Protein 8I6I (pdb70)

Nearest PDB structures (foldseek):
  8i6i-assembly1_C  TM=1.002E+00  e=4.291E-102  Acinetobacter sp. YT-02
  6lqc-assembly1_A  TM=9.996E-01  e=1.055E-90  Erythrobacteraceae bacterium
  4i58-assembly1_A  TM=9.890E-01  e=5.265E-66  Microbacterium oxydans
  8p84-assembly1_A  TM=9.358E-01  e=7.326E-51  Thermoanaerobacterales bacterium
  3rha-assembly1_A  TM=9.441E-01  e=2.388E-47  Paenarthrobacter aurescens TC1

Secondary structure (DSSP, 8-state):
---SEEEE--SHHHHHHHHHHHHTT--EEEE-SSSSS-TT--EESSSSTTS-EESS---B-TT--HHHHHHHHTTPPEEE----SEEEEEETTEEEE-BTTB--TTSTTHHHHHHHHHHHHHHHHHH-SS-GGG-TTHHHHHTSBHHHHHHHH---HHHHHHHHHHHHHHSSS-TTTSBHHHHHHHHHHTT-HHHHT-SSSTT-SEEETT-THHHHHHHHHHHGGGEESS----EEEEETTEEEEEETTEEEEESEEEE-S-HHHHTTSEEESPPPHHHHHHHHH--B--EEEEEEEESS-GGGGGTEEEEEEEESSS-EEEEE---TT-SSEEEEEEEEHHHHHHHHTS-HHHHHHHHHHHHHHHH-GGGG--SEEEEEETTSSTT---SS-B---TTHHHHHGGGGSSEETTEEE-SGGG-SSSTTSHHHHHHHHHHHHHHHHHH-/---SEEEE--SHHHHHHHHHHHHTT--EEEE-SSSSS-TT--EESSSSTTS-EESS---B-TT--HHHHHHHHTTPPEEE----SEEEEEETTEEEE-BTTB--TTSTTHHHHHHHHHHHHHHHHHH-SS-GGG-TTHHHHHTSBHHHHHHHH---HHHHHHHHHHHHHHSSS-TTTSBHHHHHHHHHHTT-HHHHT-SSSTT-SEEETT-THHHHHHHHHHHGGGEESS----EEEE-SS-EEEEETTEEEEESEEEE-S-HHHHTTSEEESPPPHHHHHHHHH--B--EEEEEEEESS-GGGGGTEEEEEEEESSS-EEEEE---TTSSSEEEEEEEEHHHHHHHTTS-HHHHHHHHHHHHHHHH-GGGG--SEEEEEETTSSTT---SS-B---TTHHHHHGGGGSSEETTEEE-SGGG-SSSTTSHHHHHHHHHHHHHHHHHH-

Solvent-accessible surface area: 31056 Å² total; per-residue (Å²): 145,70,4,34,0,0,0,6,9,0,12,16,5,0,1,12,0,0,9,40,0,74,87,161,71,22,57,3,42,1,1,12,17,14,111,37,15,0,14,52,4,76,11,24,116,125,110,5,103,7,20,34,3,4,7,5,34,11,33,5,3,108,66,13,87,5,0,44,95,5,0,137,96,18,66,20,114,71,31,62,4,89,32,92,4,29,2,5,9,2,20,107,43,133,64,38,77,3,97,81,49,106,17,8,90,110,21,112,10,21,65,17,14,67,136,1,14,101,68,0,51,86,3,0,65,143,9,17,91,122,37,0,56,73,16,144,27,7,142,81,23,1,16,28,0,0,20,33,14,3,116,134,49,17,101,28,86,49,0,82,20,2,0,26,2,6,0,0,8,11,0,0,0,22,3,41,5,0,0,0,0,8,1,0,2,0,1,47,0,0,82,10,0,113,19,0,22,7,15,36,42,10,2,14,34,11,2,2,40,7,0,2,2,18,4,0,82,57,1,15,108,116,4,44,126,31,28,59,65,87,14,30,12,40,30,1,66,38,96,148,66,1,2,12,0,4,6,36,142,109,151,20,46,0,67,16,0,0,1,10,18,18,2,26,12,0,36,46,16,26,25,80,116,61,16,75,37,108,7,33,15,0,8,48,12,1,9,8,0,1,12,0,6,0,4,0,4,3,162,84,24,15,1,88,135,121,85,20,3,6,7,1,15,10,4,15,121,21,1,1,16,2,7,6,6,14,16,118,87,19,90,15,6,2,0,1,0,24,0,0,0,72,1,0,46,71,0,35,87,35,71,98,147,90,38,71,64,111,0,18,73,19,0,23,57,9,10,27,117,116,0,126,106,44,41,36,49,54,48,8,12,7,29,92,31,62,78,15,35,0,5,38,4,3,3,0,12,1,6,0,0,37,31,4,0,46,14,6,47,43,55,12,48,41,1,18,12,5,4,8,8,7,0,31,61,16,6,15,37,24,11,0,6,0,80,2,0,75,67,3,1,72,65,0,35,86,115,78,146,74,4,32,0,0,0,4,9,0,13,15,4,0,1,11,0,0,5,25,0,66,64,133,70,27,58,3,43,1,1,12,17,16,111,38,15,0,15,50,5,74,15,25,110,125,107,4,104,12,18,34,3,4,6,5,34,11,31,4,3,107,65,12,88,3,0,48,93,5,1,142,102,22,68,22,120,69,34,60,4,89,34,92,4,30,3,6,11,3,20,104,48,131,64,39,76,4,95,79,45,109,18,8,90,108,23,111,12,24,63,22,12,71,135,1,17,95,67,1,43,92,1,0,65,134,10,17,94,132,36,0,60,71,15,145,25,7,146,81,13,2,18,27,0,0,9,34,15,0,98,136,49,17,98,22,104,52,0,56,29,2,0,34,3,6,0,0,7,13,0,0,0,23,3,40,5,0,0,0,0,8,1,0,3,1,1,47,0,0,84,10,0,113,19,0,24,6,15,40,40,11,2,14,36,10,2,2,46,10,0,3,3,24,2,1,76,54,0,18,108,98,3,43,130,32,30,56,64,88,14,31,13,38,38,2,63,49,87,145,70,1,1,6,0,6,4,38,140,112,146,19,45,0,65,16,0,0,1,9,18,20,2,25,11,0,36,47,15,25,24,80,134,64,16,74,39,111,8,34,18,0,7,48,12,0,13,8,0,1,13,0,6,0,4,0,6,4,160,84,27,8,0,81,127,86,84,25,3,6,8,1,12,10,4,16,120,21,1,0,15,1,6,6,6,12,17,111,91,25,93,17,6,2,0,1,0,26,0,0,0,77,2,1,47,70,1,35,84,34,69,100,149,86,41,68,56,102,0,16,66,19,0,23,61,8,8,31,119,114,0,123,106,45,35,35,49,52,49,7,14,6,25,90,34,61,74,15,34,0,5,38,4,1,4,0,12,2,7,0,0,41,32,4,0,42,14,5,46,44,55,12,50,42,2,17,12,5,4,8,10,7,0,33,54,14,6,14,40,23,9,0,7,0,78,1,0,74,65,3,0,72,66,0,48,89,114,78

B-factor: mean 22.84, std 9.42, range [11.62, 174.05]

Structure (mmCIF, N/CA/C/O backbone):
data_8I6I
#
_entry.id   8I6I
#
_cell.length_a   109.686
_cell.length_b   129.372
_cell.length_c   167.385
_cell.angle_alpha   90.00
_cell.angle_beta   90.00
_cell.angle_gamma   90.00
#
_symmetry.space_group_name_H-M   'C 2 2 21'
#
loop_
_entity.id
_entity.type
_entity.pdbx_description
1 polymer 'Amine oxidase'
2 non-polymer 'FLAVIN-ADENINE DINUCLEOTIDE'
3 water water
#
loop_
_atom_site.group_PDB
_atom_site.id
_atom_site.type_symbol
_atom_site.label_atom_id
_atom_site.label_alt_id
_atom_site.label_comp_id
_atom_site.label_asym_id
_atom_site.label_entity_id
_atom_site.label_seq_id
_atom_site.pdbx_PDB_ins_code
_atom_site.Cartn_x
_atom_site.Cartn_y
_atom_site.Cartn_z
_atom_site.occupancy
_atom_site.B_iso_or_equiv
_atom_site.auth_seq_id
_atom_site.auth_comp_id
_atom_site.auth_asym_id
_atom_site.auth_atom_id
_atom_site.pdbx_PDB_model_num
ATOM 1 N N . TYR A 1 1 ? 60.030 -39.785 32.766 1.00 34.88 12 TYR A N 1
ATOM 2 C CA . TYR A 1 1 ? 59.024 -38.774 32.359 1.00 31.83 12 TYR A CA 1
ATOM 3 C C . TYR A 1 1 ? 59.270 -37.424 33.025 1.00 31.50 12 TYR A C 1
ATOM 4 O O . TYR A 1 1 ? 59.639 -37.355 34.206 1.00 31.75 12 TYR A O 1
ATOM 13 N N . ASP A 1 2 ? 58.955 -36.341 32.342 1.00 25.32 13 ASP A N 1
ATOM 14 C CA . ASP A 1 2 ? 58.997 -34.983 32.946 1.00 25.47 13 ASP A CA 1
ATOM 15 C C . ASP A 1 2 ? 57.828 -34.790 33.918 1.00 26.23 13 ASP A C 1
ATOM 16 O O . ASP A 1 2 ? 57.986 -34.030 34.900 1.00 29.75 13 ASP A O 1
ATOM 21 N N . ALA A 1 3 ? 56.689 -35.444 33.663 1.00 24.16 14 ALA A N 1
ATOM 22 C CA . ALA A 1 3 ? 55.490 -35.345 34.491 1.00 23.58 14 ALA A CA 1
ATOM 23 C C . ALA A 1 3 ? 54.529 -36.463 34.157 1.00 23.02 14 ALA A C 1
ATOM 24 O O . ALA A 1 3 ? 54.723 -37.139 33.155 1.00 24.58 14 ALA A O 1
ATOM 26 N N . ASP A 1 4 ? 53.572 -36.704 35.019 1.00 21.78 15 ASP A N 1
ATOM 27 C CA . ASP A 1 4 ? 52.493 -37.655 34.667 1.00 20.35 15 ASP A CA 1
ATOM 28 C C . ASP A 1 4 ? 51.686 -37.046 33.503 1.00 20.71 15 ASP A C 1
ATOM 29 O O . ASP A 1 4 ? 51.224 -37.818 32.616 1.00 21.61 15 ASP A O 1
ATOM 34 N N . VAL A 1 5 ? 51.443 -35.736 33.532 1.00 19.47 16 VAL A N 1
ATOM 35 C CA . VAL A 1 5 ? 50.488 -35.115 32.557 1.00 19.36 16 VAL A CA 1
ATOM 36 C C . VAL A 1 5 ? 51.106 -33.832 32.027 1.00 19.12 16 VAL A C 1
ATOM 37 O O . VAL A 1 5 ? 51.644 -33.034 32.807 1.00 20.75 16 VAL A O 1
ATOM 41 N N . ILE A 1 6 ? 50.947 -33.582 30.722 1.00 17.46 17 ILE A N 1
ATOM 42 C CA . ILE A 1 6 ? 51.239 -32.264 30.124 1.00 17.53 17 ILE A CA 1
ATOM 43 C C . ILE A 1 6 ? 49.902 -31.679 29.708 1.00 16.63 17 ILE A C 1
ATOM 44 O O . ILE A 1 6 ? 49.169 -32.389 28.982 1.00 18.79 17 ILE A O 1
ATOM 49 N N . VAL A 1 7 ? 49.647 -30.453 30.129 1.00 15.31 18 VAL A N 1
ATOM 50 C CA . VAL A 1 7 ? 48.425 -29.734 29.714 1.00 14.57 18 VAL A CA 1
ATOM 51 C C . VAL A 1 7 ? 48.866 -28.645 28.737 1.00 14.90 18 VAL A C 1
ATOM 52 O O . VAL A 1 7 ? 49.766 -27.880 29.033 1.00 15.63 18 VAL A O 1
ATOM 56 N N . VAL A 1 8 ? 48.271 -28.674 27.557 1.00 15.05 19 VAL A N 1
ATOM 57 C CA . VAL A 1 8 ? 48.563 -27.723 26.462 1.00 14.97 19 VAL A CA 1
ATOM 58 C C . VAL A 1 8 ? 47.487 -26.650 26.446 1.00 16.83 19 VAL A C 1
ATOM 59 O O . VAL A 1 8 ? 46.298 -26.963 26.142 1.00 17.16 19 VAL A O 1
ATOM 63 N N . GLY A 1 9 ? 47.900 -25.424 26.747 1.00 15.61 20 GLY A N 1
ATOM 64 C CA . GLY A 1 9 ? 47.039 -24.236 26.739 1.00 15.32 20 GLY A CA 1
ATOM 65 C C . GLY A 1 9 ? 46.743 -23.793 28.156 1.00 14.38 20 GLY A C 1
ATOM 66 O O . GLY A 1 9 ? 46.109 -24.587 28.903 1.00 16.35 20 GLY A O 1
ATOM 67 N N . ALA A 1 10 ? 47.063 -22.561 28.479 1.00 15.62 21 ALA A N 1
ATOM 68 C CA . ALA A 1 10 ? 46.816 -22.003 29.828 1.00 15.54 21 ALA A CA 1
ATOM 69 C C . ALA A 1 10 ? 45.704 -20.963 29.803 1.00 14.14 21 ALA A C 1
ATOM 70 O O . ALA A 1 10 ? 45.718 -19.897 30.472 1.00 15.77 21 ALA A O 1
ATOM 72 N N . GLY A 1 11 ? 44.653 -21.248 29.030 1.00 14.40 22 GLY A N 1
ATOM 73 C CA . GLY A 1 11 ? 43.389 -20.567 29.263 1.00 14.69 22 GLY A CA 1
ATOM 74 C C . GLY A 1 11 ? 42.727 -21.137 30.509 1.00 13.50 22 GLY A C 1
ATOM 75 O O . GLY A 1 11 ? 43.320 -21.938 31.213 1.00 15.01 22 GLY A O 1
ATOM 76 N N . PRO A 1 12 ? 41.474 -20.758 30.765 1.00 13.63 23 PRO A N 1
ATOM 77 C CA . PRO A 1 12 ? 40.791 -21.287 31.944 1.00 13.28 23 PRO A CA 1
ATOM 78 C C . PRO A 1 12 ? 40.726 -22.806 31.966 1.00 15.55 23 PRO A C 1
ATOM 79 O O . PRO A 1 12 ? 40.845 -23.389 33.005 1.00 15.87 23 PRO A O 1
ATOM 83 N N . SER A 1 13 ? 40.559 -23.439 30.802 1.00 13.24 24 SER A N 1
ATOM 84 C CA . SER A 1 13 ? 40.335 -24.883 30.787 1.00 14.31 24 SER A CA 1
ATOM 85 C C . SER A 1 13 ? 41.608 -25.604 31.221 1.00 15.13 24 SER A C 1
ATOM 86 O O . SER A 1 13 ? 41.562 -26.492 32.093 1.00 15.19 24 SER A O 1
ATOM 89 N N . GLY A 1 14 ? 42.725 -25.309 30.553 1.00 14.65 25 GLY A N 1
ATOM 90 C CA . GLY A 1 14 ? 44.011 -25.889 30.889 1.00 14.47 25 GLY A CA 1
ATOM 91 C C . GLY A 1 14 ? 44.442 -25.537 32.281 1.00 13.95 25 GLY A C 1
ATOM 92 O O . GLY A 1 14 ? 45.058 -26.406 32.946 1.00 15.41 25 GLY A O 1
ATOM 93 N N . SER A 1 15 ? 44.308 -24.272 32.638 1.00 14.55 26 SER A N 1
ATOM 94 C CA . SER A 1 15 ? 44.743 -23.819 33.971 1.00 15.44 26 SER A CA 1
ATOM 95 C C . SER A 1 15 ? 43.983 -24.643 35.003 1.00 16.02 26 SER A C 1
ATOM 96 O O . SER A 1 15 ? 44.575 -25.068 36.036 1.00 16.91 26 SER A O 1
ATOM 99 N N . TYR A 1 16 ? 42.688 -24.809 34.841 1.00 15.91 27 TYR A N 1
ATOM 100 C CA . TYR A 1 16 ? 41.870 -25.511 35.834 1.00 15.31 27 TYR A CA 1
ATOM 101 C C . TYR A 1 16 ? 42.252 -26.991 35.858 1.00 16.14 27 TYR A C 1
ATOM 102 O O . TYR A 1 16 ? 42.406 -27.567 36.940 1.00 17.20 27 TYR A O 1
ATOM 111 N N . ALA A 1 17 ? 42.452 -27.629 34.705 1.00 16.01 28 ALA A N 1
ATOM 112 C CA . ALA A 1 17 ? 42.840 -29.055 34.678 1.00 15.67 28 ALA A CA 1
ATOM 113 C C . ALA A 1 17 ? 44.184 -29.208 35.439 1.00 17.48 28 ALA A C 1
ATOM 114 O O . ALA A 1 17 ? 44.328 -30.214 36.225 1.00 17.41 28 ALA A O 1
ATOM 116 N N . ALA A 1 18 ? 45.142 -28.320 35.175 1.00 16.24 29 ALA A N 1
ATOM 117 C CA . ALA A 1 18 ? 46.475 -28.405 35.810 1.00 17.28 29 ALA A CA 1
ATOM 118 C C . ALA A 1 18 ? 46.267 -28.238 37.324 1.00 19.20 29 ALA A C 1
ATOM 119 O O . ALA A 1 18 ? 46.925 -28.953 38.122 1.00 20.26 29 ALA A O 1
ATOM 121 N N . LYS A 1 19 ? 45.444 -27.295 37.737 1.00 17.46 30 LYS A N 1
ATOM 122 C CA . LYS A 1 19 ? 45.189 -27.020 39.180 1.00 18.49 30 LYS A CA 1
ATOM 123 C C . LYS A 1 19 ? 44.649 -28.300 39.831 1.00 21.39 30 LYS A C 1
ATOM 124 O O . LYS A 1 19 ? 45.114 -28.684 40.899 1.00 20.90 30 LYS A O 1
ATOM 130 N N . LEU A 1 20 ? 43.648 -28.911 39.215 1.00 19.41 31 LEU A N 1
ATOM 131 C CA . LEU A 1 20 ? 42.978 -30.110 39.782 1.00 19.91 31 LEU A CA 1
ATOM 132 C C . LEU A 1 20 ? 43.998 -31.231 39.889 1.00 21.64 31 LEU A C 1
ATOM 133 O O . LEU A 1 20 ? 43.966 -31.937 40.902 1.00 21.64 31 LEU A O 1
ATOM 138 N N . LEU A 1 21 ? 44.845 -31.448 38.880 1.00 19.34 32 LEU A N 1
ATOM 139 C CA . LEU A 1 21 ? 45.861 -32.517 38.938 1.00 19.87 32 LEU A CA 1
ATOM 140 C C . LEU A 1 21 ? 46.870 -32.182 40.064 1.00 19.95 32 LEU A C 1
ATOM 141 O O . LEU A 1 21 ? 47.185 -33.096 40.874 1.00 21.35 32 LEU A O 1
ATOM 146 N N . HIS A 1 22 ? 47.374 -30.955 40.098 1.00 20.43 33 HIS A N 1
ATOM 147 C CA . HIS A 1 22 ? 48.407 -30.525 41.074 1.00 21.61 33 HIS A CA 1
ATOM 148 C C . HIS A 1 22 ? 47.848 -30.710 42.499 1.00 22.90 33 HIS A C 1
ATOM 149 O O . HIS A 1 22 ? 48.587 -31.177 43.406 1.00 22.48 33 HIS A O 1
ATOM 156 N N . ASP A 1 23 ? 46.591 -30.380 42.711 1.00 21.78 34 ASP A N 1
ATOM 157 C CA . ASP A 1 23 ? 45.954 -30.425 44.063 1.00 22.67 34 ASP A CA 1
ATOM 158 C C . ASP A 1 23 ? 45.816 -31.877 44.541 1.00 26.26 34 ASP A C 1
ATOM 159 O O . ASP A 1 23 ? 45.697 -32.118 45.783 1.00 26.87 34 ASP A O 1
ATOM 164 N N . ARG A 1 24 ? 45.776 -32.819 43.613 1.00 24.42 35 ARG A N 1
ATOM 165 C CA . ARG A 1 24 ? 45.677 -34.269 43.898 1.00 28.02 35 ARG A CA 1
ATOM 166 C C . ARG A 1 24 ? 47.080 -34.892 43.953 1.00 27.02 35 ARG A C 1
ATOM 167 O O . ARG A 1 24 ? 47.172 -36.123 44.095 1.00 30.14 35 ARG A O 1
ATOM 175 N N . GLY A 1 25 ? 48.145 -34.106 43.861 1.00 26.81 36 GLY A N 1
ATOM 176 C CA . GLY A 1 25 ? 49.516 -34.621 43.970 1.00 28.58 36 GLY A CA 1
ATOM 177 C C . GLY A 1 25 ? 50.046 -35.224 42.691 1.00 29.20 36 GLY A C 1
ATOM 178 O O . GLY A 1 25 ? 51.075 -35.877 42.731 1.00 33.33 36 GLY A O 1
ATOM 179 N N . ILE A 1 26 ? 49.364 -35.027 41.567 1.00 25.28 37 ILE A N 1
ATOM 180 C CA . ILE A 1 26 ? 49.819 -35.600 40.278 1.00 26.43 37 ILE A CA 1
ATOM 181 C C . ILE A 1 26 ? 50.791 -34.617 39.648 1.00 22.50 37 ILE A C 1
ATOM 182 O O . ILE A 1 26 ? 50.491 -33.420 39.648 1.00 24.62 37 ILE A O 1
ATOM 187 N N . SER A 1 27 ? 51.928 -35.086 39.167 1.00 22.03 38 SER A N 1
ATOM 188 C CA . SER A 1 27 ? 52.934 -34.212 38.532 1.00 20.71 38 SER A CA 1
ATOM 189 C C . SER A 1 27 ? 52.359 -33.761 37.176 1.00 20.60 38 SER A C 1
ATOM 190 O O . SER A 1 27 ? 51.846 -34.578 36.399 1.00 22.90 38 SER A O 1
ATOM 193 N N . VAL A 1 28 ? 52.397 -32.469 36.973 1.00 19.25 39 VAL A N 1
ATOM 194 C CA . VAL A 1 28 ? 51.793 -31.846 35.761 1.00 20.52 39 VAL A CA 1
ATOM 195 C C . VAL A 1 28 ? 52.663 -30.703 35.281 1.00 19.52 39 VAL A C 1
ATOM 196 O O . VAL A 1 28 ? 53.187 -29.911 36.113 1.00 23.52 39 VAL A O 1
ATOM 200 N N . LYS A 1 29 ? 52.806 -30.552 33.961 1.00 18.08 40 LYS A N 1
ATOM 201 C CA . LYS A 1 29 ? 53.413 -29.345 33.362 1.00 19.29 40 LYS A CA 1
ATOM 202 C C . LYS A 1 29 ? 52.315 -28.708 32.515 1.00 18.80 40 LYS A C 1
ATOM 203 O O . LYS A 1 29 ? 51.595 -29.446 31.829 1.00 19.35 40 LYS A O 1
ATOM 209 N N . LEU A 1 30 ? 52.206 -27.412 32.598 1.00 17.79 41 LEU A N 1
ATOM 210 C CA . LEU A 1 30 ? 51.271 -26.594 31.786 1.00 16.60 41 LEU A CA 1
ATOM 211 C C . LEU A 1 30 ? 52.087 -25.775 30.803 1.00 18.32 41 LEU A C 1
ATOM 212 O O . LEU A 1 30 ? 52.976 -24.988 31.217 1.00 15.94 41 LEU A O 1
ATOM 217 N N . VAL A 1 31 ? 51.822 -25.944 29.506 1.00 16.45 42 VAL A N 1
ATOM 218 C CA . VAL A 1 31 ? 52.626 -25.254 28.475 1.00 15.52 42 VAL A CA 1
ATOM 219 C C . VAL A 1 31 ? 51.686 -24.338 27.695 1.00 16.09 42 VAL A C 1
ATOM 220 O O . VAL A 1 31 ? 50.551 -24.747 27.336 1.00 17.18 42 VAL A O 1
ATOM 224 N N . GLU A 1 32 ? 52.142 -23.126 27.466 1.00 14.74 43 GLU A N 1
ATOM 225 C CA . GLU A 1 32 ? 51.337 -22.060 26.845 1.00 15.03 43 GLU A CA 1
ATOM 226 C C . GLU A 1 32 ? 52.166 -21.358 25.767 1.00 15.37 43 GLU A C 1
ATOM 227 O O . GLU A 1 32 ? 53.322 -20.969 26.036 1.00 16.14 43 GLU A O 1
ATOM 233 N N . ALA A 1 33 ? 51.555 -21.149 24.598 1.00 14.28 44 ALA A N 1
ATOM 234 C CA . ALA A 1 33 ? 52.237 -20.561 23.447 1.00 13.74 44 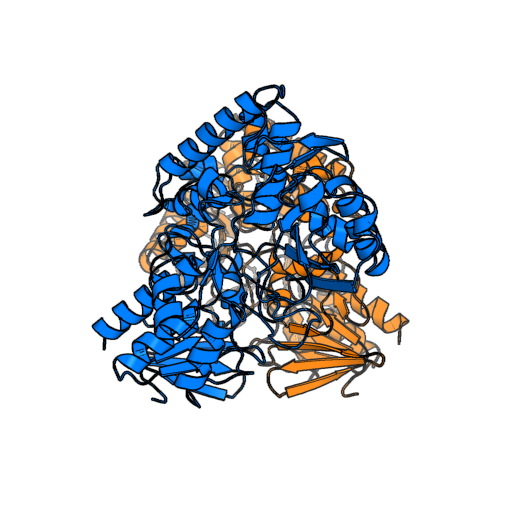ALA A CA 1
ATOM 235 C C . ALA A 1 33 ? 52.550 -19.077 23.695 1.00 14.58 44 ALA A C 1
ATOM 236 O O . ALA A 1 33 ? 53.620 -18.618 23.274 1.00 16.55 44 ALA A O 1
ATOM 238 N N . LYS A 1 34 ? 51.618 -18.317 24.266 1.00 14.92 45 LYS A N 1
ATOM 239 C CA . LYS A 1 34 ? 51.727 -16.852 24.446 1.00 15.11 45 LYS A CA 1
ATOM 240 C C . LYS A 1 34 ? 52.728 -16.491 25.560 1.00 15.95 45 LYS A C 1
ATOM 241 O O . LYS A 1 34 ? 53.141 -17.372 26.334 1.00 16.84 45 LYS A O 1
ATOM 247 N N . ASP A 1 35 ? 52.947 -15.183 25.684 1.00 16.86 46 ASP A N 1
ATOM 248 C CA . ASP A 1 35 ? 53.798 -14.646 26.771 1.00 19.32 46 ASP A CA 1
ATOM 249 C C . ASP A 1 35 ? 52.990 -14.436 28.039 1.00 18.12 46 ASP A C 1
ATOM 250 O O . ASP A 1 35 ? 53.495 -13.768 29.001 1.00 20.37 46 ASP A O 1
ATOM 255 N N . ARG A 1 36 ? 51.757 -14.921 28.102 1.00 15.36 47 ARG A N 1
ATOM 256 C CA . ARG A 1 36 ? 50.861 -14.743 29.252 1.00 15.32 47 ARG A CA 1
ATOM 257 C C . ARG A 1 36 ? 49.921 -15.949 29.294 1.00 15.99 47 ARG A C 1
ATOM 258 O O . ARG A 1 36 ? 49.726 -16.604 28.267 1.00 16.18 47 ARG A O 1
ATOM 266 N N . VAL A 1 37 ? 49.297 -16.170 30.443 1.00 16.62 48 VAL A N 1
ATOM 267 C CA . VAL A 1 37 ? 48.170 -17.108 30.639 1.00 16.75 48 VAL A CA 1
ATOM 268 C C . VAL A 1 37 ? 46.859 -16.350 30.370 1.00 15.35 48 VAL A C 1
ATOM 269 O O . VAL A 1 37 ? 46.811 -15.089 30.318 1.00 17.01 48 VAL A O 1
ATOM 273 N N . GLY A 1 38 ? 45.787 -17.117 30.246 1.00 14.81 49 GLY A N 1
ATOM 274 C CA . GLY A 1 38 ? 44.421 -16.609 30.177 1.00 13.86 49 GLY A CA 1
ATOM 275 C C . GLY A 1 38 ? 43.714 -16.927 28.871 1.00 13.08 49 GLY A C 1
ATOM 276 O O . GLY A 1 38 ? 42.452 -17.040 28.923 1.00 13.97 49 GLY A O 1
ATOM 277 N N . GLY A 1 39 ? 44.420 -16.947 27.749 1.00 13.16 50 GLY A N 1
ATOM 278 C CA . GLY A 1 39 ? 43.755 -17.271 26.477 1.00 12.98 50 GLY A CA 1
ATOM 279 C C . GLY A 1 39 ? 42.784 -16.194 26.083 1.00 13.13 50 GLY A C 1
ATOM 280 O O . GLY A 1 39 ? 43.198 -15.040 25.894 1.00 14.67 50 GLY A O 1
ATOM 281 N N . ARG A 1 40 ? 41.510 -16.529 25.916 1.00 13.55 51 ARG A N 1
ATOM 282 C CA . ARG A 1 40 ? 40.450 -15.577 25.577 1.00 13.43 51 ARG A CA 1
ATOM 283 C C . ARG A 1 40 ? 40.000 -14.798 26.811 1.00 12.99 51 ARG A C 1
ATOM 284 O O . ARG A 1 40 ? 39.136 -13.916 26.651 1.00 14.05 51 ARG A O 1
ATOM 292 N N . THR A 1 41 ? 40.532 -15.112 28.003 1.00 13.59 52 THR A N 1
ATOM 293 C CA . THR A 1 41 ? 40.416 -14.204 29.163 1.00 13.79 52 THR A CA 1
ATOM 294 C C . THR A 1 41 ? 41.729 -13.416 29.297 1.00 14.04 52 THR A C 1
ATOM 295 O O . THR A 1 41 ? 42.803 -13.946 29.072 1.00 14.89 52 THR A O 1
ATOM 299 N N . TRP A 1 42 ? 41.640 -12.148 29.654 1.00 15.25 53 TRP A N 1
ATOM 300 C CA . TRP A 1 42 ? 42.810 -11.251 29.612 1.00 15.19 53 TRP A CA 1
ATOM 301 C C . TRP A 1 42 ? 42.400 -9.962 30.288 1.00 15.26 53 TRP A C 1
ATOM 302 O O . TRP A 1 42 ? 41.459 -9.319 29.852 1.00 15.76 53 TRP A O 1
ATOM 313 N N . SER A 1 43 ? 43.079 -9.612 31.363 1.00 15.82 54 SER A N 1
ATOM 314 C CA . SER A 1 43 ? 42.741 -8.361 32.082 1.00 15.74 54 SER A CA 1
ATOM 315 C C . SER A 1 43 ? 44.002 -7.697 32.622 1.00 16.37 54 SER A C 1
ATOM 316 O O . SER A 1 43 ? 45.041 -8.328 32.688 1.00 18.39 54 SER A O 1
ATOM 319 N N . SER A 1 44 ? 43.824 -6.431 32.958 1.00 17.83 55 SER A N 1
ATOM 320 C CA . SER A 1 44 ? 44.892 -5.623 33.600 1.00 17.85 55 SER A CA 1
ATOM 321 C C . SER A 1 44 ? 44.259 -4.769 34.691 1.00 18.15 55 SER A C 1
ATOM 322 O O . SER A 1 44 ? 43.296 -4.023 34.428 1.00 17.87 55 SER A O 1
ATOM 325 N N . LYS A 1 45 ? 44.890 -4.766 35.885 1.00 19.24 56 LYS A N 1
ATOM 326 C CA . LYS A 1 45 ? 44.481 -3.863 36.969 1.00 20.93 56 LYS A CA 1
ATOM 327 C C . LYS A 1 45 ? 44.932 -2.421 36.713 1.00 20.81 56 LYS A C 1
ATOM 328 O O . LYS A 1 45 ? 44.280 -1.549 37.281 1.00 24.86 56 LYS A O 1
ATOM 334 N N . THR A 1 46 ? 45.970 -2.201 35.900 1.00 20.25 57 THR A N 1
ATOM 335 C CA . THR A 1 46 ? 46.723 -0.918 35.864 1.00 24.05 57 THR A CA 1
ATOM 336 C C . THR A 1 46 ? 46.793 -0.287 34.476 1.00 24.54 57 THR A C 1
ATOM 337 O O . THR A 1 46 ? 47.073 0.923 34.402 1.00 27.04 57 THR A O 1
ATOM 341 N N . GLU A 1 47 ? 46.529 -1.014 33.390 1.00 21.01 58 GLU A N 1
ATOM 342 C CA . GLU A 1 47 ? 46.807 -0.464 32.052 1.00 23.59 58 GLU A CA 1
ATOM 343 C C . GLU A 1 47 ? 45.808 0.636 31.703 1.00 23.21 58 GLU A C 1
ATOM 344 O O . GLU A 1 47 ? 46.181 1.557 30.902 1.00 27.74 58 GLU A O 1
ATOM 350 N N . ALA A 1 48 ? 44.568 0.603 32.186 1.00 20.67 59 ALA A N 1
ATOM 351 C CA . ALA A 1 48 ? 43.550 1.595 31.773 1.00 21.87 59 ALA A CA 1
ATOM 352 C C . ALA A 1 48 ? 43.266 2.575 32.911 1.00 21.39 59 ALA A C 1
ATOM 353 O O . ALA A 1 48 ? 42.927 2.108 34.006 1.00 21.77 59 ALA A O 1
ATOM 355 N N . GLN A 1 49 ? 43.216 3.873 32.617 1.00 21.94 60 GLN A N 1
ATOM 356 C CA . GLN A 1 49 ? 42.707 4.849 33.610 1.00 23.96 60 GLN A CA 1
ATOM 357 C C . GLN A 1 49 ? 41.294 4.422 34.054 1.00 21.92 60 GLN A C 1
ATOM 358 O O . GLN A 1 49 ? 40.507 3.973 33.188 1.00 23.04 60 GLN A O 1
ATOM 364 N N . GLY A 1 50 ? 41.018 4.492 35.352 1.00 22.06 61 GLY A N 1
ATOM 365 C CA . GLY A 1 50 ? 39.673 4.354 35.933 1.00 23.15 61 GLY A CA 1
ATOM 366 C C . GLY A 1 50 ? 39.417 2.996 36.574 1.00 20.90 61 GLY A C 1
ATOM 367 O O . GLY A 1 50 ? 38.327 2.839 37.148 1.00 23.57 61 GLY A O 1
ATOM 368 N N . GLY A 1 51 ? 40.382 2.088 36.523 1.00 21.42 62 GLY A N 1
ATOM 369 C CA . GLY A 1 51 ? 40.259 0.787 37.200 1.00 19.51 62 GLY A CA 1
ATOM 370 C C . GLY A 1 51 ? 40.585 -0.390 36.296 1.00 18.70 62 GLY A C 1
ATOM 371 O O . GLY A 1 51 ? 40.883 -0.207 35.122 1.00 19.92 62 GLY A O 1
ATOM 372 N N . PRO A 1 52 ? 40.561 -1.599 36.868 1.00 19.54 63 PRO A N 1
ATOM 373 C CA . PRO A 1 52 ? 40.842 -2.823 36.113 1.00 16.76 63 PRO A CA 1
ATOM 374 C C . PRO A 1 52 ? 39.942 -2.871 34.867 1.00 17.47 63 PRO A C 1
ATOM 375 O O . PRO A 1 52 ? 38.834 -2.369 34.885 1.00 18.46 63 PRO A O 1
ATOM 379 N N . ILE A 1 53 ? 40.499 -3.503 33.848 1.00 16.99 64 ILE A N 1
ATOM 380 C CA . ILE A 1 53 ? 39.779 -3.677 32.570 1.00 16.84 64 ILE A CA 1
ATOM 381 C C . ILE A 1 53 ? 40.015 -5.108 32.082 1.00 17.19 64 ILE A C 1
ATOM 382 O O . ILE A 1 53 ? 41.084 -5.655 32.263 1.00 16.64 64 ILE A O 1
ATOM 387 N N . ASP A 1 54 ? 38.952 -5.672 31.495 1.00 16.16 65 ASP A N 1
ATOM 388 C CA . ASP A 1 54 ? 38.979 -7.011 30.878 1.00 16.35 65 ASP A CA 1
ATOM 389 C C . ASP A 1 54 ? 38.994 -6.855 29.352 1.00 14.49 65 ASP A C 1
ATOM 390 O O . ASP A 1 54 ? 37.972 -6.453 28.751 1.00 16.42 65 ASP A O 1
ATOM 395 N N . PHE A 1 55 ? 40.091 -7.224 28.759 1.00 14.43 66 PHE A N 1
ATOM 396 C CA . PHE A 1 55 ? 40.209 -7.255 27.284 1.00 15.10 66 PHE A CA 1
ATOM 397 C C . PHE A 1 55 ? 39.485 -8.457 26.696 1.00 16.04 66 PHE A C 1
ATOM 398 O O . PHE A 1 55 ? 39.067 -8.389 25.537 1.00 15.78 66 PHE A O 1
ATOM 406 N N . GLY A 1 56 ? 39.419 -9.556 27.425 1.00 16.39 67 GLY A N 1
ATOM 407 C CA . GLY A 1 56 ? 38.708 -10.756 26.986 1.00 15.02 67 GLY A CA 1
ATOM 408 C C . GLY A 1 56 ? 37.457 -10.963 27.823 1.00 15.97 67 GLY A C 1
ATOM 409 O O . GLY A 1 56 ? 36.917 -9.988 28.349 1.00 15.61 67 GLY A O 1
ATOM 410 N N . GLY A 1 57 ? 37.039 -12.201 27.934 1.00 14.99 68 GLY A N 1
ATOM 411 C CA . GLY A 1 57 ? 35.732 -12.504 28.489 1.00 13.95 68 GLY A CA 1
ATOM 412 C C . GLY A 1 57 ? 35.632 -12.155 29.959 1.00 13.76 68 GLY A C 1
ATOM 413 O O . GLY A 1 57 ? 36.613 -12.414 30.683 1.00 15.91 68 GLY A O 1
ATOM 414 N N . GLN A 1 58 ? 34.484 -11.646 30.393 1.00 14.98 69 GLN A N 1
ATOM 415 C CA . GLN A 1 58 ? 34.375 -11.154 31.776 1.00 16.59 69 GLN A CA 1
ATOM 416 C C . GLN A 1 58 ? 33.094 -11.514 32.516 1.00 17.73 69 GLN A C 1
ATOM 417 O O . GLN A 1 58 ? 33.101 -11.360 33.734 1.00 17.85 69 GLN A O 1
ATOM 423 N N . TRP A 1 59 ? 31.995 -11.853 31.840 1.00 16.61 70 TRP A N 1
ATOM 424 C CA . TRP A 1 59 ? 30.726 -12.079 32.549 1.00 15.81 70 TRP A CA 1
ATOM 425 C C . TRP A 1 59 ? 30.632 -13.511 33.061 1.00 15.81 70 TRP A C 1
ATOM 426 O O . TRP A 1 59 ? 30.967 -14.503 32.385 1.00 18.43 70 TRP A O 1
ATOM 437 N N . ILE A 1 60 ? 30.061 -13.615 34.256 1.00 15.98 71 ILE A N 1
ATOM 438 C CA . ILE A 1 60 ? 29.655 -14.845 34.981 1.00 15.80 71 ILE A CA 1
ATOM 439 C C . ILE A 1 60 ? 28.138 -14.943 34.908 1.00 15.72 71 ILE A C 1
ATOM 440 O O . ILE A 1 60 ? 27.445 -13.938 35.132 1.00 16.80 71 ILE A O 1
ATOM 445 N N . GLY A 1 61 ? 27.654 -16.136 34.592 1.00 17.57 72 GLY A N 1
ATOM 446 C CA . GLY A 1 61 ? 26.230 -16.475 34.420 1.00 17.62 72 GLY A CA 1
ATOM 447 C C . GLY A 1 61 ? 25.531 -16.880 35.726 1.00 16.32 72 GLY A C 1
ATOM 448 O O . GLY A 1 61 ? 26.192 -17.430 36.645 1.00 19.34 72 GLY A O 1
ATOM 449 N N . GLU A 1 62 ? 24.219 -16.719 35.770 1.00 17.17 73 GLU A N 1
ATOM 450 C CA . GLU A 1 62 ? 23.455 -17.018 37.009 1.00 18.79 73 GLU A CA 1
ATOM 451 C C . GLU A 1 62 ? 23.469 -18.515 37.323 1.00 21.38 73 GLU A C 1
ATOM 452 O O . GLU A 1 62 ? 23.346 -18.874 38.510 1.00 22.35 73 GLU A O 1
ATOM 458 N N . THR A 1 63 ? 23.656 -19.396 36.347 1.00 19.88 74 THR A N 1
ATOM 459 C CA . THR A 1 63 ? 23.596 -20.859 36.602 1.00 19.78 74 THR A CA 1
ATOM 460 C C . THR A 1 63 ? 25.006 -21.449 36.698 1.00 20.05 74 THR A C 1
ATOM 461 O O . THR A 1 63 ? 25.149 -22.689 36.950 1.00 21.28 74 THR A O 1
ATOM 465 N N . HIS A 1 64 ? 26.041 -20.639 36.475 1.00 19.51 75 HIS A N 1
ATOM 466 C CA . HIS A 1 64 ? 27.411 -21.173 36.450 1.00 19.59 75 HIS A CA 1
ATOM 467 C C . HIS A 1 64 ? 27.811 -21.600 37.870 1.00 20.29 75 HIS A C 1
ATOM 468 O O . HIS A 1 64 ? 27.441 -20.901 38.827 1.00 24.06 75 HIS A O 1
ATOM 475 N N . VAL A 1 65 ? 28.386 -22.771 38.001 1.00 20.15 76 VAL A N 1
ATOM 476 C CA . VAL A 1 65 ? 28.750 -23.364 39.326 1.00 20.42 76 VAL A CA 1
ATOM 477 C C . VAL A 1 65 ? 30.265 -23.397 39.526 1.00 19.70 76 VAL A C 1
ATOM 478 O O . VAL A 1 65 ? 30.748 -22.928 40.578 1.00 20.85 76 VAL A O 1
ATOM 482 N N . LEU A 1 66 ? 31.002 -23.966 38.576 1.00 19.77 77 LEU A N 1
ATOM 483 C CA . LEU A 1 66 ? 32.458 -24.135 38.751 1.00 18.98 77 LEU A CA 1
ATOM 484 C C . LEU A 1 66 ? 33.149 -22.766 38.810 1.00 18.78 77 LEU A C 1
ATOM 485 O O . LEU A 1 66 ? 34.143 -22.618 39.579 1.00 17.86 77 LEU A O 1
ATOM 490 N N . LEU A 1 67 ? 32.701 -21.805 38.023 1.00 17.64 78 LEU A N 1
ATOM 491 C CA . LEU A 1 67 ? 33.421 -20.529 37.900 1.00 16.84 78 LEU A CA 1
ATOM 492 C C . LEU A 1 67 ? 33.274 -19.737 39.202 1.00 19.61 78 LEU A C 1
ATOM 493 O O . LEU A 1 67 ? 34.304 -19.299 39.732 1.00 18.67 78 LEU A O 1
ATOM 498 N N . PRO A 1 68 ? 32.062 -19.541 39.779 1.00 18.74 79 PRO A N 1
ATOM 499 C CA . PRO A 1 68 ? 32.006 -18.836 41.054 1.00 19.72 79 PRO A CA 1
ATOM 500 C C . PRO A 1 68 ? 32.721 -19.630 42.153 1.00 19.44 79 PRO A C 1
ATOM 501 O O . PRO A 1 68 ? 33.374 -18.995 42.965 1.00 20.87 79 PRO A O 1
ATOM 505 N N . GLU A 1 69 ? 32.690 -20.952 42.133 1.00 18.13 80 GLU A N 1
ATOM 506 C CA . GLU A 1 69 ? 33.345 -21.770 43.184 1.00 20.42 80 GLU A CA 1
ATOM 507 C C . GLU A 1 69 ? 34.845 -21.494 43.086 1.00 20.07 80 GLU A C 1
ATOM 508 O O . GLU A 1 69 ? 35.527 -21.313 44.107 1.00 21.95 80 GLU A O 1
ATOM 514 N N . LEU A 1 70 ? 35.399 -21.494 41.880 1.00 19.10 81 LEU A N 1
ATOM 515 C CA . LEU A 1 70 ? 36.850 -21.311 41.711 1.00 18.25 81 LEU A CA 1
ATOM 516 C C . LEU A 1 70 ? 37.226 -19.878 42.120 1.00 19.83 81 LEU A C 1
ATOM 517 O O . LEU A 1 70 ? 38.288 -19.668 42.706 1.00 19.58 81 LEU A O 1
ATOM 522 N N . GLY A 1 71 ? 36.460 -18.882 41.729 1.00 19.66 82 GLY A N 1
ATOM 523 C CA . GLY A 1 71 ? 36.756 -17.503 42.115 1.00 19.09 82 GLY A CA 1
ATOM 524 C C . GLY A 1 71 ? 36.811 -17.430 43.622 1.00 22.08 82 GLY A C 1
ATOM 525 O O . GLY A 1 71 ? 37.711 -16.759 44.140 1.00 24.94 82 GLY A O 1
ATOM 526 N N . GLU A 1 72 ? 35.881 -18.077 44.290 1.00 24.54 83 GLU A N 1
ATOM 527 C CA . GLU A 1 72 ? 35.832 -18.026 45.773 1.00 28.01 83 GLU A CA 1
ATOM 528 C C . GLU A 1 72 ? 37.106 -18.679 46.316 1.00 24.19 83 GLU A C 1
ATOM 529 O O . GLU A 1 72 ? 37.770 -18.098 47.220 1.00 25.05 83 GLU A O 1
ATOM 535 N N . GLU A 1 73 ? 37.514 -19.806 45.755 1.00 21.57 84 GLU A N 1
ATOM 536 C CA . GLU A 1 73 ? 38.695 -20.550 46.237 1.00 23.48 84 GLU A CA 1
ATOM 537 C C . GLU A 1 73 ? 39.945 -19.690 46.061 1.00 26.03 84 GLU A C 1
ATOM 538 O O . GLU A 1 73 ? 40.899 -19.819 46.862 1.00 28.29 84 GLU A O 1
ATOM 544 N N . LEU A 1 74 ? 40.003 -18.847 45.020 1.00 22.46 85 LEU A N 1
ATOM 545 C CA . LEU A 1 74 ? 41.207 -18.072 44.693 1.00 20.94 85 LEU A CA 1
ATOM 546 C C . LEU A 1 74 ? 41.171 -16.709 45.410 1.00 20.70 85 LEU A C 1
ATOM 547 O O . LEU A 1 74 ? 42.126 -15.986 45.270 1.00 24.58 85 LEU A O 1
ATOM 552 N N . GLY A 1 75 ? 40.101 -16.407 46.150 1.00 21.94 86 GLY A N 1
ATOM 553 C CA . GLY A 1 75 ? 39.934 -15.218 46.998 1.00 23.15 86 GLY A CA 1
ATOM 554 C C . GLY A 1 75 ? 39.411 -14.026 46.227 1.00 25.23 86 GLY A C 1
ATOM 555 O O . GLY A 1 75 ? 39.585 -12.895 46.708 1.00 26.36 86 GLY A O 1
ATOM 556 N N . LEU A 1 76 ? 38.747 -14.237 45.077 1.00 22.71 87 LEU A N 1
ATOM 557 C CA . LEU A 1 76 ? 38.169 -13.119 44.311 1.00 22.71 87 LEU A CA 1
ATOM 558 C C . LEU A 1 76 ? 36.789 -12.767 44.850 1.00 21.20 87 LEU A C 1
ATOM 559 O O . LEU A 1 76 ? 36.149 -13.647 45.409 1.00 26.08 87 LEU A O 1
ATOM 564 N N . GLU A 1 77 ? 36.449 -11.503 44.720 1.00 23.70 88 GLU A N 1
ATOM 565 C CA . GLU A 1 77 ? 35.158 -10.883 45.050 1.00 24.12 88 GLU A CA 1
ATOM 566 C C . GLU A 1 77 ? 34.339 -10.812 43.741 1.00 20.44 88 GLU A C 1
ATOM 567 O O . GLU A 1 77 ? 34.891 -10.372 42.719 1.00 21.36 88 GLU A O 1
ATOM 573 N N . THR A 1 78 ? 33.076 -11.153 43.794 1.00 22.25 89 THR A N 1
ATOM 574 C CA . THR A 1 78 ? 32.115 -10.920 42.695 1.00 23.17 89 THR A CA 1
ATOM 575 C C . THR A 1 78 ? 31.329 -9.654 42.978 1.00 23.42 89 THR A C 1
ATOM 576 O O . THR A 1 78 ? 31.050 -9.310 44.158 1.00 24.22 89 THR A O 1
ATOM 580 N N . VAL A 1 79 ? 30.911 -9.000 41.915 1.00 20.50 90 VAL A N 1
ATOM 581 C CA . VAL A 1 79 ? 29.955 -7.883 42.008 1.00 21.04 90 VAL A CA 1
ATOM 582 C C . VAL A 1 79 ? 28.921 -8.064 40.908 1.00 20.92 90 VAL A C 1
ATOM 583 O O . VAL A 1 79 ? 29.229 -8.652 39.849 1.00 21.63 90 VAL A O 1
ATOM 587 N N . SER A 1 80 ? 27.704 -7.645 41.158 1.00 19.81 91 SER A N 1
ATOM 588 C CA . SER A 1 80 ? 26.613 -7.767 40.188 1.00 18.80 91 SER A CA 1
ATOM 589 C C . SER A 1 80 ? 26.898 -6.863 39.000 1.00 18.92 91 SER A C 1
ATOM 590 O O . SER A 1 80 ? 27.319 -5.689 39.156 1.00 19.58 91 SER A O 1
ATOM 593 N N . SER A 1 81 ? 26.579 -7.358 37.799 1.00 19.40 92 SER A N 1
ATOM 594 C CA . SER A 1 81 ? 26.577 -6.571 36.542 1.00 19.15 92 SER A CA 1
ATOM 595 C C . SER A 1 81 ? 25.223 -5.932 36.255 1.00 19.43 92 SER A C 1
ATOM 596 O O . SER A 1 81 ? 25.112 -5.163 35.281 1.00 20.75 92 SER A O 1
ATOM 599 N N . ILE A 1 82 ? 24.219 -6.181 37.108 1.00 20.15 93 ILE A N 1
ATOM 600 C CA . ILE A 1 82 ? 22.827 -5.757 36.810 1.00 22.18 93 ILE A CA 1
ATOM 601 C C . ILE A 1 82 ? 22.721 -4.237 36.911 1.00 21.61 93 ILE A C 1
ATOM 602 O O . ILE A 1 82 ? 23.167 -3.644 37.925 1.00 23.15 93 ILE A O 1
ATOM 607 N N . LYS A 1 83 ? 22.140 -3.635 35.893 1.00 22.59 94 LYS A N 1
ATOM 608 C CA . LYS A 1 83 ? 21.941 -2.183 35.851 1.00 23.73 94 LYS A CA 1
ATOM 609 C C . LYS A 1 83 ? 20.450 -1.883 35.808 1.00 27.63 94 LYS A C 1
ATOM 610 O O . LYS A 1 83 ? 19.701 -2.511 35.094 1.00 34.62 94 LYS A O 1
ATOM 616 N N . PRO A 1 84 ? 19.970 -0.875 36.542 1.00 27.92 95 PRO A N 1
ATOM 617 C CA . PRO A 1 84 ? 18.577 -0.482 36.438 1.00 30.48 95 PRO A CA 1
ATOM 618 C C . PRO A 1 84 ? 18.424 0.386 35.192 1.00 26.70 95 PRO A C 1
ATOM 619 O O . PRO A 1 84 ? 19.409 0.949 34.730 1.00 27.97 95 PRO A O 1
ATOM 623 N N . GLY A 1 85 ? 17.188 0.588 34.755 1.00 25.61 96 GLY A N 1
ATOM 624 C CA . GLY A 1 85 ? 16.887 1.472 33.625 1.00 23.68 96 GLY A CA 1
ATOM 625 C C . GLY A 1 85 ? 16.487 0.691 32.387 1.00 23.14 96 GLY A C 1
ATOM 626 O O . GLY A 1 85 ? 16.348 -0.522 32.484 1.00 24.66 96 GLY A O 1
ATOM 627 N N . ASN A 1 86 ? 16.126 1.416 31.336 1.00 22.53 97 ASN A N 1
ATOM 628 C CA . ASN A 1 86 ? 15.634 0.825 30.063 1.00 21.96 97 ASN A CA 1
ATOM 629 C C . ASN A 1 86 ? 16.819 0.475 29.155 1.00 21.31 97 ASN A C 1
ATOM 630 O O . ASN A 1 86 ? 17.663 1.317 28.875 1.00 21.16 97 ASN A O 1
ATOM 635 N N . ASP A 1 87 ? 16.821 -0.759 28.712 1.00 20.85 98 ASP A N 1
ATOM 636 C CA . ASP A 1 87 ? 17.598 -1.170 27.536 1.00 22.12 98 ASP A CA 1
ATOM 637 C C . ASP A 1 87 ? 16.986 -0.525 26.314 1.00 21.05 98 ASP A C 1
ATOM 638 O O . ASP A 1 87 ? 15.809 -0.167 26.327 1.00 21.02 98 ASP A O 1
ATOM 643 N N . ILE A 1 88 ? 17.737 -0.476 25.214 1.00 19.23 99 ILE A N 1
ATOM 644 C CA . ILE A 1 88 ? 17.199 0.047 23.945 1.00 19.24 99 ILE A CA 1
ATOM 645 C C . ILE A 1 88 ? 17.483 -0.932 22.803 1.00 19.08 99 ILE A C 1
ATOM 646 O O . ILE A 1 88 ? 18.379 -1.815 22.909 1.00 18.94 99 ILE A O 1
ATOM 651 N N . PHE A 1 89 ? 16.761 -0.707 21.718 1.00 18.81 100 PHE A N 1
ATOM 652 C CA . PHE A 1 89 ? 16.852 -1.442 20.454 1.00 20.38 100 PHE A CA 1
ATOM 653 C C . PHE A 1 89 ? 17.010 -0.413 19.386 1.00 20.77 100 PHE A C 1
ATOM 654 O O . PHE A 1 89 ? 16.195 0.528 19.352 1.00 24.75 100 PHE A O 1
ATOM 662 N N . VAL A 1 90 ? 18.062 -0.506 18.588 1.00 18.22 101 VAL A N 1
ATOM 663 C CA . VAL A 1 90 ? 18.333 0.525 17.571 1.00 18.51 101 VAL A CA 1
ATOM 664 C C . VAL A 1 90 ? 18.309 -0.156 16.207 1.00 19.00 101 VAL A C 1
ATOM 665 O O . VAL A 1 90 ? 18.911 -1.245 16.057 1.00 20.45 101 VAL A O 1
ATOM 669 N N . PHE A 1 91 ? 17.501 0.327 15.276 1.00 19.21 102 PHE A N 1
ATOM 670 C CA . PHE A 1 91 ? 17.410 -0.254 13.912 1.00 22.07 102 PHE A CA 1
ATOM 671 C C . PHE A 1 91 ? 17.866 0.780 12.900 1.00 24.20 102 PHE A C 1
ATOM 672 O O . PHE A 1 91 ? 17.129 1.730 12.741 1.00 23.52 102 PHE A O 1
ATOM 680 N N . ASN A 1 92 ? 19.035 0.621 12.287 1.00 25.01 103 ASN A N 1
ATOM 681 C CA . ASN A 1 92 ? 19.572 1.609 11.305 1.00 26.13 103 ASN A CA 1
ATOM 682 C C . ASN A 1 92 ? 19.482 3.033 11.889 1.00 26.89 103 ASN A C 1
ATOM 683 O O . ASN A 1 92 ? 18.990 3.940 11.190 1.00 28.00 103 ASN A O 1
ATOM 688 N N . GLY A 1 93 ? 19.844 3.211 13.152 1.00 24.21 104 GLY A N 1
ATOM 689 C CA . GLY A 1 93 ? 19.993 4.549 13.751 1.00 25.40 104 GLY A CA 1
ATOM 690 C C . GLY A 1 93 ? 18.741 5.036 14.446 1.00 25.74 104 GLY A C 1
ATOM 691 O O . GLY A 1 93 ? 18.786 6.114 15.006 1.00 28.47 104 GLY A O 1
ATOM 692 N N . GLN A 1 94 ? 17.638 4.287 14.389 1.00 23.72 105 GLN A N 1
ATOM 693 C CA . GLN A 1 94 ? 16.345 4.691 14.986 1.00 25.32 105 GLN A CA 1
ATOM 694 C C . GLN A 1 94 ? 16.167 3.929 16.284 1.00 23.80 105 GLN A C 1
ATOM 695 O O . GLN A 1 94 ? 16.156 2.686 16.252 1.00 21.54 105 GLN A O 1
ATOM 701 N N . VAL A 1 95 ? 15.955 4.656 17.370 1.00 24.31 106 VAL A N 1
ATOM 702 C CA . VAL A 1 95 ? 15.885 4.076 18.739 1.00 23.06 106 VAL A CA 1
ATOM 703 C C . VAL A 1 95 ? 14.469 3.699 19.102 1.00 25.21 106 VAL A C 1
ATOM 704 O O . VAL A 1 95 ? 13.573 4.564 19.047 1.00 26.50 106 VAL A O 1
ATOM 708 N N . THR A 1 96 ? 14.310 2.489 19.600 1.00 23.01 107 THR A N 1
ATOM 709 C CA . THR A 1 96 ? 13.097 2.051 20.320 1.00 23.06 107 THR A CA 1
ATOM 710 C C . THR A 1 96 ? 13.512 1.776 21.768 1.00 24.73 107 THR A C 1
ATOM 711 O O . THR A 1 96 ? 14.346 0.906 22.035 1.00 22.10 107 THR A O 1
ATOM 715 N N . VAL A 1 97 ? 12.870 2.440 22.702 1.00 23.22 108 VAL A N 1
ATOM 716 C CA . VAL A 1 97 ? 13.199 2.316 24.137 1.00 22.31 108 VAL A CA 1
ATOM 717 C C . VAL A 1 97 ? 12.487 1.079 24.679 1.00 24.61 108 VAL A C 1
ATOM 718 O O . VAL A 1 97 ? 11.291 0.908 24.413 1.00 28.80 108 VAL A O 1
ATOM 722 N N . GLY A 1 98 ? 13.213 0.231 25.392 1.00 23.74 109 GLY A N 1
ATOM 723 C CA . GLY A 1 98 ? 12.628 -0.942 26.041 1.00 23.60 109 GLY A CA 1
ATOM 724 C C . GLY A 1 98 ? 11.927 -0.593 27.328 1.00 26.55 109 GLY A C 1
ATOM 725 O O . GLY A 1 98 ? 11.922 0.602 27.743 1.00 26.64 109 GLY A O 1
ATOM 726 N N . GLU A 1 99 ? 11.325 -1.604 27.924 1.00 28.68 110 GLU A N 1
ATOM 727 C CA . GLU A 1 99 ? 10.719 -1.516 29.267 1.00 30.12 110 GLU A CA 1
ATOM 728 C C . GLU A 1 99 ? 11.584 -2.383 30.178 1.00 26.62 110 GLU A C 1
ATOM 729 O O . GLU A 1 99 ? 11.472 -3.620 30.072 1.00 29.92 110 GLU A O 1
ATOM 735 N N . GLU A 1 100 ? 12.484 -1.743 30.921 1.00 29.09 111 GLU A N 1
ATOM 736 C CA . GLU A 1 100 ? 13.617 -2.436 31.581 1.00 31.02 111 GLU A CA 1
ATOM 737 C C . GLU A 1 100 ? 14.328 -3.237 30.489 1.00 26.18 111 GLU A C 1
ATOM 738 O O . GLU A 1 100 ? 14.724 -2.596 29.492 1.00 24.88 111 GLU A O 1
ATOM 744 N N . ASP A 1 101 ? 14.476 -4.555 30.657 1.00 25.74 112 ASP A N 1
ATOM 745 C CA . ASP A 1 101 ? 15.223 -5.438 29.736 1.00 28.70 112 ASP A CA 1
ATOM 746 C C . ASP A 1 101 ? 14.272 -6.075 28.717 1.00 29.91 112 ASP A C 1
ATOM 747 O O . ASP A 1 101 ? 14.721 -7.018 28.071 1.00 33.51 112 ASP A O 1
ATOM 752 N N . GLN A 1 102 ? 13.057 -5.564 28.522 1.00 27.94 113 GLN A N 1
ATOM 753 C CA . GLN A 1 102 ? 12.044 -6.188 27.626 1.00 32.36 113 GLN A CA 1
ATOM 754 C C . GLN A 1 102 ? 11.831 -5.308 26.392 1.00 30.42 113 GLN A C 1
ATOM 755 O O . GLN A 1 102 ? 11.861 -4.046 26.520 1.00 31.20 113 GLN A O 1
ATOM 761 N N . ALA A 1 103 ? 11.610 -5.939 25.236 1.00 29.25 114 ALA A N 1
ATOM 762 C CA . ALA A 1 103 ? 11.064 -5.280 24.034 1.00 29.90 114 ALA A CA 1
ATOM 763 C C . ALA A 1 103 ? 9.695 -4.738 24.438 1.00 29.98 114 ALA A C 1
ATOM 764 O O . ALA A 1 103 ? 8.999 -5.384 25.213 1.00 29.56 114 ALA A O 1
ATOM 766 N N . PRO A 1 104 ? 9.349 -3.497 24.075 1.00 28.12 115 PRO A N 1
ATOM 767 C CA . PRO A 1 104 ? 8.091 -2.891 24.501 1.00 30.77 115 PRO A CA 1
ATOM 768 C C . PRO A 1 104 ? 6.896 -3.579 23.844 1.00 32.39 115 PRO A C 1
ATOM 769 O O . PRO A 1 104 ? 6.908 -3.732 22.649 1.00 27.73 115 PRO A O 1
ATOM 773 N N . ALA A 1 105 ? 5.855 -3.875 24.620 1.00 35.52 116 ALA A N 1
ATOM 774 C CA . ALA A 1 105 ? 4.626 -4.532 24.121 1.00 35.37 116 ALA A CA 1
ATOM 775 C C . ALA A 1 105 ? 4.045 -3.736 22.950 1.00 35.94 116 ALA A C 1
ATOM 776 O O . ALA A 1 105 ? 3.478 -4.368 22.055 1.00 36.07 116 ALA A O 1
ATOM 778 N N . SER A 1 106 ? 4.216 -2.411 22.917 1.00 33.73 117 SER A N 1
ATOM 779 C CA . SER A 1 106 ? 3.601 -1.529 21.885 1.00 35.22 117 SER A CA 1
ATOM 780 C C . SER A 1 106 ? 4.294 -1.675 20.523 1.00 35.23 117 SER A C 1
ATOM 781 O O . SER A 1 106 ? 3.718 -1.233 19.533 1.00 37.62 117 SER A O 1
ATOM 784 N N . ALA A 1 107 ? 5.507 -2.241 20.449 1.00 31.83 118 ALA A N 1
ATOM 785 C CA . ALA A 1 107 ? 6.261 -2.287 19.178 1.00 28.62 118 ALA A CA 1
ATOM 786 C C . ALA A 1 107 ? 5.662 -3.390 18.290 1.00 28.52 118 ALA A C 1
ATOM 787 O O . ALA A 1 107 ? 5.276 -4.464 18.800 1.00 26.96 118 ALA A O 1
ATOM 789 N N . SER A 1 108 ? 5.626 -3.167 16.979 1.00 27.24 119 SER A N 1
ATOM 790 C CA . SER A 1 108 ? 4.921 -4.043 16.014 1.00 29.50 119 SER A CA 1
ATOM 791 C C . SER A 1 108 ? 5.615 -5.411 15.942 1.00 29.19 119 SER A C 1
ATOM 792 O O . SER A 1 108 ? 4.967 -6.360 15.599 1.00 34.75 119 SER A O 1
ATOM 795 N N . TRP A 1 109 ? 6.873 -5.477 16.351 1.00 24.08 120 TRP A N 1
ATOM 796 C CA . TRP A 1 109 ? 7.757 -6.662 16.153 1.00 23.26 120 TRP A CA 1
ATOM 797 C C . TRP A 1 109 ? 7.951 -7.465 17.438 1.00 20.48 120 TRP A C 1
ATOM 798 O O . TRP A 1 109 ? 8.530 -8.592 17.415 1.00 21.16 120 TRP A O 1
ATOM 809 N N . THR A 1 110 ? 7.495 -7.012 18.589 1.00 20.00 121 THR A N 1
ATOM 810 C CA . THR A 1 110 ? 7.746 -7.704 19.861 1.00 20.67 121 THR A CA 1
ATOM 811 C C . THR A 1 110 ? 7.119 -9.104 19.917 1.00 20.94 121 THR A C 1
ATOM 812 O O . THR A 1 110 ? 7.742 -10.021 20.414 1.00 20.72 121 THR A O 1
ATOM 816 N N . ALA A 1 111 ? 5.873 -9.278 19.484 1.00 20.16 122 ALA A N 1
ATOM 817 C CA . ALA A 1 111 ? 5.254 -10.614 19.542 1.00 20.33 122 ALA A CA 1
ATOM 818 C C . ALA A 1 111 ? 6.045 -11.564 18.639 1.00 18.83 122 ALA A C 1
ATOM 819 O O . ALA A 1 111 ? 6.233 -12.685 19.076 1.00 19.76 122 ALA A O 1
ATOM 821 N N . GLU A 1 112 ? 6.423 -11.121 17.437 1.00 18.58 123 GLU A N 1
ATOM 822 C CA . GLU A 1 112 ? 7.198 -11.961 16.502 1.00 18.27 123 GLU A CA 1
ATOM 823 C C . GLU A 1 112 ? 8.553 -12.290 17.145 1.00 18.24 123 GLU A C 1
ATOM 824 O O . GLU A 1 112 ? 9.062 -13.441 17.031 1.00 17.34 123 GLU A O 1
ATOM 830 N N . LEU A 1 113 ? 9.161 -11.352 17.864 1.00 18.47 124 LEU A N 1
ATOM 831 C CA . LEU A 1 113 ? 10.483 -11.705 18.470 1.00 18.15 124 LEU A CA 1
ATOM 832 C C . LEU A 1 113 ? 10.293 -12.881 19.433 1.00 16.15 124 LEU A C 1
ATOM 833 O O . LEU A 1 113 ? 11.104 -13.853 19.395 1.00 18.23 124 LEU A O 1
ATOM 838 N N . THR A 1 114 ? 9.291 -12.847 20.317 1.00 17.48 125 THR A N 1
ATOM 839 C CA . THR A 1 114 ? 9.024 -13.929 21.274 1.00 19.33 125 THR A CA 1
ATOM 840 C C . THR A 1 114 ? 8.743 -15.215 20.500 1.00 18.43 125 THR A C 1
ATOM 841 O O . THR A 1 114 ? 9.298 -16.263 20.885 1.00 18.98 125 THR A O 1
ATOM 845 N N . ARG A 1 115 ? 7.931 -15.169 19.453 1.00 19.42 126 ARG A N 1
ATOM 846 C CA . ARG A 1 115 ? 7.650 -16.406 18.680 1.00 18.60 126 ARG A CA 1
ATOM 847 C C . ARG A 1 115 ? 8.972 -16.965 18.145 1.00 17.62 126 ARG A C 1
ATOM 848 O O . ARG A 1 115 ? 9.176 -18.194 18.132 1.00 17.41 126 ARG A O 1
ATOM 856 N N . SER A 1 116 ? 9.817 -16.096 17.597 1.00 16.63 127 SER A N 1
ATOM 857 C CA . SER A 1 116 ? 11.082 -16.538 16.936 1.00 16.18 127 SER A CA 1
ATOM 858 C C . SER A 1 116 ? 12.003 -17.215 17.953 1.00 16.28 127 SER A C 1
ATOM 859 O O . SER A 1 116 ? 12.760 -18.169 17.629 1.00 16.50 127 SER A O 1
ATOM 862 N N . PHE A 1 117 ? 12.038 -16.720 19.169 1.00 15.76 128 PHE A N 1
ATOM 863 C CA . PHE A 1 117 ? 12.838 -17.337 20.251 1.00 16.42 128 PHE A CA 1
ATOM 864 C C . PHE A 1 117 ? 12.292 -18.731 20.574 1.00 16.10 128 PHE A C 1
ATOM 865 O O . PHE A 1 117 ? 13.088 -19.640 20.765 1.00 18.93 128 PHE A O 1
ATOM 873 N N . GLU A 1 118 ? 10.973 -18.893 20.622 1.00 16.14 129 GLU A N 1
ATOM 874 C CA . GLU A 1 118 ? 10.367 -20.228 20.847 1.00 19.23 129 GLU A CA 1
ATOM 875 C C . GLU A 1 118 ? 10.724 -21.145 19.668 1.00 17.80 129 GLU A C 1
ATOM 876 O O . GLU A 1 118 ? 11.112 -22.267 19.919 1.00 16.43 129 GLU A O 1
ATOM 882 N N . LEU A 1 119 ? 10.713 -20.675 18.425 1.00 16.17 130 LEU A N 1
ATOM 883 C CA . LEU A 1 119 ? 11.082 -21.580 17.297 1.00 15.60 130 LEU A CA 1
ATOM 884 C C . LEU A 1 119 ? 12.543 -21.983 17.391 1.00 15.67 130 LEU A C 1
ATOM 885 O O . LEU A 1 119 ? 12.879 -23.140 17.103 1.00 16.45 130 LEU A O 1
ATOM 890 N N . LEU A 1 120 ? 13.392 -21.009 17.759 1.00 14.92 131 LEU A N 1
ATOM 891 C CA . LEU A 1 120 ? 14.833 -21.337 17.889 1.00 14.14 131 LEU A CA 1
ATOM 892 C C . LEU A 1 120 ? 15.094 -22.337 19.007 1.00 13.82 131 LEU A C 1
ATOM 893 O O . LEU A 1 120 ? 15.853 -23.331 18.817 1.00 16.45 131 LEU A O 1
ATOM 898 N N . ASP A 1 121 ? 14.459 -22.128 20.144 1.00 15.13 132 ASP A N 1
ATOM 899 C CA . ASP A 1 121 ? 14.622 -23.021 21.305 1.00 15.81 132 ASP A CA 1
ATOM 900 C C . ASP A 1 121 ? 14.082 -24.406 20.922 1.00 15.66 132 ASP A C 1
ATOM 901 O O . ASP A 1 121 ? 14.697 -25.404 21.281 1.00 16.45 132 ASP A O 1
ATOM 906 N N . GLU A 1 122 ? 12.962 -24.476 20.198 1.00 16.71 133 GLU A N 1
ATOM 907 C CA . GLU A 1 122 ? 12.408 -25.799 19.813 1.00 16.61 133 GLU A CA 1
ATOM 908 C C . GLU A 1 122 ? 13.344 -26.493 18.834 1.00 16.38 133 GLU A C 1
ATOM 909 O O . GLU A 1 122 ? 13.504 -27.720 18.954 1.00 16.60 133 GLU A O 1
ATOM 915 N N . ALA A 1 123 ? 13.999 -25.788 17.924 1.00 15.70 134 ALA A N 1
ATOM 916 C CA . ALA A 1 123 ? 14.941 -26.448 17.005 1.00 14.52 134 ALA A CA 1
ATOM 917 C C . ALA A 1 123 ? 16.088 -27.027 17.843 1.00 15.71 134 ALA A C 1
ATOM 918 O O . ALA A 1 123 ? 16.509 -28.152 17.629 1.00 16.51 134 ALA A O 1
ATOM 920 N N . GLY A 1 124 ? 16.619 -26.260 18.800 1.00 16.15 135 GLY A N 1
ATOM 921 C CA . GLY A 1 124 ? 17.749 -26.769 19.599 1.00 17.50 135 GLY A CA 1
ATOM 922 C C . GLY A 1 124 ? 17.377 -27.972 20.426 1.00 15.78 135 GLY A C 1
ATOM 923 O O . GLY A 1 124 ? 18.200 -28.838 20.605 1.00 17.01 135 GLY A O 1
ATOM 924 N N . ALA A 1 125 ? 16.162 -28.018 20.958 1.00 16.52 136 ALA A N 1
ATOM 925 C CA . ALA A 1 125 ? 15.743 -29.124 21.845 1.00 18.15 136 ALA A CA 1
ATOM 926 C C . ALA A 1 125 ? 15.628 -30.399 21.005 1.00 16.20 136 ALA A C 1
ATOM 927 O O . ALA A 1 125 ? 15.822 -31.467 21.569 1.00 19.07 136 ALA A O 1
ATOM 929 N N . ARG A 1 126 ? 15.371 -30.288 19.698 1.00 15.54 137 ARG A N 1
ATOM 930 C CA . ARG A 1 126 ? 15.331 -31.503 18.846 1.00 16.52 137 ARG A CA 1
ATOM 931 C C . ARG A 1 126 ? 16.727 -32.117 18.753 1.00 17.94 137 ARG A C 1
ATOM 932 O O . ARG A 1 126 ? 16.844 -33.312 18.438 1.00 20.07 137 ARG A O 1
ATOM 940 N N . LEU A 1 127 ? 17.772 -31.302 18.900 1.00 16.34 138 LEU A N 1
ATOM 941 C CA . LEU A 1 127 ? 19.163 -31.813 18.803 1.00 16.92 138 LEU A CA 1
ATOM 942 C C . LEU A 1 127 ? 19.648 -32.230 20.169 1.00 16.98 138 LEU A C 1
ATOM 943 O O . LEU A 1 127 ? 20.293 -33.251 20.272 1.00 17.72 138 LEU A O 1
ATOM 948 N N . GLY A 1 128 ? 19.413 -31.403 21.175 1.00 17.10 139 GLY A N 1
ATOM 949 C CA . GLY A 1 128 ? 19.921 -31.656 22.524 1.00 18.49 139 GLY A CA 1
ATOM 950 C C . GLY A 1 128 ? 21.401 -31.326 22.703 1.00 17.21 139 GLY A C 1
ATOM 951 O O . GLY A 1 128 ? 22.054 -30.962 21.708 1.00 18.50 139 GLY A O 1
ATOM 952 N N . TRP A 1 129 ? 21.888 -31.339 23.937 1.00 17.67 140 TRP A N 1
ATOM 953 C CA . TRP A 1 129 ? 23.308 -31.087 24.280 1.00 18.17 140 TRP A CA 1
ATOM 954 C C . TRP A 1 129 ? 24.115 -32.383 24.364 1.00 20.72 140 TRP A C 1
ATOM 955 O O . TRP A 1 129 ? 25.353 -32.342 24.188 1.00 21.15 140 TRP A O 1
ATOM 966 N N . GLU A 1 130 ? 23.481 -33.525 24.646 1.00 18.95 141 GLU A N 1
ATOM 967 C CA . GLU A 1 130 ? 24.243 -34.745 24.976 1.00 21.33 141 GLU A CA 1
ATOM 968 C C . GLU A 1 130 ? 24.881 -35.310 23.720 1.00 20.06 141 GLU A C 1
ATOM 969 O O . GLU A 1 130 ? 26.048 -35.750 23.784 1.00 20.86 141 GLU A O 1
ATOM 975 N N . ALA A 1 131 ? 24.136 -35.406 22.623 1.00 17.11 142 ALA A N 1
ATOM 976 C CA . ALA A 1 131 ? 24.653 -36.051 21.409 1.00 17.87 142 ALA A CA 1
ATOM 977 C C . ALA A 1 131 ? 23.954 -35.489 20.192 1.00 17.60 142 ALA A C 1
ATOM 978 O O . ALA A 1 131 ? 23.261 -36.214 19.458 1.00 18.35 142 ALA A O 1
ATOM 980 N N . PRO A 1 132 ? 24.107 -34.190 19.915 1.00 16.65 143 PRO A N 1
ATOM 981 C CA . PRO A 1 132 ? 23.372 -33.584 18.798 1.00 16.79 143 PRO A CA 1
ATOM 982 C C . PRO A 1 132 ? 23.712 -34.200 17.444 1.00 17.20 143 PRO A C 1
ATOM 983 O O . PRO A 1 132 ? 22.851 -34.286 16.575 1.00 18.34 143 PRO A O 1
ATOM 987 N N . TRP A 1 133 ? 24.937 -34.690 17.308 1.00 18.04 144 TRP A N 1
ATOM 988 C CA . TRP A 1 133 ? 25.402 -35.366 16.075 1.00 19.26 144 TRP A CA 1
ATOM 989 C C . TRP A 1 133 ? 24.636 -36.665 15.821 1.00 20.84 144 TRP A C 1
ATOM 990 O O . TRP A 1 133 ? 24.684 -37.167 14.701 1.00 22.67 144 TRP A O 1
ATOM 1001 N N . ALA A 1 134 ? 23.927 -37.189 16.809 1.00 18.78 145 ALA A N 1
ATOM 1002 C CA . ALA A 1 134 ? 23.160 -38.454 16.703 1.00 20.74 145 ALA A CA 1
ATOM 1003 C C . ALA A 1 134 ? 21.663 -38.191 16.618 1.00 21.99 145 ALA A C 1
ATOM 1004 O O . ALA A 1 134 ? 20.894 -39.173 16.572 1.00 24.57 145 ALA A O 1
ATOM 1006 N N . SER A 1 135 ? 21.224 -36.926 16.666 1.00 19.37 146 SER A N 1
ATOM 1007 C CA . SER A 1 135 ? 19.786 -36.605 16.628 1.00 19.25 146 SER A CA 1
ATOM 1008 C C . SER A 1 135 ? 19.230 -36.935 15.249 1.00 18.03 146 SER A C 1
ATOM 1009 O O . SER A 1 135 ? 19.829 -36.652 14.230 1.00 18.83 146 SER A O 1
ATOM 1012 N N . PRO A 1 136 ? 17.979 -37.426 15.177 1.00 20.24 147 PRO A N 1
ATOM 1013 C CA . PRO A 1 136 ? 17.338 -37.609 13.888 1.00 20.10 147 PRO A CA 1
ATOM 1014 C C . PRO A 1 136 ? 17.119 -36.284 13.130 1.00 21.03 147 PRO A C 1
ATOM 1015 O O . PRO A 1 136 ? 16.897 -36.302 11.956 1.00 26.46 147 PRO A O 1
ATOM 1019 N N . ALA A 1 137 ? 17.159 -35.160 13.826 1.00 21.38 148 ALA A N 1
ATOM 1020 C CA . ALA A 1 137 ? 16.886 -33.836 13.229 1.00 23.40 148 ALA A CA 1
ATOM 1021 C C . ALA A 1 137 ? 18.165 -33.194 12.684 1.00 22.76 148 ALA A C 1
ATOM 1022 O O . ALA A 1 137 ? 18.053 -32.114 12.079 1.00 23.00 148 ALA A O 1
ATOM 1024 N N . VAL A 1 138 ? 19.333 -33.765 12.950 1.00 19.28 149 VAL A N 1
ATOM 1025 C CA . VAL A 1 138 ? 20.589 -32.989 12.761 1.00 18.55 149 VAL A CA 1
ATOM 1026 C C . VAL A 1 138 ? 20.977 -32.858 11.294 1.00 19.02 149 VAL A C 1
ATOM 1027 O O . VAL A 1 138 ? 21.463 -31.796 10.929 1.00 17.70 149 VAL A O 1
ATOM 1031 N N . GLU A 1 139 ? 20.823 -33.862 10.461 1.00 18.82 150 GLU A N 1
ATOM 1032 C CA . GLU A 1 139 ? 21.317 -33.811 9.069 1.00 21.60 150 GLU A CA 1
ATOM 1033 C C . GLU A 1 139 ? 20.624 -32.661 8.325 1.00 20.54 150 GLU A C 1
ATOM 1034 O O . GLU A 1 139 ? 21.287 -31.850 7.675 1.00 19.59 150 GLU A O 1
ATOM 1040 N N . ALA A 1 140 ? 19.312 -32.539 8.442 1.00 19.27 151 ALA A N 1
ATOM 1041 C CA . ALA A 1 140 ? 18.568 -31.463 7.738 1.00 18.93 151 ALA A CA 1
ATOM 1042 C C . ALA A 1 140 ? 18.988 -30.079 8.238 1.00 16.24 151 ALA A C 1
ATOM 1043 O O . ALA A 1 140 ? 19.265 -29.233 7.373 1.00 18.70 151 ALA A O 1
ATOM 1045 N N . LEU A 1 141 ? 19.067 -29.862 9.554 1.00 17.44 152 LEU A N 1
ATOM 1046 C CA . LEU A 1 141 ? 19.471 -28.523 10.081 1.00 17.05 152 LEU A CA 1
ATOM 1047 C C . LEU A 1 141 ? 20.946 -28.252 9.740 1.00 14.57 152 LEU A C 1
ATOM 1048 O O . LEU A 1 141 ? 21.302 -27.104 9.564 1.00 15.11 152 LEU A O 1
ATOM 1053 N N . ASP A 1 142 ? 21.753 -29.294 9.670 1.00 14.69 153 ASP A N 1
ATOM 1054 C CA . ASP A 1 142 ? 23.205 -29.124 9.432 1.00 14.52 153 ASP A CA 1
ATOM 1055 C C . ASP A 1 142 ? 23.511 -28.856 7.973 1.00 14.65 153 ASP A C 1
ATOM 1056 O O . ASP A 1 142 ? 24.656 -28.514 7.659 1.00 16.90 153 ASP A O 1
ATOM 1061 N N . GLY A 1 143 ? 22.543 -28.993 7.087 1.00 14.41 154 GLY A N 1
ATOM 1062 C CA . GLY A 1 143 ? 22.728 -28.724 5.667 1.00 14.68 154 GLY A CA 1
ATOM 1063 C C . GLY A 1 143 ? 22.263 -27.336 5.284 1.00 14.44 154 GLY A C 1
ATOM 1064 O O . GLY A 1 143 ? 22.302 -26.998 4.128 1.00 16.45 154 GLY A O 1
ATOM 1065 N N . MET A 1 144 ? 21.816 -26.532 6.239 1.00 14.52 155 MET A N 1
ATOM 1066 C CA . MET A 1 144 ? 21.346 -25.173 5.935 1.00 14.86 155 MET A CA 1
ATOM 1067 C C . MET A 1 144 ? 21.996 -24.192 6.893 1.00 14.91 155 MET A C 1
ATOM 1068 O O . MET A 1 144 ? 22.539 -24.619 7.942 1.00 14.62 155 MET A O 1
ATOM 1073 N N . THR A 1 145 ? 22.023 -22.942 6.487 1.00 13.28 156 THR A N 1
ATOM 1074 C CA . THR A 1 145 ? 22.622 -21.839 7.246 1.00 13.60 156 THR A CA 1
ATOM 1075 C C . THR A 1 145 ? 21.574 -21.232 8.177 1.00 13.24 156 THR A C 1
ATOM 1076 O O . THR A 1 145 ? 20.339 -21.349 7.942 1.00 13.60 156 THR A O 1
ATOM 1080 N N . VAL A 1 146 ? 22.045 -20.463 9.167 1.00 12.56 157 VAL A N 1
ATOM 1081 C CA . VAL A 1 146 ? 21.109 -19.689 10.002 1.00 12.25 157 VAL A CA 1
ATOM 1082 C C . VAL A 1 146 ? 20.339 -18.693 9.131 1.00 12.40 157 VAL A C 1
ATOM 1083 O O . VAL A 1 146 ? 19.133 -18.497 9.382 1.00 12.76 157 VAL A O 1
ATOM 1087 N N . ALA A 1 147 ? 20.993 -18.097 8.143 1.00 12.56 158 ALA A N 1
ATOM 1088 C CA . ALA A 1 147 ? 20.329 -17.112 7.271 1.00 13.76 158 ALA A CA 1
ATOM 1089 C C . ALA A 1 147 ? 19.145 -17.784 6.577 1.00 13.59 158 ALA A C 1
ATOM 1090 O O . ALA A 1 147 ? 18.102 -17.151 6.460 1.00 14.51 158 ALA A O 1
ATOM 1092 N N . GLN A 1 148 ? 19.300 -19.037 6.130 1.00 14.09 159 GLN A N 1
ATOM 1093 C CA . GLN A 1 148 ? 18.216 -19.743 5.408 1.00 13.57 159 GLN A CA 1
ATOM 1094 C C . GLN A 1 148 ? 17.127 -20.082 6.414 1.00 13.99 159 GLN A C 1
ATOM 1095 O O . GLN A 1 148 ? 15.943 -20.005 6.049 1.00 15.41 159 GLN A O 1
ATOM 1101 N N . TRP A 1 149 ? 17.476 -20.444 7.622 1.00 13.10 160 TRP A N 1
ATOM 1102 C CA . TRP A 1 149 ? 16.454 -20.719 8.670 1.00 13.12 160 TRP A CA 1
ATOM 1103 C C . TRP A 1 149 ? 15.673 -19.421 8.917 1.00 14.10 160 TRP A C 1
ATOM 1104 O O . TRP A 1 149 ? 14.418 -19.444 9.039 1.00 14.75 160 TRP A O 1
ATOM 1115 N N . LEU A 1 150 ? 16.355 -18.306 9.061 1.00 14.17 161 LEU A N 1
ATOM 1116 C CA . LEU A 1 150 ? 15.655 -17.029 9.263 1.00 14.67 161 LEU A CA 1
ATOM 1117 C C . LEU A 1 150 ? 14.707 -16.761 8.084 1.00 14.90 161 LEU A C 1
ATOM 1118 O O . LEU A 1 150 ? 13.578 -16.284 8.352 1.00 17.26 161 LEU A O 1
ATOM 1123 N N . ASP A 1 151 ? 15.133 -16.961 6.855 1.00 15.38 162 ASP A N 1
ATOM 1124 C CA . ASP A 1 151 ? 14.259 -16.732 5.671 1.00 17.21 162 ASP A CA 1
ATOM 1125 C C . ASP A 1 151 ? 12.968 -17.551 5.809 1.00 20.49 162 ASP A C 1
ATOM 1126 O O . ASP A 1 151 ? 11.869 -17.069 5.378 1.00 20.14 162 ASP A O 1
ATOM 1131 N N . GLU A 1 152 ? 13.051 -18.753 6.349 1.00 17.05 163 GLU A N 1
ATOM 1132 C CA . GLU A 1 152 ? 11.877 -19.657 6.503 1.00 18.57 163 GLU A CA 1
ATOM 1133 C C . GLU A 1 152 ? 11.027 -19.351 7.742 1.00 20.05 163 GLU A C 1
ATOM 1134 O O . GLU A 1 152 ? 9.838 -19.786 7.780 1.00 22.92 163 GLU A O 1
ATOM 1140 N N . ASN A 1 153 ? 11.606 -18.785 8.795 1.00 16.42 164 ASN A N 1
ATOM 1141 C CA . ASN A 1 153 ? 10.959 -18.766 10.134 1.00 17.21 164 ASN A CA 1
ATOM 1142 C C . ASN A 1 153 ? 10.604 -17.346 10.579 1.00 19.23 164 ASN A C 1
ATOM 1143 O O . ASN A 1 153 ? 9.773 -17.215 11.520 1.00 19.82 164 ASN A O 1
ATOM 1148 N N . VAL A 1 154 ? 11.242 -16.326 10.020 1.00 17.85 165 VAL A N 1
ATOM 1149 C CA . VAL A 1 154 ? 11.096 -14.933 10.508 1.00 18.85 165 VAL A CA 1
ATOM 1150 C C . VAL A 1 154 ? 10.649 -14.060 9.361 1.00 18.07 165 VAL A C 1
ATOM 1151 O O . VAL A 1 154 ? 11.250 -14.103 8.269 1.00 19.01 165 VAL A O 1
ATOM 1155 N N . SER A 1 155 ? 9.637 -13.238 9.654 1.00 22.80 166 SER A N 1
ATOM 1156 C CA . SER A 1 155 ? 9.073 -12.262 8.698 1.00 23.62 166 SER A CA 1
ATOM 1157 C C . SER A 1 155 ? 9.654 -10.855 8.919 1.00 22.54 166 SER A C 1
ATOM 1158 O O . SER A 1 155 ? 10.161 -10.278 7.992 1.00 26.46 166 SER A O 1
ATOM 1161 N N . SER A 1 156 ? 9.553 -10.287 10.116 1.00 23.69 167 SER A N 1
ATOM 1162 C CA . SER A 1 156 ? 9.822 -8.834 10.243 1.00 25.90 167 SER A CA 1
ATOM 1163 C C . SER A 1 156 ? 11.318 -8.520 10.132 1.00 25.99 167 SER A C 1
ATOM 1164 O O . SER A 1 156 ? 12.138 -9.380 10.574 1.00 25.87 167 SER A O 1
ATOM 1167 N N . ASP A 1 157 ? 11.633 -7.357 9.568 1.00 26.13 168 ASP A N 1
ATOM 1168 C CA . ASP A 1 157 ? 13.000 -6.820 9.397 1.00 27.45 168 ASP A CA 1
ATOM 1169 C C . ASP A 1 157 ? 13.644 -6.702 10.781 1.00 22.65 168 ASP A C 1
ATOM 1170 O O . ASP A 1 157 ? 14.834 -7.075 10.903 1.00 21.40 168 ASP A O 1
ATOM 1175 N N . GLU A 1 158 ? 12.908 -6.234 11.782 1.00 21.88 169 GLU A N 1
ATOM 1176 C CA . GLU A 1 158 ? 13.501 -5.954 13.105 1.00 20.83 169 GLU A CA 1
ATOM 1177 C C . GLU A 1 158 ? 13.903 -7.287 13.727 1.00 20.06 169 GLU A C 1
ATOM 1178 O O . GLU A 1 158 ? 15.003 -7.390 14.338 1.00 18.02 169 GLU A O 1
ATOM 1184 N N . VAL A 1 159 ? 12.988 -8.246 13.713 1.00 18.12 170 VAL A N 1
ATOM 1185 C CA . VAL A 1 159 ? 13.301 -9.575 14.294 1.00 17.06 170 VAL A CA 1
ATOM 1186 C C . VAL A 1 159 ? 14.514 -10.183 13.580 1.00 15.70 170 VAL A C 1
ATOM 1187 O O . VAL A 1 159 ? 15.442 -10.684 14.261 1.00 15.41 170 VAL A O 1
ATOM 1191 N N . ARG A 1 160 ? 14.561 -10.173 12.259 1.00 16.29 171 ARG A N 1
ATOM 1192 C CA . ARG A 1 160 ? 15.705 -10.718 11.481 1.00 16.98 171 ARG A CA 1
ATOM 1193 C C . ARG A 1 160 ? 16.987 -9.976 11.927 1.00 17.96 171 ARG A C 1
ATOM 1194 O O . ARG A 1 160 ? 17.969 -10.668 12.217 1.00 17.00 171 ARG A O 1
ATOM 1202 N N . MET A 1 161 ? 16.928 -8.640 12.084 1.00 17.22 172 MET A N 1
ATOM 1203 C CA . MET A 1 161 ? 18.140 -7.851 12.426 1.00 18.34 172 MET A CA 1
ATOM 1204 C C . MET A 1 161 ? 18.600 -8.229 13.848 1.00 16.10 172 MET A C 1
ATOM 1205 O O . MET A 1 161 ? 19.840 -8.275 14.087 1.00 15.61 172 MET A O 1
ATOM 1210 N N . ILE A 1 162 ? 17.677 -8.502 14.781 1.00 15.18 173 ILE A N 1
ATOM 1211 C CA . ILE A 1 162 ? 18.084 -8.918 16.156 1.00 15.97 173 ILE A CA 1
ATOM 1212 C C . ILE A 1 162 ? 18.770 -10.274 16.082 1.00 15.83 173 ILE A C 1
ATOM 1213 O O . ILE A 1 162 ? 19.830 -10.456 16.654 1.00 15.44 173 ILE A O 1
ATOM 1218 N N . HIS A 1 163 ? 18.221 -11.216 15.339 1.00 15.65 174 HIS A N 1
ATOM 1219 C CA . HIS A 1 163 ? 18.877 -12.545 15.196 1.00 15.89 174 HIS A CA 1
ATOM 1220 C C . HIS A 1 163 ? 20.242 -12.359 14.543 1.00 16.40 174 HIS A C 1
ATOM 1221 O O . HIS A 1 163 ? 21.199 -13.032 14.943 1.00 17.15 174 HIS A O 1
ATOM 1228 N N . GLU A 1 164 ? 20.367 -11.451 13.593 1.00 16.14 175 GLU A N 1
ATOM 1229 C CA . GLU A 1 164 ? 21.673 -11.275 12.907 1.00 15.50 175 GLU A CA 1
ATOM 1230 C C . GLU A 1 164 ? 22.702 -10.715 13.886 1.00 16.93 175 GLU A C 1
ATOM 1231 O O . GLU A 1 164 ? 23.834 -11.180 13.878 1.00 15.91 175 GLU A O 1
ATOM 1237 N N . VAL A 1 165 ? 22.341 -9.755 14.722 1.00 16.84 176 VAL A N 1
ATOM 1238 C CA . VAL A 1 165 ? 23.349 -9.255 15.699 1.00 15.95 176 VAL A CA 1
ATOM 1239 C C . VAL A 1 165 ? 23.678 -10.366 16.678 1.00 16.50 176 VAL A C 1
ATOM 1240 O O . VAL A 1 165 ? 24.897 -10.502 17.021 1.00 16.24 176 VAL A O 1
ATOM 1244 N N . MET A 1 166 ? 22.711 -11.170 17.102 1.00 15.01 177 MET A N 1
ATOM 1245 C CA . MET A 1 166 ? 22.977 -12.262 18.076 1.00 16.83 177 MET A CA 1
ATOM 1246 C C . MET A 1 166 ? 23.982 -13.279 17.500 1.00 15.25 177 MET A C 1
ATOM 1247 O O . MET A 1 166 ? 24.867 -13.693 18.178 1.00 15.60 177 MET A O 1
ATOM 1252 N N . VAL A 1 167 ? 23.843 -13.690 16.254 1.00 14.08 178 VAL A N 1
ATOM 1253 C CA . VAL A 1 167 ? 24.734 -14.724 15.681 1.00 13.60 178 VAL A CA 1
ATOM 1254 C C . VAL A 1 167 ? 26.122 -14.096 15.468 1.00 12.68 178 VAL A C 1
ATOM 1255 O O . VAL A 1 167 ? 27.152 -14.719 15.705 1.00 13.42 178 VAL A O 1
ATOM 1259 N N . ASN A 1 168 ? 26.147 -12.885 14.903 1.00 13.00 179 ASN A N 1
ATOM 1260 C CA . ASN A 1 168 ? 27.424 -12.174 14.588 1.00 12.62 179 ASN A CA 1
ATOM 1261 C C . ASN A 1 168 ? 28.243 -11.884 15.840 1.00 13.90 179 ASN A C 1
ATOM 1262 O O . ASN A 1 168 ? 29.485 -11.796 15.753 1.00 14.66 179 ASN A O 1
ATOM 1267 N N . ILE A 1 169 ? 27.587 -11.793 16.991 1.00 13.64 180 ILE A N 1
ATOM 1268 C CA . ILE A 1 169 ? 28.313 -11.578 18.278 1.00 13.81 180 ILE A CA 1
ATOM 1269 C C . ILE A 1 169 ? 28.495 -12.893 19.019 1.00 15.10 180 ILE A C 1
ATOM 1270 O O . ILE A 1 169 ? 29.606 -13.226 19.389 1.00 16.82 180 ILE A O 1
ATOM 1275 N N . LEU A 1 170 ? 27.439 -13.664 19.234 1.00 12.99 181 LEU A N 1
ATOM 1276 C CA . LEU A 1 170 ? 27.557 -14.890 20.060 1.00 14.24 181 LEU A CA 1
ATOM 1277 C C . LEU A 1 170 ? 28.334 -16.002 19.365 1.00 13.40 181 LEU A C 1
ATOM 1278 O O . LEU A 1 170 ? 28.883 -16.838 20.094 1.00 14.51 181 LEU A O 1
ATOM 1283 N N . ASN A 1 171 ? 28.373 -16.071 18.020 1.00 13.29 182 ASN A N 1
ATOM 1284 C CA . ASN A 1 171 ? 29.236 -17.020 17.301 1.00 13.63 182 ASN A CA 1
ATOM 1285 C C . ASN A 1 171 ? 30.321 -16.259 16.542 1.00 12.84 182 ASN A C 1
ATOM 1286 O O . ASN A 1 171 ? 31.130 -16.922 15.880 1.00 15.75 182 ASN A O 1
ATOM 1291 N N . GLY A 1 172 ? 30.353 -14.914 16.562 1.00 13.37 183 GLY A N 1
ATOM 1292 C CA . GLY A 1 172 ? 31.369 -14.154 15.838 1.00 12.92 183 GLY A CA 1
ATOM 1293 C C . GLY A 1 172 ? 31.316 -14.378 14.342 1.00 13.11 183 GLY A C 1
ATOM 1294 O O . GLY A 1 172 ? 32.356 -14.219 13.674 1.00 12.97 183 GLY A O 1
ATOM 1295 N N . ALA A 1 173 ? 30.173 -14.724 13.773 1.00 13.02 184 ALA A N 1
ATOM 1296 C CA . ALA A 1 173 ? 30.128 -15.144 12.367 1.00 14.06 184 ALA A CA 1
ATOM 1297 C C . ALA A 1 173 ? 28.794 -14.739 11.727 1.00 12.93 184 ALA A C 1
ATOM 1298 O O . ALA A 1 173 ? 27.815 -14.562 12.438 1.00 14.93 184 ALA A O 1
ATOM 1300 N N . ASN A 1 174 ? 28.775 -14.561 10.419 1.00 13.98 185 ASN A N 1
ATOM 1301 C CA . ASN A 1 174 ? 27.599 -14.174 9.616 1.00 14.10 185 ASN A CA 1
ATOM 1302 C C . ASN A 1 174 ? 26.588 -15.324 9.715 1.00 13.38 185 ASN A C 1
ATOM 1303 O O . ASN A 1 174 ? 26.957 -16.508 9.723 1.00 12.99 185 ASN A O 1
ATOM 1308 N N . THR A 1 175 ? 25.322 -15.010 9.628 1.00 13.18 186 THR A N 1
ATOM 1309 C CA . THR A 1 175 ? 24.232 -16.024 9.556 1.00 13.20 186 THR A CA 1
ATOM 1310 C C . THR A 1 175 ? 24.368 -16.861 8.282 1.00 13.26 186 THR A C 1
ATOM 1311 O O . THR A 1 175 ? 23.896 -17.977 8.284 1.00 13.70 186 THR A O 1
ATOM 1315 N N . THR A 1 176 ? 25.033 -16.351 7.230 1.00 13.08 187 THR A N 1
ATOM 1316 C CA . THR A 1 176 ? 25.225 -17.144 5.979 1.00 14.00 187 THR A CA 1
ATOM 1317 C C . THR A 1 176 ? 26.396 -18.101 6.131 1.00 13.50 187 THR A C 1
ATOM 1318 O O . THR A 1 176 ? 26.594 -18.914 5.230 1.00 14.90 187 THR A O 1
ATOM 1322 N N . GLU A 1 177 ? 27.150 -18.013 7.227 1.00 12.38 188 GLU A N 1
ATOM 1323 C CA . GLU A 1 177 ? 28.382 -18.822 7.442 1.00 13.32 188 GLU A CA 1
ATOM 1324 C C . GLU A 1 177 ? 28.166 -19.978 8.407 1.00 13.19 188 GLU A C 1
ATOM 1325 O O . GLU A 1 177 ? 28.921 -20.977 8.353 1.00 14.79 188 GLU A O 1
ATOM 1331 N N . VAL A 1 178 ? 27.211 -19.880 9.315 1.00 12.24 189 VAL A N 1
ATOM 1332 C CA . VAL A 1 178 ? 27.075 -20.811 10.437 1.00 13.24 189 VAL A CA 1
ATOM 1333 C C . VAL A 1 178 ? 25.971 -21.813 10.106 1.00 12.29 189 VAL A C 1
ATOM 1334 O O . VAL A 1 178 ? 24.875 -21.424 9.692 1.00 13.04 189 VAL A O 1
ATOM 1338 N N . SER A 1 179 ? 26.229 -23.090 10.308 1.00 12.30 190 SER A N 1
ATOM 1339 C CA . SER A 1 179 ? 25.215 -24.143 10.203 1.00 12.00 190 SER A CA 1
ATOM 1340 C C . SER A 1 179 ? 24.060 -23.846 11.169 1.00 13.13 190 SER A C 1
ATOM 1341 O O . SER A 1 179 ? 24.299 -23.553 12.361 1.00 12.64 190 SER A O 1
ATOM 1344 N N . MET A 1 180 ? 22.833 -24.002 10.694 1.00 12.63 191 MET A N 1
ATOM 1345 C CA . MET A 1 180 ? 21.708 -23.854 11.619 1.00 12.87 191 MET A CA 1
ATOM 1346 C C . MET A 1 180 ? 21.745 -24.937 12.683 1.00 13.09 191 MET A C 1
ATOM 1347 O O . MET A 1 180 ? 21.375 -24.639 13.857 1.00 14.01 191 MET A O 1
ATOM 1352 N N . ALA A 1 181 ? 22.181 -26.169 12.391 1.00 13.47 192 ALA A N 1
ATOM 1353 C CA . ALA A 1 181 ? 22.320 -27.196 13.431 1.00 13.49 192 ALA A CA 1
ATOM 1354 C C . ALA A 1 181 ? 23.283 -26.716 14.520 1.00 13.73 192 ALA A C 1
ATOM 1355 O O . ALA A 1 181 ? 23.054 -26.891 15.697 1.00 14.73 192 ALA A O 1
ATOM 1357 N N . TYR A 1 182 ? 24.423 -26.185 14.103 1.00 13.36 193 TYR A N 1
ATOM 1358 C CA . TYR A 1 182 ? 25.444 -25.749 15.071 1.00 13.80 193 TYR A CA 1
ATOM 1359 C C . TYR A 1 182 ? 24.823 -24.670 15.970 1.00 13.51 193 TYR A C 1
ATOM 1360 O O . TYR A 1 182 ? 24.944 -24.702 17.223 1.00 13.68 193 TYR A O 1
ATOM 1369 N N . TRP A 1 183 ? 24.233 -23.648 15.364 1.00 13.03 194 TRP A N 1
ATOM 1370 C CA . TRP A 1 183 ? 23.646 -22.508 16.089 1.00 13.32 194 TRP A CA 1
ATOM 1371 C C . TRP A 1 183 ? 22.561 -23.003 17.053 1.00 13.65 194 TRP A C 1
ATOM 1372 O O . TRP A 1 183 ? 22.555 -22.639 18.234 1.00 13.37 194 TRP A O 1
ATOM 1383 N N . ALA A 1 184 ? 21.669 -23.855 16.561 1.00 13.30 195 ALA A N 1
ATOM 1384 C CA . ALA A 1 184 ? 20.563 -24.341 17.393 1.00 13.24 195 ALA A CA 1
ATOM 1385 C C . ALA A 1 184 ? 21.118 -25.111 18.601 1.00 13.53 195 ALA A C 1
ATOM 1386 O O . ALA A 1 184 ? 20.660 -24.934 19.743 1.00 13.54 195 ALA A O 1
ATOM 1388 N N . TYR A 1 185 ? 22.088 -25.988 18.350 1.00 12.65 196 TYR A N 1
ATOM 1389 C CA . TYR A 1 185 ? 22.777 -26.760 19.388 1.00 13.36 196 TYR A CA 1
ATOM 1390 C C . TYR A 1 185 ? 23.440 -25.820 20.376 1.00 13.70 196 TYR A C 1
ATOM 1391 O O . TYR A 1 185 ? 23.253 -25.940 21.642 1.00 13.72 196 TYR A O 1
ATOM 1400 N N . PHE A 1 186 ? 24.205 -24.856 19.846 1.00 13.11 197 PHE A N 1
ATOM 1401 C CA . PHE A 1 186 ? 25.009 -23.924 20.669 1.00 13.68 197 PHE A CA 1
ATOM 1402 C C . PHE A 1 186 ? 24.094 -23.202 21.664 1.00 13.76 197 PHE A C 1
ATOM 1403 O O . PHE A 1 186 ? 24.371 -23.067 22.855 1.00 13.82 197 PHE A O 1
ATOM 1411 N N . VAL A 1 187 ? 22.971 -22.717 21.199 1.00 13.68 198 VAL A N 1
ATOM 1412 C CA . VAL A 1 187 ? 21.998 -21.928 22.003 1.00 13.45 198 VAL A CA 1
ATOM 1413 C C . VAL A 1 187 ? 21.327 -22.849 23.031 1.00 14.32 198 VAL A C 1
ATOM 1414 O O . VAL A 1 187 ? 21.267 -22.517 24.223 1.00 14.91 198 VAL A O 1
ATOM 1418 N N . HIS A 1 188 ? 20.944 -24.059 22.623 1.00 14.96 199 HIS A N 1
ATOM 1419 C CA . HIS A 1 188 ? 20.320 -25.007 23.568 1.00 15.01 199 HIS A CA 1
ATOM 1420 C C . HIS A 1 188 ? 21.266 -25.334 24.717 1.00 14.55 199 HIS A C 1
ATOM 1421 O O . HIS A 1 188 ? 20.867 -25.336 25.854 1.00 16.63 199 HIS A O 1
ATOM 1428 N N . GLN A 1 189 ? 22.518 -25.606 24.407 1.00 15.10 200 GLN A N 1
ATOM 1429 C CA . GLN A 1 189 ? 23.504 -26.069 25.405 1.00 15.56 200 GLN A CA 1
ATOM 1430 C C . GLN A 1 189 ? 23.989 -24.873 26.245 1.00 15.99 200 GLN A C 1
ATOM 1431 O O . GLN A 1 189 ? 24.688 -25.115 27.217 1.00 17.25 200 GLN A O 1
ATOM 1437 N N . GLY A 1 190 ? 23.574 -23.661 25.930 1.00 15.10 201 GLY A N 1
ATOM 1438 C CA . GLY A 1 190 ? 23.722 -22.465 26.788 1.00 16.57 201 GLY A CA 1
ATOM 1439 C C . GLY A 1 190 ? 22.457 -22.138 27.567 1.00 17.27 201 GLY A C 1
ATOM 1440 O O . GLY A 1 190 ? 22.288 -20.970 27.944 1.00 18.32 201 GLY A O 1
ATOM 1441 N N . GLU A 1 191 ? 21.503 -23.086 27.614 1.00 17.27 202 GLU A N 1
ATOM 1442 C CA . GLU A 1 191 ? 20.221 -23.003 28.375 1.00 17.86 202 GLU A CA 1
ATOM 1443 C C . GLU A 1 191 ? 19.230 -22.088 27.651 1.00 18.21 202 GLU A C 1
ATOM 1444 O O . GLU A 1 191 ? 18.315 -21.551 28.281 1.00 18.95 202 GLU A O 1
ATOM 1450 N N . GLY A 1 192 ? 19.375 -21.930 26.336 1.00 16.69 203 GLY A N 1
ATOM 1451 C CA . GLY A 1 192 ? 18.394 -21.266 25.491 1.00 14.98 203 GLY A CA 1
ATOM 1452 C C . GLY A 1 192 ? 18.677 -19.801 25.209 1.00 16.07 203 GLY A C 1
ATOM 1453 O O . GLY A 1 192 ? 19.630 -19.209 25.756 1.00 16.39 203 GLY A O 1
ATOM 1454 N N . ILE A 1 193 ? 17.952 -19.240 24.261 1.00 15.38 204 ILE A N 1
ATOM 1455 C CA . ILE A 1 193 ? 18.347 -17.936 23.714 1.00 17.32 204 ILE A CA 1
ATOM 1456 C C . ILE A 1 193 ? 18.187 -16.875 24.805 1.00 16.53 204 ILE A C 1
ATOM 1457 O O . ILE A 1 193 ? 19.038 -15.969 24.867 1.00 18.11 204 ILE A O 1
ATOM 1462 N N . GLU A 1 194 ? 17.119 -16.887 25.576 1.00 19.24 205 GLU A N 1
ATOM 1463 C CA . GLU A 1 194 ? 16.935 -15.815 26.571 1.00 20.58 205 GLU A CA 1
ATOM 1464 C C . GLU A 1 194 ? 18.089 -15.839 27.580 1.00 18.74 205 GLU A C 1
ATOM 1465 O O . GLU A 1 194 ? 18.460 -14.752 28.042 1.00 21.19 205 GLU A O 1
ATOM 1471 N N . SER A 1 195 ? 18.610 -17.008 27.932 1.00 17.67 206 SER A N 1
ATOM 1472 C CA . SER A 1 195 ? 19.816 -17.162 28.776 1.00 17.13 206 SER A CA 1
ATOM 1473 C C . SER A 1 195 ? 21.006 -16.452 28.128 1.00 18.35 206 SER A C 1
ATOM 1474 O O . SER A 1 195 ? 21.647 -15.602 28.800 1.00 17.52 206 SER A O 1
ATOM 1477 N N . LEU A 1 196 ? 21.284 -16.694 26.854 1.00 16.86 207 LEU A N 1
ATOM 1478 C CA . LEU A 1 196 ? 22.522 -16.134 26.268 1.00 16.51 207 LEU A CA 1
ATOM 1479 C C . LEU A 1 196 ? 22.400 -14.646 25.962 1.00 16.80 207 LEU A C 1
ATOM 1480 O O . LEU A 1 196 ? 23.455 -13.990 25.875 1.00 19.46 207 LEU A O 1
ATOM 1485 N N . ILE A 1 197 ? 21.206 -14.102 25.763 1.00 16.76 208 ILE A N 1
ATOM 1486 C CA . ILE A 1 197 ? 21.080 -12.663 25.399 1.00 17.25 208 ILE A CA 1
ATOM 1487 C C . ILE A 1 197 ? 20.636 -11.839 26.607 1.00 18.67 208 ILE A C 1
ATOM 1488 O O . ILE A 1 197 ? 20.329 -10.630 26.401 1.00 21.27 208 ILE A O 1
ATOM 1493 N N . GLY A 1 198 ? 20.631 -12.409 27.794 1.00 20.90 209 GLY A N 1
ATOM 1494 C CA . GLY A 1 198 ? 20.301 -11.641 29.011 1.00 22.99 209 GLY A CA 1
ATOM 1495 C C . GLY A 1 198 ? 21.199 -10.410 29.134 1.00 24.91 209 GLY A C 1
ATOM 1496 O O . GLY A 1 198 ? 22.420 -10.508 28.901 1.00 23.93 209 GLY A O 1
ATOM 1497 N N . THR A 1 199 ? 20.650 -9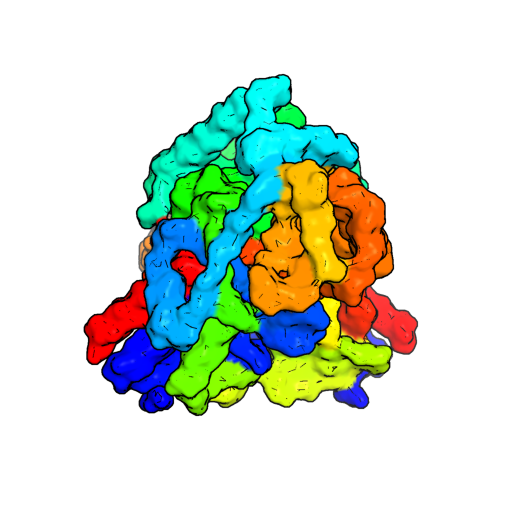.251 29.474 1.00 25.14 210 THR A N 1
ATOM 1498 C CA . THR A 1 199 ? 21.476 -8.051 29.768 1.00 26.63 210 THR A CA 1
ATOM 1499 C C . THR A 1 199 ? 21.649 -7.912 31.276 1.00 29.98 210 THR A C 1
ATOM 1500 O O . THR A 1 199 ? 22.571 -7.149 31.668 1.00 30.09 210 THR A O 1
ATOM 1504 N N . ARG A 1 200 ? 20.766 -8.529 32.073 1.00 26.42 211 ARG A N 1
ATOM 1505 C CA . ARG A 1 200 ? 20.773 -8.429 33.554 1.00 28.26 211 ARG A CA 1
ATOM 1506 C C . ARG A 1 200 ? 20.252 -9.760 34.117 1.00 28.62 211 ARG A C 1
ATOM 1507 O O . ARG A 1 200 ? 19.676 -9.801 35.199 1.00 32.00 211 ARG A O 1
ATOM 1515 N N . SER A 1 201 ? 20.434 -10.842 33.366 1.00 26.50 212 SER A N 1
ATOM 1516 C CA . SER A 1 201 ? 19.947 -12.191 33.740 1.00 24.29 212 SER A CA 1
ATOM 1517 C C . SER A 1 201 ? 20.724 -13.215 32.892 1.00 19.45 212 SER A C 1
ATOM 1518 O O . SER A 1 201 ? 21.472 -12.777 31.970 1.00 22.65 212 SER A O 1
ATOM 1521 N N . GLY A 1 202 ? 20.533 -14.489 33.178 1.00 19.53 213 GLY A N 1
ATOM 1522 C CA . GLY A 1 202 ? 21.100 -15.589 32.378 1.00 18.58 213 GLY A CA 1
ATOM 1523 C C . GLY A 1 202 ? 22.602 -15.502 32.404 1.00 17.31 213 GLY A C 1
ATOM 1524 O O . GLY A 1 202 ? 23.185 -15.511 33.481 1.00 18.60 213 GLY A O 1
ATOM 1525 N N . ALA A 1 203 ? 23.237 -15.490 31.246 1.00 17.23 214 ALA A N 1
ATOM 1526 C CA . ALA A 1 203 ? 24.694 -15.663 31.173 1.00 18.72 214 ALA A CA 1
ATOM 1527 C C . ALA A 1 203 ? 25.372 -14.374 31.658 1.00 17.18 214 ALA A C 1
ATOM 1528 O O . ALA A 1 203 ? 26.576 -14.388 31.876 1.00 18.81 214 ALA A O 1
ATOM 1530 N N . GLN A 1 204 ? 24.673 -13.254 31.753 1.00 18.50 215 GLN A N 1
ATOM 1531 C CA . GLN A 1 204 ? 25.341 -11.948 32.030 1.00 19.07 215 GLN A CA 1
ATOM 1532 C C . GLN A 1 204 ? 24.858 -11.413 33.388 1.00 18.58 215 GLN A C 1
ATOM 1533 O O . GLN A 1 204 ? 23.952 -10.577 33.364 1.00 20.62 215 GLN A O 1
ATOM 1539 N N . ILE A 1 205 ? 25.392 -11.877 34.528 1.00 17.19 216 ILE A N 1
ATOM 1540 C CA . ILE A 1 205 ? 24.880 -11.303 35.817 1.00 20.26 216 ILE A CA 1
ATOM 1541 C C . ILE A 1 205 ? 25.982 -10.843 36.772 1.00 20.02 216 ILE A C 1
ATOM 1542 O O . ILE A 1 205 ? 25.628 -10.170 37.747 1.00 18.88 216 ILE A O 1
ATOM 1547 N N . ALA A 1 206 ? 27.248 -11.196 36.576 1.00 17.65 217 ALA A N 1
ATOM 1548 C CA . ALA A 1 206 ? 28.268 -10.821 37.566 1.00 17.81 217 ALA A CA 1
ATOM 1549 C C . ALA A 1 206 ? 29.636 -10.749 36.945 1.00 17.93 217 ALA A C 1
ATOM 1550 O O . ALA A 1 206 ? 29.854 -11.251 35.833 1.00 17.17 217 ALA A O 1
ATOM 1552 N N . TRP A 1 207 ? 30.546 -10.111 37.678 1.00 15.92 218 TRP A N 1
ATOM 1553 C CA . TRP A 1 207 ? 31.959 -9.942 37.292 1.00 15.73 218 TRP A CA 1
ATOM 1554 C C . TRP A 1 207 ? 32.855 -10.244 38.481 1.00 17.13 218 TRP A C 1
ATOM 1555 O O . TRP A 1 207 ? 32.359 -10.088 39.639 1.00 18.12 218 TRP A O 1
ATOM 1566 N N . PHE A 1 208 ? 34.125 -10.485 38.244 1.00 16.25 219 PHE A N 1
ATOM 1567 C CA . PHE A 1 208 ? 35.131 -10.528 39.334 1.00 17.52 219 PHE A CA 1
ATOM 1568 C C . PHE A 1 208 ? 35.771 -9.140 39.403 1.00 19.81 219 PHE A C 1
ATOM 1569 O O . PHE A 1 208 ? 36.302 -8.629 38.409 1.00 18.37 219 PHE A O 1
ATOM 1577 N N . VAL A 1 209 ? 35.745 -8.556 40.602 1.00 18.70 220 VAL A N 1
ATOM 1578 C CA . VAL A 1 209 ? 36.516 -7.322 40.899 1.00 20.20 220 VAL A CA 1
ATOM 1579 C C . VAL A 1 209 ? 37.990 -7.630 40.648 1.00 19.30 220 VAL A C 1
ATOM 1580 O O . VAL A 1 209 ? 38.493 -8.658 41.145 1.00 18.96 220 VAL A O 1
ATOM 1584 N N . GLY A 1 210 ? 38.653 -6.780 39.877 1.00 18.81 221 GLY A N 1
ATOM 1585 C CA . GLY A 1 210 ? 40.079 -6.938 39.569 1.00 18.69 221 GLY A CA 1
ATOM 1586 C C . GLY A 1 210 ? 40.335 -7.553 38.214 1.00 19.51 221 GLY A C 1
ATOM 1587 O O . GLY A 1 210 ? 41.487 -7.614 37.816 1.00 19.57 221 GLY A O 1
ATOM 1588 N N . GLY A 1 211 ? 39.302 -8.184 37.631 1.00 19.57 222 GLY A N 1
ATOM 1589 C CA . GLY A 1 211 ? 39.416 -8.790 36.286 1.00 19.46 222 GLY A CA 1
ATOM 1590 C C . GLY A 1 211 ? 39.394 -10.316 36.247 1.00 18.40 222 GLY A C 1
ATOM 1591 O O . GLY A 1 211 ? 39.884 -11.009 37.131 1.00 17.37 222 GLY A O 1
ATOM 1592 N N . MET A 1 212 ? 38.805 -10.866 35.188 1.00 16.68 223 MET A N 1
ATOM 1593 C CA . MET A 1 212 ? 38.707 -12.329 35.012 1.00 16.27 223 MET A CA 1
ATOM 1594 C C . MET A 1 212 ? 40.080 -12.927 34.747 1.00 15.61 223 MET A C 1
ATOM 1595 O O . MET A 1 212 ? 40.254 -14.141 34.983 1.00 17.20 223 MET A O 1
ATOM 1600 N N . GLY A 1 213 ? 41.059 -12.176 34.252 1.00 16.38 224 GLY A N 1
ATOM 1601 C CA . GLY A 1 213 ? 42.415 -12.688 34.060 1.00 16.01 224 GLY A CA 1
ATOM 1602 C C . GLY A 1 213 ? 43.059 -13.181 35.357 1.00 16.27 224 GLY A C 1
ATOM 1603 O O . GLY A 1 213 ? 43.976 -14.023 35.292 1.00 17.74 224 GLY A O 1
ATOM 1604 N N . GLN A 1 214 ? 42.567 -12.691 36.493 1.00 16.05 225 GLN A N 1
ATOM 1605 C CA . GLN A 1 214 ? 43.122 -13.132 37.797 1.00 17.20 225 GLN A CA 1
ATOM 1606 C C . GLN A 1 214 ? 42.920 -14.628 37.984 1.00 17.88 225 GLN A C 1
ATOM 1607 O O . GLN A 1 214 ? 43.701 -15.267 38.668 1.00 16.96 225 GLN A O 1
ATOM 1613 N N . VAL A 1 215 ? 41.896 -15.244 37.397 1.00 16.47 226 VAL A N 1
ATOM 1614 C CA . VAL A 1 215 ? 41.678 -16.696 37.610 1.00 16.05 226 VAL A CA 1
ATOM 1615 C C . VAL A 1 215 ? 42.904 -17.453 37.128 1.00 16.93 226 VAL A C 1
ATOM 1616 O O . VAL A 1 215 ? 43.464 -18.267 37.896 1.00 18.17 226 VAL A O 1
ATOM 1620 N N . THR A 1 216 ? 43.336 -17.268 35.891 1.00 16.34 227 THR A N 1
ATOM 1621 C CA . THR A 1 216 ? 44.487 -18.014 35.367 1.00 16.38 227 THR A CA 1
ATOM 1622 C C . THR A 1 216 ? 45.777 -17.488 35.983 1.00 15.91 227 THR A C 1
ATOM 1623 O O . THR A 1 216 ? 46.675 -18.280 36.136 1.00 16.15 227 THR A O 1
ATOM 1627 N N . GLU A 1 217 ? 45.868 -16.197 36.265 1.00 15.68 228 GLU A N 1
ATOM 1628 C CA . GLU A 1 217 ? 47.121 -15.638 36.847 1.00 17.24 228 GLU A CA 1
ATOM 1629 C C . GLU A 1 217 ? 47.358 -16.234 38.237 1.00 17.95 228 GLU A C 1
ATOM 1630 O O . GLU A 1 217 ? 48.515 -16.645 38.515 1.00 18.60 228 GLU A O 1
ATOM 1636 N N . LEU A 1 218 ? 46.307 -16.379 39.008 1.00 16.79 229 LEU A N 1
ATOM 1637 C CA . LEU A 1 218 ? 46.485 -16.905 40.400 1.00 16.48 229 LEU A CA 1
ATOM 1638 C C . LEU A 1 218 ? 46.794 -18.398 40.308 1.00 18.02 229 LEU A C 1
ATOM 1639 O O . LEU A 1 218 ? 47.632 -18.903 41.093 1.00 19.76 229 LEU A O 1
ATOM 1644 N N . ILE A 1 219 ? 46.225 -19.134 39.349 1.00 16.50 230 ILE A N 1
ATOM 1645 C CA . ILE A 1 219 ? 46.590 -20.562 39.173 1.00 16.20 230 ILE A CA 1
ATOM 1646 C C . ILE A 1 219 ? 48.048 -20.637 38.741 1.00 17.40 230 ILE A C 1
ATOM 1647 O O . ILE A 1 219 ? 48.774 -21.481 39.270 1.00 17.96 230 ILE A O 1
ATOM 1652 N N . ALA A 1 220 ? 48.488 -19.757 37.855 1.00 16.15 231 ALA A N 1
ATOM 1653 C CA . ALA A 1 220 ? 49.871 -19.721 37.388 1.00 16.52 231 ALA A CA 1
ATOM 1654 C C . ALA A 1 220 ? 50.779 -19.556 38.619 1.00 16.85 231 ALA A C 1
ATOM 1655 O O . ALA A 1 220 ? 51.792 -20.209 38.679 1.00 20.14 231 ALA A O 1
ATOM 1657 N N . ASP A 1 221 ? 50.445 -18.613 39.484 1.00 17.80 232 ASP A N 1
ATOM 1658 C CA . ASP A 1 221 ? 51.297 -18.394 40.685 1.00 19.34 232 ASP A CA 1
ATOM 1659 C C . ASP A 1 221 ? 51.412 -19.715 41.437 1.00 19.08 232 ASP A C 1
ATOM 1660 O O . ASP A 1 221 ? 52.565 -20.053 41.875 1.00 20.87 232 ASP A O 1
ATOM 1665 N N . ARG A 1 222 ? 50.305 -20.417 41.691 1.00 16.79 233 ARG A N 1
ATOM 1666 C CA . ARG A 1 222 ? 50.310 -21.698 42.437 1.00 18.23 233 ARG A CA 1
ATOM 1667 C C . ARG A 1 222 ? 51.172 -22.739 41.728 1.00 19.57 233 ARG A C 1
ATOM 1668 O O . ARG A 1 222 ? 51.820 -23.580 42.382 1.00 19.22 233 ARG A O 1
ATOM 1676 N N . LEU A 1 223 ? 51.147 -22.780 40.393 1.00 18.87 234 LEU A N 1
ATOM 1677 C CA . LEU A 1 223 ? 51.895 -23.809 39.648 1.00 18.32 234 LEU A CA 1
ATOM 1678 C C . LEU A 1 223 ? 53.392 -23.520 39.595 1.00 17.27 234 LEU A C 1
ATOM 1679 O O . LEU A 1 223 ? 54.156 -24.417 39.309 1.00 19.14 234 LEU A O 1
ATOM 1684 N N . GLY A 1 224 ? 53.804 -22.266 39.786 1.00 17.43 235 GLY A N 1
ATOM 1685 C CA . GLY A 1 224 ? 55.237 -21.966 39.770 1.00 18.76 235 GLY A CA 1
ATOM 1686 C C . GLY A 1 224 ? 55.871 -22.379 38.468 1.00 20.09 235 GLY A C 1
ATOM 1687 O O . GLY A 1 224 ? 55.256 -22.141 37.381 1.00 19.35 235 GLY A O 1
ATOM 1688 N N . ASP A 1 225 ? 57.027 -22.998 38.519 1.00 19.09 236 ASP A N 1
ATOM 1689 C CA . ASP A 1 225 ? 57.807 -23.386 37.321 1.00 18.96 236 ASP A CA 1
ATOM 1690 C C . ASP A 1 225 ? 57.205 -24.624 36.627 1.00 21.28 236 ASP A C 1
ATOM 1691 O O . ASP A 1 225 ? 57.797 -25.039 35.617 1.00 22.11 236 ASP A O 1
ATOM 1696 N N . ASN A 1 226 ? 56.055 -25.134 37.062 1.00 18.70 237 ASN A N 1
ATOM 1697 C CA . ASN A 1 226 ? 55.357 -26.212 36.326 1.00 20.02 237 ASN A CA 1
ATOM 1698 C C . ASN A 1 226 ? 54.724 -25.534 35.084 1.00 19.86 237 ASN A C 1
ATOM 1699 O O . ASN A 1 226 ? 54.328 -26.269 34.166 1.00 20.36 237 ASN A O 1
ATOM 1704 N N . LEU A 1 227 ? 54.579 -24.222 35.090 1.00 19.60 238 LEU A N 1
ATOM 1705 C CA . LEU A 1 227 ? 54.060 -23.444 33.924 1.00 18.35 238 LEU A CA 1
ATOM 1706 C C . LEU A 1 227 ? 55.232 -23.039 33.040 1.00 19.59 238 LEU A C 1
ATOM 1707 O O . LEU A 1 227 ? 56.210 -22.410 33.532 1.00 19.22 238 LEU A O 1
ATOM 1712 N N . HIS A 1 228 ? 55.142 -23.312 31.727 1.00 18.33 239 HIS A N 1
ATOM 1713 C CA . HIS A 1 228 ? 56.086 -22.768 30.727 1.00 17.31 239 HIS A CA 1
ATOM 1714 C C . HIS A 1 228 ? 55.341 -21.803 29.800 1.00 17.95 239 HIS A C 1
ATOM 1715 O O . HIS A 1 228 ? 54.315 -22.261 29.190 1.00 18.59 239 HIS A O 1
ATOM 1722 N N . LEU A 1 229 ? 55.714 -20.536 29.746 1.00 18.23 240 LEU A N 1
ATOM 1723 C CA . LEU A 1 229 ? 55.167 -19.542 28.797 1.00 16.90 240 LEU A CA 1
ATOM 1724 C C . LEU A 1 229 ? 56.042 -19.568 27.553 1.00 16.78 240 LEU A C 1
ATOM 1725 O O . LEU A 1 229 ? 57.126 -20.200 27.565 1.00 17.55 240 LEU A O 1
ATOM 1730 N N . ASN A 1 230 ? 55.609 -18.904 26.476 1.00 15.94 241 ASN A N 1
ATOM 1731 C CA . ASN A 1 230 ? 56.420 -18.871 25.238 1.00 16.73 241 ASN A CA 1
ATOM 1732 C C . ASN A 1 230 ? 56.829 -20.288 24.841 1.00 15.76 241 ASN A C 1
ATOM 1733 O O . ASN A 1 230 ? 57.969 -20.515 24.361 1.00 17.34 241 ASN A O 1
ATOM 1738 N N . TRP A 1 231 ? 55.869 -21.227 24.895 1.00 16.16 242 TRP A N 1
ATOM 1739 C CA . TRP A 1 231 ? 56.096 -22.667 24.699 1.00 15.86 242 TRP A CA 1
ATOM 1740 C C . TRP A 1 231 ? 55.036 -23.205 23.750 1.00 17.30 242 TRP A C 1
ATOM 1741 O O . TRP A 1 231 ? 54.199 -24.029 24.099 1.00 16.28 242 TRP A O 1
ATOM 1752 N N . PRO A 1 232 ? 55.050 -22.713 22.507 1.00 16.51 243 PRO A N 1
ATOM 1753 C CA . PRO A 1 232 ? 54.028 -23.171 21.557 1.00 16.40 243 PRO A CA 1
ATOM 1754 C C . PRO A 1 232 ? 54.277 -24.603 21.155 1.00 14.98 243 PRO A C 1
ATOM 1755 O O . PRO A 1 232 ? 55.382 -24.932 20.756 1.00 17.41 243 PRO A O 1
ATOM 1759 N N . VAL A 1 233 ? 53.262 -25.424 21.326 1.00 15.19 244 VAL A N 1
ATOM 1760 C CA . VAL A 1 233 ? 53.403 -26.846 20.971 1.00 16.15 244 VAL A CA 1
ATOM 1761 C C . VAL A 1 233 ? 53.327 -26.964 19.457 1.00 15.37 244 VAL A C 1
ATOM 1762 O O . VAL A 1 233 ? 52.358 -26.469 18.862 1.00 16.57 244 VAL A O 1
ATOM 1766 N N . THR A 1 234 ? 54.326 -27.624 18.875 1.00 15.88 245 THR A N 1
ATOM 1767 C CA . THR A 1 234 ? 54.450 -27.825 17.420 1.00 16.60 245 THR A CA 1
ATOM 1768 C C . THR A 1 234 ? 54.146 -29.278 17.073 1.00 18.68 245 THR A C 1
ATOM 1769 O O . THR A 1 234 ? 53.693 -29.514 15.934 1.00 18.26 245 THR A O 1
ATOM 1773 N N . SER A 1 235 ? 54.400 -30.244 17.942 1.00 16.60 246 SER A N 1
ATOM 1774 C CA . SER A 1 235 ? 54.086 -31.655 17.644 1.00 19.46 246 SER A CA 1
ATOM 1775 C C . SER A 1 235 ? 53.837 -32.432 18.905 1.00 21.46 246 SER A C 1
ATOM 1776 O O . SER A 1 235 ? 54.324 -32.055 19.997 1.00 19.75 246 SER A O 1
ATOM 1779 N N . ILE A 1 236 ? 53.001 -33.431 18.750 1.00 21.11 247 ILE A N 1
ATOM 1780 C CA . ILE A 1 236 ? 52.648 -34.408 19.810 1.00 21.26 247 ILE A CA 1
ATOM 1781 C C . ILE A 1 236 ? 52.815 -35.801 19.225 1.00 27.15 247 ILE A C 1
ATOM 1782 O O . ILE A 1 236 ? 52.167 -36.097 18.197 1.00 25.05 247 ILE A O 1
ATOM 1787 N N . GLU A 1 237 ? 53.669 -36.619 19.836 1.00 25.62 248 GLU A N 1
ATOM 1788 C CA . GLU A 1 237 ? 53.950 -38.022 19.425 1.00 28.33 248 GLU A CA 1
ATOM 1789 C C . GLU A 1 237 ? 53.394 -38.950 20.499 1.00 26.67 248 GLU A C 1
ATOM 1790 O O . GLU A 1 237 ? 53.804 -38.826 21.649 1.00 29.07 248 GLU A O 1
ATOM 1796 N N . GLN A 1 238 ? 52.471 -39.838 20.159 1.00 25.17 249 GLN A N 1
ATOM 1797 C CA . GLN A 1 238 ? 51.929 -40.888 21.053 1.00 28.61 249 GLN A CA 1
ATOM 1798 C C . GLN A 1 238 ? 52.811 -42.137 20.926 1.00 30.97 249 GLN A C 1
ATOM 1799 O O . GLN A 1 238 ? 53.136 -42.523 19.811 1.00 32.11 249 GLN A O 1
ATOM 1805 N N . GLN A 1 239 ? 53.205 -42.724 22.044 1.00 31.10 250 GLN A N 1
ATOM 1806 C CA . GLN A 1 239 ? 53.968 -43.999 22.089 1.00 35.19 250 GLN A CA 1
ATOM 1807 C C . GLN A 1 239 ? 53.155 -44.986 22.917 1.00 36.75 250 GLN A C 1
ATOM 1808 O O . GLN A 1 239 ? 52.099 -44.606 23.488 1.00 32.76 250 GLN A O 1
ATOM 1814 N N . ASP A 1 240 ? 53.673 -46.211 23.006 1.00 42.16 251 ASP A N 1
ATOM 1815 C CA . ASP A 1 240 ? 53.065 -47.325 23.771 1.00 45.49 251 ASP A CA 1
ATOM 1816 C C . ASP A 1 240 ? 52.813 -46.856 25.202 1.00 36.55 251 ASP A C 1
ATOM 1817 O O . ASP A 1 240 ? 51.705 -47.042 25.694 1.00 37.33 251 ASP A O 1
ATOM 1822 N N . SER A 1 241 ? 53.812 -46.249 25.831 1.00 34.22 252 SER A N 1
ATOM 1823 C CA . SER A 1 241 ? 53.767 -45.937 27.275 1.00 35.88 252 SER A CA 1
ATOM 1824 C C . SER A 1 241 ? 53.783 -44.432 27.540 1.00 36.10 252 SER A C 1
ATOM 1825 O O . SER A 1 241 ? 54.045 -44.055 28.696 1.00 35.96 252 SER A O 1
ATOM 1828 N N . GLY A 1 242 ? 53.510 -43.571 26.561 1.00 28.78 253 GLY A N 1
ATOM 1829 C CA . GLY A 1 242 ? 53.431 -42.157 26.935 1.00 27.05 253 GLY A CA 1
ATOM 1830 C C . GLY A 1 242 ? 53.321 -41.260 25.726 1.00 23.67 253 GLY A C 1
ATOM 1831 O O . GLY A 1 242 ? 53.040 -41.783 24.640 1.00 23.57 253 GLY A O 1
ATOM 1832 N N . VAL A 1 243 ? 53.569 -39.973 25.947 1.00 21.60 254 VAL A N 1
ATOM 1833 C CA . VAL A 1 243 ? 53.498 -38.958 24.878 1.00 23.05 254 VAL A CA 1
ATOM 1834 C C . VAL A 1 243 ? 54.710 -38.045 24.950 1.00 22.88 254 VAL A C 1
ATOM 1835 O O . VAL A 1 243 ? 55.264 -37.821 26.026 1.00 27.01 254 VAL A O 1
ATOM 1839 N N . VAL A 1 244 ? 55.127 -37.568 23.792 1.00 20.60 255 VAL A N 1
ATOM 1840 C CA . VAL A 1 244 ? 56.225 -36.598 23.677 1.00 22.52 255 VAL A CA 1
ATOM 1841 C C . VAL A 1 244 ? 55.612 -35.332 23.107 1.00 21.40 255 VAL A C 1
ATOM 1842 O O . VAL A 1 244 ? 55.043 -35.393 22.001 1.00 21.45 255 VAL A O 1
ATOM 1846 N N . VAL A 1 245 ? 55.678 -34.248 23.847 1.00 19.76 256 VAL A N 1
ATOM 1847 C CA . VAL A 1 245 ? 55.145 -32.920 23.445 1.00 18.32 256 VAL A CA 1
ATOM 1848 C C . VAL A 1 245 ? 56.332 -32.032 23.120 1.00 21.13 256 VAL A C 1
ATOM 1849 O O . VAL A 1 245 ? 57.236 -31.866 23.972 1.00 19.95 256 VAL A O 1
ATOM 1853 N N . SER A 1 246 ? 56.393 -31.494 21.926 1.00 18.04 257 SER A N 1
ATOM 1854 C CA . SER A 1 246 ? 57.531 -30.700 21.423 1.00 19.91 257 SER A CA 1
ATOM 1855 C C . SER A 1 246 ? 57.147 -29.250 21.136 1.00 18.80 257 SER A C 1
ATOM 1856 O O . SER A 1 246 ? 56.006 -28.996 20.645 1.00 18.14 257 SER A O 1
ATOM 1859 N N . SER A 1 247 ? 58.114 -28.349 21.296 1.00 19.12 258 SER A N 1
ATOM 1860 C CA . SER A 1 247 ? 58.061 -26.918 20.911 1.00 19.11 258 SER A CA 1
ATOM 1861 C C . SER A 1 247 ? 59.333 -26.625 20.157 1.00 22.15 258 SER A C 1
ATOM 1862 O O . SER A 1 247 ? 60.349 -26.435 20.828 1.00 20.67 258 SER A O 1
ATOM 1865 N N . GLY A 1 248 ? 59.310 -26.782 18.842 1.00 23.66 259 GLY A N 1
ATOM 1866 C CA . GLY A 1 248 ? 60.556 -26.916 18.056 1.00 25.14 259 GLY A CA 1
ATOM 1867 C C . GLY A 1 248 ? 61.388 -28.114 18.518 1.00 25.54 259 GLY A C 1
ATOM 1868 O O . GLY A 1 248 ? 60.869 -29.276 18.550 1.00 28.10 259 GLY A O 1
ATOM 1869 N N . ASP A 1 249 ? 62.629 -27.831 18.936 1.00 26.96 260 ASP A N 1
ATOM 1870 C CA . ASP A 1 249 ? 63.602 -28.829 19.456 1.00 33.43 260 ASP A CA 1
ATOM 1871 C C . ASP A 1 249 ? 63.351 -29.160 20.931 1.00 30.88 260 ASP A C 1
ATOM 1872 O O . ASP A 1 249 ? 63.914 -30.171 21.408 1.00 34.35 260 ASP A O 1
ATOM 1877 N N . ARG A 1 250 ? 62.572 -28.351 21.649 1.00 22.44 261 ARG A N 1
ATOM 1878 C CA . ARG A 1 250 ? 62.339 -28.546 23.098 1.00 21.71 261 ARG A CA 1
ATOM 1879 C C . ARG A 1 250 ? 61.285 -29.636 23.333 1.00 23.12 261 ARG A C 1
ATOM 1880 O O . ARG A 1 250 ? 60.285 -29.657 22.613 1.00 23.05 261 ARG A O 1
ATOM 1888 N N . ARG A 1 251 ? 61.490 -30.547 24.275 1.00 22.23 262 ARG A N 1
ATOM 1889 C CA . ARG A 1 251 ? 60.658 -31.767 24.433 1.00 25.31 262 ARG A CA 1
ATOM 1890 C C . ARG A 1 251 ? 60.290 -31.931 25.896 1.00 23.94 262 ARG A C 1
ATOM 1891 O O . ARG A 1 251 ? 61.175 -31.700 26.770 1.00 24.29 262 ARG A O 1
ATOM 1899 N N . LEU A 1 252 ? 59.045 -32.294 26.151 1.00 20.81 263 LEU A N 1
ATOM 1900 C CA . LEU A 1 252 ? 58.564 -32.793 27.467 1.00 21.37 263 LEU A CA 1
ATOM 1901 C C . LEU A 1 252 ? 57.868 -34.137 27.234 1.00 25.14 263 LEU A C 1
ATOM 1902 O O . LEU A 1 252 ? 57.095 -34.276 26.269 1.00 20.31 263 LEU A O 1
ATOM 1907 N N . THR A 1 253 ? 58.039 -35.087 28.143 1.00 22.07 264 THR A N 1
ATOM 1908 C CA . THR A 1 253 ? 57.460 -36.445 28.071 1.00 20.00 264 THR A CA 1
ATOM 1909 C C . THR A 1 253 ? 56.525 -36.601 29.259 1.00 22.16 264 THR A C 1
ATOM 1910 O O . THR A 1 253 ? 56.840 -36.100 30.368 1.00 25.22 264 THR A O 1
ATOM 1914 N N . ALA A 1 254 ? 55.408 -37.266 29.053 1.00 21.90 265 ALA A N 1
ATOM 1915 C CA . ALA A 1 254 ? 54.443 -37.558 30.112 1.00 21.57 265 ALA A CA 1
ATOM 1916 C C . ALA A 1 254 ? 53.716 -38.835 29.762 1.00 19.49 265 ALA A C 1
ATOM 1917 O O . ALA A 1 254 ? 53.961 -39.402 28.671 1.00 21.37 265 ALA A O 1
ATOM 1919 N N . LYS A 1 255 ? 52.846 -39.264 30.649 1.00 19.87 266 LYS A N 1
ATOM 1920 C CA . LYS A 1 255 ? 51.973 -40.428 30.420 1.00 19.09 266 LYS A CA 1
ATOM 1921 C C . LYS A 1 255 ? 50.749 -40.000 29.607 1.00 20.85 266 LYS A C 1
ATOM 1922 O O . LYS A 1 255 ? 50.312 -40.801 28.772 1.00 21.87 266 LYS A O 1
ATOM 1928 N N . TYR A 1 256 ? 50.268 -38.781 29.820 1.00 19.38 267 TYR A N 1
ATOM 1929 C CA . TYR A 1 256 ? 48.984 -38.311 29.227 1.00 19.93 267 TYR A CA 1
ATOM 1930 C C . TYR A 1 256 ? 49.134 -36.851 28.865 1.00 20.24 267 TYR A C 1
ATOM 1931 O O . TYR A 1 256 ? 49.947 -36.117 29.484 1.00 18.71 267 TYR A O 1
ATOM 1940 N N . VAL A 1 257 ? 48.345 -36.415 27.878 1.00 17.73 268 VAL A N 1
ATOM 1941 C CA . VAL A 1 257 ? 48.289 -34.994 27.471 1.00 17.21 268 VAL A CA 1
ATOM 1942 C C . VAL A 1 257 ? 46.834 -34.559 27.504 1.00 17.42 268 VAL A C 1
ATOM 1943 O O . VAL A 1 257 ? 45.968 -35.361 27.063 1.00 19.45 268 VAL A O 1
ATOM 1947 N N . ILE A 1 258 ? 46.592 -33.389 28.036 1.00 16.68 269 ILE A N 1
ATOM 1948 C CA . ILE A 1 258 ? 45.298 -32.671 27.928 1.00 17.35 269 ILE A CA 1
ATOM 1949 C C . ILE A 1 258 ? 45.495 -31.566 26.888 1.00 17.71 269 ILE A C 1
ATOM 1950 O O . ILE A 1 258 ? 46.343 -30.672 27.065 1.00 17.52 269 ILE A O 1
ATOM 1955 N N . LEU A 1 259 ? 44.726 -31.615 25.802 1.00 16.77 270 LEU A N 1
ATOM 1956 C CA . LEU A 1 259 ? 44.724 -30.559 24.796 1.00 17.34 270 LEU A CA 1
ATOM 1957 C C . LEU A 1 259 ? 43.632 -29.568 25.189 1.00 15.57 270 LEU A C 1
ATOM 1958 O O . LEU A 1 259 ? 42.422 -29.851 25.024 1.00 18.17 270 LEU A O 1
ATOM 1963 N N . ALA A 1 260 ? 44.007 -28.417 25.753 1.00 13.88 271 ALA A N 1
ATOM 1964 C CA . ALA A 1 260 ? 43.054 -27.436 26.298 1.00 15.27 271 ALA A CA 1
ATOM 1965 C C . ALA A 1 260 ? 43.087 -26.218 25.399 1.00 16.50 271 ALA A C 1
ATOM 1966 O O . ALA A 1 260 ? 43.288 -25.118 25.837 1.00 16.05 271 ALA A O 1
ATOM 1968 N N . THR A 1 261 ? 42.871 -26.457 24.106 1.00 17.05 272 THR A N 1
ATOM 1969 C CA . THR A 1 261 ? 42.839 -25.417 23.052 1.00 16.80 272 THR A CA 1
ATOM 1970 C C . THR A 1 261 ? 41.618 -25.648 22.179 1.00 16.90 272 THR A C 1
ATOM 1971 O O . THR A 1 261 ? 41.049 -26.718 22.130 1.00 18.85 272 THR A O 1
ATOM 1975 N N . PRO A 1 262 ? 41.172 -24.616 21.465 1.00 15.55 273 PRO A N 1
ATOM 1976 C CA . PRO A 1 262 ? 40.105 -24.776 20.490 1.00 15.03 273 PRO A CA 1
ATOM 1977 C C . PRO A 1 262 ? 40.550 -25.780 19.454 1.00 15.03 273 PRO A C 1
ATOM 1978 O O . PRO A 1 262 ? 41.756 -25.911 19.200 1.00 15.71 273 PRO A O 1
ATOM 1982 N N . PRO A 1 263 ? 39.595 -26.476 18.823 1.00 14.46 274 PRO A N 1
ATOM 1983 C CA . PRO A 1 263 ? 39.945 -27.396 17.744 1.00 15.80 274 PRO A CA 1
ATOM 1984 C C . PRO A 1 263 ? 40.818 -26.729 16.684 1.00 15.12 274 PRO A C 1
ATOM 1985 O O . PRO A 1 263 ? 41.751 -27.386 16.234 1.00 14.90 274 PRO A O 1
ATOM 1989 N N . SER A 1 264 ? 40.487 -25.502 16.263 1.00 15.47 275 SER A N 1
ATOM 1990 C CA . SER A 1 264 ? 41.221 -24.830 15.175 1.00 16.20 275 SER A CA 1
ATOM 1991 C C . SER A 1 264 ? 42.680 -24.642 15.595 1.00 16.21 275 SER A C 1
ATOM 1992 O O . SER A 1 264 ? 43.600 -24.798 14.786 1.00 19.99 275 SER A O 1
ATOM 1995 N N . ASP A 1 265 ? 42.925 -24.302 16.825 1.00 16.11 276 ASP A N 1
ATOM 1996 C CA . ASP A 1 265 ? 44.324 -24.077 17.289 1.00 17.84 276 ASP A CA 1
ATOM 1997 C C . ASP A 1 265 ? 45.047 -25.429 17.448 1.00 17.52 276 ASP A C 1
ATOM 1998 O O . ASP A 1 265 ? 46.243 -25.506 17.157 1.00 18.09 276 ASP A O 1
ATOM 2003 N N . ALA A 1 266 ? 44.351 -26.526 17.760 1.00 17.68 277 ALA A N 1
ATOM 2004 C CA . ALA A 1 266 ? 44.934 -27.872 17.806 1.00 17.00 277 ALA A CA 1
ATOM 2005 C C . ALA A 1 266 ? 45.358 -28.293 16.407 1.00 18.62 277 ALA A C 1
ATOM 2006 O O . ALA A 1 266 ? 46.344 -29.031 16.268 1.00 19.03 277 ALA A O 1
ATOM 2008 N N . SER A 1 267 ? 44.672 -27.812 15.360 1.00 16.18 278 SER A N 1
ATOM 2009 C CA . SER A 1 267 ? 45.028 -28.180 13.984 1.00 17.44 278 SER A CA 1
ATOM 2010 C C . SER A 1 267 ? 46.454 -27.735 13.680 1.00 18.61 278 SER A C 1
ATOM 2011 O O . SER A 1 267 ? 47.032 -28.311 12.747 1.00 18.97 278 SER A O 1
ATOM 2014 N N . ARG A 1 268 ? 46.971 -26.673 14.320 1.00 17.87 279 ARG A N 1
ATOM 2015 C CA . ARG A 1 268 ? 48.354 -26.212 14.060 1.00 18.75 279 ARG A CA 1
ATOM 2016 C C . ARG A 1 268 ? 49.354 -27.307 14.444 1.00 18.33 279 ARG A C 1
ATOM 2017 O O . ARG A 1 268 ? 50.455 -27.404 13.843 1.00 21.15 279 ARG A O 1
ATOM 2025 N N . MET A 1 269 ? 49.050 -28.120 15.431 1.00 17.12 280 MET A N 1
ATOM 2026 C CA . MET A 1 269 ? 50.028 -29.099 15.960 1.00 18.45 280 MET A CA 1
ATOM 2027 C C . MET A 1 269 ? 50.096 -30.282 15.016 1.00 18.28 280 MET A C 1
ATOM 2028 O O . MET A 1 269 ? 49.071 -30.679 14.469 1.00 20.22 280 MET A O 1
ATOM 2033 N N . ILE A 1 270 ? 51.278 -30.854 14.810 1.00 18.60 281 ILE A N 1
ATOM 2034 C CA . ILE A 1 270 ? 51.417 -32.122 14.062 1.00 18.49 281 ILE A CA 1
ATOM 2035 C C . ILE A 1 270 ? 51.309 -33.307 14.999 1.00 21.02 281 ILE A C 1
ATOM 2036 O O . ILE A 1 270 ? 52.083 -33.413 15.965 1.00 22.30 281 ILE A O 1
ATOM 2041 N N . PHE A 1 271 ? 50.404 -34.220 14.742 1.00 20.66 282 PHE A N 1
ATOM 2042 C CA . PHE A 1 271 ? 50.208 -35.431 15.556 1.00 20.56 282 PHE A CA 1
ATOM 2043 C C . PHE A 1 271 ? 50.836 -36.626 14.835 1.00 26.27 282 PHE A C 1
ATOM 2044 O O . PHE A 1 271 ? 50.570 -36.882 13.665 1.00 24.76 282 PHE A O 1
ATOM 2052 N N . ASP A 1 272 ? 51.706 -37.344 15.536 1.00 30.33 283 ASP A N 1
ATOM 2053 C CA . ASP A 1 272 ? 52.146 -38.691 15.099 1.00 37.85 283 ASP A CA 1
ATOM 2054 C C . ASP A 1 272 ? 51.850 -39.726 16.191 1.00 41.95 283 ASP A C 1
ATOM 2055 O O . ASP A 1 272 ? 52.429 -39.669 17.280 1.00 41.14 283 ASP A O 1
ATOM 2060 N N . GLN A 1 273 ? 50.991 -40.725 15.956 1.00 39.06 284 GLN A N 1
ATOM 2061 C CA . GLN A 1 273 ? 50.249 -40.987 14.746 1.00 32.08 284 GLN A CA 1
ATOM 2062 C C . GLN A 1 273 ? 49.086 -40.010 14.552 1.00 27.40 284 GLN A C 1
ATOM 2063 O O . GLN A 1 273 ? 48.654 -39.328 15.471 1.00 24.94 284 GLN A O 1
ATOM 2069 N N . PRO A 1 274 ? 48.525 -39.932 13.337 1.00 26.49 285 PRO A N 1
ATOM 2070 C CA . PRO A 1 274 ? 47.401 -39.032 13.096 1.00 26.78 285 PRO A CA 1
ATOM 2071 C C . PRO A 1 274 ? 46.219 -39.327 14.017 1.00 24.77 285 PRO A C 1
ATOM 2072 O O . PRO A 1 274 ? 45.970 -40.464 14.434 1.00 24.41 285 PRO A O 1
ATOM 2076 N N . LEU A 1 275 ? 45.518 -38.263 14.368 1.00 20.87 286 LEU A N 1
ATOM 2077 C CA . LEU A 1 275 ? 44.303 -38.379 15.175 1.00 18.74 286 LEU A CA 1
ATOM 2078 C C . LEU A 1 275 ? 43.258 -39.158 14.392 1.00 18.26 286 LEU A C 1
ATOM 2079 O O . LEU A 1 275 ? 43.296 -39.211 13.156 1.00 19.87 286 LEU A O 1
ATOM 2084 N N . PRO A 1 276 ? 42.205 -39.639 15.082 1.00 17.23 287 PRO A N 1
ATOM 2085 C CA . PRO A 1 276 ? 41.031 -40.180 14.409 1.00 18.45 287 PRO A CA 1
ATOM 2086 C C . PRO A 1 276 ? 40.491 -39.193 13.376 1.00 18.26 287 PRO A C 1
ATOM 2087 O O . PRO A 1 276 ? 40.489 -38.006 13.578 1.00 17.03 287 PRO A O 1
ATOM 2091 N N . ALA A 1 277 ? 39.980 -39.758 12.289 1.00 18.80 288 ALA A N 1
ATOM 2092 C CA . ALA A 1 277 ? 39.520 -38.997 11.112 1.00 17.86 288 ALA A CA 1
ATOM 2093 C C . ALA A 1 277 ? 38.495 -37.935 11.530 1.00 16.50 288 ALA A C 1
ATOM 2094 O O . ALA A 1 277 ? 38.651 -36.789 11.068 1.00 17.02 288 ALA A O 1
ATOM 2096 N N . LYS A 1 278 ? 37.518 -38.230 12.350 1.00 15.12 289 LYS A N 1
ATOM 2097 C CA . LYS A 1 278 ? 36.488 -37.266 12.750 1.00 16.27 289 LYS A CA 1
ATOM 2098 C C . LYS A 1 278 ? 37.190 -36.105 13.466 1.00 14.85 289 LYS A C 1
ATOM 2099 O O . LYS A 1 278 ? 36.787 -34.930 13.255 1.00 15.03 289 LYS A O 1
ATOM 2105 N N . ARG A 1 279 ? 38.114 -36.414 14.370 1.00 15.74 290 ARG A N 1
ATOM 2106 C CA . ARG A 1 279 ? 38.806 -35.335 15.134 1.00 14.75 290 ARG A CA 1
ATOM 2107 C C . ARG A 1 279 ? 39.665 -34.472 14.216 1.00 13.10 290 ARG A C 1
ATOM 2108 O O . ARG A 1 279 ? 39.662 -33.240 14.368 1.00 14.48 290 ARG A O 1
ATOM 2116 N N . ALA A 1 280 ? 40.392 -35.082 13.296 1.00 16.08 291 ALA A N 1
ATOM 2117 C CA . ALA A 1 280 ? 41.245 -34.312 12.373 1.00 15.55 291 ALA A CA 1
ATOM 2118 C C . ALA A 1 280 ? 40.364 -33.407 11.523 1.00 15.52 291 ALA A C 1
ATOM 2119 O O . ALA A 1 280 ? 40.714 -32.218 11.350 1.00 15.63 291 ALA A O 1
ATOM 2121 N N . GLN A 1 281 ? 39.214 -33.885 11.048 1.00 14.75 292 GLN A N 1
ATOM 2122 C CA . GLN A 1 281 ? 38.302 -33.037 10.254 1.00 15.16 292 GLN A CA 1
ATOM 2123 C C . GLN A 1 281 ? 37.709 -31.930 11.119 1.00 14.63 292 GLN A C 1
ATOM 2124 O O . GLN A 1 281 ? 37.665 -30.761 10.686 1.00 14.76 292 GLN A O 1
ATOM 2130 N N . LEU A 1 282 ? 37.348 -32.222 12.360 1.00 14.39 293 LEU A N 1
ATOM 2131 C CA . LEU A 1 282 ? 36.806 -31.190 13.254 1.00 15.29 293 LEU A CA 1
ATOM 2132 C C . LEU A 1 282 ? 37.833 -30.083 13.442 1.00 15.20 293 LEU A C 1
ATOM 2133 O O . LEU A 1 282 ? 37.485 -28.903 13.408 1.00 15.56 293 LEU A O 1
ATOM 2138 N N . GLN A 1 283 ? 39.071 -30.462 13.713 1.00 14.67 294 GLN A N 1
ATOM 2139 C CA . GLN A 1 283 ? 40.100 -29.418 13.998 1.00 14.87 294 GLN A CA 1
ATOM 2140 C C . GLN A 1 283 ? 40.326 -28.576 12.763 1.00 16.45 294 GLN A C 1
ATOM 2141 O O . GLN A 1 283 ? 40.557 -27.350 12.916 1.00 16.84 294 GLN A O 1
ATOM 2147 N N . ALA A 1 284 ? 40.250 -29.147 11.582 1.00 14.63 295 ALA A N 1
ATOM 2148 C CA . ALA A 1 284 ? 40.541 -28.396 10.358 1.00 15.40 295 ALA A CA 1
ATOM 2149 C C . ALA A 1 284 ? 39.371 -27.491 9.956 1.00 15.17 295 ALA A C 1
ATOM 2150 O O . ALA A 1 284 ? 39.626 -26.525 9.215 1.00 16.69 295 ALA A O 1
ATOM 2152 N N . ARG A 1 285 ? 38.148 -27.851 10.336 1.00 13.80 296 ARG A N 1
ATOM 2153 C CA . ARG A 1 285 ? 36.942 -27.290 9.712 1.00 14.67 296 ARG A CA 1
ATOM 2154 C C . ARG A 1 285 ? 36.069 -26.503 10.683 1.00 14.57 296 ARG A C 1
ATOM 2155 O O . ARG A 1 285 ? 35.075 -25.951 10.191 1.00 15.24 296 ARG A O 1
ATOM 2163 N N . ALA A 1 286 ? 36.342 -26.494 11.999 1.00 13.85 297 ALA A N 1
ATOM 2164 C CA . ALA A 1 286 ? 35.577 -25.721 12.989 1.00 13.11 297 ALA A CA 1
ATOM 2165 C C . ALA A 1 286 ? 36.368 -24.463 13.317 1.00 13.99 297 ALA A C 1
ATOM 2166 O O . ALA A 1 286 ? 37.247 -24.476 14.219 1.00 15.16 297 ALA A O 1
ATOM 2168 N N . PRO A 1 287 ? 36.161 -23.368 12.585 1.00 12.90 298 PRO A N 1
ATOM 2169 C CA . PRO A 1 287 ? 36.965 -22.182 12.795 1.00 12.85 298 PRO A CA 1
ATOM 2170 C C . PRO A 1 287 ? 36.463 -21.367 13.975 1.00 12.84 298 PRO A C 1
ATOM 2171 O O . PRO A 1 287 ? 35.421 -21.599 14.538 1.00 14.90 298 PRO A O 1
ATOM 2175 N N . MET A 1 288 ? 37.228 -20.379 14.334 1.00 14.39 299 MET A N 1
ATOM 2176 C CA . MET A 1 288 ? 36.718 -19.433 15.328 1.00 14.85 299 MET A CA 1
ATOM 2177 C C . MET A 1 288 ? 36.040 -18.242 14.671 1.00 12.81 299 MET A C 1
ATOM 2178 O O . MET A 1 288 ? 36.344 -17.878 13.549 1.00 14.73 299 MET A O 1
ATOM 2183 N N . GLY A 1 289 ? 35.117 -17.663 15.398 1.00 13.14 300 GLY A N 1
ATOM 2184 C CA . GLY A 1 289 ? 34.463 -16.424 14.980 1.00 13.35 300 GLY A CA 1
ATOM 2185 C C . GLY A 1 289 ? 35.437 -15.254 15.010 1.00 13.14 300 GLY A C 1
ATOM 2186 O O . GLY A 1 289 ? 36.616 -15.408 15.358 1.00 13.15 300 GLY A O 1
ATOM 2187 N N . ARG A 1 290 ? 34.926 -14.091 14.691 1.00 13.38 301 ARG A N 1
ATOM 2188 C CA . ARG A 1 290 ? 35.697 -12.823 14.740 1.00 13.16 301 ARG A CA 1
ATOM 2189 C C . ARG A 1 290 ? 34.887 -11.832 15.558 1.00 13.39 301 ARG A C 1
ATOM 2190 O O . ARG A 1 290 ? 33.683 -11.652 15.356 1.00 13.36 301 ARG A O 1
ATOM 2198 N N . LEU A 1 291 ? 35.567 -11.179 16.508 1.00 13.69 302 LEU A N 1
ATOM 2199 C CA . LEU A 1 291 ? 34.944 -10.248 17.460 1.00 12.72 302 LEU A CA 1
ATOM 2200 C C . LEU A 1 291 ? 35.987 -9.216 17.850 1.00 12.94 302 LEU A C 1
ATOM 2201 O O . LEU A 1 291 ? 37.150 -9.565 18.058 1.00 14.38 302 LEU A O 1
ATOM 2206 N N . ALA A 1 292 ? 35.492 -8.020 18.091 1.00 13.40 303 ALA A N 1
ATOM 2207 C CA . ALA A 1 292 ? 36.278 -6.949 18.756 1.00 14.04 303 ALA A CA 1
ATOM 2208 C C . ALA A 1 292 ? 35.458 -6.471 19.949 1.00 12.94 303 ALA A C 1
ATOM 2209 O O . ALA A 1 292 ? 34.234 -6.372 19.891 1.00 14.48 303 ALA A O 1
ATOM 2211 N N . LYS A 1 293 ? 36.192 -6.101 21.013 1.00 13.28 304 LYS A N 1
ATOM 2212 C CA . LYS A 1 293 ? 35.622 -5.566 22.259 1.00 13.40 304 LYS A CA 1
ATOM 2213 C C . LYS A 1 293 ? 36.156 -4.131 22.427 1.00 14.60 304 LYS A C 1
ATOM 2214 O O . LYS A 1 293 ? 37.396 -3.970 22.493 1.00 14.62 304 LYS A O 1
ATOM 2220 N N . ILE A 1 294 ? 35.245 -3.188 22.392 1.00 13.91 305 ILE A N 1
ATOM 2221 C CA . ILE A 1 294 ? 35.561 -1.739 22.419 1.00 14.27 305 ILE A CA 1
ATOM 2222 C C . ILE A 1 294 ? 35.089 -1.166 23.739 1.00 14.53 305 ILE A C 1
ATOM 2223 O O . ILE A 1 294 ? 33.969 -1.485 24.197 1.00 16.48 305 ILE A O 1
ATOM 2228 N N . GLN A 1 295 ? 35.973 -0.421 24.415 1.00 16.50 306 GLN A N 1
ATOM 2229 C CA . GLN A 1 295 ? 35.648 0.096 25.769 1.00 16.14 306 GLN A CA 1
ATOM 2230 C C . GLN A 1 295 ? 35.940 1.585 25.764 1.00 15.00 306 GLN A C 1
ATOM 2231 O O . GLN A 1 295 ? 37.019 1.985 25.306 1.00 16.55 306 GLN A O 1
ATOM 2237 N N . VAL A 1 296 ? 35.007 2.319 26.284 1.00 17.21 307 VAL A N 1
ATOM 2238 C CA . VAL A 1 296 ? 35.115 3.792 26.428 1.00 17.71 307 VAL A CA 1
ATOM 2239 C C . VAL A 1 296 ? 34.863 4.093 27.904 1.00 17.62 307 VAL A C 1
ATOM 2240 O O . VAL A 1 296 ? 33.926 3.555 28.494 1.00 17.65 307 VAL A O 1
ATOM 2244 N N . ARG A 1 297 ? 35.600 5.070 28.441 1.00 17.20 308 ARG A N 1
ATOM 2245 C CA . ARG A 1 297 ? 35.310 5.504 29.819 1.00 17.57 308 ARG A CA 1
ATOM 2246 C C . ARG A 1 297 ? 35.042 6.995 29.873 1.00 17.83 308 ARG A C 1
ATOM 2247 O O . ARG A 1 297 ? 35.512 7.760 29.027 1.00 17.85 308 ARG A O 1
ATOM 2255 N N . TYR A 1 298 ? 34.212 7.311 30.846 1.00 18.36 309 TYR A N 1
ATOM 2256 C CA . TYR A 1 298 ? 33.624 8.649 31.081 1.00 17.76 309 TYR A CA 1
ATOM 2257 C C . TYR A 1 298 ? 33.728 8.990 32.568 1.00 19.81 309 TYR A C 1
ATOM 2258 O O . TYR A 1 298 ? 33.888 8.142 33.418 1.00 19.65 309 TYR A O 1
ATOM 2267 N N . ARG A 1 299 ? 33.663 10.297 32.842 1.00 20.90 310 ARG A N 1
ATOM 2268 C CA . ARG A 1 299 ? 33.700 10.797 34.233 1.00 23.27 310 ARG A CA 1
ATOM 2269 C C . ARG A 1 299 ? 32.561 10.210 35.052 1.00 24.82 310 ARG A C 1
ATOM 2270 O O . ARG A 1 299 ? 32.800 9.903 36.244 1.00 26.07 310 ARG A O 1
ATOM 2278 N N . ASP A 1 300 ? 31.372 10.055 34.485 1.00 24.88 311 ASP A N 1
ATOM 2279 C CA . ASP A 1 300 ? 30.310 9.353 35.231 1.00 26.36 311 ASP A CA 1
ATOM 2280 C C . ASP A 1 300 ? 29.342 8.680 34.278 1.00 24.53 311 ASP A C 1
ATOM 2281 O O . ASP A 1 300 ? 29.449 8.850 33.059 1.00 24.36 311 ASP A O 1
ATOM 2286 N N . ALA A 1 301 ? 28.439 7.926 34.872 1.00 24.22 312 ALA A N 1
ATOM 2287 C CA . ALA A 1 301 ? 27.465 7.094 34.149 1.00 22.92 312 ALA A CA 1
ATOM 2288 C C . ALA A 1 301 ? 26.261 7.967 33.829 1.00 22.14 312 ALA A C 1
ATOM 2289 O O . ALA A 1 301 ? 25.152 7.737 34.389 1.00 24.43 312 ALA A O 1
ATOM 2291 N N . PHE A 1 302 ? 26.451 8.935 32.934 1.00 22.48 313 PHE A N 1
ATOM 2292 C CA . PHE A 1 302 ? 25.497 10.039 32.677 1.00 24.22 313 PHE A CA 1
ATOM 2293 C C . PHE A 1 302 ? 24.174 9.486 32.129 1.00 23.02 313 PHE A C 1
ATOM 2294 O O . PHE A 1 302 ? 23.106 10.112 32.256 1.00 27.61 313 PHE A O 1
ATOM 2302 N N . TRP A 1 303 ? 24.197 8.333 31.447 1.00 21.15 314 TRP A N 1
ATOM 2303 C CA . TRP A 1 303 ? 22.963 7.728 30.864 1.00 19.69 314 TRP A CA 1
ATOM 2304 C C . TRP A 1 303 ? 21.904 7.421 31.944 1.00 21.13 314 TRP A C 1
ATOM 2305 O O . TRP A 1 303 ? 20.733 7.271 31.584 1.00 22.99 314 TRP A O 1
ATOM 2316 N N . GLN A 1 304 ? 22.346 7.185 33.189 1.00 24.50 315 GLN A N 1
ATOM 2317 C CA . GLN A 1 304 ? 21.430 6.878 34.327 1.00 27.08 315 GLN A CA 1
ATOM 2318 C C . GLN A 1 304 ? 20.485 8.053 34.591 1.00 30.19 315 GLN A C 1
ATOM 2319 O O . GLN A 1 304 ? 19.341 7.753 34.971 1.00 28.22 315 GLN A O 1
ATOM 2325 N N . GLU A 1 305 ? 20.872 9.288 34.267 1.00 33.26 316 GLU A N 1
ATOM 2326 C CA . GLU A 1 305 ? 20.010 10.498 34.414 1.00 36.60 316 GLU A CA 1
ATOM 2327 C C . GLU A 1 305 ? 18.788 10.384 33.506 1.00 38.35 316 GLU A C 1
ATOM 2328 O O . GLU A 1 305 ? 17.728 10.912 33.865 1.00 39.85 316 GLU A O 1
ATOM 2334 N N . GLU A 1 306 ? 18.924 9.697 32.376 1.00 31.33 317 GLU A N 1
ATOM 2335 C CA . GLU A 1 306 ? 17.863 9.509 31.367 1.00 31.60 317 GLU A CA 1
ATOM 2336 C C . GLU A 1 306 ? 17.190 8.149 31.577 1.00 26.98 317 GLU A C 1
ATOM 2337 O O . GLU A 1 306 ? 16.438 7.755 30.690 1.00 31.50 317 GLU A O 1
ATOM 2343 N N . ASN A 1 307 ? 17.430 7.470 32.702 1.00 24.64 318 ASN A N 1
ATOM 2344 C CA . ASN A 1 307 ? 16.819 6.152 33.017 1.00 25.17 318 ASN A CA 1
ATOM 2345 C C . ASN A 1 307 ? 17.146 5.144 31.907 1.00 26.32 318 ASN A C 1
ATOM 2346 O O . ASN A 1 307 ? 16.289 4.340 31.573 1.00 25.71 318 ASN A O 1
ATOM 2351 N N . LEU A 1 308 ? 18.350 5.240 31.359 1.00 21.66 319 LEU A N 1
ATOM 2352 C CA . LEU A 1 308 ? 18.922 4.224 30.435 1.00 20.87 319 LEU A CA 1
ATOM 2353 C C . LEU A 1 308 ? 19.881 3.312 31.188 1.00 21.59 319 LEU A C 1
ATOM 2354 O O . LEU A 1 308 ? 20.704 3.777 31.964 1.00 21.86 319 LEU A O 1
ATOM 2359 N N . SER A 1 309 ? 19.757 2.006 30.958 1.00 21.03 320 SER A N 1
ATOM 2360 C CA . SER A 1 309 ? 20.674 1.002 31.535 1.00 20.55 320 SER A CA 1
ATOM 2361 C C . SER A 1 309 ? 22.052 1.104 30.874 1.00 22.43 320 SER A C 1
ATOM 2362 O O . SER A 1 309 ? 23.002 0.639 31.485 1.00 22.22 320 SER A O 1
ATOM 2365 N N . GLY A 1 310 ? 22.123 1.631 29.648 1.00 20.37 321 GLY A N 1
ATOM 2366 C CA . GLY A 1 310 ? 23.354 1.595 28.828 1.00 20.32 321 GLY A CA 1
ATOM 2367 C C . GLY A 1 310 ? 23.412 0.359 27.953 1.00 21.24 321 GLY A C 1
ATOM 2368 O O . GLY A 1 310 ? 24.368 0.265 27.118 1.00 22.24 321 GLY A O 1
ATOM 2369 N N . ALA A 1 311 ? 22.524 -0.609 28.142 1.00 19.71 322 ALA A N 1
ATOM 2370 C CA . ALA A 1 311 ? 22.463 -1.857 27.347 1.00 19.67 322 ALA A CA 1
ATOM 2371 C C . ALA A 1 311 ? 21.682 -1.573 26.072 1.00 19.88 322 ALA A C 1
ATOM 2372 O O . ALA A 1 311 ? 20.626 -0.906 26.095 1.00 20.05 322 ALA A O 1
ATOM 2374 N N . ALA A 1 312 ? 22.194 -2.031 24.934 1.00 18.85 323 ALA A N 1
ATOM 2375 C CA . ALA A 1 312 ? 21.548 -1.761 23.639 1.00 18.29 323 ALA A CA 1
ATOM 2376 C C . ALA A 1 312 ? 21.868 -2.864 22.661 1.00 18.60 323 ALA A C 1
ATOM 2377 O O . ALA A 1 312 ? 23.006 -3.321 22.604 1.00 17.36 323 ALA A O 1
ATOM 2379 N N . PHE A 1 313 ? 20.854 -3.273 21.914 1.00 17.68 324 PHE A N 1
ATOM 2380 C CA . PHE A 1 313 ? 21.017 -4.057 20.667 1.00 18.65 324 PHE A CA 1
ATOM 2381 C C . PHE A 1 313 ? 21.008 -3.049 19.542 1.00 17.20 324 PHE A C 1
ATOM 2382 O O . PHE A 1 313 ? 19.984 -2.394 19.304 1.00 18.36 324 PHE A O 1
ATOM 2390 N N . VAL A 1 314 ? 22.164 -2.835 18.927 1.00 15.64 325 VAL A N 1
ATOM 2391 C CA . VAL A 1 314 ? 22.299 -1.883 17.819 1.00 16.82 325 VAL A CA 1
ATOM 2392 C C . VAL A 1 314 ? 22.360 -2.673 16.528 1.00 17.26 325 VAL A C 1
ATOM 2393 O O . VAL A 1 314 ? 23.302 -3.423 16.359 1.00 17.44 325 VAL A O 1
ATOM 2397 N N . CYS A 1 315 ? 21.350 -2.547 15.702 1.00 17.59 326 CYS A N 1
ATOM 2398 C CA . CYS A 1 315 ? 21.160 -3.481 14.557 1.00 19.06 326 CYS A CA 1
ATOM 2399 C C . CYS A 1 315 ? 21.337 -2.708 13.257 1.00 20.72 326 CYS A C 1
ATOM 2400 O O . CYS A 1 315 ? 20.988 -1.507 13.195 1.00 21.10 326 CYS A O 1
ATOM 2403 N N . GLY A 1 316 ? 21.794 -3.406 12.224 1.00 22.81 327 GLY A N 1
ATOM 2404 C CA . GLY A 1 316 ? 21.887 -2.852 10.865 1.00 24.87 327 GLY A CA 1
ATOM 2405 C C . GLY A 1 316 ? 23.213 -3.216 10.255 1.00 23.92 327 GLY A C 1
ATOM 2406 O O . GLY A 1 316 ? 23.786 -4.278 10.616 1.00 21.24 327 GLY A O 1
ATOM 2407 N N . ASP A 1 317 ? 23.696 -2.375 9.360 1.00 25.58 328 ASP A N 1
ATOM 2408 C CA . ASP A 1 317 ? 24.924 -2.684 8.583 1.00 27.07 328 ASP A CA 1
ATOM 2409 C C . ASP A 1 317 ? 26.113 -2.728 9.529 1.00 23.41 328 ASP A C 1
ATOM 2410 O O . ASP A 1 317 ? 27.060 -3.471 9.304 1.00 21.92 328 ASP A O 1
ATOM 2415 N N . LEU A 1 318 ? 26.075 -1.891 10.558 1.00 23.54 329 LEU A N 1
ATOM 2416 C CA . LEU A 1 318 ? 27.137 -1.874 11.566 1.00 22.78 329 LEU A CA 1
ATOM 2417 C C . LEU A 1 318 ? 26.482 -2.138 12.912 1.00 22.49 329 LEU A C 1
ATOM 2418 O O . LEU A 1 318 ? 25.976 -1.189 13.520 1.00 28.48 329 LEU A O 1
ATOM 2423 N N . ALA A 1 319 ? 26.493 -3.371 13.356 1.00 16.48 330 ALA A N 1
ATOM 2424 C CA . ALA A 1 319 ? 25.701 -3.818 14.511 1.00 15.36 330 ALA A CA 1
ATOM 2425 C C . ALA A 1 319 ? 26.634 -4.019 15.702 1.00 16.57 330 ALA A C 1
ATOM 2426 O O . ALA A 1 319 ? 27.749 -4.512 15.542 1.00 15.43 330 ALA A O 1
ATOM 2428 N N . PHE A 1 320 ? 26.124 -3.702 16.884 1.00 15.02 331 PHE A N 1
ATOM 2429 C CA . PHE A 1 320 ? 26.840 -3.822 18.159 1.00 14.84 331 PHE A CA 1
ATOM 2430 C C . PHE A 1 320 ? 25.922 -4.375 19.235 1.00 16.46 331 PHE A C 1
ATOM 2431 O O . PHE A 1 320 ? 24.721 -4.106 19.221 1.00 16.62 331 PHE A O 1
ATOM 2439 N N . TRP A 1 321 ? 26.550 -4.976 20.233 1.00 14.88 332 TRP A N 1
ATOM 2440 C CA . TRP A 1 321 ? 25.910 -5.246 21.535 1.00 15.33 332 TRP A CA 1
ATOM 2441 C C . TRP A 1 321 ? 26.628 -4.400 22.559 1.00 15.17 332 TRP A C 1
ATOM 2442 O O . TRP A 1 321 ? 27.823 -4.487 22.650 1.00 17.53 332 TRP A O 1
ATOM 2453 N N . VAL A 1 322 ? 25.877 -3.548 23.230 1.00 16.10 333 VAL A N 1
ATOM 2454 C CA . VAL A 1 322 ? 26.468 -2.520 24.110 1.00 15.72 333 VAL A CA 1
ATOM 2455 C C . VAL A 1 322 ? 25.975 -2.754 25.533 1.00 15.49 333 VAL A C 1
ATOM 2456 O O . VAL A 1 322 ? 24.800 -3.129 25.683 1.00 17.59 333 VAL A O 1
ATOM 2460 N N . PHE A 1 323 ? 26.871 -2.535 26.497 1.00 15.65 334 PHE A N 1
ATOM 2461 C CA . PHE A 1 323 ? 26.597 -2.662 27.948 1.00 16.15 334 PHE A CA 1
ATOM 2462 C C . PHE A 1 323 ? 27.221 -1.505 28.712 1.00 16.89 334 PHE A C 1
ATOM 2463 O O . PHE A 1 323 ? 28.267 -1.027 28.326 1.00 16.34 334 PHE A O 1
ATOM 2471 N N . ASP A 1 324 ? 26.624 -1.231 29.886 1.00 18.00 335 ASP A N 1
ATOM 2472 C CA . ASP A 1 324 ? 27.349 -0.506 30.966 1.00 17.90 335 ASP A CA 1
ATOM 2473 C C . ASP A 1 324 ? 28.279 -1.490 31.693 1.00 18.13 335 ASP A C 1
ATOM 2474 O O . ASP A 1 324 ? 27.772 -2.450 32.308 1.00 18.99 335 ASP A O 1
ATOM 2479 N N . GLY A 1 325 ? 29.608 -1.301 31.616 1.00 17.72 336 GLY A N 1
ATOM 2480 C CA . GLY A 1 325 ? 30.594 -2.187 32.255 1.00 17.58 336 GLY A CA 1
ATOM 2481 C C . GLY A 1 325 ? 31.201 -1.569 33.511 1.00 19.67 336 GLY A C 1
ATOM 2482 O O . GLY A 1 325 ? 32.252 -2.002 33.942 1.00 19.87 336 GLY A O 1
ATOM 2483 N N . SER A 1 326 ? 30.507 -0.620 34.105 1.00 18.93 337 SER A N 1
ATOM 2484 C CA . SER A 1 326 ? 30.993 0.117 35.314 1.00 18.92 337 SER A CA 1
ATOM 2485 C C . SER A 1 326 ? 30.884 -0.746 36.567 1.00 17.93 337 SER A C 1
ATOM 2486 O O . SER A 1 326 ? 29.820 -1.307 36.864 1.00 20.07 337 SER A O 1
ATOM 2489 N N . LYS A 1 327 ? 31.933 -0.732 37.371 1.00 20.41 338 LYS A N 1
ATOM 2490 C CA . LYS A 1 327 ? 31.861 -1.287 38.741 1.00 22.52 338 LYS A CA 1
ATOM 2491 C C . LYS A 1 327 ? 31.846 -0.142 39.747 1.00 22.47 338 LYS A C 1
ATOM 2492 O O . LYS A 1 327 ? 32.515 0.866 39.552 1.00 21.80 338 LYS A O 1
ATOM 2498 N N . PRO A 1 328 ? 31.181 -0.333 40.909 1.00 26.04 339 PRO A N 1
ATOM 2499 C CA . PRO A 1 328 ? 31.206 0.705 41.948 1.00 27.14 339 PRO A CA 1
ATOM 2500 C C . PRO A 1 328 ? 32.610 1.121 42.402 1.00 26.23 339 PRO A C 1
ATOM 2501 O O . PRO A 1 328 ? 32.789 2.288 42.727 1.00 30.14 339 PRO A O 1
ATOM 2505 N N . SER A 1 329 ? 33.595 0.222 42.373 1.00 24.86 340 SER A N 1
ATOM 2506 C CA . SER A 1 329 ? 34.974 0.481 42.859 1.00 25.73 340 SER A CA 1
ATOM 2507 C C . SER A 1 329 ? 35.805 1.180 41.775 1.00 25.62 340 SER A C 1
ATOM 2508 O O . SER A 1 329 ? 36.962 1.563 42.040 1.00 28.80 340 SER A O 1
ATOM 2511 N N . ASP A 1 330 ? 35.280 1.297 40.556 1.00 22.84 341 ASP A N 1
ATOM 2512 C CA . ASP A 1 330 ? 36.015 1.991 39.477 1.00 22.30 341 ASP A CA 1
ATOM 2513 C C . ASP A 1 330 ? 35.963 3.507 39.736 1.00 20.64 341 ASP A C 1
ATOM 2514 O O . ASP A 1 330 ? 34.944 3.969 40.301 1.00 24.56 341 ASP A O 1
ATOM 2519 N N . SER A 1 331 ? 36.908 4.276 39.208 1.00 23.02 342 SER A N 1
ATOM 2520 C CA . SER A 1 331 ? 36.885 5.765 39.335 1.00 24.89 342 SER A CA 1
ATOM 2521 C C . SER A 1 331 ? 36.375 6.460 38.065 1.00 26.74 342 SER A C 1
ATOM 2522 O O . SER A 1 331 ? 36.237 7.671 38.074 1.00 25.05 342 SER A O 1
ATOM 2525 N N . LEU A 1 332 ? 36.087 5.707 36.998 1.00 22.33 343 LEU A N 1
ATOM 2526 C CA . LEU A 1 332 ? 35.365 6.208 35.801 1.00 20.87 343 LEU A CA 1
ATOM 2527 C C . LEU A 1 332 ? 34.224 5.227 35.544 1.00 19.49 343 LEU A C 1
ATOM 2528 O O . LEU A 1 332 ? 34.281 4.086 36.056 1.00 21.50 343 LEU A O 1
ATOM 2533 N N . ALA A 1 333 ? 33.263 5.625 34.733 1.00 19.60 344 ALA A N 1
ATOM 2534 C CA . ALA A 1 333 ? 32.197 4.764 34.193 1.00 19.63 344 ALA A CA 1
ATOM 2535 C C . ALA A 1 333 ? 32.690 4.202 32.856 1.00 19.66 344 ALA A C 1
ATOM 2536 O O . ALA A 1 333 ? 33.500 4.872 32.181 1.00 19.28 344 ALA A O 1
ATOM 2538 N N . THR A 1 334 ? 32.192 3.024 32.511 1.00 17.97 345 THR A N 1
ATOM 2539 C CA . THR A 1 334 ? 32.644 2.276 31.304 1.00 19.08 345 THR A CA 1
ATOM 2540 C C . THR A 1 334 ? 31.451 1.873 30.471 1.00 18.29 345 THR A C 1
ATOM 2541 O O . THR A 1 334 ? 30.502 1.336 31.019 1.00 18.96 345 THR A O 1
ATOM 2545 N N . ILE A 1 335 ? 31.525 2.137 29.171 1.00 16.79 346 ILE A N 1
ATOM 2546 C CA . ILE A 1 335 ? 30.642 1.504 28.162 1.00 17.01 346 ILE A CA 1
ATOM 2547 C C . ILE A 1 335 ? 31.466 0.462 27.424 1.00 15.88 346 ILE A C 1
ATOM 2548 O O . ILE A 1 335 ? 32.607 0.757 27.012 1.00 16.72 346 ILE A O 1
ATOM 2553 N N . VAL A 1 336 ? 30.873 -0.724 27.228 1.00 16.59 347 VAL A N 1
ATOM 2554 C CA . VAL A 1 336 ? 31.515 -1.856 26.509 1.00 16.24 347 VAL A CA 1
ATOM 2555 C C . VAL A 1 336 ? 30.667 -2.164 25.276 1.00 16.33 347 VAL A C 1
ATOM 2556 O O . VAL A 1 336 ? 29.459 -2.337 25.412 1.00 18.90 347 VAL A O 1
ATOM 2560 N N . GLY A 1 337 ? 31.311 -2.223 24.105 1.00 15.62 348 GLY A N 1
ATOM 2561 C CA . GLY A 1 337 ? 30.609 -2.602 22.867 1.00 15.14 348 GLY A CA 1
ATOM 2562 C C . GLY A 1 337 ? 31.341 -3.759 22.198 1.00 15.70 348 GLY A C 1
ATOM 2563 O O . GLY A 1 337 ? 32.574 -3.850 22.225 1.00 16.35 348 GLY A O 1
ATOM 2564 N N . PHE A 1 338 ? 30.552 -4.652 21.654 1.00 13.47 349 PHE A N 1
ATOM 2565 C CA . PHE A 1 338 ? 31.033 -5.793 20.865 1.00 12.72 349 PHE A CA 1
ATOM 2566 C C . PHE A 1 338 ? 30.561 -5.630 19.429 1.00 11.93 349 PHE A C 1
ATOM 2567 O O . PHE A 1 338 ? 29.400 -5.240 19.192 1.00 13.78 349 PHE A O 1
ATOM 2575 N N . ILE A 1 339 ? 31.446 -5.972 18.525 1.00 12.84 350 ILE A N 1
ATOM 2576 C CA . ILE A 1 339 ? 31.171 -6.053 17.068 1.00 13.09 350 ILE A CA 1
ATOM 2577 C C . ILE A 1 339 ? 31.845 -7.309 16.524 1.00 12.60 350 ILE A C 1
ATOM 2578 O O . ILE A 1 339 ? 33.008 -7.578 16.804 1.00 12.71 350 ILE A O 1
ATOM 2583 N N . GLY A 1 340 ? 31.083 -8.059 15.746 1.00 12.82 351 GLY A N 1
ATOM 2584 C CA . GLY A 1 340 ? 31.557 -9.369 15.271 1.00 12.81 351 GLY A CA 1
ATOM 2585 C C . GLY A 1 340 ? 31.155 -9.689 13.836 1.00 12.28 351 GLY A C 1
ATOM 2586 O O . GLY A 1 340 ? 30.365 -8.953 13.187 1.00 12.76 351 GLY A O 1
ATOM 2587 N N . GLY A 1 341 ? 31.643 -10.828 13.374 1.00 12.13 352 GLY A N 1
ATOM 2588 C CA . GLY A 1 341 ? 31.180 -11.432 12.111 1.00 12.96 352 GLY A CA 1
ATOM 2589 C C . GLY A 1 341 ? 31.208 -10.447 10.960 1.00 11.89 352 GLY A C 1
ATOM 2590 O O . GLY A 1 341 ? 32.233 -9.784 10.697 1.00 12.24 352 GLY A O 1
ATOM 2591 N N . LYS A 1 342 ? 30.120 -10.359 10.211 1.00 13.48 353 LYS A N 1
ATOM 2592 C CA . LYS A 1 342 ? 30.069 -9.543 8.972 1.00 13.50 353 LYS A CA 1
ATOM 2593 C C . LYS A 1 342 ? 30.161 -8.060 9.324 1.00 13.63 353 LYS A C 1
ATOM 2594 O O . LYS A 1 342 ? 30.625 -7.277 8.485 1.00 15.45 353 LYS A O 1
ATOM 2600 N N . HIS A 1 343 ? 29.722 -7.669 10.514 1.00 13.70 354 HIS A N 1
ATOM 2601 C CA . HIS A 1 343 ? 29.775 -6.257 10.984 1.00 14.39 354 HIS A CA 1
ATOM 2602 C C . HIS A 1 343 ? 31.246 -5.924 11.228 1.00 15.50 354 HIS A C 1
ATOM 2603 O O . HIS A 1 343 ? 31.716 -4.833 10.824 1.00 14.57 354 HIS A O 1
ATOM 2610 N N . LEU A 1 344 ? 31.997 -6.834 11.834 1.00 13.97 355 LEU A N 1
ATOM 2611 C CA . LEU A 1 344 ? 33.437 -6.640 12.002 1.00 14.95 355 LEU A CA 1
ATOM 2612 C C . LEU A 1 344 ? 34.188 -6.683 10.662 1.00 14.59 355 LEU A C 1
ATOM 2613 O O . LEU A 1 344 ? 35.151 -5.918 10.503 1.00 15.42 355 LEU A O 1
ATOM 2618 N N . ASP A 1 345 ? 33.714 -7.431 9.655 1.00 14.96 356 ASP A N 1
ATOM 2619 C CA . ASP A 1 345 ? 34.341 -7.335 8.313 1.00 15.30 356 ASP A CA 1
ATOM 2620 C C . ASP A 1 345 ? 34.232 -5.893 7.818 1.00 14.88 356 ASP A C 1
ATOM 2621 O O . ASP A 1 345 ? 35.222 -5.408 7.256 1.00 17.15 356 ASP A O 1
ATOM 2626 N N . LEU A 1 346 ? 33.091 -5.272 7.985 1.00 15.04 357 LEU A N 1
ATOM 2627 C CA . LEU A 1 346 ? 32.917 -3.868 7.545 1.00 16.13 357 LEU A CA 1
ATOM 2628 C C . LEU A 1 346 ? 33.832 -2.962 8.377 1.00 15.91 357 LEU A C 1
ATOM 2629 O O . LEU A 1 346 ? 34.617 -2.142 7.834 1.00 16.17 357 LEU A O 1
ATOM 2634 N N . TRP A 1 347 ? 33.815 -3.127 9.694 1.00 14.24 358 TRP A N 1
ATOM 2635 C CA . TRP A 1 347 ? 34.689 -2.360 10.605 1.00 14.83 358 TRP A CA 1
ATOM 2636 C C . TRP A 1 347 ? 36.160 -2.464 10.174 1.00 15.63 358 TRP A C 1
ATOM 2637 O O . TRP A 1 347 ? 36.938 -1.478 10.258 1.00 15.11 358 TRP A O 1
ATOM 2648 N N . HIS A 1 348 ? 36.617 -3.652 9.773 1.00 14.15 359 HIS A N 1
ATOM 2649 C CA . HIS A 1 348 ? 38.014 -3.884 9.344 1.00 15.63 359 HIS A CA 1
ATOM 2650 C C . HIS A 1 348 ? 38.397 -3.061 8.106 1.00 16.74 359 HIS A C 1
ATOM 2651 O O . HIS A 1 348 ? 39.584 -2.867 7.926 1.00 19.86 359 HIS A O 1
ATOM 2658 N N . SER A 1 349 ? 37.426 -2.632 7.309 1.00 15.63 360 SER A N 1
ATOM 2659 C CA . SER A 1 349 ? 37.638 -1.839 6.075 1.00 17.40 360 SER A CA 1
ATOM 2660 C C . SER A 1 349 ? 37.865 -0.375 6.450 1.00 18.96 360 SER A C 1
ATOM 2661 O O . SER A 1 349 ? 38.278 0.401 5.571 1.00 20.95 360 SER A O 1
ATOM 2664 N N . PHE A 1 350 ? 37.565 -0.003 7.680 1.00 16.84 361 PHE A N 1
ATOM 2665 C CA . PHE A 1 350 ? 37.779 1.385 8.178 1.00 17.07 361 PHE A CA 1
ATOM 2666 C C . PHE A 1 350 ? 39.180 1.513 8.775 1.00 16.25 361 PHE A C 1
ATOM 2667 O O . PHE A 1 350 ? 39.791 0.550 9.228 1.00 17.43 361 PHE A O 1
ATOM 2675 N N . THR A 1 351 ? 39.726 2.743 8.799 1.00 16.96 362 THR A N 1
ATOM 2676 C CA . THR A 1 351 ? 40.959 3.022 9.551 1.00 15.83 362 THR A CA 1
ATOM 2677 C C . THR A 1 351 ? 40.696 3.058 11.063 1.00 15.81 362 THR A C 1
ATOM 2678 O O . THR A 1 351 ? 39.556 3.202 11.495 1.00 15.38 362 THR A O 1
ATOM 2682 N N . PRO A 1 352 ? 41.730 2.921 11.918 1.00 17.17 363 PRO A N 1
ATOM 2683 C CA . PRO A 1 352 ? 41.513 3.068 13.359 1.00 17.67 363 PRO A CA 1
ATOM 2684 C C . PRO A 1 352 ? 40.802 4.377 13.738 1.00 17.68 363 PRO A C 1
ATOM 2685 O O . PRO A 1 352 ? 39.900 4.388 14.571 1.00 17.88 363 PRO A O 1
ATOM 2689 N N . GLU A 1 353 ? 41.138 5.477 13.075 1.00 19.93 3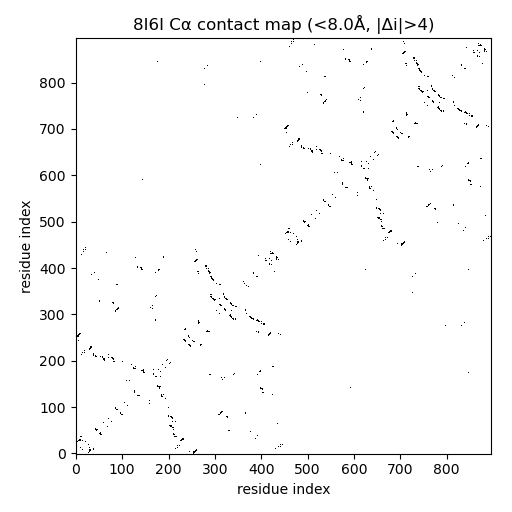64 GLU A N 1
ATOM 2690 C CA . GLU A 1 353 ? 40.467 6.761 13.395 1.00 19.88 364 GLU A CA 1
ATOM 2691 C C . GLU A 1 353 ? 39.005 6.781 12.927 1.00 17.98 364 GLU A C 1
ATOM 2692 O O . GLU A 1 353 ? 38.171 7.312 13.659 1.00 18.20 364 GLU A O 1
ATOM 2698 N N . GLU A 1 354 ? 38.674 6.196 11.773 1.00 17.11 365 GLU A N 1
ATOM 2699 C CA . GLU A 1 354 ? 37.292 6.096 11.302 1.00 15.92 365 GLU A CA 1
ATOM 2700 C C . GLU A 1 354 ? 36.511 5.221 12.296 1.00 14.34 365 GLU A C 1
ATOM 2701 O O . GLU A 1 354 ? 35.372 5.568 12.565 1.00 16.32 365 GLU A O 1
ATOM 2707 N N . ARG A 1 355 ? 37.123 4.146 12.779 1.00 15.14 366 ARG A N 1
ATOM 2708 C CA . ARG A 1 355 ? 36.425 3.253 13.739 1.00 16.02 366 ARG A CA 1
ATOM 2709 C C . ARG A 1 355 ? 36.080 4.009 15.009 1.00 15.78 366 ARG A C 1
ATOM 2710 O O . ARG A 1 355 ? 34.954 3.966 15.439 1.00 15.19 366 ARG A O 1
ATOM 2718 N N . GLU A 1 356 ? 37.045 4.690 15.599 1.00 16.82 367 GLU A N 1
ATOM 2719 C CA . GLU A 1 356 ? 36.748 5.444 16.840 1.00 17.75 367 GLU A CA 1
ATOM 2720 C C . GLU A 1 356 ? 35.636 6.469 16.583 1.00 18.72 367 GLU A C 1
ATOM 2721 O O . GLU A 1 356 ? 34.678 6.597 17.355 1.00 18.45 367 GLU A O 1
ATOM 2727 N N . ALA A 1 357 ? 35.709 7.171 15.474 1.00 17.33 368 ALA A N 1
ATOM 2728 C CA . ALA A 1 357 ? 34.719 8.229 15.194 1.00 19.01 368 ALA A CA 1
ATOM 2729 C C . ALA A 1 357 ? 33.330 7.578 15.087 1.00 17.99 368 ALA A C 1
ATOM 2730 O O . ALA A 1 357 ? 32.335 8.103 15.625 1.00 18.09 368 ALA A O 1
ATOM 2732 N N . ARG A 1 358 ? 33.246 6.446 14.377 1.00 16.43 369 ARG A N 1
ATOM 2733 C CA . ARG A 1 358 ? 31.968 5.745 14.127 1.00 18.42 369 ARG A CA 1
ATOM 2734 C C . ARG A 1 358 ? 31.430 5.170 15.435 1.00 17.10 369 ARG A C 1
ATOM 2735 O O . ARG A 1 358 ? 30.223 5.226 15.659 1.00 17.69 369 ARG A O 1
ATOM 2743 N N . PHE A 1 359 ? 32.305 4.643 16.291 1.00 16.46 370 PHE A N 1
ATOM 2744 C CA . PHE A 1 359 ? 31.857 4.050 17.572 1.00 16.61 370 PHE A CA 1
ATOM 2745 C C . PHE A 1 359 ? 31.224 5.119 18.467 1.00 15.89 370 PHE A C 1
ATOM 2746 O O . PHE A 1 359 ? 30.141 4.960 19.049 1.00 15.58 370 PHE A O 1
ATOM 2754 N N . ILE A 1 360 ? 31.898 6.265 18.551 1.00 16.92 371 ILE A N 1
ATOM 2755 C CA . ILE A 1 360 ? 31.393 7.402 19.378 1.00 17.57 371 ILE A CA 1
ATOM 2756 C C . ILE A 1 360 ? 30.084 7.924 18.783 1.00 16.36 371 ILE A C 1
ATOM 2757 O O . ILE A 1 360 ? 29.128 8.168 19.520 1.00 17.66 371 ILE A O 1
ATOM 2762 N N . ASP A 1 361 ? 29.981 8.068 17.466 1.00 16.45 372 ASP A N 1
ATOM 2763 C CA . ASP A 1 361 ? 28.705 8.463 16.824 1.00 18.42 372 ASP A CA 1
ATOM 2764 C C . ASP A 1 361 ? 27.595 7.474 17.191 1.00 17.96 372 ASP A C 1
ATOM 2765 O O . ASP A 1 361 ? 26.458 7.887 17.453 1.00 20.54 372 ASP A O 1
ATOM 2770 N N . MET A 1 362 ? 27.889 6.171 17.158 1.00 17.57 373 MET A N 1
ATOM 2771 C CA . MET A 1 362 ? 26.915 5.135 17.508 1.00 18.13 373 MET A CA 1
ATOM 2772 C C . MET A 1 362 ? 26.462 5.373 18.958 1.00 17.20 373 MET A C 1
ATOM 2773 O O . MET A 1 362 ? 25.254 5.280 19.232 1.00 17.71 373 MET A O 1
ATOM 2778 N N . LEU A 1 363 ? 27.407 5.645 19.864 1.00 15.69 374 LEU A N 1
ATOM 2779 C CA . LEU A 1 363 ? 27.050 5.859 21.290 1.00 16.63 374 LEU A CA 1
ATOM 2780 C C . LEU A 1 363 ? 26.230 7.143 21.443 1.00 17.97 374 LEU A C 1
ATOM 2781 O O . LEU A 1 363 ? 25.319 7.122 22.255 1.00 17.48 374 LEU A O 1
ATOM 2786 N N . VAL A 1 364 ? 26.456 8.155 20.625 1.00 18.36 375 VAL A N 1
ATOM 2787 C CA . VAL A 1 364 ? 25.652 9.396 20.714 1.00 18.81 375 VAL A CA 1
ATOM 2788 C C . VAL A 1 364 ? 24.170 9.062 20.452 1.00 19.49 375 VAL A C 1
ATOM 2789 O O . VAL A 1 364 ? 23.306 9.553 21.221 1.00 22.11 375 VAL A O 1
ATOM 2793 N N . THR A 1 365 ? 23.853 8.188 19.494 1.00 19.79 376 THR A N 1
ATOM 2794 C CA . THR A 1 365 ? 22.459 7.712 19.275 1.00 20.87 376 THR A CA 1
ATOM 2795 C C . THR A 1 365 ? 21.894 7.062 20.546 1.00 20.25 376 THR A C 1
ATOM 2796 O O . THR A 1 365 ? 20.673 7.271 20.847 1.00 21.78 376 THR A O 1
ATOM 2800 N N . ASN A 1 366 ? 22.718 6.288 21.243 1.00 18.38 377 ASN A N 1
ATOM 2801 C CA . ASN A 1 366 ? 22.252 5.430 22.368 1.00 19.25 377 ASN A CA 1
ATOM 2802 C C . ASN A 1 366 ? 22.119 6.258 23.655 1.00 20.13 377 ASN A C 1
ATOM 2803 O O . ASN A 1 366 ? 21.188 5.973 24.410 1.00 22.18 377 ASN A O 1
ATOM 2808 N N . ILE A 1 367 ? 23.055 7.161 23.954 1.00 19.88 378 ILE A N 1
ATOM 2809 C CA . ILE A 1 367 ? 23.171 7.789 25.308 1.00 19.86 378 ILE A CA 1
ATOM 2810 C C . ILE A 1 367 ? 23.374 9.302 25.207 1.00 20.35 378 ILE A C 1
ATOM 2811 O O . ILE A 1 367 ? 23.457 9.931 26.252 1.00 22.73 378 ILE A O 1
ATOM 2816 N N . GLY A 1 368 ? 23.381 9.868 24.023 1.00 22.10 379 GLY A N 1
ATOM 2817 C CA . GLY A 1 368 ? 23.302 11.317 23.805 1.00 22.42 379 GLY A CA 1
ATOM 2818 C C . GLY A 1 368 ? 24.665 11.958 23.695 1.00 20.39 379 GLY A C 1
ATOM 2819 O O . GLY A 1 368 ? 25.716 11.258 23.741 1.00 20.71 379 GLY A O 1
ATOM 2820 N N . GLU A 1 369 ? 24.687 13.294 23.567 1.00 23.30 380 GLU A N 1
ATOM 2821 C CA . GLU A 1 369 ? 25.916 14.053 23.196 1.00 24.48 380 GLU A CA 1
ATOM 2822 C C . GLU A 1 369 ? 27.059 13.930 24.208 1.00 20.85 380 GLU A C 1
ATOM 2823 O O . GLU A 1 369 ? 28.228 14.133 23.820 1.00 23.37 380 GLU A O 1
ATOM 2829 N N . LYS A 1 370 ? 26.823 13.609 25.464 1.00 22.18 381 LYS A N 1
ATOM 2830 C CA . LYS A 1 370 ? 27.920 13.481 26.449 1.00 22.45 381 LYS A CA 1
ATOM 2831 C C . LYS A 1 370 ? 28.810 12.287 26.098 1.00 18.38 381 LYS A C 1
ATOM 2832 O O . LYS A 1 370 ? 29.943 12.217 26.600 1.00 22.08 381 LYS A O 1
ATOM 2838 N N . ALA A 1 371 ? 28.340 11.416 25.186 1.00 18.61 382 ALA A N 1
ATOM 2839 C CA . ALA A 1 371 ? 29.201 10.285 24.740 1.00 18.52 382 ALA A CA 1
ATOM 2840 C C . ALA A 1 371 ? 30.435 10.770 23.990 1.00 17.78 382 ALA A C 1
ATOM 2841 O O . ALA A 1 371 ? 31.411 10.022 23.902 1.00 19.13 382 ALA A O 1
ATOM 2843 N N . ARG A 1 372 ? 30.430 12.011 23.512 1.00 20.07 383 ARG A N 1
ATOM 2844 C CA . ARG A 1 372 ? 31.618 12.567 22.811 1.00 21.09 383 ARG A CA 1
ATOM 2845 C C . ARG A 1 372 ? 32.761 12.869 23.780 1.00 19.98 383 ARG A C 1
ATOM 2846 O O . ARG A 1 372 ? 33.888 12.939 23.325 1.00 23.17 383 ARG A O 1
ATOM 2854 N N . ASP A 1 373 ? 32.475 13.027 25.068 1.00 20.73 384 ASP A N 1
ATOM 2855 C CA . ASP A 1 373 ? 33.497 13.506 26.042 1.00 23.50 384 ASP A CA 1
ATOM 2856 C C . ASP A 1 373 ? 34.212 12.297 26.661 1.00 22.47 384 ASP A C 1
ATOM 2857 O O . ASP A 1 373 ? 34.131 12.086 27.897 1.00 22.79 384 ASP A O 1
ATOM 2862 N N . THR A 1 374 ? 34.891 11.495 25.841 1.00 21.63 385 THR A N 1
ATOM 2863 C CA . THR A 1 374 ? 35.564 10.297 26.303 1.00 22.79 385 THR A CA 1
ATOM 2864 C C . THR A 1 374 ? 36.793 10.700 27.113 1.00 20.63 385 THR A C 1
ATOM 2865 O O . THR A 1 374 ? 37.466 11.699 26.772 1.00 24.06 385 THR A O 1
ATOM 2869 N N . VAL A 1 375 ? 37.134 9.877 28.092 1.00 20.73 386 VAL A N 1
ATOM 2870 C CA . VAL A 1 375 ? 38.371 9.966 28.903 1.00 21.18 386 VAL A CA 1
ATOM 2871 C C . VAL A 1 375 ? 39.360 8.903 28.441 1.00 23.27 386 VAL A C 1
ATOM 2872 O O . VAL A 1 375 ? 40.554 9.114 28.515 1.00 24.43 386 VAL A O 1
ATOM 2876 N N . TYR A 1 376 ? 38.852 7.763 27.947 1.00 20.75 387 TYR A N 1
ATOM 2877 C CA . TYR A 1 376 ? 39.671 6.604 27.566 1.00 19.77 387 TYR A CA 1
ATOM 2878 C C . TYR A 1 376 ? 38.882 5.864 26.492 1.00 18.30 387 TYR A C 1
ATOM 2879 O O . TYR A 1 376 ? 37.638 5.842 26.529 1.00 18.59 387 TYR A O 1
ATOM 2888 N N . TYR A 1 377 ? 39.618 5.363 25.524 1.00 18.36 388 TYR A N 1
ATOM 2889 C CA . TYR A 1 377 ? 39.035 4.573 24.411 1.00 18.87 388 TYR A CA 1
ATOM 2890 C C . TYR A 1 377 ? 40.017 3.452 24.113 1.00 18.64 388 TYR A C 1
ATOM 2891 O O . TYR A 1 377 ? 41.224 3.697 23.944 1.00 19.85 388 TYR A O 1
ATOM 2900 N N . HIS A 1 378 ? 39.525 2.215 23.976 1.00 18.30 389 HIS A N 1
ATOM 2901 C CA . HIS A 1 378 ? 40.402 1.082 23.661 1.00 18.24 389 HIS A CA 1
ATOM 2902 C C . HIS A 1 378 ? 39.630 0.020 22.902 1.00 15.77 389 HIS A C 1
ATOM 2903 O O . HIS A 1 378 ? 38.457 -0.195 23.193 1.00 17.56 389 HIS A O 1
ATOM 2910 N N . GLU A 1 379 ? 40.280 -0.546 21.900 1.00 15.89 390 GLU A N 1
ATOM 2911 C CA . GLU A 1 379 ? 39.755 -1.718 21.143 1.00 15.97 390 GLU A CA 1
ATOM 2912 C C . GLU A 1 379 ? 40.697 -2.900 21.317 1.00 16.87 390 GLU A C 1
ATOM 2913 O O . GLU A 1 379 ? 41.940 -2.753 21.139 1.00 17.43 390 GLU A O 1
ATOM 2919 N N . THR A 1 380 ? 40.125 -4.089 21.623 1.00 14.20 391 THR A N 1
ATOM 2920 C CA . THR A 1 380 ? 40.849 -5.365 21.551 1.00 14.35 391 THR A CA 1
ATOM 2921 C C . THR A 1 380 ? 40.225 -6.149 20.381 1.00 14.11 391 THR A C 1
ATOM 2922 O O . THR A 1 380 ? 39.056 -6.549 20.456 1.00 15.31 391 THR A O 1
ATOM 2926 N N . ASP A 1 381 ? 41.020 -6.298 19.341 1.00 14.55 392 ASP A N 1
ATOM 2927 C CA . ASP A 1 381 ? 40.606 -7.038 18.135 1.00 14.83 392 ASP A CA 1
ATOM 2928 C C . ASP A 1 381 ? 41.083 -8.462 18.331 1.00 13.82 392 ASP A C 1
ATOM 2929 O O . ASP A 1 381 ? 42.277 -8.765 18.342 1.00 14.11 392 ASP A O 1
ATOM 2934 N N . TRP A 1 382 ? 40.104 -9.368 18.535 1.00 13.98 393 TRP A N 1
ATOM 2935 C CA . TRP A 1 382 ? 40.428 -10.773 18.831 1.00 14.52 393 TRP A CA 1
ATOM 2936 C C . TRP A 1 382 ? 40.668 -11.578 17.552 1.00 15.61 393 TRP A C 1
ATOM 2937 O O . TRP A 1 382 ? 40.712 -12.818 17.667 1.00 20.19 393 TRP A O 1
ATOM 2948 N N . THR A 1 383 ? 40.855 -10.944 16.396 1.00 14.78 394 THR A N 1
ATOM 2949 C CA . THR A 1 383 ? 41.390 -11.648 15.213 1.00 15.52 394 THR A CA 1
ATOM 2950 C C . THR A 1 383 ? 42.896 -11.423 15.087 1.00 17.58 394 THR A C 1
ATOM 2951 O O . THR A 1 383 ? 43.460 -11.986 14.143 1.00 20.64 394 THR A O 1
ATOM 2955 N N . GLU A 1 384 ? 43.532 -10.595 15.948 1.00 16.74 395 GLU A N 1
ATOM 2956 C CA . GLU A 1 384 ? 44.970 -10.217 15.818 1.00 18.62 395 GLU A CA 1
ATOM 2957 C C . GLU A 1 384 ? 45.795 -10.725 16.989 1.00 18.46 395 GLU A C 1
ATOM 2958 O O . GLU A 1 384 ? 46.884 -10.172 17.209 1.00 22.69 395 GLU A O 1
ATOM 2964 N N . GLN A 1 385 ? 45.378 -11.764 17.683 1.00 17.63 396 GLN A N 1
ATOM 2965 C CA . GLN A 1 385 ? 46.094 -12.277 18.873 1.00 18.12 396 GLN A CA 1
ATOM 2966 C C . GLN A 1 385 ? 46.767 -13.578 18.484 1.00 19.44 396 GLN A C 1
ATOM 2967 O O . GLN A 1 385 ? 46.122 -14.533 18.082 1.00 21.54 396 GLN A O 1
ATOM 2973 N N . PRO A 1 386 ? 48.090 -13.718 18.603 1.00 19.21 397 PRO A N 1
ATOM 2974 C CA . PRO A 1 386 ? 48.750 -14.928 18.128 1.00 18.83 397 PRO A CA 1
ATOM 2975 C C . PRO A 1 386 ? 48.360 -16.189 18.922 1.00 18.03 397 PRO A C 1
ATOM 2976 O O . PRO A 1 386 ? 48.236 -16.119 20.136 1.00 20.26 397 PRO A O 1
ATOM 2980 N N . TRP A 1 387 ? 48.137 -17.275 18.215 1.00 17.27 398 TRP A N 1
ATOM 2981 C CA . TRP A 1 387 ? 47.725 -18.607 18.731 1.00 17.42 398 TRP A CA 1
ATOM 2982 C C . TRP A 1 387 ? 46.325 -18.549 19.374 1.00 19.36 398 TRP A C 1
ATOM 2983 O O . TRP A 1 387 ? 45.937 -19.463 20.100 1.00 22.47 398 TRP A O 1
ATOM 2994 N N . THR A 1 388 ? 45.539 -17.535 19.047 1.00 19.21 399 THR A N 1
ATOM 2995 C CA . THR A 1 388 ? 44.065 -17.576 19.239 1.00 18.55 399 THR A CA 1
ATOM 2996 C C . THR A 1 388 ? 43.437 -17.310 17.886 1.00 18.28 399 THR A C 1
ATOM 2997 O O . THR A 1 388 ? 43.671 -16.258 17.369 1.00 19.96 399 THR A O 1
ATOM 3001 N N . GLY A 1 389 ? 42.642 -18.250 17.400 1.00 19.40 400 GLY A N 1
ATOM 3002 C CA . GLY A 1 389 ? 42.049 -18.128 16.072 1.00 20.75 400 GLY A CA 1
ATOM 3003 C C . GLY A 1 389 ? 41.033 -17.010 15.958 1.00 22.39 400 GLY A C 1
ATOM 3004 O O . GLY A 1 389 ? 40.772 -16.513 14.854 1.00 22.45 400 GLY A O 1
ATOM 3005 N N . GLY A 1 390 ? 40.365 -16.646 17.038 1.00 17.97 401 GLY A N 1
ATOM 3006 C CA . GLY A 1 390 ? 39.295 -15.663 16.990 1.00 17.94 401 GLY A CA 1
ATOM 3007 C C . GLY A 1 390 ? 38.500 -15.708 18.260 1.00 18.27 401 GLY A C 1
ATOM 3008 O O . GLY A 1 390 ? 39.044 -16.115 19.289 1.00 18.89 401 GLY A O 1
ATOM 3009 N N . ALA A 1 391 ? 37.269 -15.269 18.197 1.00 13.99 402 ALA A N 1
ATOM 3010 C CA . ALA A 1 391 ? 36.460 -14.970 19.362 1.00 13.95 402 ALA A CA 1
ATOM 3011 C C . ALA A 1 391 ? 35.020 -14.794 18.911 1.00 13.15 402 ALA A C 1
ATOM 3012 O O . ALA A 1 391 ? 34.740 -14.511 17.733 1.00 13.85 402 ALA A O 1
ATOM 3014 N N . PRO A 1 392 ? 34.049 -14.906 19.842 1.00 12.85 403 PRO A N 1
ATOM 3015 C CA . PRO A 1 392 ? 34.278 -15.387 21.210 1.00 13.00 403 PRO A CA 1
ATOM 3016 C C . PRO A 1 392 ? 34.439 -16.909 21.299 1.00 13.49 403 PRO A C 1
ATOM 3017 O O . PRO A 1 392 ? 34.928 -17.401 22.291 1.00 14.91 403 PRO A O 1
ATOM 3021 N N . VAL A 1 393 ? 33.999 -17.593 20.236 1.00 12.93 404 VAL A N 1
ATOM 3022 C CA . VAL A 1 393 ? 33.798 -19.050 20.229 1.00 12.99 404 VAL A CA 1
ATOM 3023 C C . VAL A 1 393 ? 34.179 -19.651 18.883 1.00 13.13 404 VAL A C 1
ATOM 3024 O O . VAL A 1 393 ? 34.277 -18.922 17.876 1.00 13.66 404 VAL A O 1
ATOM 3028 N N . THR A 1 394 ? 34.347 -20.968 18.912 1.00 12.82 405 THR A N 1
ATOM 3029 C CA . THR A 1 394 ? 34.367 -21.829 17.732 1.00 13.59 405 THR A CA 1
ATOM 3030 C C . THR A 1 394 ? 32.946 -21.877 17.163 1.00 12.06 405 THR A C 1
ATOM 3031 O O . THR A 1 394 ? 31.977 -21.925 17.940 1.00 13.99 405 THR A O 1
ATOM 3035 N N . PHE A 1 395 ? 32.843 -21.852 15.835 1.00 12.76 406 PHE A N 1
ATOM 3036 C CA . PHE A 1 395 ? 31.579 -22.118 15.131 1.00 12.55 406 PHE A CA 1
ATOM 3037 C C . PHE A 1 395 ? 31.805 -23.243 14.117 1.00 13.25 406 PHE A C 1
ATOM 3038 O O . PHE A 1 395 ? 32.923 -23.676 13.893 1.00 12.94 406 PHE A O 1
ATOM 3046 N N . MET A 1 396 ? 30.710 -23.730 13.537 1.00 13.52 407 MET A N 1
ATOM 3047 C CA . MET A 1 396 ? 30.829 -24.759 12.480 1.00 12.98 407 MET A CA 1
ATOM 3048 C C . MET A 1 396 ? 29.998 -24.341 11.276 1.00 12.02 407 MET A C 1
ATOM 3049 O O . MET A 1 396 ? 28.859 -23.849 11.451 1.00 13.29 407 MET A O 1
ATOM 3054 N N . PRO A 1 397 ? 30.548 -24.521 10.072 1.00 13.01 408 PRO A N 1
ATOM 3055 C CA . PRO A 1 397 ? 29.799 -24.418 8.834 1.00 13.18 408 PRO A CA 1
ATOM 3056 C C . PRO A 1 397 ? 28.948 -25.669 8.577 1.00 14.52 408 PRO A C 1
ATOM 3057 O O . PRO A 1 397 ? 28.984 -26.630 9.325 1.00 13.75 408 PRO A O 1
ATOM 3061 N N . THR A 1 398 ? 28.224 -25.608 7.477 1.00 14.97 409 THR A N 1
ATOM 3062 C CA . THR A 1 398 ? 27.334 -26.728 7.119 1.00 12.93 409 THR A CA 1
ATOM 3063 C C . THR A 1 398 ? 28.105 -28.044 7.012 1.00 12.81 409 THR A C 1
ATOM 3064 O O . THR A 1 398 ? 29.250 -28.114 6.504 1.00 13.79 409 THR A O 1
ATOM 3068 N N . GLY A 1 399 ? 27.474 -29.105 7.486 1.00 13.49 410 GLY A N 1
ATOM 3069 C CA . GLY A 1 399 ? 27.971 -30.472 7.304 1.00 14.81 410 GLY A CA 1
ATOM 3070 C C . GLY A 1 399 ? 28.826 -31.001 8.436 1.00 16.26 410 GLY A C 1
ATOM 3071 O O . GLY A 1 399 ? 28.975 -32.246 8.525 1.00 20.29 410 GLY A O 1
ATOM 3072 N N . LEU A 1 400 ? 29.429 -30.169 9.280 1.00 15.14 411 LEU A N 1
ATOM 3073 C CA . LEU A 1 400 ? 30.505 -30.614 10.193 1.00 14.15 411 LEU A CA 1
ATOM 3074 C C . LEU A 1 400 ? 29.897 -31.223 11.441 1.00 15.62 411 LEU A C 1
ATOM 3075 O O . LEU A 1 400 ? 30.344 -32.320 11.829 1.00 15.98 411 LEU A O 1
ATOM 3080 N N . LEU A 1 401 ? 28.961 -30.568 12.102 1.00 13.84 412 LEU A N 1
ATOM 3081 C CA . LEU A 1 401 ? 28.464 -31.089 13.400 1.00 14.43 412 LEU A CA 1
ATOM 3082 C C . LEU A 1 401 ? 27.924 -32.526 13.175 1.00 15.92 412 LEU A C 1
ATOM 3083 O O . LEU A 1 401 ? 28.168 -33.411 14.022 1.00 17.37 412 LEU A O 1
ATOM 3088 N N . SER A 1 402 ? 27.153 -32.726 12.130 1.00 17.11 413 SER A N 1
ATOM 3089 C CA . SER A 1 402 ? 26.489 -34.022 11.851 1.00 18.23 413 SER A CA 1
ATOM 3090 C C . SER A 1 402 ? 27.499 -35.094 11.442 1.00 20.46 413 SER A C 1
ATOM 3091 O O . SER A 1 402 ? 27.170 -36.262 11.603 1.00 25.12 413 SER A O 1
ATOM 3094 N N . SER A 1 403 ? 28.653 -34.762 10.897 1.00 17.43 414 SER A N 1
ATOM 3095 C CA . SER A 1 403 ? 29.647 -35.760 10.449 1.00 19.10 414 SER A CA 1
ATOM 3096 C C . SER A 1 403 ? 30.710 -36.002 11.508 1.00 19.66 414 SER A C 1
ATOM 3097 O O . SER A 1 403 ? 31.213 -37.114 11.578 1.00 21.88 414 SER A O 1
ATOM 3100 N N . SER A 1 404 ? 31.120 -34.988 12.254 1.00 19.73 415 SER A N 1
ATOM 3101 C CA . SER A 1 404 ? 32.348 -35.072 13.070 1.00 18.52 415 SER A CA 1
ATOM 3102 C C . SER A 1 404 ? 32.108 -34.579 14.496 1.00 18.70 415 SER A C 1
ATOM 3103 O O . SER A 1 404 ? 33.086 -34.543 15.249 1.00 20.06 415 SER A O 1
ATOM 3106 N N . GLY A 1 405 ? 30.912 -34.120 14.865 1.00 18.89 416 GLY A N 1
ATOM 3107 C CA . GLY A 1 405 ? 30.684 -33.432 16.137 1.00 19.42 416 GLY A CA 1
ATOM 3108 C C . GLY A 1 405 ? 31.034 -34.272 17.361 1.00 17.45 416 GLY A C 1
ATOM 3109 O O . GLY A 1 405 ? 31.417 -33.708 18.384 1.00 19.18 416 GLY A O 1
ATOM 3110 N N . SER A 1 406 ? 30.947 -35.583 17.264 1.00 16.41 417 SER A N 1
ATOM 3111 C CA . SER A 1 406 ? 31.225 -36.481 18.407 1.00 16.22 417 SER A CA 1
ATOM 3112 C C . SER A 1 406 ? 32.684 -36.308 18.842 1.00 16.40 417 SER A C 1
ATOM 3113 O O . SER A 1 406 ? 33.033 -36.529 20.030 1.00 17.92 417 SER A O 1
ATOM 3116 N N . ALA A 1 407 ? 33.542 -35.849 17.935 1.00 14.88 418 ALA A N 1
ATOM 3117 C CA . ALA A 1 407 ? 34.978 -35.706 18.238 1.00 14.21 418 ALA A CA 1
ATOM 3118 C C . ALA A 1 407 ? 35.238 -34.432 19.059 1.00 15.52 418 ALA A C 1
ATOM 3119 O O . ALA A 1 407 ? 36.400 -34.232 19.477 1.00 15.04 418 ALA A O 1
ATOM 3121 N N . LEU A 1 408 ? 34.199 -33.691 19.423 1.00 15.04 419 LEU A N 1
ATOM 3122 C CA . LEU A 1 408 ? 34.359 -32.507 20.314 1.00 15.40 419 LEU A CA 1
ATOM 3123 C C . LEU A 1 408 ? 34.765 -32.959 21.716 1.00 15.98 419 LEU A C 1
ATOM 3124 O O . LEU A 1 408 ? 35.418 -32.190 22.417 1.00 16.60 419 LEU A O 1
ATOM 3129 N N . ARG A 1 409 ? 34.425 -34.185 22.076 1.00 16.61 420 ARG A N 1
ATOM 3130 C CA . ARG A 1 409 ? 34.537 -34.656 23.476 1.00 18.18 420 ARG A CA 1
ATOM 3131 C C . ARG A 1 409 ? 35.416 -35.891 23.569 1.00 18.18 420 ARG A C 1
ATOM 3132 O O . ARG A 1 409 ? 35.519 -36.643 22.618 1.00 19.90 420 ARG A O 1
ATOM 3140 N N . GLY A 1 410 ? 35.942 -36.100 24.771 1.00 18.76 421 GLY A N 1
ATOM 3141 C CA . GLY A 1 410 ? 36.542 -37.400 25.085 1.00 19.60 421 GLY A CA 1
ATOM 3142 C C . GLY A 1 410 ? 38.048 -37.417 24.888 1.00 18.37 421 GLY A C 1
ATOM 3143 O O . GLY A 1 410 ? 38.775 -36.531 25.418 1.00 19.30 421 GLY A O 1
ATOM 3144 N N . SER A 1 411 ? 38.536 -38.398 24.174 1.00 20.49 422 SER A N 1
ATOM 3145 C CA . SER A 1 411 ? 39.987 -38.676 24.109 1.00 19.02 422 SER A CA 1
ATOM 3146 C C . SER A 1 411 ? 40.322 -39.567 22.923 1.00 18.83 422 SER A C 1
ATOM 3147 O O . SER A 1 411 ? 39.425 -40.215 22.396 1.00 22.50 422 SER A O 1
ATOM 3150 N N . ALA A 1 412 ? 41.560 -39.550 22.527 1.00 19.59 423 ALA A N 1
ATOM 3151 C CA . ALA A 1 412 ? 42.197 -40.391 21.489 1.00 21.46 423 ALA A CA 1
ATOM 3152 C C . ALA A 1 412 ? 43.451 -41.003 22.105 1.00 22.30 423 ALA A C 1
ATOM 3153 O O . ALA A 1 412 ? 44.485 -40.331 22.147 1.00 21.07 423 ALA A O 1
ATOM 3155 N N . GLY A 1 413 ? 43.332 -42.223 22.635 1.00 22.91 424 GLY A N 1
ATOM 3156 C CA . GLY A 1 413 ? 44.490 -42.876 23.271 1.00 22.73 424 GLY A CA 1
ATOM 3157 C C . GLY A 1 413 ? 44.886 -42.143 24.549 1.00 20.67 424 GLY A C 1
ATOM 3158 O O . GLY A 1 413 ? 44.078 -42.080 25.477 1.00 21.04 424 GLY A O 1
ATOM 3159 N N . ARG A 1 414 ? 46.069 -41.552 24.529 1.00 20.74 425 ARG A N 1
ATOM 3160 C CA . ARG A 1 414 ? 46.619 -40.855 25.729 1.00 20.44 425 ARG A CA 1
ATOM 3161 C C . ARG A 1 414 ? 46.353 -39.348 25.618 1.00 21.20 425 ARG A C 1
ATOM 3162 O O . ARG A 1 414 ? 46.827 -38.595 26.494 1.00 18.69 425 ARG A O 1
ATOM 3170 N N . ILE A 1 415 ? 45.645 -38.898 24.581 1.00 18.61 426 ILE A N 1
ATOM 3171 C CA . ILE A 1 415 ? 45.359 -37.450 24.374 1.00 17.46 426 ILE A CA 1
ATOM 3172 C C . ILE A 1 415 ? 43.905 -37.210 24.757 1.00 16.61 426 ILE A C 1
ATOM 3173 O O . ILE A 1 415 ? 42.983 -37.799 24.145 1.00 19.06 426 ILE A O 1
ATOM 3178 N N . TYR A 1 416 ? 43.676 -36.347 25.725 1.00 17.89 427 TYR A N 1
ATOM 3179 C CA . TYR A 1 416 ? 42.352 -36.025 26.275 1.00 16.99 427 TYR A CA 1
ATOM 3180 C C . TYR A 1 416 ? 41.963 -34.633 25.810 1.00 17.97 427 TYR A C 1
ATOM 3181 O O . TYR A 1 416 ? 42.797 -33.697 25.906 1.00 19.73 427 TYR A O 1
ATOM 3190 N N . PHE A 1 417 ? 40.763 -34.492 25.250 1.00 16.74 428 PHE A N 1
ATOM 3191 C CA . PHE A 1 417 ? 40.311 -33.190 24.707 1.00 16.82 428 PHE A CA 1
ATOM 3192 C C . PHE A 1 417 ? 39.613 -32.412 25.790 1.00 17.02 428 PHE A C 1
ATOM 3193 O O . PHE A 1 417 ? 38.551 -32.780 26.274 1.00 18.29 428 PHE A O 1
ATOM 3201 N N . ALA A 1 418 ? 40.172 -31.241 26.069 1.00 15.53 429 ALA A N 1
ATOM 3202 C CA . ALA A 1 418 ? 39.548 -30.239 26.948 1.00 14.82 429 ALA A CA 1
ATOM 3203 C C . ALA A 1 418 ? 39.362 -28.967 26.127 1.00 14.46 429 ALA A C 1
ATOM 3204 O O . ALA A 1 418 ? 39.181 -29.095 24.902 1.00 16.09 429 ALA A O 1
ATOM 3206 N N . GLY A 1 419 ? 39.340 -27.797 26.758 1.00 14.88 430 GLY A N 1
ATOM 3207 C CA . GLY A 1 419 ? 38.875 -26.568 26.119 1.00 13.15 430 GLY A CA 1
ATOM 3208 C C . GLY A 1 419 ? 37.355 -26.511 26.140 1.00 14.14 430 GLY A C 1
ATOM 3209 O O . GLY A 1 419 ? 36.690 -27.556 26.231 1.00 13.77 430 GLY A O 1
ATOM 3210 N N . THR A 1 420 ? 36.801 -25.307 26.118 1.00 13.65 431 THR A N 1
ATOM 3211 C CA . THR A 1 420 ? 35.371 -25.105 26.327 1.00 12.61 431 THR A CA 1
ATOM 3212 C C . THR A 1 420 ? 34.560 -25.913 25.298 1.00 12.16 431 THR A C 1
ATOM 3213 O O . THR A 1 420 ? 33.455 -26.339 25.608 1.00 13.57 431 THR A O 1
ATOM 3217 N N . GLU A 1 421 ? 35.075 -26.103 24.116 1.00 13.28 432 GLU A N 1
ATOM 3218 C CA . GLU A 1 421 ? 34.290 -26.794 23.049 1.00 13.90 432 GLU A CA 1
ATOM 3219 C C . GLU A 1 421 ? 33.978 -28.242 23.424 1.00 14.24 432 GLU A C 1
ATOM 3220 O O . GLU A 1 421 ? 33.056 -28.819 22.818 1.00 16.04 432 GLU A O 1
ATOM 3226 N N . ALA A 1 422 ? 34.739 -28.851 24.325 1.00 13.52 433 ALA A N 1
ATOM 3227 C CA . ALA A 1 422 ? 34.550 -30.223 24.828 1.00 14.69 433 ALA A CA 1
ATOM 3228 C C . ALA A 1 422 ? 33.485 -30.293 25.919 1.00 15.85 433 ALA A C 1
ATOM 3229 O O . ALA A 1 422 ? 33.167 -31.438 26.299 1.00 17.80 433 ALA A O 1
ATOM 3231 N N . ALA A 1 423 ? 32.948 -29.201 26.421 1.00 13.57 434 ALA A N 1
ATOM 3232 C CA . ALA A 1 423 ? 32.019 -29.209 27.572 1.00 15.10 434 ALA A CA 1
ATOM 3233 C C . ALA A 1 423 ? 30.639 -29.685 27.156 1.00 15.93 434 ALA A C 1
ATOM 3234 O O . ALA A 1 423 ? 30.140 -29.327 26.079 1.00 16.38 434 ALA A O 1
ATOM 3236 N N . PRO A 1 424 ? 29.956 -30.527 27.952 1.00 16.11 435 PRO A N 1
ATOM 3237 C CA . PRO A 1 424 ? 28.624 -30.966 27.552 1.00 17.12 435 PRO A CA 1
ATOM 3238 C C . PRO A 1 424 ? 27.563 -29.868 27.603 1.00 17.99 435 PRO A C 1
ATOM 3239 O O . PRO A 1 424 ? 26.621 -29.884 26.808 1.00 20.02 435 PRO A O 1
ATOM 3243 N N . MET A 1 425 ? 27.731 -28.883 28.469 1.00 17.23 436 MET A N 1
ATOM 3244 C CA . MET A 1 425 ? 26.934 -27.652 28.515 1.00 16.24 436 MET A CA 1
ATOM 3245 C C . MET A 1 425 ? 27.855 -26.464 28.768 1.00 15.89 436 MET A C 1
ATOM 3246 O O . MET A 1 425 ? 28.945 -26.640 29.361 1.00 17.26 436 MET A O 1
ATOM 3251 N N . TRP A 1 426 ? 27.454 -25.314 28.302 1.00 16.18 437 TRP A N 1
ATOM 3252 C CA . TRP A 1 426 ? 28.184 -24.031 28.446 1.00 15.17 437 TRP A CA 1
ATOM 3253 C C . TRP A 1 426 ? 29.467 -24.065 27.625 1.00 14.72 437 TRP A C 1
ATOM 3254 O O . TRP A 1 426 ? 30.376 -23.263 27.883 1.00 13.73 437 TRP A O 1
ATOM 3265 N N . SER A 1 427 ? 29.527 -24.904 26.589 1.00 14.97 438 SER A N 1
ATOM 3266 C CA . SER A 1 427 ? 30.559 -24.752 25.541 1.00 14.19 438 SER A CA 1
ATOM 3267 C C . SER A 1 427 ? 30.460 -23.329 24.996 1.00 13.23 438 SER A C 1
ATOM 3268 O O . SER A 1 427 ? 29.413 -22.814 24.699 1.00 14.28 438 SER A O 1
ATOM 3271 N N . GLY A 1 428 ? 31.628 -22.681 24.860 1.00 13.61 439 GLY A N 1
ATOM 3272 C CA . GLY A 1 428 ? 31.755 -21.298 24.375 1.00 13.63 439 GLY A CA 1
ATOM 3273 C C . GLY A 1 428 ? 32.095 -20.393 25.508 1.00 13.44 439 GLY A C 1
ATOM 3274 O O . GLY A 1 428 ? 32.560 -19.271 25.249 1.00 14.79 439 GLY A O 1
ATOM 3275 N N . TYR A 1 429 ? 31.814 -20.814 26.725 1.00 13.02 440 TYR A N 1
ATOM 3276 C CA . TYR A 1 429 ? 31.879 -19.933 27.933 1.00 13.69 440 TYR A CA 1
ATOM 3277 C C . TYR A 1 429 ? 32.994 -20.411 28.860 1.00 14.00 440 TYR A C 1
ATOM 3278 O O . TYR A 1 429 ? 33.481 -21.541 28.783 1.00 13.30 440 TYR A O 1
ATOM 3287 N N . ILE A 1 430 ? 33.366 -19.560 29.780 1.00 14.08 441 ILE A N 1
ATOM 3288 C CA . ILE A 1 430 ? 34.398 -19.918 30.770 1.00 14.95 441 ILE A CA 1
ATOM 3289 C C . ILE A 1 430 ? 33.896 -21.111 31.598 1.00 13.03 441 ILE A C 1
ATOM 3290 O O . ILE A 1 430 ? 34.687 -22.005 31.891 1.00 13.27 441 ILE A O 1
ATOM 3295 N N . GLU A 1 431 ? 32.607 -21.115 31.964 1.00 14.30 442 GLU A N 1
ATOM 3296 C CA . GLU A 1 431 ? 32.051 -22.259 32.705 1.00 16.42 442 GLU A CA 1
ATOM 3297 C C . GLU A 1 431 ? 32.325 -23.568 31.957 1.00 16.63 442 GLU A C 1
ATOM 3298 O O . GLU A 1 431 ? 32.696 -24.567 32.555 1.00 16.83 442 GLU A O 1
ATOM 3304 N N . GLY A 1 432 ? 32.159 -23.558 30.639 1.00 14.40 443 GLY A N 1
ATOM 3305 C CA . GLY A 1 432 ? 32.460 -24.731 29.814 1.00 14.00 443 GLY A CA 1
ATOM 3306 C C . GLY A 1 432 ? 33.916 -25.107 29.808 1.00 13.84 443 GLY A C 1
ATOM 3307 O O . GLY A 1 432 ? 34.271 -26.292 29.806 1.00 14.55 443 GLY A O 1
ATOM 3308 N N . ALA A 1 433 ? 34.805 -24.119 29.794 1.00 14.68 444 ALA A N 1
ATOM 3309 C CA . ALA A 1 433 ? 36.236 -24.388 29.850 1.00 13.90 444 ALA A CA 1
ATOM 3310 C C . ALA A 1 433 ? 36.521 -25.162 31.151 1.00 13.96 444 ALA A C 1
ATOM 3311 O O . ALA A 1 433 ? 37.282 -26.124 31.108 1.00 13.64 444 ALA A O 1
ATOM 3313 N N . LEU A 1 434 ? 35.938 -24.677 32.242 1.00 13.95 445 LEU A N 1
ATOM 3314 C CA . LEU A 1 434 ? 36.215 -25.346 33.533 1.00 15.73 445 LEU A CA 1
ATOM 3315 C C . LEU A 1 434 ? 35.639 -26.763 33.546 1.00 14.60 445 LEU A C 1
ATOM 3316 O O . LEU A 1 434 ? 36.342 -27.671 33.937 1.00 16.55 445 LEU A O 1
ATOM 3321 N N . ARG A 1 435 ? 34.426 -26.935 33.044 1.00 15.35 446 ARG A N 1
ATOM 3322 C CA . ARG A 1 435 ? 33.787 -28.263 32.997 1.00 16.39 446 ARG A CA 1
ATOM 3323 C C . ARG A 1 435 ? 34.633 -29.218 32.162 1.00 15.77 446 ARG A C 1
ATOM 3324 O O . ARG A 1 435 ? 34.859 -30.369 32.577 1.00 17.74 446 ARG A O 1
ATOM 3332 N N . ALA A 1 436 ? 35.112 -28.802 30.981 1.00 16.19 447 ALA A N 1
ATOM 3333 C CA . ALA A 1 436 ? 35.879 -29.698 30.108 1.00 16.49 447 ALA A CA 1
ATOM 3334 C C . ALA A 1 436 ? 37.202 -30.054 30.795 1.00 15.53 447 ALA A C 1
ATOM 3335 O O . ALA A 1 436 ? 37.707 -31.164 30.589 1.00 16.67 447 ALA A O 1
ATOM 3337 N N . GLY A 1 437 ? 37.855 -29.089 31.418 1.00 15.35 448 GLY A N 1
ATOM 3338 C CA . GLY A 1 437 ? 39.115 -29.340 32.118 1.00 16.41 448 GLY A CA 1
ATOM 3339 C C . GLY A 1 437 ? 38.893 -30.312 33.268 1.00 16.67 448 GLY A C 1
ATOM 3340 O O . GLY A 1 437 ? 39.736 -31.191 33.428 1.00 17.99 448 GLY A O 1
ATOM 3341 N N . LYS A 1 438 ? 37.803 -30.162 33.998 1.00 17.59 449 LYS A N 1
ATOM 3342 C CA . LYS A 1 438 ? 37.458 -31.080 35.105 1.00 18.43 449 LYS A CA 1
ATOM 3343 C C . LYS A 1 438 ? 37.276 -32.483 34.555 1.00 18.88 449 LYS A C 1
ATOM 3344 O O . LYS A 1 438 ? 37.779 -33.479 35.150 1.00 18.73 449 LYS A O 1
ATOM 3350 N N . ILE A 1 439 ? 36.535 -32.631 33.448 1.00 17.13 450 ILE A N 1
ATOM 3351 C CA . ILE A 1 439 ? 36.296 -33.990 32.895 1.00 17.70 450 ILE A CA 1
ATOM 3352 C C . ILE A 1 439 ? 37.617 -34.629 32.487 1.00 19.79 450 ILE A C 1
ATOM 3353 O O . ILE A 1 439 ? 37.879 -35.806 32.834 1.00 18.28 450 ILE A O 1
ATOM 3358 N N . ALA A 1 440 ? 38.483 -33.928 31.778 1.00 16.93 451 ALA A N 1
ATOM 3359 C CA . ALA A 1 440 ? 39.784 -34.486 31.335 1.00 16.86 451 ALA A CA 1
ATOM 3360 C C . ALA A 1 440 ? 40.636 -34.869 32.553 1.00 19.76 451 ALA A C 1
ATOM 3361 O O . ALA A 1 440 ? 41.184 -35.981 32.554 1.00 19.83 451 ALA A O 1
ATOM 3363 N N . ALA A 1 441 ? 40.735 -33.997 33.547 1.00 18.80 452 ALA A N 1
ATOM 3364 C CA . ALA A 1 441 ? 41.588 -34.253 34.732 1.00 19.67 452 ALA A CA 1
ATOM 3365 C C . ALA A 1 441 ? 40.992 -35.449 35.491 1.00 21.00 452 ALA A C 1
ATOM 3366 O O . ALA A 1 441 ? 41.778 -36.326 35.888 1.00 20.76 452 ALA A O 1
ATOM 3368 N N . THR A 1 442 ? 39.672 -35.484 35.690 1.00 19.35 453 THR A N 1
ATOM 3369 C CA . THR A 1 442 ? 39.034 -36.594 36.441 1.00 22.41 453 THR A CA 1
ATOM 3370 C C . THR A 1 442 ? 39.316 -37.923 35.733 1.00 22.62 453 THR A C 1
ATOM 3371 O O . THR A 1 442 ? 39.659 -38.927 36.412 1.00 23.21 453 THR A O 1
ATOM 3375 N N . ASP A 1 443 ? 39.228 -37.990 34.401 1.00 21.61 454 ASP A N 1
ATOM 3376 C CA . ASP A 1 443 ? 39.397 -39.264 33.664 1.00 20.83 454 ASP A CA 1
ATOM 3377 C C . ASP A 1 443 ? 40.857 -39.701 33.749 1.00 22.05 454 ASP A C 1
ATOM 3378 O O . ASP A 1 443 ? 41.111 -40.902 33.894 1.00 22.26 454 ASP A O 1
ATOM 3383 N N . ILE A 1 444 ? 41.802 -38.764 33.657 1.00 19.91 455 ILE A N 1
ATOM 3384 C CA . ILE A 1 444 ? 43.237 -39.086 33.777 1.00 20.76 455 ILE A CA 1
ATOM 3385 C C . ILE A 1 444 ? 43.545 -39.558 35.202 1.00 21.81 455 ILE A C 1
ATOM 3386 O O . ILE A 1 444 ? 44.278 -40.597 35.309 1.00 23.03 455 ILE A O 1
ATOM 3391 N N . ILE A 1 445 ? 43.011 -38.898 36.213 1.00 21.29 456 ILE A N 1
ATOM 3392 C CA . ILE A 1 445 ? 43.231 -39.307 37.631 1.00 22.95 456 ILE A CA 1
ATOM 3393 C C . ILE A 1 445 ? 42.804 -40.776 37.741 1.00 24.99 456 ILE A C 1
ATOM 3394 O O . ILE A 1 445 ? 43.582 -41.568 38.341 1.00 28.29 456 ILE A O 1
ATOM 3399 N N . ALA A 1 446 ? 41.649 -41.153 37.184 1.00 24.59 457 ALA A N 1
ATOM 3400 C CA . ALA A 1 446 ? 41.136 -42.553 37.231 1.00 28.21 457 ALA A CA 1
ATOM 3401 C C . ALA A 1 446 ? 42.104 -43.481 36.500 1.00 30.69 457 ALA A C 1
ATOM 3402 O O . ALA A 1 446 ? 42.345 -44.616 36.977 1.00 30.96 457 ALA A O 1
ATOM 3404 N N . ARG A 1 447 ? 42.655 -43.059 35.374 1.00 27.93 458 ARG A N 1
ATOM 3405 C CA . ARG A 1 447 ? 43.576 -43.914 34.595 1.00 29.51 458 ARG A CA 1
ATOM 3406 C C . ARG A 1 447 ? 44.902 -44.166 35.328 1.00 30.90 458 ARG A C 1
ATOM 3407 O O . ARG A 1 447 ? 45.457 -45.265 35.144 1.00 33.62 458 ARG A O 1
ATOM 3415 N N . LEU A 1 448 ? 45.399 -43.214 36.118 1.00 29.77 459 LEU A N 1
ATOM 3416 C CA . LEU A 1 448 ? 46.737 -43.277 36.773 1.00 32.24 459 LEU A CA 1
ATOM 3417 C C . LEU A 1 448 ? 46.657 -44.174 38.027 1.00 35.74 459 LEU A C 1
ATOM 3418 O O . LEU A 1 448 ? 45.507 -44.332 38.454 1.00 39.10 459 LEU A O 1
ATOM 3423 N N . TYR B 1 1 ? 71.314 -10.099 4.650 1.00 37.36 12 TYR C N 1
ATOM 3424 C CA . TYR B 1 1 ? 70.259 -11.126 4.275 1.00 31.03 12 TYR C CA 1
ATOM 3425 C C . TYR B 1 1 ? 70.856 -12.484 3.909 1.00 31.69 12 TYR C C 1
ATOM 3426 O O . TYR B 1 1 ? 71.871 -12.529 3.215 1.00 34.89 12 TYR C O 1
ATOM 3435 N N . ASP B 1 2 ? 70.190 -13.591 4.266 1.00 25.65 13 ASP C N 1
ATOM 3436 C CA . ASP B 1 2 ? 70.593 -14.960 3.811 1.00 24.64 13 ASP C CA 1
ATOM 3437 C C . ASP B 1 2 ? 70.351 -15.155 2.311 1.00 23.75 13 ASP C C 1
ATOM 3438 O O . ASP B 1 2 ? 71.053 -15.922 1.692 1.00 26.87 13 ASP C O 1
ATOM 3443 N N . ALA B 1 3 ? 69.334 -14.502 1.761 1.00 22.47 14 ALA C N 1
ATOM 3444 C CA . ALA B 1 3 ? 68.963 -14.550 0.346 1.00 23.16 14 ALA C CA 1
ATOM 3445 C C . ALA B 1 3 ? 68.081 -13.353 -0.002 1.00 20.23 14 ALA C C 1
ATOM 3446 O O . ALA B 1 3 ? 67.570 -12.671 0.899 1.00 24.43 14 ALA C O 1
ATOM 3448 N N . ASP B 1 4 ? 67.887 -13.083 -1.269 1.00 19.88 15 ASP C N 1
ATOM 3449 C CA . ASP B 1 4 ? 66.927 -12.073 -1.741 1.00 20.72 15 ASP C CA 1
ATOM 3450 C C . ASP B 1 4 ? 65.505 -12.584 -1.482 1.00 20.23 15 ASP C C 1
ATOM 3451 O O . ASP B 1 4 ? 64.652 -11.774 -1.089 1.00 20.69 15 ASP C O 1
ATOM 3456 N N . VAL B 1 5 ? 65.273 -13.883 -1.672 1.00 18.29 16 VAL C N 1
ATOM 3457 C CA . VAL B 1 5 ? 63.882 -14.434 -1.589 1.00 17.03 16 VAL C CA 1
ATOM 3458 C C . VAL B 1 5 ? 63.918 -15.731 -0.805 1.00 17.08 16 VAL C C 1
ATOM 3459 O O . VAL B 1 5 ? 64.789 -16.563 -1.047 1.00 18.65 16 VAL C O 1
ATOM 3463 N N . ILE B 1 6 ? 62.942 -15.928 0.074 1.00 17.01 17 ILE C N 1
ATOM 3464 C CA . ILE B 1 6 ? 62.663 -17.238 0.686 1.00 17.46 17 ILE C CA 1
ATOM 3465 C C . ILE B 1 6 ? 61.339 -17.719 0.111 1.00 17.23 17 ILE C C 1
ATOM 3466 O O . ILE B 1 6 ? 60.374 -16.999 0.198 1.00 16.77 17 ILE C O 1
ATOM 3471 N N . VAL B 1 7 ? 61.330 -18.930 -0.403 1.00 14.88 18 VAL C N 1
ATOM 3472 C CA . VAL B 1 7 ? 60.109 -19.593 -0.902 1.00 15.34 18 VAL C CA 1
ATOM 3473 C C . VAL B 1 7 ? 59.737 -20.643 0.142 1.00 14.30 18 VAL C C 1
ATOM 3474 O O . VAL B 1 7 ? 60.542 -21.530 0.493 1.00 14.93 18 VAL C O 1
ATOM 3478 N N . VAL B 1 8 ? 58.508 -20.616 0.591 1.00 14.22 19 VAL C N 1
ATOM 3479 C CA . VAL B 1 8 ? 57.991 -21.514 1.641 1.00 13.26 19 VAL C CA 1
ATOM 3480 C C . VAL B 1 8 ? 57.060 -22.545 0.969 1.00 14.90 19 VAL C C 1
ATOM 3481 O O . VAL B 1 8 ? 56.007 -22.139 0.427 1.00 15.16 19 VAL C O 1
ATOM 3485 N N . GLY B 1 9 ? 57.513 -23.765 0.905 1.00 14.40 20 GLY C N 1
ATOM 3486 C CA . GLY B 1 9 ? 56.774 -24.890 0.344 1.00 13.91 20 GLY C CA 1
ATOM 3487 C C . GLY B 1 9 ? 57.395 -25.337 -0.952 1.00 14.81 20 GLY C C 1
ATOM 3488 O O . GLY B 1 9 ? 57.517 -24.528 -1.871 1.00 16.11 20 GLY C O 1
ATOM 3489 N N . ALA B 1 10 ? 57.775 -26.603 -1.015 1.00 14.95 21 ALA C N 1
ATOM 3490 C CA . ALA B 1 10 ? 58.416 -27.187 -2.213 1.00 15.10 21 ALA C CA 1
ATOM 3491 C C . ALA B 1 10 ? 57.460 -28.155 -2.914 1.00 13.40 21 ALA C C 1
ATOM 3492 O O . ALA B 1 10 ? 57.885 -29.226 -3.415 1.00 14.47 21 ALA C O 1
ATOM 3494 N N . GLY B 1 11 ? 56.175 -27.791 -2.963 1.00 13.40 22 GLY C N 1
ATOM 3495 C CA . GLY B 1 11 ? 55.293 -28.361 -3.985 1.00 13.81 22 GLY C CA 1
ATOM 3496 C C . GLY B 1 11 ? 55.730 -27.840 -5.364 1.00 12.80 22 GLY C C 1
ATOM 3497 O O . GLY B 1 11 ? 56.709 -27.096 -5.538 1.00 14.10 22 GLY C O 1
ATOM 3498 N N . PRO B 1 12 ? 54.944 -28.147 -6.404 1.00 13.84 23 PRO C N 1
ATOM 3499 C CA . PRO B 1 12 ? 55.210 -27.615 -7.743 1.00 13.72 23 PRO C CA 1
ATOM 3500 C C . PRO B 1 12 ? 55.242 -26.079 -7.758 1.00 13.44 23 PRO C C 1
ATOM 3501 O O . PRO B 1 12 ? 56.097 -25.534 -8.448 1.00 14.71 23 PRO C O 1
ATOM 3505 N N . SER B 1 13 ? 54.393 -25.414 -6.991 1.00 12.48 24 SER C N 1
ATOM 3506 C CA . SER B 1 13 ? 54.337 -23.938 -7.060 1.00 12.43 24 SER C CA 1
ATOM 3507 C C . SER B 1 13 ? 55.648 -23.348 -6.520 1.00 13.24 24 SER C C 1
ATOM 3508 O O . SER B 1 13 ? 56.231 -22.510 -7.225 1.00 14.14 24 SER C O 1
ATOM 3511 N N . GLY B 1 14 ? 56.028 -23.659 -5.293 1.00 13.17 25 GLY C N 1
ATOM 3512 C CA . GLY B 1 14 ? 57.241 -23.093 -4.685 1.00 12.47 25 GLY C CA 1
ATOM 3513 C C . GLY B 1 14 ? 58.467 -23.556 -5.453 1.00 14.90 25 GLY C C 1
ATOM 3514 O O . GLY B 1 14 ? 59.398 -22.792 -5.600 1.00 14.03 25 GLY C O 1
ATOM 3515 N N . SER B 1 15 ? 58.486 -24.816 -5.872 1.00 13.68 26 SER C N 1
ATOM 3516 C CA . SER B 1 15 ? 59.653 -25.373 -6.587 1.00 14.24 26 SER C CA 1
ATOM 3517 C C . SER B 1 15 ? 59.814 -24.556 -7.865 1.00 15.20 26 SER C C 1
ATOM 3518 O O . SER B 1 15 ? 60.973 -24.149 -8.190 1.00 15.60 26 SER C O 1
ATOM 3521 N N . TYR B 1 16 ? 58.741 -24.290 -8.587 1.00 13.99 27 TYR C N 1
ATOM 3522 C CA . TYR B 1 16 ? 58.852 -23.556 -9.861 1.00 14.88 27 TYR C CA 1
ATOM 3523 C C . TYR B 1 16 ? 59.263 -22.123 -9.593 1.00 16.23 27 TYR C C 1
ATOM 3524 O O . TYR B 1 16 ? 60.091 -21.578 -10.357 1.00 15.85 27 TYR C O 1
ATOM 3533 N N . ALA B 1 17 ? 58.663 -21.469 -8.597 1.00 13.97 28 ALA C N 1
ATOM 3534 C CA . ALA B 1 17 ? 59.061 -20.087 -8.285 1.00 14.64 28 ALA C CA 1
ATOM 3535 C C . ALA B 1 17 ? 60.564 -20.056 -8.000 1.00 15.94 28 ALA C C 1
ATOM 3536 O O . ALA B 1 17 ? 61.272 -19.177 -8.503 1.00 16.16 28 ALA C O 1
ATOM 3538 N N . ALA B 1 18 ? 61.080 -20.989 -7.202 1.00 15.11 29 ALA C N 1
ATOM 3539 C CA . ALA B 1 18 ? 62.510 -21.026 -6.838 1.00 14.67 29 ALA C CA 1
ATOM 3540 C C . ALA B 1 18 ? 63.333 -21.271 -8.118 1.00 17.04 29 ALA C C 1
ATOM 3541 O O . ALA B 1 18 ? 64.397 -20.631 -8.281 1.00 17.65 29 ALA C O 1
ATOM 3543 N N . LYS B 1 19 ? 62.906 -22.168 -8.978 1.00 16.80 30 LYS C N 1
ATOM 3544 C CA . LYS B 1 19 ? 63.637 -22.454 -10.233 1.00 16.70 30 LYS C CA 1
ATOM 3545 C C . LYS B 1 19 ? 63.750 -21.134 -11.013 1.00 18.03 30 LYS C C 1
ATOM 3546 O O . LYS B 1 19 ? 64.872 -20.817 -11.483 1.00 17.58 30 LYS C O 1
ATOM 3552 N N . LEU B 1 20 ? 62.654 -20.411 -11.207 1.00 18.43 31 LEU C N 1
ATOM 3553 C CA . LEU B 1 20 ? 62.650 -19.181 -12.046 1.00 18.36 31 LEU C CA 1
ATOM 3554 C C . LEU B 1 20 ? 63.616 -18.161 -11.432 1.00 20.27 31 LEU C C 1
ATOM 3555 O O . LEU B 1 20 ? 64.342 -17.486 -12.199 1.00 19.87 31 LEU C O 1
ATOM 3560 N N . LEU B 1 21 ? 63.664 -18.045 -10.122 1.00 17.28 32 LEU C N 1
ATOM 3561 C CA . LEU B 1 21 ? 64.541 -17.057 -9.439 1.00 18.92 32 LEU C CA 1
ATOM 3562 C C . LEU B 1 21 ? 65.975 -17.523 -9.626 1.00 21.93 32 LEU C C 1
ATOM 3563 O O . LEU B 1 21 ? 66.872 -16.691 -9.997 1.00 21.90 32 LEU C O 1
ATOM 3568 N N . HIS B 1 22 ? 66.247 -18.786 -9.362 1.00 19.71 33 HIS C N 1
ATOM 3569 C CA . HIS B 1 22 ? 67.618 -19.353 -9.419 1.00 21.12 33 HIS C CA 1
ATOM 3570 C C . HIS B 1 22 ? 68.145 -19.246 -10.853 1.00 20.29 33 HIS C C 1
ATOM 3571 O O . HIS B 1 22 ? 69.318 -18.875 -11.019 1.00 24.53 33 HIS C O 1
ATOM 3578 N N . ASP B 1 23 ? 67.292 -19.420 -11.839 1.00 20.33 34 ASP C N 1
ATOM 3579 C CA . ASP B 1 23 ? 67.707 -19.350 -13.266 1.00 22.38 34 ASP C CA 1
ATOM 3580 C C . ASP B 1 23 ? 68.172 -17.928 -13.611 1.00 28.14 34 ASP C C 1
ATOM 3581 O O . ASP B 1 23 ? 68.997 -17.798 -14.536 1.00 28.73 34 ASP C O 1
ATOM 3586 N N . ARG B 1 24 ? 67.653 -16.909 -12.939 1.00 24.23 35 ARG C N 1
ATOM 3587 C CA . ARG B 1 24 ? 68.039 -15.489 -13.180 1.00 28.63 35 ARG C CA 1
ATOM 3588 C C . ARG B 1 24 ? 69.235 -15.122 -12.295 1.00 26.85 35 ARG C C 1
ATOM 3589 O O . ARG B 1 24 ? 69.679 -13.973 -12.384 1.00 32.01 35 ARG C O 1
ATOM 3597 N N . GLY B 1 25 ? 69.777 -16.038 -11.498 1.00 25.64 36 GLY C N 1
ATOM 3598 C CA . GLY B 1 25 ? 70.885 -15.766 -10.567 1.00 25.34 36 GLY C CA 1
ATOM 3599 C C . GLY B 1 25 ? 70.439 -14.931 -9.373 1.00 25.60 36 GLY C C 1
ATOM 3600 O O . GLY B 1 25 ? 71.303 -14.369 -8.700 1.00 29.99 36 GLY C O 1
ATOM 3601 N N . ILE B 1 26 ? 69.139 -14.906 -9.031 1.00 22.21 37 ILE C N 1
ATOM 3602 C CA . ILE B 1 26 ? 68.671 -14.299 -7.754 1.00 23.34 37 ILE C CA 1
ATOM 3603 C C . ILE B 1 26 ? 68.886 -15.317 -6.643 1.00 20.87 37 ILE C C 1
ATOM 3604 O O . ILE B 1 26 ? 68.542 -16.483 -6.844 1.00 24.68 37 ILE C O 1
ATOM 3609 N N . SER B 1 27 ? 69.414 -14.886 -5.519 1.00 21.58 38 SER C N 1
ATOM 3610 C CA . SER B 1 27 ? 69.682 -15.731 -4.357 1.00 21.15 38 SER C CA 1
ATOM 3611 C C . SER B 1 27 ? 68.330 -16.115 -3.760 1.00 22.40 38 SER C C 1
ATOM 3612 O O . SER B 1 27 ? 67.498 -15.213 -3.444 1.00 22.94 38 SER C O 1
ATOM 3615 N N . VAL B 1 28 ? 68.106 -17.408 -3.661 1.00 19.59 39 VAL C N 1
ATOM 3616 C CA . VAL B 1 28 ? 66.800 -17.904 -3.162 1.00 20.73 39 VAL C CA 1
ATOM 3617 C C . VAL B 1 28 ? 67.044 -19.106 -2.267 1.00 20.21 39 VAL C C 1
ATOM 3618 O O . VAL B 1 28 ? 67.951 -19.929 -2.568 1.00 21.03 39 VAL C O 1
ATOM 3622 N N . LYS B 1 29 ? 66.266 -19.234 -1.186 1.00 18.23 40 LYS C N 1
ATOM 3623 C CA . LYS B 1 29 ? 66.194 -20.439 -0.355 1.00 18.19 40 LYS C CA 1
ATOM 3624 C C . LYS B 1 29 ? 64.784 -20.994 -0.510 1.00 18.60 40 LYS C C 1
ATOM 3625 O O . LYS B 1 29 ? 63.842 -20.187 -0.493 1.00 19.47 40 LYS C O 1
ATOM 3631 N N . LEU B 1 30 ? 64.677 -22.303 -0.633 1.00 16.97 41 LEU C N 1
ATOM 3632 C CA . LEU B 1 30 ? 63.384 -23.013 -0.665 1.00 15.63 41 LEU C CA 1
ATOM 3633 C C . LEU B 1 30 ? 63.296 -23.812 0.610 1.00 16.33 41 LEU C C 1
ATOM 3634 O O . LEU B 1 30 ? 64.166 -24.628 0.858 1.00 17.26 41 LEU C O 1
ATOM 3639 N N . VAL B 1 31 ? 62.321 -23.531 1.464 1.00 15.12 42 VAL C N 1
ATOM 3640 C CA . VAL B 1 31 ? 62.156 -24.275 2.714 1.00 15.17 42 VAL C CA 1
ATOM 3641 C C . VAL B 1 31 ? 60.892 -25.113 2.667 1.00 16.44 42 VAL C C 1
ATOM 3642 O O . VAL B 1 31 ? 59.835 -24.630 2.198 1.00 16.77 42 VAL C O 1
ATOM 3646 N N . GLU B 1 32 ? 60.994 -26.331 3.154 1.00 15.06 43 GLU C N 1
ATOM 3647 C CA . GLU B 1 32 ? 59.931 -27.353 3.029 1.00 14.78 43 GLU C CA 1
ATOM 3648 C C . GLU B 1 32 ? 59.804 -28.046 4.387 1.00 13.43 43 GLU C C 1
ATOM 3649 O O . GLU B 1 32 ? 60.836 -28.516 4.912 1.00 14.77 43 GLU C O 1
ATOM 3655 N N . ALA B 1 33 ? 58.579 -28.275 4.865 1.00 14.78 44 ALA C N 1
ATOM 3656 C CA . ALA B 1 33 ? 58.314 -28.906 6.164 1.00 14.72 44 ALA C CA 1
ATOM 3657 C C . ALA B 1 33 ? 58.648 -30.398 6.115 1.00 15.71 44 ALA C C 1
ATOM 3658 O O . ALA B 1 33 ? 59.133 -30.947 7.082 1.00 16.42 44 ALA C O 1
ATOM 3660 N N . LYS B 1 34 ? 58.247 -31.074 5.052 1.00 14.96 45 LYS C N 1
ATOM 3661 C CA . LYS B 1 34 ? 58.380 -32.549 4.937 1.00 15.74 45 LYS C CA 1
ATOM 3662 C C . LYS B 1 34 ? 59.841 -32.971 4.725 1.00 14.70 45 LYS C C 1
ATOM 3663 O O . LYS B 1 34 ? 60.714 -32.109 4.483 1.00 16.40 45 LYS C O 1
ATOM 3669 N N . ASP B 1 35 ? 60.080 -34.291 4.751 1.00 16.64 46 ASP C N 1
ATOM 3670 C CA . ASP B 1 35 ? 61.399 -34.895 4.458 1.00 19.39 46 ASP C CA 1
ATOM 3671 C C . ASP B 1 35 ? 61.541 -35.110 2.954 1.00 17.87 46 ASP C C 1
ATOM 3672 O O . ASP B 1 35 ? 62.465 -35.795 2.523 1.00 21.07 46 ASP C O 1
ATOM 3677 N N . ARG B 1 36 ? 60.692 -34.487 2.138 1.00 15.93 47 ARG C N 1
ATOM 3678 C CA . ARG B 1 36 ? 60.727 -34.642 0.678 1.00 16.43 47 ARG C CA 1
ATOM 3679 C C . ARG B 1 36 ? 60.074 -33.418 0.069 1.00 14.35 47 ARG C C 1
ATOM 3680 O O . ARG B 1 36 ? 59.352 -32.740 0.801 1.00 16.57 47 ARG C O 1
ATOM 3688 N N . VAL B 1 37 ? 60.390 -33.195 -1.196 1.00 15.54 48 VAL C N 1
ATOM 3689 C CA . VAL B 1 37 ? 59.687 -32.230 -2.080 1.00 15.84 48 VAL C CA 1
ATOM 3690 C C . VAL B 1 37 ? 58.498 -32.927 -2.723 1.00 16.40 48 VAL C C 1
ATOM 3691 O O . VAL B 1 37 ? 58.413 -34.147 -2.760 1.00 17.56 48 VAL C O 1
ATOM 3695 N N . GLY B 1 38 ? 57.635 -32.102 -3.296 1.00 15.48 49 GLY C N 1
ATOM 3696 C CA . GLY B 1 38 ? 56.535 -32.531 -4.165 1.00 15.36 49 GLY C CA 1
ATOM 3697 C C . GLY B 1 38 ? 55.172 -32.118 -3.618 1.00 12.71 49 GLY C C 1
ATOM 3698 O O . GLY B 1 38 ? 54.272 -31.913 -4.433 1.00 12.59 49 GLY C O 1
ATOM 3699 N N . GLY B 1 39 ? 54.991 -32.040 -2.316 1.00 13.24 50 GLY C N 1
ATOM 3700 C CA . GLY B 1 39 ? 53.689 -31.680 -1.717 1.00 13.24 50 GLY C CA 1
ATOM 3701 C C . GLY B 1 39 ? 52.609 -32.692 -2.074 1.00 13.74 50 GLY C C 1
ATOM 3702 O O . GLY B 1 39 ? 52.726 -33.866 -1.709 1.00 14.33 50 GLY C O 1
ATOM 3703 N N . ARG B 1 40 ? 51.573 -32.249 -2.771 1.00 13.30 51 ARG C N 1
ATOM 3704 C CA . ARG B 1 40 ? 50.465 -33.134 -3.222 1.00 14.06 51 ARG C CA 1
ATOM 3705 C C . ARG B 1 40 ? 50.850 -33.915 -4.482 1.00 13.72 51 ARG C C 1
ATOM 3706 O O . ARG B 1 40 ? 50.054 -34.730 -4.965 1.00 14.13 51 ARG C O 1
ATOM 3714 N N . THR B 1 41 ? 52.047 -33.675 -5.017 1.00 14.21 52 THR C N 1
ATOM 3715 C CA . THR B 1 41 ? 52.664 -34.595 -5.993 1.00 13.86 52 THR C CA 1
ATOM 3716 C C . THR B 1 41 ? 53.712 -35.440 -5.242 1.00 14.12 52 THR C C 1
ATOM 3717 O O . THR B 1 41 ? 54.375 -34.942 -4.335 1.00 15.02 52 THR C O 1
ATOM 3721 N N . TRP B 1 42 ? 53.738 -36.733 -5.521 1.00 14.75 53 TRP C N 1
ATOM 3722 C CA . TRP B 1 42 ? 54.564 -37.691 -4.775 1.00 15.09 53 TRP C CA 1
ATOM 3723 C C . TRP B 1 42 ? 54.616 -38.978 -5.590 1.00 16.37 53 TRP C C 1
ATOM 3724 O O . TRP B 1 42 ? 53.527 -39.524 -5.937 1.00 16.78 53 TRP C O 1
ATOM 3735 N N . SER B 1 43 ? 55.801 -39.441 -5.967 1.00 16.34 54 SER C N 1
ATOM 3736 C CA . SER B 1 43 ? 55.905 -40.682 -6.751 1.00 16.23 54 SER C CA 1
ATOM 3737 C C . SER B 1 43 ? 57.168 -41.437 -6.319 1.00 17.15 54 SER C C 1
ATOM 3738 O O . SER B 1 43 ? 58.013 -40.887 -5.626 1.00 19.90 54 SER C O 1
ATOM 3741 N N . SER B 1 44 ? 57.173 -42.720 -6.611 1.00 16.53 55 SER C N 1
ATOM 3742 C CA . SER B 1 44 ? 58.309 -43.618 -6.372 1.00 17.83 55 SER C CA 1
ATOM 3743 C C . SER B 1 44 ? 58.551 -44.487 -7.603 1.00 18.03 55 SER C C 1
ATOM 3744 O O . SER B 1 44 ? 57.625 -45.127 -8.099 1.00 16.85 55 SER C O 1
ATOM 3747 N N . LYS B 1 45 ? 59.831 -44.586 -7.991 1.00 20.08 56 LYS C N 1
ATOM 3748 C CA . LYS B 1 45 ? 60.181 -45.449 -9.128 1.00 19.72 56 LYS C CA 1
ATOM 3749 C C . LYS B 1 45 ? 60.295 -46.908 -8.681 1.00 17.70 56 LYS C C 1
ATOM 3750 O O . LYS B 1 45 ? 60.224 -47.730 -9.552 1.00 19.96 56 LYS C O 1
ATOM 3756 N N . THR B 1 46 ? 60.419 -47.196 -7.396 1.00 16.88 57 THR C N 1
ATOM 3757 C CA . THR B 1 46 ? 60.804 -48.563 -6.923 1.00 18.59 57 THR C CA 1
ATOM 3758 C C . THR B 1 46 ? 59.830 -49.157 -5.911 1.00 21.92 57 THR C C 1
ATOM 3759 O O . THR B 1 46 ? 59.881 -50.399 -5.739 1.00 24.37 57 THR C O 1
ATOM 3763 N N . GLU B 1 47 ? 59.015 -48.364 -5.213 1.00 19.84 58 GLU C N 1
ATOM 3764 C CA . GLU B 1 47 ? 58.252 -48.911 -4.079 1.00 22.07 58 GLU C CA 1
ATOM 3765 C C . GLU B 1 47 ? 57.163 -49.876 -4.566 1.00 23.30 58 GLU C C 1
ATOM 3766 O O . GLU B 1 47 ? 56.783 -50.755 -3.784 1.00 26.84 58 GLU C O 1
ATOM 3772 N N . ALA B 1 48 ? 56.660 -49.764 -5.797 1.00 20.53 59 ALA C N 1
ATOM 3773 C CA . ALA B 1 48 ? 55.556 -50.617 -6.258 1.00 20.42 59 ALA C CA 1
ATOM 3774 C C . ALA B 1 48 ? 56.033 -51.548 -7.361 1.00 21.51 59 ALA C C 1
ATOM 3775 O O . ALA B 1 48 ? 56.583 -51.086 -8.356 1.00 21.26 59 ALA C O 1
ATOM 3777 N N . GLN B 1 49 ? 55.762 -52.842 -7.206 1.00 23.95 60 GLN C N 1
ATOM 3778 C CA . GLN B 1 49 ? 56.033 -53.804 -8.282 1.00 24.44 60 GLN C CA 1
ATOM 3779 C C . GLN B 1 49 ? 55.357 -53.347 -9.581 1.00 21.58 60 GLN C C 1
ATOM 3780 O O . GLN B 1 49 ? 54.196 -52.860 -9.544 1.00 22.47 60 GLN C O 1
ATOM 3786 N N . GLY B 1 50 ? 56.036 -53.463 -10.720 1.00 21.56 61 GLY C N 1
ATOM 3787 C CA . GLY B 1 50 ? 55.491 -53.220 -12.056 1.00 22.86 61 GLY C CA 1
ATOM 3788 C C . GLY B 1 50 ? 55.886 -51.881 -12.647 1.00 18.95 61 GLY C C 1
ATOM 3789 O O . GLY B 1 50 ? 55.660 -51.688 -13.850 1.00 19.79 61 GLY C O 1
ATOM 3790 N N . GLY B 1 51 ? 56.501 -50.994 -11.857 1.00 20.61 62 GLY C N 1
ATOM 3791 C CA . GLY B 1 51 ? 56.939 -49.717 -12.429 1.00 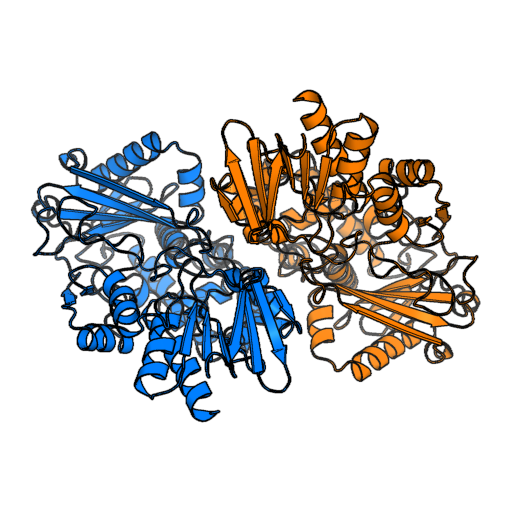18.92 62 GLY C CA 1
ATOM 3792 C C . GLY B 1 51 ? 56.625 -48.547 -11.505 1.00 17.46 62 GLY C C 1
ATOM 3793 O O . GLY B 1 51 ? 56.044 -48.721 -10.448 1.00 17.82 62 GLY C O 1
ATOM 3794 N N . PRO B 1 52 ? 57.087 -47.346 -11.875 1.00 18.74 63 PRO C N 1
ATOM 3795 C CA . PRO B 1 52 ? 56.849 -46.151 -11.062 1.00 17.25 63 PRO C CA 1
ATOM 3796 C C . PRO B 1 52 ? 55.366 -46.002 -10.771 1.00 17.22 63 PRO C C 1
ATOM 3797 O O . PRO B 1 52 ? 54.517 -46.369 -11.626 1.00 16.21 63 PRO C O 1
ATOM 3801 N N . ILE B 1 53 ? 55.129 -45.447 -9.606 1.00 15.36 64 ILE C N 1
ATOM 3802 C CA . ILE B 1 53 ? 53.747 -45.155 -9.145 1.00 16.35 64 ILE C CA 1
ATOM 3803 C C . ILE B 1 53 ? 53.687 -43.724 -8.644 1.00 15.61 64 ILE C C 1
ATOM 3804 O O . ILE B 1 53 ? 54.601 -43.251 -8.017 1.00 15.89 64 ILE C O 1
ATOM 3809 N N . ASP B 1 54 ? 52.533 -43.089 -8.859 1.00 16.34 65 ASP C N 1
ATOM 3810 C CA . ASP B 1 54 ? 52.276 -41.723 -8.335 1.00 15.28 65 ASP C CA 1
ATOM 3811 C C . ASP B 1 54 ? 51.276 -41.880 -7.193 1.00 14.89 65 ASP C C 1
ATOM 3812 O O . ASP B 1 54 ? 50.105 -42.213 -7.453 1.00 17.06 65 ASP C O 1
ATOM 3817 N N . PHE B 1 55 ? 51.701 -41.545 -6.005 1.00 15.55 66 PHE C N 1
ATOM 3818 C CA . PHE B 1 55 ? 50.838 -41.465 -4.817 1.00 15.03 66 PHE C CA 1
ATOM 3819 C C . PHE B 1 55 ? 49.983 -40.190 -4.801 1.00 15.65 66 PHE C C 1
ATOM 3820 O O . PHE B 1 55 ? 48.874 -40.208 -4.222 1.00 15.40 66 PHE C O 1
ATOM 3828 N N . GLY B 1 56 ? 50.465 -39.105 -5.404 1.00 15.73 67 GLY C N 1
ATOM 3829 C CA . GLY B 1 56 ? 49.699 -37.871 -5.527 1.00 14.56 67 GLY C CA 1
ATOM 3830 C C . GLY B 1 56 ? 49.339 -37.599 -6.981 1.00 16.02 67 GLY C C 1
ATOM 3831 O O . GLY B 1 56 ? 49.254 -38.539 -7.801 1.00 15.89 67 GLY C O 1
ATOM 3832 N N . GLY B 1 57 ? 49.148 -36.332 -7.294 1.00 15.08 68 GLY C N 1
ATOM 3833 C CA . GLY B 1 57 ? 48.614 -35.973 -8.597 1.00 12.75 68 GLY C CA 1
ATOM 3834 C C . GLY B 1 57 ? 49.458 -36.385 -9.769 1.00 13.29 68 GLY C C 1
ATOM 3835 O O . GLY B 1 57 ? 50.698 -36.212 -9.680 1.00 15.24 68 GLY C O 1
ATOM 3836 N N . GLN B 1 58 ? 48.850 -36.783 -10.900 1.00 14.06 69 GLN C N 1
ATOM 3837 C CA . GLN B 1 58 ? 49.663 -37.313 -11.998 1.00 15.60 69 GLN C CA 1
ATOM 3838 C C . GLN B 1 58 ? 49.208 -36.922 -13.391 1.00 16.11 69 GLN C C 1
ATOM 3839 O O . GLN B 1 58 ? 50.011 -37.114 -14.306 1.00 16.01 69 GLN C O 1
ATOM 3845 N N . TRP B 1 59 ? 47.974 -36.468 -13.590 1.00 16.45 70 TRP C N 1
ATOM 3846 C CA . TRP B 1 59 ? 47.474 -36.204 -14.948 1.00 16.38 70 TRP C CA 1
ATOM 3847 C C . TRP B 1 59 ? 47.844 -34.797 -15.402 1.00 15.95 70 TRP C C 1
ATOM 3848 O O . TRP B 1 59 ? 47.729 -33.796 -14.653 1.00 16.98 70 TRP C O 1
ATOM 3859 N N . ILE B 1 60 ? 48.190 -34.691 -16.686 1.00 15.63 71 ILE C N 1
ATOM 3860 C CA . ILE B 1 60 ? 48.438 -33.456 -17.438 1.00 15.61 71 ILE C CA 1
ATOM 3861 C C . ILE B 1 60 ? 47.241 -33.249 -18.350 1.00 16.43 71 ILE C C 1
ATOM 3862 O O . ILE B 1 60 ? 46.783 -34.181 -18.951 1.00 16.82 71 ILE C O 1
ATOM 3867 N N . GLY B 1 61 ? 46.744 -32.025 -18.418 1.00 15.83 72 GLY C N 1
ATOM 3868 C CA . GLY B 1 61 ? 45.588 -31.648 -19.231 1.00 14.54 72 GLY C CA 1
ATOM 3869 C C . GLY B 1 61 ? 45.950 -31.211 -20.648 1.00 16.47 72 GLY C C 1
ATOM 3870 O O . GLY B 1 61 ? 47.025 -30.682 -20.912 1.00 18.34 72 GLY C O 1
ATOM 3871 N N . GLU B 1 62 ? 44.953 -31.280 -21.513 1.00 17.66 73 GLU C N 1
ATOM 3872 C CA . GLU B 1 62 ? 45.169 -30.937 -22.946 1.00 19.51 73 GLU C CA 1
ATOM 3873 C C . GLU B 1 62 ? 45.433 -29.455 -23.148 1.00 20.51 73 GLU C C 1
ATOM 3874 O O . GLU B 1 62 ? 46.123 -29.101 -24.122 1.00 23.04 73 GLU C O 1
ATOM 3880 N N . THR B 1 63 ? 44.948 -28.561 -22.298 1.00 19.28 74 THR C N 1
ATOM 3881 C CA . THR B 1 63 ? 45.204 -27.126 -22.494 1.00 19.32 74 THR C CA 1
ATOM 3882 C C . THR B 1 63 ? 46.327 -26.590 -21.598 1.00 19.19 74 THR C C 1
ATOM 3883 O O . THR B 1 63 ? 46.615 -25.382 -21.640 1.00 21.06 74 THR C O 1
ATOM 3887 N N . HIS B 1 64 ? 46.967 -27.457 -20.805 1.00 17.78 75 HIS C N 1
ATOM 3888 C CA . HIS B 1 64 ? 48.020 -27.001 -19.883 1.00 18.34 75 HIS C CA 1
ATOM 3889 C C . HIS B 1 64 ? 49.226 -26.604 -20.711 1.00 17.46 75 HIS C C 1
ATOM 3890 O O . HIS B 1 64 ? 49.509 -27.290 -21.743 1.00 20.15 75 HIS C O 1
ATOM 3897 N N . VAL B 1 65 ? 49.846 -25.512 -20.353 1.00 18.06 76 VAL C N 1
ATOM 3898 C CA . VAL B 1 65 ? 50.971 -24.932 -21.135 1.00 19.90 76 VAL C CA 1
ATOM 3899 C C . VAL B 1 65 ? 52.235 -24.994 -20.295 1.00 19.11 76 VAL C C 1
ATOM 3900 O O . VAL B 1 65 ? 53.264 -25.457 -20.771 1.00 20.58 76 VAL C O 1
ATOM 3904 N N . LEU B 1 66 ? 52.230 -24.506 -19.060 1.00 17.63 77 LEU C N 1
ATOM 3905 C CA . LEU B 1 66 ? 53.483 -24.422 -18.305 1.00 17.02 77 LEU C CA 1
ATOM 3906 C C . LEU B 1 66 ? 53.938 -25.831 -17.914 1.00 16.06 77 LEU C C 1
ATOM 3907 O O . LEU B 1 66 ? 55.157 -26.035 -17.835 1.00 17.22 77 LEU C O 1
ATOM 3912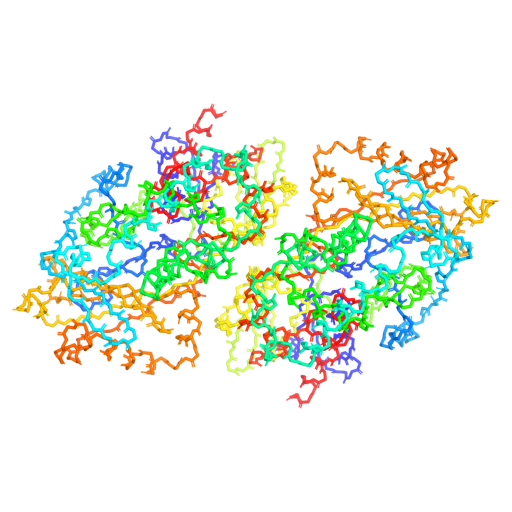 N N . LEU B 1 67 ? 53.022 -26.739 -17.629 1.00 15.92 78 LEU C N 1
ATOM 3913 C CA . LEU B 1 67 ? 53.422 -28.086 -17.131 1.00 16.39 78 LEU C CA 1
ATOM 3914 C C . LEU B 1 67 ? 54.144 -28.866 -18.236 1.00 16.76 78 LEU C C 1
ATOM 3915 O O . LEU B 1 67 ? 55.241 -29.324 -17.994 1.00 17.19 78 LEU C O 1
ATOM 3920 N N . PRO B 1 68 ? 53.599 -28.989 -19.444 1.00 16.67 79 PRO C N 1
ATOM 3921 C CA . PRO B 1 68 ? 54.355 -29.642 -20.521 1.00 18.90 79 PRO C CA 1
ATOM 3922 C C . PRO B 1 68 ? 55.622 -28.877 -20.828 1.00 19.86 79 PRO C C 1
ATOM 3923 O O . PRO B 1 68 ? 56.629 -29.556 -21.096 1.00 20.70 79 PRO C O 1
ATOM 3927 N N . GLU B 1 69 ? 55.638 -27.562 -20.773 1.00 19.29 80 GLU C N 1
ATOM 3928 C CA . GLU B 1 69 ? 56.878 -26.795 -21.074 1.00 19.31 80 GLU C CA 1
ATOM 3929 C C . GLU B 1 69 ? 57.939 -27.134 -20.025 1.00 20.55 80 GLU C C 1
ATOM 3930 O O . GLU B 1 69 ? 59.113 -27.350 -20.378 1.00 18.97 80 GLU C O 1
ATOM 3936 N N . LEU B 1 70 ? 57.542 -27.206 -18.767 1.00 18.96 81 LEU C N 1
ATOM 3937 C CA . LEU B 1 70 ? 58.524 -27.455 -17.700 1.00 17.30 81 LEU C CA 1
ATOM 3938 C C . LEU B 1 70 ? 59.005 -28.922 -17.834 1.00 18.54 81 LEU C C 1
ATOM 3939 O O . LEU B 1 70 ? 60.183 -29.209 -17.616 1.00 18.89 81 LEU C O 1
ATOM 3944 N N . GLY B 1 71 ? 58.100 -29.833 -18.164 1.00 19.34 82 GLY C N 1
ATOM 3945 C CA . GLY B 1 71 ? 58.460 -31.237 -18.458 1.00 20.59 82 GLY C CA 1
ATOM 3946 C C . GLY B 1 71 ? 59.549 -31.315 -19.510 1.00 22.38 82 GLY C C 1
ATOM 3947 O O . GLY B 1 71 ? 60.620 -32.003 -19.257 1.00 23.40 82 GLY C O 1
ATOM 3948 N N . GLU B 1 72 ? 59.378 -30.560 -20.588 1.00 21.09 83 GLU C N 1
ATOM 3949 C CA . GLU B 1 72 ? 60.406 -30.526 -21.665 1.00 24.93 83 GLU C CA 1
ATOM 3950 C C . GLU B 1 72 ? 61.720 -29.937 -21.156 1.00 23.36 83 GLU C C 1
ATOM 3951 O O . GLU B 1 72 ? 62.815 -30.515 -21.438 1.00 23.42 83 GLU C O 1
ATOM 3957 N N . GLU B 1 73 ? 61.687 -28.858 -20.402 1.00 21.65 84 GLU C N 1
ATOM 3958 C CA . GLU B 1 73 ? 62.874 -28.178 -19.836 1.00 23.06 84 GLU C CA 1
ATOM 3959 C C . GLU B 1 73 ? 63.631 -29.127 -18.897 1.00 25.07 84 GLU C C 1
ATOM 3960 O O . GLU B 1 73 ? 64.859 -29.070 -18.883 1.00 26.92 84 GLU C O 1
ATOM 3966 N N . LEU B 1 74 ? 62.929 -30.011 -18.162 1.00 22.80 85 LEU C N 1
ATOM 3967 C CA . LEU B 1 74 ? 63.559 -30.906 -17.162 1.00 19.91 85 LEU C CA 1
ATOM 3968 C C . LEU B 1 74 ? 63.904 -32.243 -17.831 1.00 21.49 85 LEU C C 1
ATOM 3969 O O . LEU B 1 74 ? 64.391 -33.122 -17.111 1.00 24.45 85 LEU C O 1
ATOM 3974 N N . GLY B 1 75 ? 63.625 -32.422 -19.119 1.00 22.05 86 GLY C N 1
ATOM 3975 C CA . GLY B 1 75 ? 63.995 -33.629 -19.879 1.00 20.88 86 GLY C CA 1
ATOM 3976 C C . GLY B 1 75 ? 63.138 -34.814 -19.499 1.00 22.88 86 GLY C C 1
ATOM 3977 O O . GLY B 1 75 ? 63.678 -35.936 -19.424 1.00 27.63 86 GLY C O 1
ATOM 3978 N N . LEU B 1 76 ? 61.823 -34.607 -19.319 1.00 21.63 87 LEU C N 1
ATOM 3979 C CA . LEU B 1 76 ? 60.876 -35.698 -19.072 1.00 20.36 87 LEU C CA 1
ATOM 3980 C C . LEU B 1 76 ? 60.142 -36.066 -20.345 1.00 19.89 87 LEU C C 1
ATOM 3981 O O . LEU B 1 76 ? 59.990 -35.205 -21.197 1.00 24.76 87 LEU C O 1
ATOM 3986 N N . GLU B 1 77 ? 59.698 -37.302 -20.422 1.00 22.01 88 GLU C N 1
ATOM 3987 C CA . GLU B 1 77 ? 58.878 -37.820 -21.529 1.00 24.41 88 GLU C CA 1
ATOM 3988 C C . GLU B 1 77 ? 57.427 -37.899 -21.067 1.00 22.95 88 GLU C C 1
ATOM 3989 O O . GLU B 1 77 ? 57.166 -38.378 -19.942 1.00 21.21 88 GLU C O 1
ATOM 3995 N N . THR B 1 78 ? 56.520 -37.508 -21.955 1.00 22.68 89 THR C N 1
ATOM 3996 C CA . THR B 1 78 ? 55.085 -37.677 -21.683 1.00 22.95 89 THR C CA 1
ATOM 3997 C C . THR B 1 78 ? 54.597 -38.877 -22.461 1.00 24.45 89 THR C C 1
ATOM 3998 O O . THR B 1 78 ? 55.155 -39.217 -23.530 1.00 25.21 89 THR C O 1
ATOM 4002 N N . VAL B 1 79 ? 53.576 -39.493 -21.926 1.00 20.74 90 VAL C N 1
ATOM 4003 C CA . VAL B 1 79 ? 52.835 -40.555 -22.636 1.00 20.45 90 VAL C CA 1
ATOM 4004 C C . VAL B 1 79 ? 51.342 -40.245 -22.512 1.00 20.75 90 VAL C C 1
ATOM 4005 O O . VAL B 1 79 ? 50.903 -39.790 -21.428 1.00 19.34 90 VAL C O 1
ATOM 4009 N N . SER B 1 80 ? 50.562 -40.570 -23.542 1.00 19.79 91 SER C N 1
ATOM 4010 C CA . SER B 1 80 ? 49.082 -40.438 -23.542 1.00 20.97 91 SER C CA 1
ATOM 4011 C C . SER B 1 80 ? 48.480 -41.322 -22.442 1.00 19.85 91 SER C C 1
ATOM 4012 O O . SER B 1 80 ? 48.818 -42.503 -22.357 1.00 20.15 91 SER C O 1
ATOM 4015 N N . SER B 1 81 ? 47.458 -40.813 -21.760 1.00 20.37 92 SER C N 1
ATOM 4016 C CA . SER B 1 81 ? 46.611 -41.574 -20.808 1.00 19.28 92 SER C CA 1
ATOM 4017 C C . SER B 1 81 ? 45.353 -42.141 -21.490 1.00 18.33 92 SER C C 1
ATOM 4018 O O . SER B 1 81 ? 44.548 -42.790 -20.801 1.00 20.98 92 SER C O 1
ATOM 4021 N N . ILE B 1 82 ? 45.155 -41.866 -22.775 1.00 19.79 93 ILE C N 1
ATOM 4022 C CA . ILE B 1 82 ? 43.880 -42.147 -23.483 1.00 20.79 93 ILE C CA 1
ATOM 4023 C C . ILE B 1 82 ? 43.778 -43.656 -23.677 1.00 22.60 93 ILE C C 1
ATOM 4024 O O . ILE B 1 82 ? 44.772 -44.269 -24.095 1.00 23.71 93 ILE C O 1
ATOM 4029 N N . LYS B 1 83 ? 42.622 -44.205 -23.332 1.00 25.52 94 LYS C N 1
ATOM 4030 C CA . LYS B 1 83 ? 42.325 -45.657 -23.424 1.00 23.62 94 LYS C CA 1
ATOM 4031 C C . LYS B 1 83 ? 41.191 -45.840 -24.408 1.00 26.56 94 LYS C C 1
ATOM 4032 O O . LYS B 1 83 ? 40.267 -45.049 -24.457 1.00 31.41 94 LYS C O 1
ATOM 4038 N N . PRO B 1 84 ? 41.245 -46.879 -25.249 1.00 28.71 95 PRO C N 1
ATOM 4039 C CA . PRO B 1 84 ? 40.083 -47.222 -26.061 1.00 28.73 95 PRO C CA 1
ATOM 4040 C C . PRO B 1 84 ? 39.073 -47.972 -25.179 1.00 24.86 95 PRO C C 1
ATOM 4041 O O . PRO B 1 84 ? 39.425 -48.458 -24.127 1.00 27.70 95 PRO C O 1
ATOM 4045 N N . GLY B 1 85 ? 37.838 -48.046 -25.657 1.00 25.20 96 GLY C N 1
ATOM 4046 C CA . GLY B 1 85 ? 36.756 -48.853 -25.083 1.00 24.67 96 GLY C CA 1
ATOM 4047 C C . GLY B 1 85 ? 35.718 -47.980 -24.419 1.00 23.70 96 GLY C C 1
ATOM 4048 O O . GLY B 1 85 ? 35.737 -46.736 -24.576 1.00 25.11 96 GLY C O 1
ATOM 4049 N N . ASN B 1 86 ? 34.768 -48.645 -23.790 1.00 23.45 97 ASN C N 1
ATOM 4050 C CA . ASN B 1 86 ? 33.614 -47.951 -23.192 1.00 24.25 97 ASN C CA 1
ATOM 4051 C C . ASN B 1 86 ? 33.927 -47.656 -21.724 1.00 21.24 97 ASN C C 1
ATOM 4052 O O . ASN B 1 86 ? 34.288 -48.553 -20.966 1.00 21.66 97 ASN C O 1
ATOM 4057 N N . ASP B 1 87 ? 33.683 -46.412 -21.354 1.00 23.42 98 ASP C N 1
ATOM 4058 C CA . ASP B 1 87 ? 33.550 -46.027 -19.928 1.00 23.93 98 ASP C CA 1
ATOM 4059 C C . ASP B 1 87 ? 32.246 -46.626 -19.404 1.00 24.26 98 ASP C C 1
ATOM 4060 O O . ASP B 1 87 ? 31.322 -46.883 -20.245 1.00 23.71 98 ASP C O 1
ATOM 4065 N N . ILE B 1 88 ? 32.076 -46.760 -18.093 1.00 22.05 99 ILE C N 1
ATOM 4066 C CA . ILE B 1 88 ? 30.792 -47.180 -17.493 1.00 21.44 99 ILE C CA 1
ATOM 4067 C C . ILE B 1 88 ? 30.340 -46.204 -16.413 1.00 21.36 99 ILE C C 1
ATOM 4068 O O . ILE B 1 88 ? 31.161 -45.412 -15.903 1.00 19.34 99 ILE C O 1
ATOM 4073 N N . PHE B 1 89 ? 29.051 -46.281 -16.106 1.00 21.63 100 PHE C N 1
ATOM 4074 C CA . PHE B 1 89 ? 28.354 -45.536 -15.047 1.00 22.50 100 PHE C CA 1
ATOM 4075 C C . PHE B 1 89 ? 27.717 -46.590 -14.174 1.00 25.34 100 PHE C C 1
ATOM 4076 O O . PHE B 1 89 ? 27.029 -47.500 -14.691 1.00 29.14 100 PHE C O 1
ATOM 4084 N N . VAL B 1 90 ? 27.995 -46.561 -12.889 1.00 21.30 101 VAL C N 1
ATOM 4085 C CA . VAL B 1 90 ? 27.485 -47.548 -11.932 1.00 20.98 101 VAL C CA 1
ATOM 4086 C C . VAL B 1 90 ? 26.623 -46.793 -10.933 1.00 21.18 101 VAL C C 1
ATOM 4087 O O . VAL B 1 90 ? 27.086 -45.761 -10.382 1.00 21.64 101 VAL C O 1
ATOM 4091 N N . PHE B 1 91 ? 25.373 -47.202 -10.760 1.00 22.15 102 PHE C N 1
ATOM 4092 C CA . PHE B 1 91 ? 24.444 -46.562 -9.811 1.00 22.10 102 PHE C CA 1
ATOM 4093 C C . PHE B 1 91 ? 23.997 -47.608 -8.815 1.00 24.23 102 PHE C C 1
ATOM 4094 O O . PHE B 1 91 ? 23.300 -48.549 -9.239 1.00 25.49 102 PHE C O 1
ATOM 4102 N N . ASN B 1 92 ? 24.462 -47.522 -7.576 1.00 25.80 103 ASN C N 1
ATOM 4103 C CA . ASN B 1 92 ? 24.054 -48.452 -6.488 1.00 28.83 103 ASN C CA 1
ATOM 4104 C C . ASN B 1 92 ? 24.324 -49.898 -6.960 1.00 31.51 103 ASN C C 1
ATOM 4105 O O . ASN B 1 92 ? 23.458 -50.747 -6.793 1.00 29.20 103 ASN C O 1
ATOM 4110 N N . GLY B 1 93 ? 25.482 -50.167 -7.569 1.00 29.88 104 GLY C N 1
ATOM 4111 C CA . GLY B 1 93 ? 25.868 -51.546 -7.924 1.00 28.89 104 GLY C CA 1
ATOM 4112 C C . GLY B 1 93 ? 25.405 -51.983 -9.302 1.00 28.27 104 GLY C C 1
ATOM 4113 O O . GLY B 1 93 ? 25.801 -53.068 -9.708 1.00 30.18 104 GLY C O 1
ATOM 4114 N N . GLN B 1 94 ? 24.643 -51.174 -10.031 1.00 26.37 105 GLN C N 1
ATOM 4115 C CA . GLN B 1 94 ? 24.046 -51.544 -11.339 1.00 27.36 105 GLN C CA 1
ATOM 4116 C C . GLN B 1 94 ? 24.790 -50.808 -12.451 1.00 27.29 105 GLN C C 1
ATOM 4117 O O . GLN B 1 94 ? 24.803 -49.543 -12.404 1.00 25.05 105 GLN C O 1
ATOM 4123 N N . VAL B 1 95 ? 25.315 -51.541 -13.446 1.00 24.57 106 VAL C N 1
ATOM 4124 C CA . VAL B 1 95 ? 26.169 -50.987 -14.531 1.00 25.70 106 VAL C CA 1
ATOM 4125 C C . VAL B 1 95 ? 25.356 -50.515 -15.733 1.00 29.68 106 VAL C C 1
ATOM 4126 O O . VAL B 1 95 ? 24.532 -51.285 -16.256 1.00 28.91 106 VAL C O 1
ATOM 4130 N N . THR B 1 96 ? 25.561 -49.266 -16.153 1.00 27.15 107 THR C N 1
ATOM 4131 C CA . THR B 1 96 ? 25.187 -48.760 -17.485 1.00 25.09 107 THR C CA 1
ATOM 4132 C C . THR B 1 96 ? 26.470 -48.559 -18.288 1.00 26.60 107 THR C C 1
ATOM 4133 O O . THR B 1 96 ? 27.333 -47.764 -17.865 1.00 26.72 107 THR C O 1
ATOM 4137 N N . VAL B 1 97 ? 26.594 -49.186 -19.441 1.00 25.92 108 VAL C N 1
ATOM 4138 C CA . VAL B 1 97 ? 27.813 -49.105 -20.281 1.00 25.66 108 VAL C CA 1
ATOM 4139 C C . VAL B 1 97 ? 27.722 -47.859 -21.154 1.00 25.63 108 VAL C C 1
ATOM 4140 O O . VAL B 1 97 ? 26.656 -47.560 -21.788 1.00 27.01 108 VAL C O 1
ATOM 4144 N N . GLY B 1 98 ? 28.789 -47.068 -21.168 1.00 26.09 109 GLY C N 1
ATOM 4145 C CA . GLY B 1 98 ? 28.826 -45.874 -22.015 1.00 26.19 109 GLY C CA 1
ATOM 4146 C C . GLY B 1 98 ? 29.075 -46.224 -23.472 1.00 28.19 109 GLY C C 1
ATOM 4147 O O . GLY B 1 98 ? 29.263 -47.417 -23.798 1.00 28.82 109 GLY C O 1
ATOM 4148 N N . GLU B 1 99 ? 29.101 -45.200 -24.304 1.00 29.96 110 GLU C N 1
ATOM 4149 C CA . GLU B 1 99 ? 29.490 -45.263 -25.733 1.00 32.45 110 GLU C CA 1
ATOM 4150 C C . GLU B 1 99 ? 30.787 -44.483 -25.824 1.00 31.27 110 GLU C C 1
ATOM 4151 O O . GLU B 1 99 ? 30.721 -43.251 -25.821 1.00 33.87 110 GLU C O 1
ATOM 4157 N N . GLU B 1 100 ? 31.912 -45.188 -25.788 1.00 29.46 111 GLU C N 1
ATOM 4158 C CA . GLU B 1 100 ? 33.243 -44.569 -25.559 1.00 28.65 111 GLU C CA 1
ATOM 4159 C C . GLU B 1 100 ? 33.179 -43.822 -24.216 1.00 26.63 111 GLU C C 1
ATOM 4160 O O . GLU B 1 100 ? 32.804 -44.448 -23.199 1.00 25.77 111 GLU C O 1
ATOM 4166 N N . ASP B 1 101 ? 33.489 -42.540 -24.234 1.00 28.19 112 ASP C N 1
ATOM 4167 C CA . ASP B 1 101 ? 33.492 -41.682 -23.035 1.00 27.66 112 ASP C CA 1
ATOM 4168 C C . ASP B 1 101 ? 32.174 -40.917 -22.921 1.00 32.47 112 ASP C C 1
ATOM 4169 O O . ASP B 1 101 ? 32.171 -39.932 -22.168 1.00 34.39 112 ASP C O 1
ATOM 4174 N N . GLN B 1 102 ? 31.103 -41.309 -23.623 1.00 32.13 113 GLN C N 1
ATOM 4175 C CA . GLN B 1 102 ? 29.803 -40.573 -23.558 1.00 34.50 113 GLN C CA 1
ATOM 4176 C C . GLN B 1 102 ? 28.764 -41.389 -22.775 1.00 32.73 113 GLN C C 1
ATOM 4177 O O . GLN B 1 102 ? 28.707 -42.628 -22.903 1.00 32.68 113 GLN C O 1
ATOM 4183 N N . ALA B 1 103 ? 27.890 -40.711 -22.042 1.00 30.36 114 ALA C N 1
ATOM 4184 C CA . ALA B 1 103 ? 26.672 -41.318 -21.468 1.00 32.62 114 ALA C CA 1
ATOM 4185 C C . ALA B 1 103 ? 25.838 -41.846 -22.639 1.00 31.10 114 ALA C C 1
ATOM 4186 O O . ALA B 1 103 ? 25.826 -41.230 -23.698 1.00 30.71 114 ALA C O 1
ATOM 4188 N N . PRO B 1 104 ? 25.185 -43.020 -22.526 1.00 30.58 115 PRO C N 1
ATOM 4189 C CA . PRO B 1 104 ? 24.525 -43.607 -23.696 1.00 32.39 115 PRO C CA 1
ATOM 4190 C C . PRO B 1 104 ? 23.245 -42.832 -24.049 1.00 36.60 115 PRO C C 1
ATOM 4191 O O . PRO B 1 104 ? 22.472 -42.533 -23.161 1.00 33.58 115 PRO C O 1
ATOM 4195 N N . ALA B 1 105 ? 23.053 -42.512 -25.328 1.00 39.34 116 ALA C N 1
ATOM 4196 C CA . ALA B 1 105 ? 21.888 -41.745 -25.839 1.00 40.24 116 ALA C CA 1
ATOM 4197 C C . ALA B 1 105 ? 20.575 -42.457 -25.461 1.00 35.06 116 ALA C C 1
ATOM 4198 O O . ALA B 1 105 ? 19.596 -41.767 -25.271 1.00 40.00 116 ALA C O 1
ATOM 4200 N N . SER B 1 106 ? 20.578 -43.772 -25.236 1.00 35.00 117 SER C N 1
ATOM 4201 C CA . SER B 1 106 ? 19.372 -44.564 -24.882 1.00 37.99 117 SER C CA 1
ATOM 4202 C C . SER B 1 106 ? 18.987 -44.438 -23.396 1.00 38.89 117 SER C C 1
ATOM 4203 O O . SER B 1 106 ? 17.866 -44.851 -23.061 1.00 40.53 117 SER C O 1
ATOM 4206 N N . ALA B 1 107 ? 19.856 -43.959 -22.502 1.00 31.73 118 ALA C N 1
ATOM 4207 C CA . ALA B 1 107 ? 19.516 -43.891 -21.061 1.00 30.22 118 ALA C CA 1
ATOM 4208 C C . ALA B 1 107 ? 18.566 -42.712 -20.808 1.00 25.62 118 ALA C C 1
ATOM 4209 O O . ALA B 1 107 ? 18.736 -41.689 -21.457 1.00 27.63 118 ALA C O 1
ATOM 4211 N N . SER B 1 108 ? 17.616 -42.865 -19.890 1.00 30.76 119 SER C N 1
ATOM 4212 C CA . SER B 1 108 ? 16.583 -41.842 -19.567 1.00 31.71 119 SER C CA 1
ATOM 4213 C C . SER B 1 108 ? 17.246 -40.557 -19.041 1.00 31.32 119 SER C C 1
ATOM 4214 O O . SER B 1 108 ? 16.712 -39.470 -19.312 1.00 31.58 119 SER C O 1
ATOM 4217 N N . TRP B 1 109 ? 18.424 -40.678 -18.414 1.00 30.51 120 TRP C N 1
ATOM 4218 C CA . TRP B 1 109 ? 19.073 -39.571 -17.656 1.00 28.24 120 TRP C CA 1
ATOM 4219 C C . TRP B 1 109 ? 20.042 -38.760 -18.526 1.00 25.86 120 TRP C C 1
ATOM 4220 O O . TRP B 1 109 ? 20.531 -37.687 -18.072 1.00 25.23 120 TRP C O 1
ATOM 4231 N N . THR B 1 110 ? 20.435 -39.221 -19.716 1.00 25.50 121 THR C N 1
ATOM 4232 C CA . THR B 1 110 ? 21.511 -38.567 -20.505 1.00 25.20 121 THR C CA 1
ATOM 4233 C C . THR B 1 110 ? 21.127 -37.134 -20.903 1.00 24.02 121 THR C C 1
ATOM 4234 O O . THR B 1 110 ? 21.951 -36.221 -20.848 1.00 23.86 121 THR C O 1
ATOM 4238 N N . ALA B 1 111 ? 19.900 -36.881 -21.361 1.00 23.20 122 ALA C N 1
ATOM 4239 C CA . ALA B 1 111 ? 19.509 -35.522 -21.777 1.00 24.18 122 ALA C CA 1
ATOM 4240 C C . ALA B 1 111 ? 19.601 -34.552 -20.580 1.00 20.98 122 ALA C C 1
ATOM 4241 O O . ALA B 1 111 ? 20.115 -33.447 -20.787 1.00 22.98 122 ALA C O 1
ATOM 4243 N N . GLU B 1 112 ? 19.097 -34.964 -19.421 1.00 23.13 123 GLU C N 1
ATOM 4244 C CA . GLU B 1 112 ? 19.160 -34.098 -18.224 1.00 22.99 123 GLU C CA 1
ATOM 4245 C C . GLU B 1 112 ? 20.621 -33.945 -17.792 1.00 21.72 123 GLU C C 1
ATOM 4246 O O . GLU B 1 112 ? 20.966 -32.838 -17.363 1.00 20.82 123 GLU C O 1
ATOM 4252 N N . LEU B 1 113 ? 21.474 -34.937 -17.975 1.00 21.79 124 LEU C N 1
ATOM 4253 C CA . LEU B 1 113 ? 22.902 -34.716 -17.583 1.00 20.20 124 LEU C CA 1
ATOM 4254 C C . LEU B 1 113 ? 23.474 -33.548 -18.379 1.00 23.60 124 LEU C C 1
ATOM 4255 O O . LEU B 1 113 ? 24.125 -32.641 -17.785 1.00 20.51 124 LEU C O 1
ATOM 4260 N N . THR B 1 114 ? 23.263 -33.521 -19.697 1.00 21.98 125 THR C N 1
ATOM 4261 C CA . THR B 1 114 ? 23.739 -32.453 -20.582 1.00 22.52 125 THR C CA 1
ATOM 4262 C C . THR B 1 114 ? 23.175 -31.104 -20.114 1.00 21.32 125 THR C C 1
ATOM 4263 O O . THR B 1 114 ? 23.953 -30.163 -19.966 1.00 24.17 125 THR C O 1
ATOM 4267 N N . ARG B 1 115 ? 21.870 -31.020 -19.848 1.00 21.76 126 ARG C N 1
ATOM 4268 C CA . ARG B 1 115 ? 21.202 -29.795 -19.338 1.00 22.82 126 ARG C CA 1
ATOM 4269 C C . ARG B 1 115 ? 21.862 -29.382 -18.011 1.00 20.51 126 ARG C C 1
ATOM 4270 O O . ARG B 1 115 ? 22.125 -28.210 -17.892 1.00 21.48 126 ARG C O 1
ATOM 4278 N N . SER B 1 116 ? 22.137 -30.328 -17.130 1.00 18.26 127 SER C N 1
ATOM 4279 C CA . SER B 1 116 ? 22.682 -30.047 -15.758 1.00 18.08 127 SER C CA 1
ATOM 4280 C C . SER B 1 116 ? 24.094 -29.452 -15.897 1.00 20.26 127 SER C C 1
ATOM 4281 O O . SER B 1 116 ? 24.427 -28.435 -15.175 1.00 18.89 127 SER C O 1
ATOM 4284 N N . PHE B 1 117 ? 24.888 -29.935 -16.860 1.00 19.81 128 PHE C N 1
ATOM 4285 C CA . PHE B 1 117 ? 26.226 -29.358 -17.156 1.00 18.18 128 PHE C CA 1
ATOM 4286 C C . PHE B 1 117 ? 26.124 -27.939 -17.705 1.00 19.12 128 PHE C C 1
ATOM 4287 O O . PHE B 1 117 ? 26.956 -27.102 -17.360 1.00 19.70 128 PHE C O 1
ATOM 4295 N N . GLU B 1 118 ? 25.164 -27.637 -18.588 1.00 18.53 129 GLU C N 1
ATOM 4296 C CA . GLU B 1 118 ? 24.971 -26.264 -19.096 1.00 19.85 129 GLU C CA 1
ATOM 4297 C C . GLU B 1 118 ? 24.587 -25.368 -17.923 1.00 18.76 129 GLU C C 1
ATOM 4298 O O . GLU B 1 118 ? 25.125 -24.292 -17.860 1.00 20.77 129 GLU C O 1
ATOM 4304 N N . LEU B 1 119 ? 23.692 -25.801 -17.039 1.00 19.25 130 LEU C N 1
ATOM 4305 C CA . LEU B 1 119 ? 23.299 -24.955 -15.862 1.00 18.83 130 LEU C CA 1
ATOM 4306 C C . LEU B 1 119 ? 24.553 -24.646 -15.017 1.00 17.01 130 LEU C C 1
ATOM 4307 O O . LEU B 1 119 ? 24.747 -23.498 -14.586 1.00 19.52 130 LEU C O 1
ATOM 4312 N N . LEU B 1 120 ? 25.369 -25.670 -14.752 1.00 17.21 131 LEU C N 1
ATOM 4313 C CA . LEU B 1 120 ? 26.558 -25.520 -13.861 1.00 16.28 131 LEU C CA 1
ATOM 4314 C C . LEU B 1 120 ? 27.527 -24.576 -14.556 1.00 15.96 131 LEU C C 1
ATOM 4315 O O . LEU B 1 120 ? 28.101 -23.627 -13.957 1.00 17.46 131 LEU C O 1
ATOM 4320 N N . ASP B 1 121 ? 27.744 -24.753 -15.859 1.00 16.38 132 ASP C N 1
ATOM 4321 C CA . ASP B 1 121 ? 28.676 -23.896 -16.604 1.00 18.28 132 ASP C CA 1
ATOM 4322 C C . ASP B 1 121 ? 28.175 -22.449 -16.653 1.00 16.92 132 ASP C C 1
ATOM 4323 O O . ASP B 1 121 ? 28.976 -21.550 -16.567 1.00 19.12 132 ASP C O 1
ATOM 4328 N N . GLU B 1 122 ? 26.849 -22.251 -16.805 1.00 18.19 133 GLU C N 1
ATOM 4329 C CA . GLU B 1 122 ? 26.244 -20.895 -16.808 1.00 20.21 133 GLU C CA 1
ATOM 4330 C C . GLU B 1 122 ? 26.475 -20.220 -15.463 1.00 17.87 133 GLU C C 1
ATOM 4331 O O . GLU B 1 122 ? 26.820 -19.029 -15.443 1.00 19.60 133 GLU C O 1
ATOM 4337 N N . ALA B 1 123 ? 26.291 -20.934 -14.368 1.00 16.30 134 ALA C N 1
ATOM 4338 C CA . ALA B 1 123 ? 26.516 -20.355 -13.014 1.00 17.36 134 ALA C CA 1
ATOM 4339 C C . ALA B 1 123 ? 27.975 -19.911 -12.912 1.00 18.27 134 ALA C C 1
ATOM 4340 O O . ALA B 1 123 ? 28.277 -18.812 -12.471 1.00 19.38 134 ALA C O 1
ATOM 4342 N N . GLY B 1 124 ? 28.880 -20.758 -13.389 1.00 16.72 135 GLY C N 1
ATOM 4343 C CA . GLY B 1 124 ? 30.326 -20.437 -13.429 1.00 17.86 135 GLY C CA 1
ATOM 4344 C C . GLY B 1 124 ? 30.659 -19.213 -14.252 1.00 14.68 135 GLY C C 1
ATOM 4345 O O . GLY B 1 124 ? 31.427 -18.362 -13.811 1.00 17.91 135 GLY C O 1
ATOM 4346 N N . ALA B 1 125 ? 30.047 -19.114 -15.429 1.00 18.01 136 ALA C N 1
ATOM 4347 C CA . ALA B 1 125 ? 30.286 -17.989 -16.354 1.00 19.65 136 ALA C CA 1
ATOM 4348 C C . ALA B 1 125 ? 29.817 -16.678 -15.725 1.00 17.86 136 ALA C C 1
ATOM 4349 O O . ALA B 1 125 ? 30.485 -15.642 -15.996 1.00 19.10 136 ALA C O 1
ATOM 4351 N N . ARG B 1 126 ? 28.762 -16.724 -14.915 1.00 18.84 137 ARG C N 1
ATOM 4352 C CA . ARG B 1 126 ? 28.216 -15.490 -14.266 1.00 18.99 137 ARG C CA 1
ATOM 4353 C C . ARG B 1 126 ? 29.205 -15.003 -13.196 1.00 21.53 137 ARG C C 1
ATOM 4354 O O . ARG B 1 126 ? 29.252 -13.779 -12.949 1.00 25.12 137 ARG C O 1
ATOM 4362 N N . LEU B 1 127 ? 30.026 -15.885 -12.632 1.00 18.13 138 LEU C N 1
ATOM 4363 C CA . LEU B 1 127 ? 31.037 -15.475 -11.630 1.00 17.45 138 LEU C CA 1
ATOM 4364 C C . LEU B 1 127 ? 32.358 -15.087 -12.289 1.00 16.66 138 LEU C C 1
ATOM 4365 O O . LEU B 1 127 ? 32.936 -14.075 -11.887 1.00 18.52 138 LEU C O 1
ATOM 4370 N N . GLY B 1 128 ? 32.808 -15.888 -13.258 1.00 17.56 139 GLY C N 1
ATOM 4371 C CA . GLY B 1 128 ? 34.094 -15.758 -13.972 1.00 16.73 139 GLY C CA 1
ATOM 4372 C C . GLY B 1 128 ? 35.275 -16.164 -13.127 1.00 16.44 139 GLY C C 1
ATOM 4373 O O . GLY B 1 128 ? 35.110 -16.437 -11.943 1.00 18.13 139 GLY C O 1
ATOM 4374 N N . TRP B 1 129 ? 36.436 -16.200 -13.744 1.00 16.60 140 TRP C N 1
ATOM 4375 C CA . TRP B 1 129 ? 37.672 -16.549 -13.022 1.00 17.45 140 TRP C CA 1
ATOM 4376 C C . TRP B 1 129 ? 38.402 -15.282 -12.602 1.00 17.22 140 TRP C C 1
ATOM 4377 O O . TRP B 1 129 ? 39.184 -15.368 -11.642 1.00 18.17 140 TRP C O 1
ATOM 4388 N N . GLU B 1 130 ? 38.151 -14.131 -13.248 1.00 17.08 141 GLU C N 1
ATOM 4389 C CA . GLU B 1 130 ? 38.969 -12.898 -13.072 1.00 19.65 141 GLU C CA 1
ATOM 4390 C C . GLU B 1 130 ? 38.716 -12.324 -11.676 1.00 16.39 141 GLU C C 1
ATOM 4391 O O . GLU B 1 130 ? 39.696 -11.977 -10.978 1.00 19.81 141 GLU C O 1
ATOM 4397 N N . ALA B 1 131 ? 37.459 -12.194 -11.272 1.00 15.89 142 ALA C N 1
ATOM 4398 C CA . ALA B 1 131 ? 37.086 -11.597 -9.971 1.00 16.39 142 ALA C CA 1
ATOM 4399 C C . ALA B 1 131 ? 35.743 -12.096 -9.482 1.00 17.68 142 ALA C C 1
ATOM 4400 O O . ALA B 1 131 ? 34.803 -11.318 -9.329 1.00 18.36 142 ALA C O 1
ATOM 4402 N N . PRO B 1 132 ? 35.615 -13.399 -9.177 1.00 15.85 143 PRO C N 1
ATOM 4403 C CA . PRO B 1 132 ? 34.325 -13.969 -8.793 1.00 16.74 143 PRO C CA 1
ATOM 4404 C C . PRO B 1 132 ? 33.789 -13.319 -7.520 1.00 16.87 143 PRO C C 1
ATOM 4405 O O . PRO B 1 132 ? 32.580 -13.211 -7.345 1.00 17.94 143 PRO C O 1
ATOM 4409 N N . TRP B 1 133 ? 34.698 -12.889 -6.639 1.00 17.03 144 TRP C N 1
ATOM 4410 C CA . TRP B 1 133 ? 34.301 -12.268 -5.350 1.00 17.78 144 TRP C CA 1
ATOM 4411 C C . TRP B 1 133 ? 33.522 -10.972 -5.571 1.00 19.63 144 TRP C C 1
ATOM 4412 O O . TRP B 1 133 ? 32.835 -10.600 -4.606 1.00 22.52 144 TRP C O 1
ATOM 4423 N N . ALA B 1 134 ? 33.659 -10.342 -6.732 1.00 17.78 145 ALA C N 1
ATOM 4424 C CA . ALA B 1 134 ? 33.047 -9.023 -7.065 1.00 21.22 145 ALA C CA 1
ATOM 4425 C C . ALA B 1 134 ? 31.830 -9.174 -7.987 1.00 23.00 145 ALA C C 1
ATOM 4426 O O . ALA B 1 134 ? 31.245 -8.189 -8.377 1.00 22.04 145 ALA C O 1
ATOM 4428 N N . SER B 1 135 ? 31.438 -10.391 -8.355 1.00 18.17 146 SER C N 1
ATOM 4429 C CA . SER B 1 135 ? 30.360 -10.665 -9.313 1.00 19.33 146 SER C CA 1
ATOM 4430 C C . SER B 1 135 ? 29.043 -10.292 -8.675 1.00 19.72 146 SER C C 1
ATOM 4431 O O . SER B 1 135 ? 28.792 -10.596 -7.505 1.00 19.53 146 SER C O 1
ATOM 4434 N N . PRO B 1 136 ? 28.161 -9.584 -9.384 1.00 19.72 147 PRO C N 1
ATOM 4435 C CA . PRO B 1 136 ? 26.806 -9.383 -8.863 1.00 22.68 147 PRO C CA 1
ATOM 4436 C C . PRO B 1 136 ? 26.046 -10.679 -8.517 1.00 20.80 147 PRO C C 1
ATOM 4437 O O . PRO B 1 136 ? 25.092 -10.635 -7.781 1.00 25.40 147 PRO C O 1
ATOM 4441 N N . ALA B 1 137 ? 26.474 -11.824 -9.052 1.00 22.81 148 ALA C N 1
ATOM 4442 C CA . ALA B 1 137 ? 25.812 -13.130 -8.830 1.00 21.38 148 ALA C CA 1
ATOM 4443 C C . ALA B 1 137 ? 26.391 -13.849 -7.589 1.00 18.30 148 ALA C C 1
ATOM 4444 O O . ALA B 1 137 ? 25.823 -14.878 -7.177 1.00 20.18 148 ALA C O 1
ATOM 4446 N N . VAL B 1 138 ? 27.478 -13.368 -7.012 1.00 17.56 149 VAL C N 1
ATOM 4447 C CA . VAL B 1 138 ? 28.206 -14.209 -6.048 1.00 17.44 149 VAL C CA 1
ATOM 4448 C C . VAL B 1 138 ? 27.466 -14.231 -4.714 1.00 19.81 149 VAL C C 1
ATOM 4449 O O . VAL B 1 138 ? 27.505 -15.291 -4.064 1.00 18.99 149 VAL C O 1
ATOM 4453 N N . GLU B 1 139 ? 26.830 -13.153 -4.299 1.00 21.41 150 GLU C N 1
ATOM 4454 C CA . GLU B 1 139 ? 26.183 -13.138 -2.960 1.00 25.07 150 GLU C CA 1
ATOM 4455 C C . GLU B 1 139 ? 25.157 -14.266 -2.846 1.00 24.24 150 GLU C C 1
ATOM 4456 O O . GLU B 1 139 ?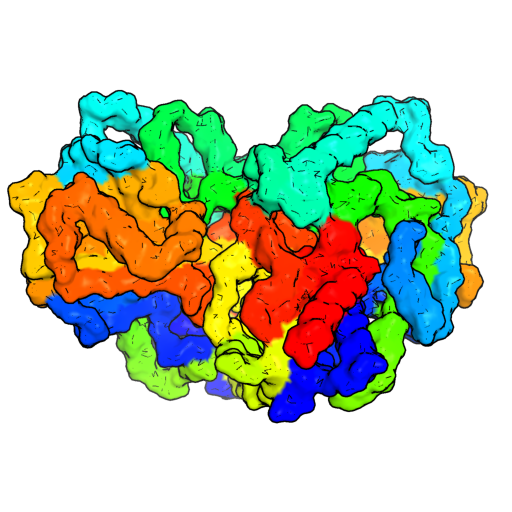 25.210 -15.091 -1.867 1.00 23.67 150 GLU C O 1
ATOM 4462 N N . ALA B 1 140 ? 24.278 -14.388 -3.813 1.00 21.34 151 ALA C N 1
ATOM 4463 C CA . ALA B 1 140 ? 23.217 -15.409 -3.789 1.00 22.52 151 ALA C CA 1
ATOM 4464 C C . ALA B 1 140 ? 23.824 -16.814 -3.883 1.00 22.49 151 ALA C C 1
ATOM 4465 O O . ALA B 1 140 ? 23.424 -17.679 -3.071 1.00 23.44 151 ALA C O 1
ATOM 4467 N N . LEU B 1 141 ? 24.760 -17.038 -4.804 1.00 18.75 152 LEU C N 1
ATOM 4468 C CA . LEU B 1 141 ? 25.303 -18.399 -4.940 1.00 17.80 152 LEU C CA 1
ATOM 4469 C C . LEU B 1 141 ? 26.131 -18.751 -3.694 1.00 15.42 152 LEU C C 1
ATOM 4470 O O . LEU B 1 141 ? 26.217 -19.941 -3.373 1.00 15.87 152 LEU C O 1
ATOM 4475 N N . ASP B 1 142 ? 26.732 -17.792 -3.018 1.00 15.38 153 ASP C N 1
ATOM 4476 C CA . ASP B 1 142 ? 27.690 -18.131 -1.949 1.00 14.42 153 ASP C CA 1
ATOM 4477 C C . ASP B 1 142 ? 26.980 -18.370 -0.636 1.00 15.47 153 ASP C C 1
ATOM 4478 O O . ASP B 1 142 ? 27.648 -18.740 0.304 1.00 17.30 153 ASP C O 1
ATOM 4483 N N . GLY B 1 143 ? 25.666 -18.130 -0.578 1.00 15.25 154 GLY C N 1
ATOM 4484 C CA . GLY B 1 143 ? 24.855 -18.374 0.623 1.00 14.11 154 GLY C CA 1
ATOM 4485 C C . GLY B 1 143 ? 24.189 -19.731 0.574 1.00 14.88 154 GLY C C 1
ATOM 4486 O O . GLY B 1 143 ? 23.478 -20.068 1.514 1.00 17.54 154 GLY C O 1
ATOM 4487 N N . MET B 1 144 ? 24.445 -20.527 -0.466 1.00 15.01 155 MET C N 1
ATOM 4488 C CA . MET B 1 144 ? 23.819 -21.843 -0.583 1.00 15.07 155 MET C CA 1
ATOM 4489 C C . MET B 1 144 ? 24.893 -22.890 -0.859 1.00 14.58 155 MET C C 1
ATOM 4490 O O . MET B 1 144 ? 25.965 -22.539 -1.330 1.00 14.53 155 MET C O 1
ATOM 4495 N N . THR B 1 145 ? 24.583 -24.111 -0.554 1.00 12.52 156 THR C N 1
ATOM 4496 C CA . THR B 1 145 ? 25.464 -25.285 -0.775 1.00 14.16 156 THR C CA 1
ATOM 4497 C C . THR B 1 145 ? 25.241 -25.878 -2.161 1.00 13.99 156 THR C C 1
ATOM 4498 O O . THR B 1 145 ? 24.224 -25.652 -2.779 1.00 13.24 156 THR C O 1
ATOM 4502 N N . VAL B 1 146 ? 26.203 -26.639 -2.628 1.00 14.59 157 VAL C N 1
ATOM 4503 C CA . VAL B 1 146 ? 25.999 -27.379 -3.900 1.00 13.28 157 VAL C CA 1
ATOM 4504 C C . VAL B 1 146 ? 24.809 -28.281 -3.740 1.00 14.22 157 VAL C C 1
ATOM 4505 O O . VAL B 1 146 ? 24.014 -28.338 -4.721 1.00 14.31 157 VAL C O 1
ATOM 4509 N N . ALA B 1 147 ? 24.630 -28.958 -2.600 1.00 13.83 158 ALA C N 1
ATOM 4510 C CA . ALA B 1 147 ? 23.472 -29.860 -2.378 1.00 14.32 158 ALA C CA 1
ATOM 4511 C C . ALA B 1 147 ? 22.173 -29.091 -2.618 1.00 15.52 158 ALA C C 1
ATOM 4512 O O . ALA B 1 147 ? 21.233 -29.605 -3.248 1.00 15.58 158 ALA C O 1
ATOM 4514 N N . GLN B 1 148 ? 22.070 -27.881 -2.098 1.00 13.69 159 GLN C N 1
ATOM 4515 C CA . GLN B 1 148 ? 20.858 -27.042 -2.247 1.00 16.12 159 GLN C CA 1
ATOM 4516 C C . GLN B 1 148 ? 20.673 -26.680 -3.708 1.00 14.89 159 GLN C C 1
ATOM 4517 O O . GLN B 1 148 ? 19.506 -26.674 -4.204 1.00 16.24 159 GLN C O 1
ATOM 4523 N N . TRP B 1 149 ? 21.706 -26.369 -4.432 1.00 14.68 160 TRP C N 1
ATOM 4524 C CA . TRP B 1 149 ? 21.577 -26.019 -5.860 1.00 15.87 160 TRP C CA 1
ATOM 4525 C C . TRP B 1 149 ? 21.128 -27.266 -6.601 1.00 16.20 160 TRP C C 1
ATOM 4526 O O . TRP B 1 149 ? 20.250 -27.143 -7.465 1.00 17.19 160 TRP C O 1
ATOM 4537 N N . LEU B 1 150 ? 21.605 -28.433 -6.232 1.00 14.82 161 LEU C N 1
ATOM 4538 C CA . LEU B 1 150 ? 21.208 -29.678 -6.932 1.00 15.47 161 LEU C CA 1
ATOM 4539 C C . LEU B 1 150 ? 19.719 -29.925 -6.648 1.00 18.55 161 LEU C C 1
ATOM 4540 O O . LEU B 1 150 ? 18.977 -30.231 -7.599 1.00 18.22 161 LEU C O 1
ATOM 4545 N N . ASP B 1 151 ? 19.253 -29.689 -5.435 1.00 15.87 162 ASP C N 1
ATOM 4546 C CA . ASP B 1 151 ? 17.824 -29.899 -5.089 1.00 18.72 162 ASP C CA 1
ATOM 4547 C C . ASP B 1 151 ? 16.958 -29.014 -5.986 1.00 20.81 162 ASP C C 1
ATOM 4548 O O . ASP B 1 151 ? 15.849 -29.444 -6.356 1.00 22.90 162 ASP C O 1
ATOM 4553 N N . GLU B 1 152 ? 17.404 -27.816 -6.303 1.00 17.78 163 GLU C N 1
ATOM 4554 C CA . GLU B 1 152 ? 16.660 -26.810 -7.090 1.00 20.39 163 GLU C CA 1
ATOM 4555 C C . GLU B 1 152 ? 16.763 -27.110 -8.595 1.00 21.73 163 GLU C C 1
ATOM 4556 O O . GLU B 1 152 ? 15.895 -26.675 -9.327 1.00 23.68 163 GLU C O 1
ATOM 4562 N N . ASN B 1 153 ? 17.830 -27.764 -9.092 1.00 18.56 164 ASN C N 1
ATOM 4563 C CA . ASN B 1 153 ? 18.209 -27.670 -10.525 1.00 20.54 164 ASN C CA 1
ATOM 4564 C C . ASN B 1 153 ? 18.338 -29.039 -11.181 1.00 21.46 164 ASN C C 1
ATOM 4565 O O . ASN B 1 153 ? 18.475 -29.048 -12.408 1.00 24.47 164 ASN C O 1
ATOM 4570 N N . VAL B 1 154 ? 18.274 -30.113 -10.432 1.00 20.66 165 VAL C N 1
ATOM 4571 C CA . VAL B 1 154 ? 18.425 -31.492 -10.947 1.00 20.68 165 VAL C CA 1
ATOM 4572 C C . VAL B 1 154 ? 17.280 -32.360 -10.438 1.00 21.99 165 VAL C C 1
ATOM 4573 O O . VAL B 1 154 ? 16.982 -32.422 -9.249 1.00 21.26 165 VAL C O 1
ATOM 4577 N N . SER B 1 155 ? 16.631 -33.075 -11.369 1.00 21.76 166 SER C N 1
ATOM 4578 C CA . SER B 1 155 ? 15.543 -34.030 -11.083 1.00 23.33 166 SER C CA 1
ATOM 4579 C C . SER B 1 155 ? 16.018 -35.479 -11.017 1.00 23.42 166 SER C C 1
ATOM 4580 O O . SER B 1 155 ? 15.841 -36.112 -10.018 1.00 25.24 166 SER C O 1
ATOM 4583 N N . SER B 1 156 ? 16.674 -35.944 -12.067 1.00 23.43 167 SER C N 1
ATOM 4584 C CA . SER B 1 156 ? 17.088 -37.356 -12.221 1.00 23.15 167 SER C CA 1
ATOM 4585 C C . SER B 1 156 ? 17.989 -37.824 -11.057 1.00 21.58 167 SER C C 1
ATOM 4586 O O . SER B 1 156 ? 19.027 -37.147 -10.813 1.00 21.39 167 SER C O 1
ATOM 4589 N N . ASP B 1 157 ? 17.685 -38.940 -10.438 1.00 19.36 168 ASP C N 1
ATOM 4590 C CA . ASP B 1 157 ? 18.528 -39.535 -9.364 1.00 22.81 168 ASP C CA 1
ATOM 4591 C C . ASP B 1 157 ? 19.933 -39.861 -9.931 1.00 21.42 168 ASP C C 1
ATOM 4592 O O . ASP B 1 157 ? 20.939 -39.708 -9.221 1.00 18.80 168 ASP C O 1
ATOM 4597 N N . GLU B 1 158 ? 20.007 -40.349 -11.149 1.00 21.40 169 GLU C N 1
ATOM 4598 C CA . GLU B 1 158 ? 21.302 -40.652 -11.801 1.00 19.58 169 GLU C CA 1
ATOM 4599 C C . GLU B 1 158 ? 22.106 -39.364 -11.945 1.00 19.64 169 GLU C C 1
ATOM 4600 O O . GLU B 1 158 ? 23.343 -39.402 -11.660 1.00 19.44 169 GLU C O 1
ATOM 4606 N N . VAL B 1 159 ? 21.505 -38.302 -12.454 1.00 17.83 170 VAL C N 1
ATOM 4607 C CA . VAL B 1 159 ? 22.224 -37.009 -12.664 1.00 17.76 170 VAL C CA 1
ATOM 4608 C C . VAL B 1 159 ? 22.699 -36.506 -11.304 1.00 16.67 170 VAL C C 1
ATOM 4609 O O . VAL B 1 159 ? 23.880 -36.100 -11.200 1.00 16.82 170 VAL C O 1
ATOM 4613 N N . ARG B 1 160 ? 21.864 -36.622 -10.275 1.00 16.89 171 ARG C N 1
ATOM 4614 C CA . ARG B 1 160 ? 22.242 -36.110 -8.934 1.00 19.16 171 ARG C CA 1
ATOM 4615 C C . ARG B 1 160 ? 23.406 -36.954 -8.405 1.00 19.52 171 ARG C C 1
ATOM 4616 O O . ARG B 1 160 ? 24.406 -36.384 -7.954 1.00 18.58 171 ARG C O 1
ATOM 4624 N N . MET B 1 161 ? 23.369 -38.263 -8.623 1.00 18.30 172 MET C N 1
ATOM 4625 C CA . MET B 1 161 ? 24.485 -39.150 -8.166 1.00 18.71 172 MET C CA 1
ATOM 4626 C C . MET B 1 161 ? 25.785 -38.811 -8.902 1.00 17.62 172 MET C C 1
ATOM 4627 O O . MET B 1 161 ? 26.867 -38.821 -8.249 1.00 17.24 172 MET C O 1
ATOM 4632 N N . ILE B 1 162 ? 25.744 -38.474 -10.166 1.00 18.46 173 ILE C N 1
ATOM 4633 C CA . ILE B 1 162 ? 26.973 -38.100 -10.903 1.00 18.16 173 ILE C CA 1
ATOM 4634 C C . ILE B 1 162 ? 27.510 -36.793 -10.317 1.00 17.79 173 ILE C C 1
ATOM 4635 O O . ILE B 1 162 ? 28.727 -36.694 -10.093 1.00 16.97 173 ILE C O 1
ATOM 4640 N N . HIS B 1 163 ? 26.659 -35.807 -10.117 1.00 16.42 174 HIS C N 1
ATOM 4641 C CA . HIS B 1 163 ? 27.148 -34.529 -9.532 1.00 17.13 174 HIS C CA 1
ATOM 4642 C C . HIS B 1 163 ? 27.719 -34.783 -8.142 1.00 16.94 174 HIS C C 1
ATOM 4643 O O . HIS B 1 163 ? 28.726 -34.147 -7.821 1.00 17.46 174 HIS C O 1
ATOM 4650 N N . GLU B 1 164 ? 27.115 -35.662 -7.361 1.00 17.79 175 GLU C N 1
ATOM 4651 C CA . GLU B 1 164 ? 27.649 -35.950 -5.988 1.00 18.56 175 GLU C CA 1
ATOM 4652 C C . GLU B 1 164 ? 29.034 -36.557 -6.092 1.00 19.43 175 GLU C C 1
ATOM 4653 O O . GLU B 1 164 ? 29.910 -36.102 -5.324 1.00 17.94 175 GLU C O 1
ATOM 4659 N N . VAL B 1 165 ? 29.281 -37.494 -6.996 1.00 18.24 176 VAL C N 1
ATOM 4660 C CA . VAL B 1 165 ? 30.636 -38.108 -7.002 1.00 18.53 176 VAL C CA 1
ATOM 4661 C C . VAL B 1 165 ? 31.612 -37.037 -7.500 1.00 16.63 176 VAL C C 1
ATOM 4662 O O . VAL B 1 165 ? 32.733 -36.965 -6.960 1.00 18.15 176 VAL C O 1
ATOM 4666 N N . MET B 1 166 ? 31.238 -36.189 -8.452 1.00 17.16 177 MET C N 1
ATOM 4667 C CA . MET B 1 166 ? 32.153 -35.168 -8.988 1.00 16.80 177 MET C CA 1
ATOM 4668 C C . MET B 1 166 ? 32.591 -34.205 -7.880 1.00 17.67 177 MET C C 1
ATOM 4669 O O . MET B 1 166 ? 33.762 -33.828 -7.833 1.00 16.31 177 MET C O 1
ATOM 4674 N N . VAL B 1 167 ? 31.666 -33.752 -7.057 1.00 14.82 178 VAL C N 1
ATOM 4675 C CA . VAL B 1 167 ? 32.037 -32.781 -6.001 1.00 14.65 178 VAL C CA 1
ATOM 4676 C C . VAL B 1 167 ? 32.888 -33.475 -4.938 1.00 13.94 178 VAL C C 1
ATOM 4677 O O . VAL B 1 167 ? 33.881 -32.881 -4.433 1.00 14.32 178 VAL C O 1
ATOM 4681 N N . ASN B 1 168 ? 32.477 -34.667 -4.503 1.00 12.89 179 ASN C N 1
ATOM 4682 C CA . ASN B 1 168 ? 33.192 -35.422 -3.451 1.00 13.06 179 ASN C CA 1
ATOM 4683 C C . ASN B 1 168 ? 34.625 -35.783 -3.918 1.00 13.82 179 ASN C C 1
ATOM 4684 O O . ASN B 1 168 ? 35.490 -36.001 -3.062 1.00 14.95 179 ASN C O 1
ATOM 4689 N N . ILE B 1 169 ? 34.864 -35.912 -5.203 1.00 14.75 180 ILE C N 1
ATOM 4690 C CA . ILE B 1 169 ? 36.220 -36.174 -5.733 1.00 14.98 180 ILE C CA 1
ATOM 4691 C C . ILE B 1 169 ? 36.933 -34.890 -6.098 1.00 15.77 180 ILE C C 1
ATOM 4692 O O . ILE B 1 169 ? 38.064 -34.680 -5.613 1.00 17.14 180 ILE C O 1
ATOM 4697 N N . LEU B 1 170 ? 36.372 -34.039 -6.935 1.00 13.48 181 LEU C N 1
ATOM 4698 C CA . LEU B 1 170 ? 37.074 -32.858 -7.493 1.00 13.81 181 LEU C CA 1
ATOM 4699 C C . LEU B 1 170 ? 37.295 -31.787 -6.415 1.00 14.46 181 LEU C C 1
ATOM 4700 O O . LEU B 1 170 ? 38.233 -30.987 -6.589 1.00 15.67 181 LEU C O 1
ATOM 4705 N N . ASN B 1 171 ? 36.473 -31.733 -5.380 1.00 13.35 182 ASN C N 1
ATOM 4706 C CA . ASN B 1 171 ? 36.686 -30.816 -4.240 1.00 12.47 182 ASN C CA 1
ATOM 4707 C C . ASN B 1 171 ? 36.947 -31.635 -2.975 1.00 12.56 182 ASN C C 1
ATOM 4708 O O . ASN B 1 171 ? 37.164 -31.019 -1.923 1.00 15.49 182 ASN C O 1
ATOM 4713 N N . GLY B 1 172 ? 36.897 -32.961 -2.999 1.00 13.79 183 GLY C N 1
ATOM 4714 C CA . GLY B 1 172 ? 37.120 -33.789 -1.804 1.00 14.26 183 GLY C CA 1
ATOM 4715 C C . GLY B 1 172 ? 36.152 -33.491 -0.687 1.00 13.42 183 GLY C C 1
ATOM 4716 O O . GLY B 1 172 ? 36.501 -33.649 0.464 1.00 13.78 183 GLY C O 1
ATOM 4717 N N . ALA B 1 173 ? 34.929 -33.049 -1.003 1.00 13.70 184 ALA C N 1
ATOM 4718 C CA . ALA B 1 173 ? 33.999 -32.611 0.040 1.00 13.05 184 ALA C CA 1
ATOM 4719 C C . ALA B 1 173 ? 32.575 -32.945 -0.330 1.00 13.08 184 ALA C C 1
ATOM 4720 O O . ALA B 1 173 ? 32.247 -33.040 -1.501 1.00 14.82 184 ALA C O 1
ATOM 4722 N N . ASN B 1 174 ? 31.753 -33.042 0.695 1.00 13.38 185 ASN C N 1
ATOM 4723 C CA . ASN B 1 174 ? 30.303 -33.344 0.536 1.00 13.22 185 ASN C CA 1
ATOM 4724 C C . ASN B 1 174 ? 29.668 -32.122 -0.151 1.00 14.97 185 ASN C C 1
ATOM 4725 O O . ASN B 1 174 ? 30.010 -30.968 0.057 1.00 14.59 185 ASN C O 1
ATOM 4730 N N . THR B 1 175 ? 28.666 -32.351 -0.962 1.00 14.36 186 THR C N 1
ATOM 4731 C CA . THR B 1 175 ? 27.861 -31.266 -1.572 1.00 13.71 186 THR C CA 1
ATOM 4732 C C . THR B 1 175 ? 27.187 -30.397 -0.518 1.00 14.18 186 THR C C 1
ATOM 4733 O O . THR B 1 175 ? 26.915 -29.244 -0.793 1.00 14.35 186 THR C O 1
ATOM 4737 N N . THR B 1 176 ? 26.971 -30.925 0.690 1.00 13.60 187 THR C N 1
ATOM 4738 C CA . THR B 1 176 ? 26.389 -30.134 1.809 1.00 13.82 187 THR C CA 1
ATOM 4739 C C . THR B 1 176 ? 27.436 -29.191 2.428 1.00 14.50 187 THR C C 1
ATOM 4740 O O . THR B 1 176 ? 27.025 -28.327 3.212 1.00 15.73 187 THR C O 1
ATOM 4744 N N . GLU B 1 177 ? 28.710 -29.346 2.112 1.00 13.89 188 GLU C N 1
ATOM 4745 C CA . GLU B 1 177 ? 29.816 -28.614 2.759 1.00 13.89 188 GLU C CA 1
ATOM 4746 C C . GLU B 1 177 ? 30.309 -27.462 1.911 1.00 14.21 188 GLU C C 1
ATOM 4747 O O . GLU B 1 177 ? 30.951 -26.583 2.475 1.00 15.23 188 GLU C O 1
ATOM 4753 N N . VAL B 1 178 ? 30.201 -27.551 0.588 1.00 13.59 189 VAL C N 1
ATOM 4754 C CA . VAL B 1 178 ? 30.852 -26.638 -0.347 1.00 13.16 189 VAL C CA 1
ATOM 4755 C C . VAL B 1 178 ? 29.847 -25.568 -0.770 1.00 13.28 189 VAL C C 1
ATOM 4756 O O . VAL B 1 178 ? 28.705 -25.872 -1.161 1.00 13.60 189 VAL C O 1
ATOM 4760 N N . SER B 1 179 ? 30.271 -24.317 -0.754 1.00 12.91 190 SER C N 1
ATOM 4761 C CA . SER B 1 179 ? 29.484 -23.201 -1.300 1.00 13.34 190 SER C CA 1
ATOM 4762 C C . SER B 1 179 ? 29.194 -23.488 -2.783 1.00 11.86 190 SER C C 1
ATOM 4763 O O . SER B 1 179 ? 30.152 -23.799 -3.539 1.00 12.88 190 SER C O 1
ATOM 4766 N N . MET B 1 180 ? 27.968 -23.265 -3.249 1.00 11.83 191 MET C N 1
ATOM 4767 C CA . MET B 1 180 ? 27.708 -23.359 -4.708 1.00 12.23 191 MET C CA 1
ATOM 4768 C C . MET B 1 180 ? 28.536 -22.318 -5.455 1.00 13.08 191 MET C C 1
ATOM 4769 O O . MET B 1 180 ? 29.000 -22.571 -6.610 1.00 13.00 191 MET C O 1
ATOM 4774 N N . ALA B 1 181 ? 28.726 -21.109 -4.939 1.00 12.64 192 ALA C N 1
ATOM 4775 C CA . ALA B 1 181 ? 29.570 -20.102 -5.606 1.00 13.35 192 ALA C CA 1
ATOM 4776 C C . ALA B 1 181 ? 30.986 -20.644 -5.775 1.00 13.28 192 ALA C C 1
ATOM 4777 O O . ALA B 1 181 ? 31.571 -20.470 -6.855 1.00 13.98 192 ALA C O 1
ATOM 4779 N N . TYR B 1 182 ? 31.560 -21.215 -4.729 1.00 14.44 193 TYR C N 1
ATOM 4780 C CA . TYR B 1 182 ? 32.920 -21.762 -4.860 1.00 13.53 193 TYR C CA 1
ATOM 4781 C C . TYR B 1 182 ? 32.969 -22.886 -5.894 1.00 12.89 193 TYR C C 1
ATOM 4782 O O . TYR B 1 182 ? 33.836 -22.845 -6.767 1.00 13.27 193 TYR C O 1
ATOM 4791 N N . TRP B 1 183 ? 32.039 -23.806 -5.853 1.00 13.45 194 TRP C N 1
ATOM 4792 C CA . TRP B 1 183 ? 31.991 -24.902 -6.836 1.00 13.15 194 TRP C CA 1
ATOM 4793 C C . TRP B 1 183 ? 31.856 -24.361 -8.265 1.00 13.07 194 TRP C C 1
ATOM 4794 O O . TRP B 1 183 ? 32.619 -24.774 -9.157 1.00 13.85 194 TRP C O 1
ATOM 4805 N N . ALA B 1 184 ? 30.897 -23.465 -8.489 1.00 14.03 195 ALA C N 1
ATOM 4806 C CA . ALA B 1 184 ? 30.696 -22.919 -9.851 1.00 14.10 195 ALA C CA 1
ATOM 4807 C C . ALA B 1 184 ? 31.949 -22.217 -10.354 1.00 12.46 195 ALA C C 1
ATOM 4808 O O . ALA B 1 184 ? 32.359 -22.395 -11.529 1.00 14.44 195 ALA C O 1
ATOM 4810 N N . TYR B 1 185 ? 32.600 -21.430 -9.488 1.00 12.71 196 TYR C N 1
ATOM 4811 C CA . TYR B 1 185 ? 33.856 -20.733 -9.804 1.00 13.22 196 TYR C CA 1
ATOM 4812 C C . TYR B 1 185 ? 34.947 -21.768 -10.120 1.00 12.84 196 TYR C C 1
ATOM 4813 O O . TYR B 1 185 ? 35.607 -21.630 -11.140 1.00 14.36 196 TYR C O 1
ATOM 4822 N N . PHE B 1 186 ? 35.091 -22.778 -9.262 1.00 12.37 197 PHE C N 1
ATOM 4823 C CA . PHE B 1 186 ? 36.174 -23.769 -9.377 1.00 13.45 197 PHE C CA 1
ATOM 4824 C C . PHE B 1 186 ? 36.063 -24.467 -10.724 1.00 12.76 197 PHE C C 1
ATOM 4825 O O . PHE B 1 186 ? 37.064 -24.630 -11.443 1.00 14.17 197 PHE C O 1
ATOM 4833 N N . VAL B 1 187 ? 34.846 -24.868 -11.094 1.00 13.00 198 VAL C N 1
ATOM 4834 C CA . VAL B 1 187 ? 34.627 -25.600 -12.367 1.00 13.94 198 VAL C CA 1
ATOM 4835 C C . VAL B 1 187 ? 34.897 -24.640 -13.539 1.00 14.06 198 VAL C C 1
ATOM 4836 O O . VAL B 1 187 ? 35.579 -25.038 -14.534 1.00 15.22 198 VAL C O 1
ATOM 4840 N N . HIS B 1 188 ? 34.405 -23.408 -13.524 1.00 13.98 199 HIS C N 1
ATOM 4841 C CA . HIS B 1 188 ? 34.625 -22.478 -14.655 1.00 15.01 199 HIS C CA 1
ATOM 4842 C C . HIS B 1 188 ? 36.108 -22.264 -14.863 1.00 15.10 199 HIS C C 1
ATOM 4843 O O . HIS B 1 188 ? 36.570 -22.134 -16.027 1.00 16.28 199 HIS C O 1
ATOM 4850 N N . GLN B 1 189 ? 36.860 -22.044 -13.779 1.00 14.70 200 GLN C N 1
ATOM 4851 C CA . GLN B 1 189 ? 38.289 -21.653 -13.925 1.00 15.73 200 GLN C CA 1
ATOM 4852 C C . GLN B 1 189 ? 39.123 -22.906 -14.270 1.00 15.53 200 GLN C C 1
ATOM 4853 O O . GLN B 1 189 ? 40.339 -22.720 -14.554 1.00 16.83 200 GLN C O 1
ATOM 4859 N N . GLY B 1 190 ? 38.497 -24.084 -14.327 1.00 14.67 201 GLY C N 1
ATOM 4860 C CA . GLY B 1 190 ? 39.062 -25.304 -14.930 1.00 16.59 201 GLY C CA 1
ATOM 4861 C C . GLY B 1 190 ? 38.561 -25.571 -16.330 1.00 17.80 201 GLY C C 1
ATOM 4862 O O . GLY B 1 190 ? 38.635 -26.750 -16.771 1.00 17.37 201 GLY C O 1
ATOM 4863 N N . GLU B 1 191 ? 37.985 -24.550 -16.960 1.00 17.48 202 GLU C N 1
ATOM 4864 C CA . GLU B 1 191 ? 37.498 -24.584 -18.367 1.00 17.37 202 GLU C CA 1
ATOM 4865 C C . GLU B 1 191 ? 36.220 -25.408 -18.449 1.00 17.81 202 GLU C C 1
ATOM 4866 O O . GLU B 1 191 ? 35.858 -25.831 -19.569 1.00 20.12 202 GLU C O 1
ATOM 4872 N N . GLY B 1 192 ? 35.464 -25.582 -17.366 1.00 17.34 203 GLY C N 1
ATOM 4873 C CA . GLY B 1 192 ? 34.125 -26.140 -17.441 1.00 16.38 203 GLY C CA 1
ATOM 4874 C C . GLY B 1 192 ? 34.044 -27.596 -17.059 1.00 16.35 203 GLY C C 1
ATOM 4875 O O . GLY B 1 192 ? 35.117 -28.262 -16.870 1.00 16.76 203 GLY C O 1
ATOM 4876 N N . ILE B 1 193 ? 32.840 -28.080 -16.775 1.00 16.63 204 ILE C N 1
ATOM 4877 C CA . ILE B 1 193 ? 32.716 -29.404 -16.135 1.00 17.58 204 ILE C CA 1
ATOM 4878 C C . ILE B 1 193 ? 33.191 -30.517 -17.081 1.00 18.88 204 ILE C C 1
ATOM 4879 O O . ILE B 1 193 ? 33.817 -31.468 -16.596 1.00 16.83 204 ILE C O 1
ATOM 4884 N N . GLU B 1 194 ? 32.940 -30.416 -18.368 1.00 20.70 205 GLU C N 1
ATOM 4885 C CA . GLU B 1 194 ? 33.359 -31.502 -19.289 1.00 22.64 205 GLU C CA 1
ATOM 4886 C C . GLU B 1 194 ? 34.889 -31.560 -19.342 1.00 21.31 205 GLU C C 1
ATOM 4887 O O . GLU B 1 194 ? 35.435 -32.667 -19.471 1.00 22.38 205 GLU C O 1
ATOM 4893 N N . SER B 1 195 ? 35.566 -30.437 -19.194 1.00 17.04 206 SER C N 1
ATOM 4894 C CA . SER B 1 195 ? 37.041 -30.352 -19.046 1.00 17.54 206 SER C CA 1
ATOM 4895 C C . SER B 1 195 ? 37.498 -31.143 -17.816 1.00 18.18 206 SER C C 1
ATOM 4896 O O . SER B 1 195 ? 38.378 -32.006 -17.937 1.00 17.44 206 SER C O 1
ATOM 4899 N N . LEU B 1 196 ? 36.904 -30.914 -16.641 1.00 15.68 207 LEU C N 1
ATOM 4900 C CA . LEU B 1 196 ? 37.423 -31.526 -15.406 1.00 17.98 207 LEU C CA 1
ATOM 4901 C C . LEU B 1 196 ? 37.058 -32.992 -15.277 1.00 18.58 207 LEU C C 1
ATOM 4902 O O . LEU B 1 196 ? 37.757 -33.689 -14.543 1.00 17.78 207 LEU C O 1
ATOM 4907 N N . ILE B 1 197 ? 35.973 -33.441 -15.921 1.00 17.69 208 ILE C N 1
ATOM 4908 C CA . ILE B 1 197 ? 35.556 -34.861 -15.779 1.00 19.21 208 ILE C CA 1
ATOM 4909 C C . ILE B 1 197 ? 35.959 -35.679 -17.008 1.00 18.49 208 ILE C C 1
ATOM 4910 O O . ILE B 1 197 ? 35.525 -36.862 -17.079 1.00 21.29 208 ILE C O 1
ATOM 4915 N N . GLY B 1 198 ? 36.750 -35.111 -17.900 1.00 20.10 209 GLY C N 1
ATOM 4916 C CA . GLY B 1 198 ? 37.304 -35.851 -19.044 1.00 23.48 209 GLY C CA 1
ATOM 4917 C C . GLY B 1 198 ? 37.962 -37.148 -18.578 1.00 26.52 209 GLY C C 1
ATOM 4918 O O . GLY B 1 198 ? 38.693 -37.153 -17.561 1.00 24.50 209 GLY C O 1
ATOM 4919 N N . THR B 1 199 ? 37.697 -38.280 -19.244 1.00 25.89 210 THR C N 1
ATOM 4920 C CA . THR B 1 199 ? 38.427 -39.536 -18.938 1.00 28.07 210 THR C CA 1
ATOM 4921 C C . THR B 1 199 ? 39.502 -39.764 -19.986 1.00 29.57 210 THR C C 1
ATOM 4922 O O . THR B 1 199 ? 40.455 -40.562 -19.674 1.00 32.14 210 THR C O 1
ATOM 4926 N N . ARG B 1 200 ? 39.356 -39.141 -21.157 1.00 25.72 211 ARG C N 1
ATOM 4927 C CA . ARG B 1 200 ? 40.284 -39.228 -22.305 1.00 29.45 211 ARG C CA 1
ATOM 4928 C C . ARG B 1 200 ? 40.379 -37.856 -22.993 1.00 27.30 211 ARG C C 1
ATOM 4929 O O . ARG B 1 200 ? 40.699 -37.767 -24.178 1.00 29.13 211 ARG C O 1
ATOM 4937 N N . SER B 1 201 ? 40.116 -36.776 -22.271 1.00 23.87 212 SER C N 1
ATOM 4938 C CA . SER B 1 201 ? 40.074 -35.412 -22.837 1.00 21.54 212 SER C CA 1
ATOM 4939 C C . SER B 1 201 ? 40.164 -34.414 -21.681 1.00 19.24 212 SER C C 1
ATOM 4940 O O . SER B 1 201 ? 40.156 -34.873 -20.518 1.00 20.82 212 SER C O 1
ATOM 4943 N N . GLY B 1 202 ? 40.258 -33.138 -22.001 1.00 21.03 213 GLY C N 1
ATOM 4944 C CA . GLY B 1 202 ? 40.229 -32.095 -20.959 1.00 20.07 213 GLY C CA 1
ATOM 4945 C C . GLY B 1 202 ? 41.389 -32.279 -20.008 1.00 18.22 213 GLY C C 1
ATOM 4946 O O . GLY B 1 202 ? 42.518 -32.341 -20.449 1.00 17.42 213 GLY C O 1
ATOM 4947 N N . ALA B 1 203 ? 41.106 -32.334 -18.721 1.00 17.00 214 ALA C N 1
ATOM 4948 C CA . ALA B 1 203 ? 42.182 -32.261 -17.699 1.00 17.49 214 ALA C CA 1
ATOM 4949 C C . ALA B 1 203 ? 42.973 -33.581 -17.655 1.00 18.43 214 ALA C C 1
ATOM 4950 O O . ALA B 1 203 ? 44.059 -33.625 -17.081 1.00 17.68 214 ALA C O 1
ATOM 4952 N N . GLN B 1 204 ? 42.450 -34.648 -18.220 1.00 17.11 215 GLN C N 1
ATOM 4953 C CA . GLN B 1 204 ? 43.065 -36.003 -18.072 1.00 17.94 215 GLN C CA 1
ATOM 4954 C C . GLN B 1 204 ? 43.521 -36.508 -19.453 1.00 17.69 215 GLN C C 1
ATOM 4955 O O . GLN B 1 204 ? 42.779 -37.332 -20.046 1.00 21.18 215 GLN C O 1
ATOM 4961 N N . ILE B 1 205 ? 44.702 -36.142 -19.932 1.00 17.84 216 ILE C N 1
ATOM 4962 C CA . ILE B 1 205 ? 45.137 -36.698 -21.257 1.00 20.57 216 ILE C CA 1
ATOM 4963 C C . ILE B 1 205 ? 46.548 -37.271 -21.266 1.00 19.64 216 ILE C C 1
ATOM 4964 O O . ILE B 1 205 ? 46.875 -37.897 -22.283 1.00 18.39 216 ILE C O 1
ATOM 4969 N N . ALA B 1 206 ? 47.401 -36.994 -20.292 1.00 17.66 217 ALA C N 1
ATOM 4970 C CA . ALA B 1 206 ? 48.807 -37.470 -20.369 1.00 16.71 217 ALA C CA 1
ATOM 4971 C C . ALA B 1 206 ? 49.431 -37.596 -18.991 1.00 16.72 217 ALA C C 1
ATOM 4972 O O . ALA B 1 206 ? 48.955 -36.979 -17.990 1.00 17.07 217 ALA C O 1
ATOM 4974 N N . TRP B 1 207 ? 50.559 -38.319 -18.981 1.00 16.26 218 TRP C N 1
ATOM 4975 C CA . TRP B 1 207 ? 51.404 -38.571 -17.775 1.00 15.93 218 TRP C CA 1
ATOM 4976 C C . TRP B 1 207 ? 52.870 -38.357 -18.108 1.00 17.16 218 TRP C C 1
ATOM 4977 O O . TRP B 1 207 ? 53.228 -38.490 -19.261 1.00 18.51 218 TRP C O 1
ATOM 4988 N N . PHE B 1 208 ? 53.683 -38.070 -17.114 1.00 16.76 219 PHE C N 1
ATOM 4989 C CA . PHE B 1 208 ? 55.152 -38.176 -17.230 1.00 16.31 219 PHE C CA 1
ATOM 4990 C C . PHE B 1 208 ? 55.610 -39.597 -16.915 1.00 16.35 219 PHE C C 1
ATOM 4991 O O . PHE B 1 208 ? 55.305 -40.139 -15.870 1.00 17.19 219 PHE C O 1
ATOM 4999 N N . VAL B 1 209 ? 56.411 -40.170 -17.832 1.00 17.74 220 VAL C N 1
ATOM 5000 C CA . VAL B 1 209 ? 57.051 -41.483 -17.604 1.00 16.59 220 VAL C CA 1
ATOM 5001 C C . VAL B 1 209 ? 58.052 -41.319 -16.450 1.00 17.11 220 VAL C C 1
ATOM 5002 O O . VAL B 1 209 ? 58.814 -40.332 -16.445 1.00 19.35 220 VAL C O 1
ATOM 5006 N N . GLY B 1 210 ? 57.960 -42.178 -15.441 1.00 18.47 221 GLY C N 1
ATOM 5007 C CA . GLY B 1 210 ? 58.831 -42.147 -14.269 1.00 16.71 221 GLY C CA 1
ATOM 5008 C C . GLY B 1 210 ? 58.202 -41.466 -13.081 1.00 16.68 221 GLY C C 1
ATOM 5009 O O . GLY B 1 210 ? 58.784 -41.513 -11.998 1.00 17.71 221 GLY C O 1
ATOM 5010 N N . GLY B 1 211 ? 57.045 -40.813 -13.311 1.00 17.58 222 GLY C N 1
ATOM 5011 C CA . GLY B 1 211 ? 56.265 -40.193 -12.231 1.00 17.52 222 GLY C CA 1
ATOM 5012 C C . GLY B 1 211 ? 56.296 -38.670 -12.214 1.00 16.33 222 GLY C C 1
ATOM 5013 O O . GLY B 1 211 ? 57.343 -38.022 -12.511 1.00 16.48 222 GLY C O 1
ATOM 5014 N N . MET B 1 212 ? 55.225 -38.087 -11.718 1.00 15.39 223 MET C N 1
ATOM 5015 C CA . MET B 1 212 ? 55.095 -36.593 -11.606 1.00 15.47 223 MET C CA 1
ATOM 5016 C C . MET B 1 212 ? 56.022 -36.051 -10.520 1.00 15.42 223 MET C C 1
ATOM 5017 O O . MET B 1 212 ? 56.386 -34.849 -10.558 1.00 15.60 223 MET C O 1
ATOM 5022 N N . GLY B 1 213 ? 56.397 -36.843 -9.523 1.00 14.82 224 GLY C N 1
ATOM 5023 C CA . GLY B 1 213 ? 57.296 -36.441 -8.447 1.00 15.81 224 GLY C CA 1
ATOM 5024 C C . GLY B 1 213 ? 58.643 -35.991 -8.993 1.00 15.57 224 GLY C C 1
ATOM 5025 O O . GLY B 1 213 ? 59.375 -35.192 -8.341 1.00 16.50 224 GLY C O 1
ATOM 5026 N N . GLN B 1 214 ? 58.970 -36.429 -10.202 1.00 15.02 225 GLN C N 1
ATOM 5027 C CA . GLN B 1 214 ? 60.251 -36.051 -10.823 1.00 16.15 225 GLN C CA 1
ATOM 5028 C C . GLN B 1 214 ? 60.307 -34.534 -11.045 1.00 17.01 225 GLN C C 1
ATOM 5029 O O . GLN B 1 214 ? 61.419 -33.989 -11.046 1.00 17.75 225 GLN C O 1
ATOM 5035 N N . VAL B 1 215 ? 59.156 -33.866 -11.265 1.00 15.38 226 VAL C N 1
ATOM 5036 C CA . VAL B 1 215 ? 59.186 -32.402 -11.559 1.00 16.83 226 VAL C CA 1
ATOM 5037 C C . VAL B 1 215 ? 59.865 -31.657 -10.418 1.00 16.37 226 VAL C C 1
ATOM 5038 O O . VAL B 1 215 ? 60.861 -30.966 -10.622 1.00 17.30 226 VAL C O 1
ATOM 5042 N N . THR B 1 216 ? 59.393 -31.824 -9.186 1.00 14.50 227 THR C N 1
ATOM 5043 C CA . THR B 1 216 ? 59.954 -31.158 -8.027 1.00 14.79 227 THR C CA 1
ATOM 5044 C C . THR B 1 216 ? 61.317 -31.745 -7.698 1.00 14.02 227 THR C C 1
ATOM 5045 O O . THR B 1 216 ? 62.165 -31.012 -7.206 1.00 15.60 227 THR C O 1
ATOM 5049 N N . GLU B 1 217 ? 61.514 -33.054 -7.911 1.00 14.91 228 GLU C N 1
ATOM 5050 C CA . GLU B 1 217 ? 62.817 -33.653 -7.529 1.00 15.88 228 GLU C CA 1
ATOM 5051 C C . GLU B 1 217 ? 63.924 -33.092 -8.429 1.00 15.81 228 GLU C C 1
ATOM 5052 O O . GLU B 1 217 ? 64.999 -32.796 -7.923 1.00 16.38 228 GLU C O 1
ATOM 5058 N N . LEU B 1 218 ? 63.668 -32.958 -9.713 1.00 15.31 229 LEU C N 1
ATOM 5059 C CA . LEU B 1 218 ? 64.684 -32.444 -10.656 1.00 14.58 229 LEU C CA 1
ATOM 5060 C C . LEU B 1 218 ? 64.923 -30.957 -10.439 1.00 16.90 229 LEU C C 1
ATOM 5061 O O . LEU B 1 218 ? 66.064 -30.494 -10.556 1.00 18.00 229 LEU C O 1
ATOM 5066 N N . ILE B 1 219 ? 63.909 -30.224 -9.940 1.00 16.50 230 ILE C N 1
ATOM 5067 C CA . ILE B 1 219 ? 64.175 -28.824 -9.529 1.00 16.47 230 ILE C CA 1
ATOM 5068 C C . ILE B 1 219 ? 65.037 -28.807 -8.270 1.00 15.65 230 ILE C C 1
ATOM 5069 O O . ILE B 1 219 ? 65.965 -27.984 -8.192 1.00 18.01 230 ILE C O 1
ATOM 5074 N N . ALA B 1 220 ? 64.755 -29.631 -7.285 1.00 15.90 231 ALA C N 1
ATOM 5075 C CA . ALA B 1 220 ? 65.516 -29.726 -6.017 1.00 16.97 231 ALA C CA 1
ATOM 5076 C C . ALA B 1 220 ? 66.978 -29.998 -6.387 1.00 19.52 231 ALA C C 1
ATOM 5077 O O . ALA B 1 220 ? 67.864 -29.380 -5.815 1.00 21.71 231 ALA C O 1
ATOM 5079 N N . ASP B 1 221 ? 67.196 -30.855 -7.373 1.00 18.75 232 ASP C N 1
ATOM 5080 C CA . ASP B 1 221 ? 68.595 -31.113 -7.811 1.00 20.08 232 ASP C CA 1
ATOM 5081 C C . ASP B 1 221 ? 69.262 -29.822 -8.296 1.00 20.48 232 ASP C C 1
ATOM 5082 O O . ASP B 1 221 ? 70.457 -29.649 -8.060 1.00 22.37 232 ASP C O 1
ATOM 5087 N N . ARG B 1 222 ? 68.584 -29.006 -9.094 1.00 18.19 233 ARG C N 1
ATOM 5088 C CA . ARG B 1 222 ? 69.161 -27.735 -9.600 1.00 18.40 233 ARG C CA 1
ATOM 5089 C C . ARG B 1 222 ? 69.477 -26.812 -8.423 1.00 20.97 233 ARG C C 1
ATOM 5090 O O . ARG B 1 222 ? 70.491 -26.087 -8.459 1.00 21.22 233 ARG C O 1
ATOM 5098 N N . LEU B 1 223 ? 68.642 -26.826 -7.378 1.00 18.43 234 LEU C N 1
ATOM 5099 C CA . LEU B 1 223 ? 68.787 -25.828 -6.290 1.00 19.12 234 LEU C CA 1
ATOM 5100 C C . LEU B 1 223 ? 69.881 -26.218 -5.320 1.00 19.23 234 LEU C C 1
ATOM 5101 O O . LEU B 1 223 ? 70.357 -25.353 -4.589 1.00 20.89 234 LEU C O 1
ATOM 5106 N N . GLY B 1 224 ? 70.246 -27.506 -5.250 1.00 20.43 235 GLY C N 1
ATOM 5107 C CA . GLY B 1 224 ? 71.251 -27.953 -4.278 1.00 19.41 235 GLY C CA 1
ATOM 5108 C C . GLY B 1 224 ? 70.966 -27.545 -2.832 1.00 21.71 235 GLY C C 1
ATOM 5109 O O . GLY B 1 224 ? 69.836 -27.759 -2.374 1.00 22.01 235 GLY C O 1
ATOM 5110 N N . ASP B 1 225 ? 71.941 -26.956 -2.119 1.00 23.78 236 ASP C N 1
ATOM 5111 C CA . ASP B 1 225 ? 71.772 -26.663 -0.675 1.00 25.64 236 ASP C CA 1
ATOM 5112 C C . ASP B 1 225 ? 71.001 -25.359 -0.453 1.00 23.07 236 ASP C C 1
ATOM 5113 O O . ASP B 1 225 ? 70.840 -24.965 0.711 1.00 24.63 236 ASP C O 1
ATOM 5118 N N . ASN B 1 226 ? 70.443 -24.774 -1.505 1.00 20.52 237 ASN C N 1
ATOM 5119 C CA . ASN B 1 226 ? 69.441 -23.693 -1.384 1.00 18.55 237 ASN C CA 1
ATOM 5120 C C . ASN B 1 226 ? 68.096 -24.291 -0.919 1.00 19.52 237 ASN C C 1
ATOM 5121 O O . ASN B 1 226 ? 67.294 -23.503 -0.416 1.00 19.46 237 ASN C O 1
ATOM 5126 N N . LEU B 1 227 ? 67.878 -25.587 -1.087 1.00 18.22 238 LEU C N 1
ATOM 5127 C CA . LEU B 1 227 ? 66.706 -26.323 -0.531 1.00 18.19 238 LEU C CA 1
ATOM 5128 C C . LEU B 1 227 ? 67.000 -26.772 0.893 1.00 18.37 238 LEU C C 1
ATOM 5129 O O . LEU B 1 227 ? 68.017 -27.473 1.143 1.00 20.08 238 LEU C O 1
ATOM 5134 N N . HIS B 1 228 ? 66.088 -26.453 1.827 1.00 17.27 239 HIS C N 1
ATOM 5135 C CA . HIS B 1 228 ? 66.080 -26.998 3.200 1.00 17.31 239 HIS C CA 1
ATOM 5136 C C . HIS B 1 228 ? 64.857 -27.880 3.380 1.00 18.16 239 HIS C C 1
ATOM 5137 O O . HIS B 1 228 ? 63.741 -27.328 3.372 1.00 17.75 239 HIS C O 1
ATOM 5144 N N . LEU B 1 229 ? 65.025 -29.181 3.541 1.00 17.97 240 LEU C N 1
ATOM 5145 C CA . LEU B 1 229 ? 63.936 -30.083 3.962 1.00 15.97 240 LEU C CA 1
ATOM 5146 C C . LEU B 1 229 ? 63.812 -30.109 5.485 1.00 17.28 240 LEU C C 1
ATOM 5147 O O . LEU B 1 229 ? 64.710 -29.598 6.200 1.00 17.41 240 LEU C O 1
ATOM 5152 N N . ASN B 1 230 ? 62.732 -30.670 6.020 1.00 16.39 241 ASN C N 1
ATOM 5153 C CA . ASN B 1 230 ? 62.573 -30.816 7.479 1.00 16.31 241 ASN C CA 1
ATOM 5154 C C . ASN B 1 230 ? 62.686 -29.424 8.103 1.00 18.23 241 ASN C C 1
ATOM 5155 O O . ASN B 1 230 ? 63.288 -29.280 9.197 1.00 18.42 241 ASN C O 1
ATOM 5160 N N . TRP B 1 231 ? 62.079 -28.431 7.447 1.00 16.33 242 TRP C N 1
ATOM 5161 C CA . TRP B 1 231 ? 62.184 -27.009 7.825 1.00 15.72 242 TRP C CA 1
ATOM 5162 C C . TRP B 1 231 ? 60.781 -26.389 7.848 1.00 15.53 242 TRP C C 1
ATOM 5163 O O . TRP B 1 231 ? 60.437 -25.537 7.029 1.00 15.73 242 TRP C O 1
ATOM 5174 N N . PRO B 1 232 ? 59.927 -26.849 8.789 1.00 15.86 243 PRO C N 1
ATOM 5175 C CA . PRO B 1 232 ? 58.571 -26.337 8.887 1.00 15.84 243 PRO C CA 1
ATOM 5176 C C . PRO B 1 232 ? 58.582 -24.883 9.349 1.00 16.11 243 PRO C C 1
ATOM 5177 O O . PRO B 1 232 ? 59.148 -24.585 10.389 1.00 18.09 243 PRO C O 1
ATOM 5181 N N . VAL B 1 233 ? 58.028 -23.991 8.560 1.00 14.29 244 VAL C N 1
ATOM 5182 C CA . VAL B 1 233 ? 57.944 -22.567 8.918 1.00 15.67 244 VAL C CA 1
ATOM 5183 C C . VAL B 1 233 ? 56.934 -22.419 10.029 1.00 15.82 244 VAL C C 1
ATOM 5184 O O . VAL B 1 233 ? 55.782 -22.857 9.879 1.00 17.08 244 VAL C O 1
ATOM 5188 N N . THR B 1 234 ? 57.355 -21.833 11.140 1.00 15.98 245 THR C N 1
ATOM 5189 C CA . THR B 1 234 ? 56.498 -21.562 12.314 1.00 15.36 245 THR C CA 1
ATOM 5190 C C . THR B 1 234 ? 56.113 -20.097 12.406 1.00 17.26 245 THR C C 1
ATOM 5191 O O . THR B 1 234 ? 55.072 -19.817 13.022 1.00 17.46 245 THR C O 1
ATOM 5195 N N . SER B 1 235 ? 56.921 -19.177 11.927 1.00 16.85 246 SER C N 1
ATOM 5196 C CA . SER B 1 235 ? 56.585 -17.747 12.003 1.00 19.10 246 SER C CA 1
ATOM 5197 C C . SER B 1 235 ? 57.270 -16.970 10.887 1.00 20.51 246 SER C C 1
ATOM 5198 O O . SER B 1 235 ? 58.327 -17.395 10.373 1.00 20.86 246 SER C O 1
ATOM 5201 N N . ILE B 1 236 ? 56.581 -15.935 10.452 1.00 19.98 247 ILE C N 1
ATOM 5202 C CA . ILE B 1 236 ? 57.049 -14.990 9.405 1.00 21.17 247 ILE C CA 1
ATOM 5203 C C . ILE B 1 236 ? 56.910 -13.587 9.982 1.00 24.54 247 ILE C C 1
ATOM 5204 O O . ILE B 1 236 ? 55.794 -13.223 10.381 1.00 24.28 247 ILE C O 1
ATOM 5209 N N . GLU B 1 237 ? 58.020 -12.854 10.084 1.00 23.70 248 GLU C N 1
ATOM 5210 C CA . GLU B 1 237 ? 58.060 -11.474 10.635 1.00 25.53 248 GLU C CA 1
ATOM 5211 C C . GLU B 1 237 ? 58.368 -10.505 9.491 1.00 23.36 248 GLU C C 1
ATOM 5212 O O . GLU B 1 237 ? 59.408 -10.635 8.920 1.00 27.02 248 GLU C O 1
ATOM 5218 N N . GLN B 1 238 ? 57.500 -9.559 9.200 1.00 25.48 249 GLN C N 1
ATOM 5219 C CA . GLN B 1 238 ? 57.734 -8.482 8.212 1.00 27.57 249 GLN C CA 1
ATOM 5220 C C . GLN B 1 238 ? 58.371 -7.297 8.932 1.00 30.55 249 GLN C C 1
ATOM 5221 O O . GLN B 1 238 ? 57.802 -6.827 9.937 1.00 34.04 249 GLN C O 1
ATOM 5227 N N . GLN B 1 239 ? 59.485 -6.814 8.413 1.00 32.55 250 GLN C N 1
ATOM 5228 C CA . GLN B 1 239 ? 60.140 -5.550 8.851 1.00 36.09 250 GLN C CA 1
ATOM 5229 C C . GLN B 1 239 ? 60.050 -4.545 7.705 1.00 34.78 250 GLN C C 1
ATOM 5230 O O . GLN B 1 239 ? 59.663 -4.938 6.587 1.00 29.69 250 GLN C O 1
ATOM 5236 N N . ASP B 1 240 ? 60.429 -3.288 7.951 1.00 40.17 251 ASP C N 1
ATOM 5237 C CA . ASP B 1 240 ? 60.491 -2.252 6.881 1.00 44.36 251 ASP C CA 1
ATOM 5238 C C . ASP B 1 240 ? 61.417 -2.741 5.777 1.00 34.62 251 ASP C C 1
ATOM 5239 O O . ASP B 1 240 ? 61.069 -2.552 4.617 1.00 35.63 251 ASP C O 1
ATOM 5244 N N . SER B 1 241 ? 62.522 -3.385 6.148 1.00 32.92 252 SER C N 1
ATOM 5245 C CA . SER B 1 241 ? 63.662 -3.691 5.249 1.00 36.78 252 SER C CA 1
ATOM 5246 C C . SER B 1 241 ? 63.637 -5.132 4.735 1.00 31.76 252 SER C C 1
ATOM 5247 O O . SER B 1 241 ? 64.455 -5.436 3.844 1.00 32.12 252 SER C O 1
ATOM 5250 N N . GLY B 1 242 ? 62.750 -5.997 5.236 1.00 27.34 253 GLY C N 1
ATOM 5251 C CA . GLY B 1 242 ? 62.812 -7.408 4.805 1.00 25.11 253 GLY C CA 1
ATOM 5252 C C . GLY B 1 242 ? 6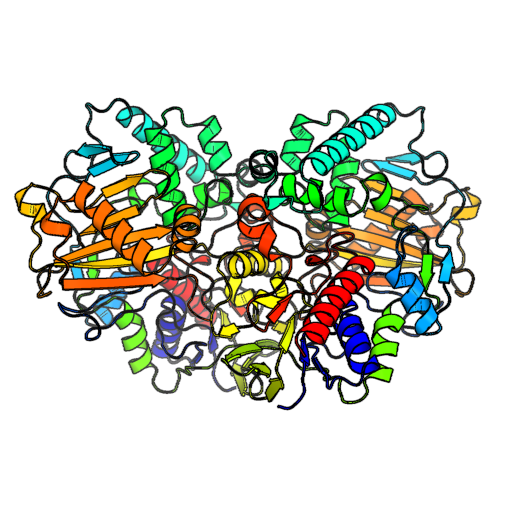1.937 -8.285 5.662 1.00 21.85 253 GLY C C 1
ATOM 5253 O O . GLY B 1 242 ? 61.021 -7.785 6.292 1.00 22.63 253 GLY C O 1
ATOM 5254 N N . VAL B 1 243 ? 62.188 -9.577 5.604 1.00 21.01 254 VAL C N 1
ATOM 5255 C CA . VAL B 1 243 ? 61.350 -10.596 6.277 1.00 21.16 254 VAL C CA 1
ATOM 5256 C C . VAL B 1 243 ? 62.258 -11.548 7.019 1.00 23.42 254 VAL C C 1
ATOM 5257 O O . VAL B 1 243 ? 63.380 -11.862 6.542 1.00 28.38 254 VAL C O 1
ATOM 5261 N N . VAL B 1 244 ? 61.783 -12.030 8.149 1.00 19.85 255 VAL C N 1
ATOM 5262 C CA . VAL B 1 244 ? 62.478 -13.084 8.905 1.00 20.94 255 VAL C CA 1
ATOM 5263 C C . VAL B 1 244 ? 61.563 -14.295 8.926 1.00 20.25 255 VAL C C 1
ATOM 5264 O O . VAL B 1 244 ? 60.437 -14.163 9.435 1.00 21.88 255 VAL C O 1
ATOM 5268 N N . VAL B 1 245 ? 62.027 -15.420 8.423 1.00 19.39 256 VAL C N 1
ATOM 5269 C CA . VAL B 1 245 ? 61.252 -16.685 8.349 1.00 18.77 256 VAL C CA 1
ATOM 5270 C C . VAL B 1 245 ? 61.851 -17.642 9.355 1.00 19.17 256 VAL C C 1
ATOM 5271 O O . VAL B 1 245 ? 63.105 -17.812 9.301 1.00 19.11 256 VAL C O 1
ATOM 5275 N N . SER B 1 246 ? 61.064 -18.177 10.287 1.00 17.25 257 SER C N 1
ATOM 5276 C CA . SER B 1 246 ? 61.628 -18.994 11.373 1.00 18.41 257 SER C CA 1
ATOM 5277 C C . SER B 1 246 ? 61.040 -20.389 11.317 1.00 19.94 257 SER C C 1
ATOM 5278 O O . SER B 1 246 ? 59.845 -20.534 10.940 1.00 18.85 257 SER C O 1
ATOM 5281 N N . SER B 1 247 ? 61.841 -21.361 11.740 1.00 18.96 258 SER C N 1
ATOM 5282 C CA . SER B 1 247 ? 61.406 -22.736 12.027 1.00 17.41 258 SER C CA 1
ATOM 5283 C C . SER B 1 247 ? 61.893 -23.028 13.433 1.00 19.63 258 SER C C 1
ATOM 5284 O O . SER B 1 247 ? 63.087 -23.349 13.583 1.00 19.84 258 SER C O 1
ATOM 5287 N N . GLY B 1 248 ? 61.063 -22.822 14.439 1.00 20.49 259 GLY C N 1
ATOM 5288 C CA . GLY B 1 248 ? 61.552 -22.875 15.829 1.00 22.79 259 GLY C CA 1
ATOM 5289 C C . GLY B 1 248 ? 62.536 -21.756 16.062 1.00 25.24 259 GLY C C 1
ATOM 5290 O O . GLY B 1 248 ? 62.139 -20.613 15.849 1.00 29.91 259 GLY C O 1
ATOM 5291 N N . ASP B 1 249 ? 63.770 -22.127 16.401 1.00 27.78 260 ASP C N 1
ATOM 5292 C CA . ASP B 1 249 ? 64.900 -21.198 16.665 1.00 35.13 260 ASP C CA 1
ATOM 5293 C C . ASP B 1 249 ? 65.752 -20.979 15.414 1.00 32.60 260 ASP C C 1
ATOM 5294 O O . ASP B 1 249 ? 66.646 -20.100 15.454 1.00 36.53 260 ASP C O 1
ATOM 5299 N N . ARG B 1 250 ? 65.497 -21.709 14.335 1.00 24.30 261 ARG C N 1
ATOM 5300 C CA . ARG B 1 250 ? 66.204 -21.530 13.044 1.00 23.56 261 ARG C CA 1
ATOM 5301 C C . ARG B 1 250 ? 65.599 -20.315 12.327 1.00 27.24 261 ARG C C 1
ATOM 5302 O O . ARG B 1 250 ? 64.363 -20.196 12.276 1.00 23.71 261 ARG C O 1
ATOM 5310 N N . ARG B 1 251 ? 66.439 -19.429 11.811 1.00 23.88 262 ARG C N 1
ATOM 5311 C CA . ARG B 1 251 ? 65.992 -18.148 11.198 1.00 26.58 262 ARG C CA 1
ATOM 5312 C C . ARG B 1 251 ? 66.654 -18.019 9.836 1.00 24.55 262 ARG C C 1
ATOM 5313 O O . ARG B 1 251 ? 67.855 -18.358 9.726 1.00 25.94 262 ARG C O 1
ATOM 5321 N N . LEU B 1 252 ? 65.899 -17.564 8.835 1.00 19.58 263 LEU C N 1
ATOM 5322 C CA . LEU B 1 252 ? 66.431 -17.111 7.534 1.00 21.45 263 LEU C CA 1
ATOM 5323 C C . LEU B 1 252 ? 65.880 -15.728 7.248 1.00 22.88 263 LEU C C 1
ATOM 5324 O O . LEU B 1 252 ? 64.678 -15.489 7.466 1.00 21.51 263 LEU C O 1
ATOM 5329 N N . THR B 1 253 ? 66.728 -14.835 6.730 1.00 22.39 264 THR C N 1
ATOM 5330 C CA . THR B 1 253 ? 66.280 -13.479 6.407 1.00 20.94 264 THR C CA 1
ATOM 5331 C C . THR B 1 253 ? 66.370 -13.244 4.912 1.00 22.73 264 THR C C 1
ATOM 5332 O O . THR B 1 253 ? 67.258 -13.826 4.246 1.00 22.75 264 THR C O 1
ATOM 5336 N N . ALA B 1 254 ? 65.447 -12.462 4.399 1.00 20.24 265 ALA C N 1
ATOM 5337 C CA . ALA B 1 254 ? 65.379 -12.163 2.964 1.00 20.14 265 ALA C CA 1
ATOM 5338 C C . ALA B 1 254 ? 64.674 -10.837 2.745 1.00 19.39 265 ALA C C 1
ATOM 5339 O O . ALA B 1 254 ? 64.192 -10.248 3.726 1.00 20.64 265 ALA C O 1
ATOM 5341 N N . LYS B 1 255 ? 64.631 -10.380 1.500 1.00 18.73 266 LYS C N 1
ATOM 5342 C CA . LYS B 1 255 ? 63.898 -9.156 1.136 1.00 20.56 266 LYS C CA 1
ATOM 5343 C C . LYS B 1 255 ? 62.412 -9.481 0.947 1.00 18.85 266 LYS C C 1
ATOM 5344 O O . LYS B 1 255 ? 61.578 -8.655 1.240 1.00 20.16 266 LYS C O 1
ATOM 5350 N N . TYR B 1 256 ? 62.123 -10.654 0.387 1.00 18.19 267 TYR C N 1
ATOM 5351 C CA . TYR B 1 256 ? 60.738 -11.067 0.038 1.00 18.33 267 TYR C CA 1
ATOM 5352 C C . TYR B 1 256 ? 60.547 -12.536 0.383 1.00 17.92 267 TYR C C 1
ATOM 5353 O O . TYR B 1 256 ? 61.492 -13.299 0.372 1.00 16.72 267 TYR C O 1
ATOM 5362 N N . VAL B 1 257 ? 59.297 -12.885 0.633 1.00 16.75 268 VAL C N 1
ATOM 5363 C CA . VAL B 1 257 ? 58.869 -14.273 0.868 1.00 17.20 268 VAL C CA 1
ATOM 5364 C C . VAL B 1 257 ? 57.780 -14.616 -0.137 1.00 16.62 268 VAL C C 1
ATOM 5365 O O . VAL B 1 257 ? 56.864 -13.790 -0.350 1.00 17.86 268 VAL C O 1
ATOM 5369 N N . ILE B 1 258 ? 57.873 -15.807 -0.745 1.00 16.16 269 ILE C N 1
ATOM 5370 C CA . ILE B 1 258 ? 56.759 -16.406 -1.523 1.00 16.38 269 ILE C CA 1
ATOM 5371 C C . ILE B 1 258 ? 56.163 -17.523 -0.668 1.00 16.70 269 ILE C C 1
ATOM 5372 O O . ILE B 1 258 ? 56.875 -18.470 -0.296 1.00 16.55 269 ILE C O 1
ATOM 5377 N N . LEU B 1 259 ? 54.887 -17.400 -0.354 1.00 16.49 270 LEU C N 1
ATOM 5378 C CA . LEU B 1 259 ? 54.153 -18.395 0.447 1.00 15.95 270 LEU C CA 1
ATOM 5379 C C . LEU B 1 259 ? 53.510 -19.341 -0.577 1.00 15.09 270 LEU C C 1
ATOM 5380 O O . LEU B 1 259 ? 52.534 -18.996 -1.246 1.00 16.94 270 LEU C O 1
ATOM 5385 N N . ALA B 1 260 ? 54.088 -20.509 -0.755 1.00 14.94 271 ALA C N 1
ATOM 5386 C CA . ALA B 1 260 ? 53.647 -21.475 -1.781 1.00 14.75 271 ALA C CA 1
ATOM 5387 C C . ALA B 1 260 ? 52.996 -22.685 -1.135 1.00 16.27 271 ALA C C 1
ATOM 5388 O O . ALA B 1 260 ? 53.375 -23.827 -1.352 1.00 15.40 271 ALA C O 1
ATOM 5390 N N . THR B 1 261 ? 52.021 -22.391 -0.273 1.00 15.52 272 THR C N 1
ATOM 5391 C CA . THR B 1 261 ? 51.271 -23.411 0.476 1.00 17.67 272 THR C CA 1
ATOM 5392 C C . THR B 1 261 ? 49.794 -23.111 0.306 1.00 17.26 272 THR C C 1
ATOM 5393 O O . THR B 1 261 ? 49.385 -21.995 -0.026 1.00 17.57 272 THR C O 1
ATOM 5397 N N . PRO B 1 262 ? 48.924 -24.101 0.547 1.00 14.53 273 PRO C N 1
ATOM 5398 C CA . PRO B 1 262 ? 47.505 -23.827 0.598 1.00 14.43 273 PRO C CA 1
ATOM 5399 C C . PRO B 1 262 ? 47.193 -22.838 1.707 1.00 15.10 273 PRO C C 1
ATOM 5400 O O . PRO B 1 262 ? 47.913 -22.755 2.694 1.00 15.35 273 PRO C O 1
ATOM 5404 N N . PRO B 1 263 ? 46.124 -22.057 1.576 1.00 14.89 274 PRO C N 1
ATOM 5405 C CA . PRO B 1 263 ? 45.749 -21.115 2.625 1.00 15.60 274 PRO C CA 1
ATOM 5406 C C . PRO B 1 263 ? 45.630 -21.769 4.005 1.00 14.46 274 PRO C C 1
ATOM 5407 O O . PRO B 1 263 ? 46.109 -21.207 4.986 1.00 14.92 274 PRO C O 1
ATOM 5411 N N . SER B 1 264 ? 45.030 -22.967 4.064 1.00 15.52 275 SER C N 1
ATOM 5412 C CA . SER B 1 264 ? 44.856 -23.642 5.347 1.00 15.91 275 SER C CA 1
ATOM 5413 C C . SER B 1 264 ? 46.222 -24.001 5.969 1.00 16.95 275 SER C C 1
ATOM 5414 O O . SER B 1 264 ? 46.393 -23.926 7.206 1.00 19.99 275 SER C O 1
ATOM 5417 N N . ASP B 1 265 ? 47.204 -24.405 5.206 1.00 15.40 276 ASP C N 1
ATOM 5418 C CA . ASP B 1 265 ? 48.550 -24.701 5.778 1.00 17.53 276 ASP C CA 1
ATOM 5419 C C . ASP B 1 265 ? 49.268 -23.401 6.144 1.00 16.55 276 ASP C C 1
ATOM 5420 O O . ASP B 1 265 ? 50.043 -23.373 7.149 1.00 16.65 276 ASP C O 1
ATOM 5425 N N . ALA B 1 266 ? 48.998 -22.289 5.476 1.00 15.45 277 ALA C N 1
ATOM 5426 C CA . ALA B 1 266 ? 49.543 -20.970 5.848 1.00 15.32 277 ALA C CA 1
ATOM 5427 C C . ALA B 1 266 ? 48.992 -20.537 7.201 1.00 17.75 277 ALA C C 1
ATOM 5428 O O . ALA B 1 266 ? 49.696 -19.887 7.946 1.00 17.57 277 ALA C O 1
ATOM 5430 N N . SER B 1 267 ? 47.782 -20.951 7.550 1.00 15.41 278 SER C N 1
ATOM 5431 C CA . SER B 1 267 ? 47.181 -20.554 8.837 1.00 16.15 278 SER C CA 1
ATOM 5432 C C . SER B 1 267 ? 48.005 -21.089 10.000 1.00 16.45 278 SER C C 1
ATOM 5433 O O . SER B 1 267 ? 47.865 -20.541 11.115 1.00 18.12 278 SER C O 1
ATOM 5436 N N . ARG B 1 268 ? 48.738 -22.187 9.864 1.00 16.94 279 ARG C N 1
ATOM 5437 C CA . ARG B 1 268 ? 49.559 -22.760 10.947 1.00 18.67 279 ARG C CA 1
ATOM 5438 C C . ARG B 1 268 ? 50.634 -21.755 11.302 1.00 18.69 279 ARG C C 1
ATOM 5439 O O . ARG B 1 268 ? 51.047 -21.743 12.450 1.00 19.83 279 ARG C O 1
ATOM 5447 N N . MET B 1 269 ? 51.146 -20.989 10.350 1.00 17.44 280 MET C N 1
ATOM 5448 C CA . MET B 1 269 ? 52.278 -20.088 10.586 1.00 17.53 280 MET C CA 1
ATOM 5449 C C . MET B 1 269 ? 51.792 -18.860 11.361 1.00 18.26 280 MET C C 1
ATOM 5450 O O . MET B 1 269 ? 50.705 -18.374 11.125 1.00 19.99 280 MET C O 1
ATOM 5455 N N . ILE B 1 270 ? 52.610 -18.334 12.265 1.00 16.20 281 ILE C N 1
ATOM 5456 C CA . ILE B 1 270 ? 52.314 -17.081 12.985 1.00 18.13 281 ILE C CA 1
ATOM 5457 C C . ILE B 1 270 ? 52.888 -15.912 12.204 1.00 19.17 281 ILE C C 1
ATOM 5458 O O . ILE B 1 270 ? 54.103 -15.907 11.967 1.00 19.20 281 ILE C O 1
ATOM 5463 N N . PHE B 1 271 ? 52.066 -14.933 11.876 1.00 18.39 282 PHE C N 1
ATOM 5464 C CA . PHE B 1 271 ? 52.488 -13.713 11.154 1.00 19.57 282 PHE C CA 1
ATOM 5465 C C . PHE B 1 271 ? 52.622 -12.576 12.157 1.00 23.56 282 PHE C C 1
ATOM 5466 O O . PHE B 1 271 ? 51.650 -12.256 12.823 1.00 22.92 282 PHE C O 1
ATOM 5474 N N . ASP B 1 272 ? 53.776 -11.914 12.159 1.00 30.26 283 ASP C N 1
ATOM 5475 C CA . ASP B 1 272 ? 53.873 -10.532 12.701 1.00 39.30 283 ASP C CA 1
ATOM 5476 C C . ASP B 1 272 ? 54.458 -9.518 11.696 1.00 40.03 283 ASP C C 1
ATOM 5477 O O . ASP B 1 272 ? 55.637 -9.571 11.323 1.00 36.98 283 ASP C O 1
ATOM 5482 N N . GLN B 1 273 ? 53.690 -8.505 11.286 1.00 38.92 284 GLN C N 1
ATOM 5483 C CA . GLN B 1 273 ? 52.399 -8.162 11.830 1.00 34.64 284 GLN C CA 1
ATOM 5484 C C . GLN B 1 273 ? 51.326 -9.060 11.218 1.00 26.44 284 GLN C C 1
ATOM 5485 O O . GLN B 1 273 ? 51.581 -9.806 10.278 1.00 27.42 284 GLN C O 1
ATOM 5491 N N . PRO B 1 274 ? 50.135 -9.079 11.828 1.00 24.83 285 PRO C N 1
ATOM 5492 C CA . PRO B 1 274 ? 49.003 -9.844 11.303 1.00 24.00 285 PRO C CA 1
ATOM 5493 C C . PRO B 1 274 ? 48.788 -9.508 9.823 1.00 22.98 285 PRO C C 1
ATOM 5494 O O . PRO B 1 274 ? 48.954 -8.365 9.368 1.00 24.17 285 PRO C O 1
ATOM 5498 N N . LEU B 1 275 ? 48.458 -10.542 9.060 1.00 20.58 286 LEU C N 1
ATOM 5499 C CA . LEU B 1 275 ? 48.028 -10.357 7.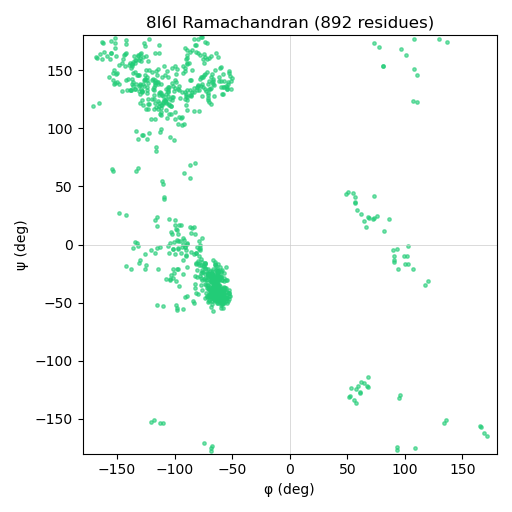650 1.00 19.34 286 LEU C CA 1
ATOM 5500 C C . LEU B 1 275 ? 46.750 -9.539 7.554 1.00 17.98 286 LEU C C 1
ATOM 5501 O O . LEU B 1 275 ? 45.977 -9.414 8.499 1.00 19.70 286 LEU C O 1
ATOM 5506 N N . PRO B 1 276 ? 46.478 -8.977 6.353 1.00 16.39 287 PRO C N 1
ATOM 5507 C CA . PRO B 1 276 ? 45.206 -8.298 6.122 1.00 17.07 287 PRO C CA 1
ATOM 5508 C C . PRO B 1 276 ? 44.017 -9.177 6.550 1.00 16.21 287 PRO C C 1
ATOM 5509 O O . PRO B 1 276 ? 44.071 -10.390 6.367 1.00 16.18 287 PRO C O 1
ATOM 5513 N N . ALA B 1 277 ? 42.966 -8.575 7.099 1.00 17.27 288 ALA C N 1
ATOM 5514 C CA . ALA B 1 277 ? 41.830 -9.338 7.650 1.00 16.71 288 ALA C CA 1
ATOM 5515 C C . ALA B 1 277 ? 41.261 -10.355 6.628 1.00 16.47 288 ALA C C 1
ATOM 5516 O O . ALA B 1 277 ? 40.973 -11.518 7.011 1.00 17.55 288 ALA C O 1
ATOM 5518 N N . LYS B 1 278 ? 41.079 -9.981 5.371 1.00 16.43 289 LYS C N 1
ATOM 5519 C CA . LYS B 1 278 ? 40.470 -10.912 4.395 1.00 16.11 289 LYS C CA 1
ATOM 5520 C C . LYS B 1 278 ? 41.381 -12.136 4.239 1.00 14.45 289 LYS C C 1
ATOM 5521 O O . LYS B 1 278 ? 40.882 -13.245 4.131 1.00 15.48 289 LYS C O 1
ATOM 5527 N N . ARG B 1 279 ? 42.691 -11.947 4.185 1.00 14.75 290 ARG C N 1
ATOM 5528 C CA . ARG B 1 279 ? 43.644 -13.062 4.011 1.00 13.26 290 ARG C CA 1
ATOM 5529 C C . ARG B 1 279 ? 43.646 -13.934 5.259 1.00 13.26 290 ARG C C 1
ATOM 5530 O O . ARG B 1 279 ? 43.663 -15.160 5.125 1.00 13.32 290 ARG C O 1
ATOM 5538 N N . ALA B 1 280 ? 43.671 -13.358 6.448 1.00 13.39 291 ALA C N 1
ATOM 5539 C CA . ALA B 1 280 ? 43.660 -14.172 7.685 1.00 15.20 291 ALA C CA 1
ATOM 5540 C C . ALA B 1 280 ? 42.377 -15.005 7.760 1.00 14.65 291 ALA C C 1
ATOM 5541 O O . ALA B 1 280 ? 42.447 -16.227 8.077 1.00 16.02 291 ALA C O 1
ATOM 5543 N N . GLN B 1 281 ? 41.222 -14.452 7.394 1.00 14.14 292 GLN C N 1
ATOM 5544 C CA . GLN B 1 281 ? 39.970 -15.224 7.375 1.00 14.20 292 GLN C CA 1
ATOM 5545 C C . GLN B 1 281 ? 40.036 -16.307 6.278 1.00 13.71 292 GLN C C 1
ATOM 5546 O O . GLN B 1 281 ? 39.595 -17.460 6.521 1.00 14.56 292 GLN C O 1
ATOM 5552 N N . LEU B 1 282 ? 40.538 -15.980 5.091 1.00 13.88 293 LEU C N 1
ATOM 5553 C CA . LEU B 1 282 ? 40.666 -16.977 4.030 1.00 14.68 293 LEU C CA 1
ATOM 5554 C C . LEU B 1 282 ? 41.477 -18.181 4.545 1.00 14.93 293 LEU C C 1
ATOM 5555 O O . LEU B 1 282 ? 41.087 -19.367 4.363 1.00 16.31 293 LEU C O 1
ATOM 5560 N N . GLN B 1 283 ? 42.620 -17.924 5.126 1.00 13.38 294 GLN C N 1
ATOM 5561 C CA . GLN B 1 283 ? 43.513 -19.004 5.609 1.00 14.34 294 GLN C CA 1
ATOM 5562 C C . GLN B 1 283 ? 42.804 -19.837 6.673 1.00 15.19 294 GLN C C 1
ATOM 5563 O O . GLN B 1 283 ? 43.001 -21.068 6.696 1.00 16.56 294 GLN C O 1
ATOM 5569 N N . ALA B 1 284 ? 42.044 -19.230 7.572 1.00 13.97 295 ALA C N 1
ATOM 5570 C CA . ALA B 1 284 ? 41.369 -19.980 8.638 1.00 14.79 295 ALA C CA 1
ATOM 5571 C C . ALA B 1 284 ? 40.168 -20.792 8.159 1.00 13.76 295 ALA C C 1
ATOM 5572 O O . ALA B 1 284 ? 39.793 -21.791 8.837 1.00 16.82 295 ALA C O 1
ATOM 5574 N N . ARG B 1 285 ? 39.565 -20.373 7.058 1.00 13.64 296 ARG C N 1
ATOM 5575 C CA . ARG B 1 285 ? 38.191 -20.836 6.747 1.00 13.92 296 ARG C CA 1
ATOM 5576 C C . ARG B 1 285 ? 38.131 -21.556 5.420 1.00 13.49 296 ARG C C 1
ATOM 5577 O O . ARG B 1 285 ? 37.021 -22.023 5.123 1.00 14.96 296 ARG C O 1
ATOM 5585 N N . ALA B 1 286 ? 39.193 -21.636 4.645 1.00 13.54 297 ALA C N 1
ATOM 5586 C CA . ALA B 1 286 ? 39.186 -22.387 3.386 1.00 13.46 297 ALA C CA 1
ATOM 5587 C C . ALA B 1 286 ? 39.938 -23.686 3.620 1.00 13.79 297 ALA C C 1
ATOM 5588 O O . ALA B 1 286 ? 41.162 -23.746 3.462 1.00 14.79 297 ALA C O 1
ATOM 5590 N N . PRO B 1 287 ? 39.253 -24.772 3.994 1.00 13.23 298 PRO C N 1
ATOM 5591 C CA . PRO B 1 287 ? 39.923 -26.019 4.324 1.00 13.36 298 PRO C CA 1
ATOM 5592 C C . PRO B 1 287 ? 40.256 -26.814 3.068 1.00 14.38 298 PRO C C 1
ATOM 5593 O O . PRO B 1 287 ? 39.826 -26.486 1.942 1.00 15.42 298 PRO C O 1
ATOM 5597 N N . MET B 1 288 ? 41.012 -27.883 3.261 1.00 15.24 299 MET C N 1
ATOM 5598 C CA . MET B 1 288 ? 41.228 -28.847 2.194 1.00 14.78 299 MET C CA 1
ATOM 5599 C C . MET B 1 288 ? 40.200 -29.946 2.223 1.00 14.02 299 MET C C 1
ATOM 5600 O O . MET B 1 288 ? 39.709 -30.275 3.272 1.00 14.40 299 MET C O 1
ATOM 5605 N N . GLY B 1 289 ? 39.919 -30.450 1.032 1.00 13.61 300 GLY C N 1
ATOM 5606 C CA . GLY B 1 289 ? 39.061 -31.626 0.930 1.00 13.99 300 GLY C CA 1
ATOM 5607 C C . GLY B 1 289 ? 39.731 -32.861 1.490 1.00 14.23 300 GLY C C 1
ATOM 5608 O O . GLY B 1 289 ? 40.891 -32.799 2.022 1.00 14.84 300 GLY C O 1
ATOM 5609 N N . ARG B 1 290 ? 39.055 -33.988 1.342 1.00 13.61 301 ARG C N 1
ATOM 5610 C CA . ARG B 1 290 ? 39.618 -35.288 1.787 1.00 13.26 301 ARG C CA 1
ATOM 5611 C C . ARG B 1 290 ? 39.517 -36.250 0.631 1.00 13.74 301 ARG C C 1
ATOM 5612 O O . ARG B 1 290 ? 38.434 -36.335 0.017 1.00 14.32 301 ARG C O 1
ATOM 5620 N N . LEU B 1 291 ? 40.622 -36.944 0.354 1.00 13.76 302 LEU C N 1
ATOM 5621 C CA . LEU B 1 291 ? 40.681 -37.903 -0.768 1.00 13.71 302 LEU C CA 1
ATOM 5622 C C . LEU B 1 291 ? 41.663 -38.994 -0.432 1.00 14.72 302 LEU C C 1
ATOM 5623 O O . LEU B 1 291 ? 42.698 -38.767 0.225 1.00 14.24 302 LEU C O 1
ATOM 5628 N N . ALA B 1 292 ? 41.335 -40.167 -0.948 1.00 14.31 303 ALA C N 1
ATOM 5629 C CA . ALA B 1 292 ? 42.281 -41.298 -0.971 1.00 15.19 303 ALA C CA 1
ATOM 5630 C C . ALA B 1 292 ? 42.435 -41.774 -2.414 1.00 14.74 303 ALA C C 1
ATOM 5631 O O . ALA B 1 292 ? 41.489 -41.792 -3.181 1.00 14.12 303 ALA C O 1
ATOM 5633 N N . LYS B 1 293 ? 43.661 -42.184 -2.747 1.00 14.05 304 LYS C N 1
ATOM 5634 C CA . LYS B 1 293 ? 44.007 -42.730 -4.066 1.00 15.29 304 LYS C CA 1
ATOM 5635 C C . LYS B 1 293 ? 44.393 -44.194 -3.853 1.00 15.44 304 LYS C C 1
ATOM 5636 O O . LYS B 1 293 ? 45.345 -44.463 -3.127 1.00 16.56 304 LYS C O 1
ATOM 5642 N N . ILE B 1 294 ? 43.633 -45.108 -4.440 1.00 15.40 305 ILE C N 1
ATOM 5643 C CA . ILE B 1 294 ? 43.811 -46.594 -4.265 1.00 15.08 305 ILE C CA 1
ATOM 5644 C C . ILE B 1 294 ? 44.257 -47.151 -5.597 1.00 16.78 305 ILE C C 1
ATOM 5645 O O . ILE B 1 294 ? 43.705 -46.770 -6.646 1.00 17.26 305 ILE C O 1
ATOM 5650 N N . GLN B 1 295 ? 45.307 -47.964 -5.581 1.00 16.64 306 GLN C N 1
ATOM 5651 C CA . GLN B 1 295 ? 45.915 -48.471 -6.831 1.00 18.55 306 GLN C CA 1
ATOM 5652 C C . GLN B 1 295 ? 46.083 -49.986 -6.680 1.00 16.42 306 GLN C C 1
ATOM 5653 O O . GLN B 1 295 ? 46.517 -50.436 -5.639 1.00 17.28 306 GLN C O 1
ATOM 5659 N N . VAL B 1 296 ? 45.642 -50.680 -7.721 1.00 18.33 307 VAL C N 1
ATOM 5660 C CA . VAL B 1 296 ? 45.749 -52.155 -7.820 1.00 18.98 307 VAL C CA 1
ATOM 5661 C C . VAL B 1 296 ? 46.496 -52.459 -9.093 1.00 18.39 307 VAL C C 1
ATOM 5662 O O . VAL B 1 296 ? 46.194 -51.830 -10.146 1.00 19.39 307 VAL C O 1
ATOM 5666 N N . ARG B 1 297 ? 47.370 -53.481 -9.058 1.00 18.39 308 ARG C N 1
ATOM 5667 C CA . ARG B 1 297 ? 48.008 -53.920 -10.302 1.00 17.28 308 ARG C CA 1
ATOM 5668 C C . ARG B 1 297 ? 47.720 -55.406 -10.565 1.00 17.03 308 ARG C C 1
ATOM 5669 O O . ARG B 1 297 ? 47.561 -56.188 -9.605 1.00 20.44 308 ARG C O 1
ATOM 5677 N N . TYR B 1 298 ? 47.689 -55.687 -11.861 1.00 18.90 309 TYR C N 1
ATOM 5678 C CA . TYR B 1 298 ? 47.287 -56.989 -12.440 1.00 19.70 309 TYR C CA 1
ATOM 5679 C C . TYR B 1 298 ? 48.341 -57.381 -13.470 1.00 23.29 309 TYR C C 1
ATOM 5680 O O . TYR B 1 298 ? 49.027 -56.535 -14.055 1.00 22.13 309 TYR C O 1
ATOM 5689 N N . ARG B 1 299 ? 48.370 -58.657 -13.826 1.00 23.77 310 ARG C N 1
ATOM 5690 C CA . ARG B 1 299 ? 49.329 -59.141 -14.843 1.00 26.04 310 ARG C CA 1
ATOM 5691 C C . ARG B 1 299 ? 49.035 -58.522 -16.192 1.00 25.22 310 ARG C C 1
ATOM 5692 O O . ARG B 1 299 ? 49.977 -58.275 -16.947 1.00 26.84 310 ARG C O 1
ATOM 5700 N N . ASP B 1 300 ? 47.771 -58.290 -16.525 1.00 24.57 311 ASP C N 1
ATOM 5701 C CA . ASP B 1 300 ? 47.464 -57.587 -17.783 1.00 24.72 311 ASP C CA 1
ATOM 5702 C C . ASP B 1 300 ? 46.151 -56.828 -17.667 1.00 24.21 311 ASP C C 1
ATOM 5703 O O . ASP B 1 300 ? 45.417 -57.002 -16.662 1.00 24.25 311 ASP C O 1
ATOM 5708 N N . ALA B 1 301 ? 45.923 -55.992 -18.658 1.00 25.55 312 ALA C N 1
ATOM 5709 C CA . ALA B 1 301 ? 44.742 -55.115 -18.746 1.00 26.61 312 ALA C CA 1
ATOM 5710 C C . ALA B 1 301 ? 43.558 -55.917 -19.322 1.00 25.95 312 ALA C C 1
ATOM 5711 O O . ALA B 1 301 ? 43.094 -55.622 -20.433 1.00 27.15 312 ALA C O 1
ATOM 5713 N N . PHE B 1 302 ? 43.048 -56.851 -18.528 1.00 24.44 313 PHE C N 1
ATOM 5714 C CA . PHE B 1 302 ? 42.062 -57.876 -18.965 1.00 26.77 313 PHE C CA 1
ATOM 5715 C C . PHE B 1 302 ? 40.741 -57.215 -19.368 1.00 28.57 313 PHE C C 1
ATOM 5716 O O . PHE B 1 302 ? 39.998 -57.705 -20.224 1.00 29.76 313 PHE C O 1
ATOM 5724 N N . TRP B 1 303 ? 40.438 -56.056 -18.802 1.00 24.51 314 TRP C N 1
ATOM 5725 C CA . TRP B 1 303 ? 39.166 -55.355 -19.098 1.00 25.24 314 TRP C CA 1
ATOM 5726 C C . TRP B 1 303 ? 39.101 -54.980 -20.576 1.00 26.72 314 TRP C C 1
ATOM 5727 O O . TRP B 1 303 ? 37.972 -54.778 -21.072 1.00 28.65 314 TRP C O 1
ATOM 5738 N N . GLN B 1 304 ? 40.253 -54.876 -21.251 1.00 26.53 315 GLN C N 1
ATOM 5739 C CA . GLN B 1 304 ? 40.297 -54.536 -22.688 1.00 29.90 315 GLN C CA 1
ATOM 5740 C C . GLN B 1 304 ? 39.695 -55.683 -23.514 1.00 32.05 315 GLN C C 1
ATOM 5741 O O . GLN B 1 304 ? 39.150 -55.391 -24.576 1.00 34.22 315 GLN C O 1
ATOM 5747 N N . GLU B 1 305 ? 39.662 -56.896 -22.985 1.00 34.14 316 GLU C N 1
ATOM 5748 C CA . GLU B 1 305 ? 39.036 -58.049 -23.692 1.00 37.81 316 GLU C CA 1
ATOM 5749 C C . GLU B 1 305 ? 37.516 -57.848 -23.801 1.00 40.00 316 GLU C C 1
ATOM 5750 O O . GLU B 1 305 ? 36.929 -58.427 -24.714 1.00 37.14 316 GLU C O 1
ATOM 5756 N N . GLU B 1 306 ? 36.903 -57.091 -22.885 1.00 38.11 317 GLU C N 1
ATOM 5757 C CA . GLU B 1 306 ? 35.441 -56.797 -22.842 1.00 38.79 317 GLU C CA 1
ATOM 5758 C C . GLU B 1 306 ? 35.180 -55.425 -23.504 1.00 30.19 317 GLU C C 1
ATOM 5759 O O . GLU B 1 306 ? 34.047 -54.936 -23.419 1.00 31.70 317 GLU C O 1
ATOM 5765 N N . ASN B 1 307 ? 36.170 -54.801 -24.162 1.00 27.79 318 ASN C N 1
ATOM 5766 C CA . ASN B 1 307 ? 36.060 -53.447 -24.755 1.00 28.05 318 ASN C CA 1
ATOM 5767 C C . ASN B 1 307 ? 35.661 -52.439 -23.657 1.00 26.18 318 ASN C C 1
ATOM 5768 O O . ASN B 1 307 ? 34.850 -51.512 -23.945 1.00 28.25 318 ASN C O 1
ATOM 5773 N N . LEU B 1 308 ? 36.167 -52.637 -22.441 1.00 25.58 319 LEU C N 1
ATOM 5774 C CA . LEU B 1 308 ? 36.047 -51.643 -21.334 1.00 24.98 319 LEU C CA 1
ATOM 5775 C C . LEU B 1 308 ? 37.315 -50.786 -21.273 1.00 25.31 319 LEU C C 1
ATOM 5776 O O . LEU B 1 308 ? 38.428 -51.331 -21.416 1.00 26.33 319 LEU C O 1
ATOM 5781 N N . SER B 1 309 ? 37.167 -49.466 -21.173 1.00 23.42 320 SER C N 1
ATOM 5782 C CA . SER B 1 309 ? 38.312 -48.555 -20.963 1.00 23.65 320 SER C CA 1
ATOM 5783 C C . SER B 1 309 ? 38.920 -48.775 -19.568 1.00 23.86 320 SER C C 1
ATOM 5784 O O . SER B 1 309 ? 40.089 -48.413 -19.382 1.00 24.63 320 SER C O 1
ATOM 5787 N N . GLY B 1 310 ? 38.144 -49.263 -18.605 1.00 22.64 321 GLY C N 1
ATOM 5788 C CA . GLY B 1 310 ? 38.525 -49.250 -17.183 1.00 23.25 321 GLY C CA 1
ATOM 5789 C C . GLY B 1 310 ? 38.059 -47.984 -16.477 1.00 20.99 321 GLY C C 1
ATOM 5790 O O . GLY B 1 310 ? 38.199 -47.955 -15.219 1.00 22.47 321 GLY C O 1
ATOM 5791 N N . ALA B 1 311 ? 37.631 -46.953 -17.211 1.00 21.74 322 ALA C N 1
ATOM 5792 C CA . ALA B 1 311 ? 37.148 -45.693 -16.598 1.00 19.90 322 ALA C CA 1
ATOM 5793 C C . ALA B 1 311 ? 35.700 -45.891 -16.144 1.00 20.45 322 ALA C C 1
ATOM 5794 O O . ALA B 1 311 ? 34.876 -46.478 -16.877 1.00 21.70 322 ALA C O 1
ATOM 5796 N N . ALA B 1 312 ? 35.395 -45.486 -14.924 1.00 19.79 323 ALA C N 1
ATOM 5797 C CA . ALA B 1 312 ? 34.052 -45.665 -14.336 1.00 19.04 323 ALA C CA 1
ATOM 5798 C C . ALA B 1 312 ? 33.719 -44.541 -13.371 1.00 20.05 323 ALA C C 1
ATOM 5799 O O . ALA B 1 312 ? 34.583 -44.129 -12.607 1.00 18.80 323 ALA C O 1
ATOM 5801 N N . PHE B 1 313 ? 32.479 -44.068 -13.445 1.00 19.32 324 PHE C N 1
ATOM 5802 C CA . PHE B 1 313 ? 31.847 -43.191 -12.436 1.00 20.56 324 PHE C CA 1
ATOM 5803 C C . PHE B 1 313 ? 31.044 -44.146 -11.583 1.00 18.41 324 PHE C C 1
ATOM 5804 O O . PHE B 1 313 ? 30.015 -44.678 -12.090 1.00 19.95 324 PHE C O 1
ATOM 5812 N N . VAL B 1 314 ? 31.502 -44.473 -10.400 1.00 17.70 325 VAL C N 1
ATOM 5813 C CA . VAL B 1 314 ? 30.850 -45.420 -9.473 1.00 18.83 325 VAL C CA 1
ATOM 5814 C C . VAL B 1 314 ? 30.096 -44.591 -8.438 1.00 19.31 325 VAL C C 1
ATOM 5815 O O . VAL B 1 314 ? 30.725 -43.917 -7.641 1.00 19.13 325 VAL C O 1
ATOM 5819 N N . CYS B 1 315 ? 28.767 -44.583 -8.524 1.00 20.10 326 CYS C N 1
ATOM 5820 C CA . CYS B 1 315 ? 27.921 -43.681 -7.719 1.00 20.00 326 CYS C CA 1
ATOM 5821 C C . CYS B 1 315 ? 27.156 -44.434 -6.654 1.00 22.50 326 CYS C C 1
ATOM 5822 O O . CYS B 1 315 ? 26.819 -45.654 -6.819 1.00 23.47 326 CYS C O 1
ATOM 5825 N N . GLY B 1 316 ? 26.828 -43.739 -5.582 1.00 24.99 327 GLY C N 1
ATOM 5826 C CA . GLY B 1 316 ? 26.038 -44.332 -4.492 1.00 25.18 327 GLY C CA 1
ATOM 5827 C C . GLY B 1 316 ? 26.633 -44.015 -3.150 1.00 28.86 327 GLY C C 1
ATOM 5828 O O . GLY B 1 316 ? 27.324 -42.971 -3.042 1.00 25.56 327 GLY C O 1
ATOM 5829 N N . ASP B 1 317 ? 26.393 -44.877 -2.167 1.00 26.88 328 ASP C N 1
ATOM 5830 C CA . ASP B 1 317 ? 26.842 -44.648 -0.768 1.00 28.24 328 ASP C CA 1
ATOM 5831 C C . ASP B 1 317 ? 28.368 -44.735 -0.656 1.00 26.99 328 ASP C C 1
ATOM 5832 O O . ASP B 1 317 ? 28.961 -44.019 0.198 1.00 26.66 328 ASP C O 1
ATOM 5837 N N . LEU B 1 318 ? 29.010 -45.561 -1.491 1.00 23.14 329 LEU C N 1
ATOM 5838 C CA . LEU B 1 318 ? 30.485 -45.641 -1.559 1.00 25.67 329 LEU C CA 1
ATOM 5839 C C . LEU B 1 318 ? 30.886 -45.372 -2.996 1.00 26.47 329 LEU C C 1
ATOM 5840 O O . LEU B 1 318 ? 30.873 -46.328 -3.822 1.00 31.43 329 LEU C O 1
ATOM 5845 N N . ALA B 1 319 ? 31.136 -44.117 -3.320 1.00 19.69 330 ALA C N 1
ATOM 5846 C CA . ALA B 1 319 ? 31.342 -43.629 -4.687 1.00 18.17 330 ALA C CA 1
ATOM 5847 C C . ALA B 1 319 ? 32.834 -43.498 -4.998 1.00 17.69 330 ALA C C 1
ATOM 5848 O O . ALA B 1 319 ? 33.610 -43.124 -4.128 1.00 16.91 330 ALA C O 1
ATOM 5850 N N . PHE B 1 320 ? 33.210 -43.867 -6.200 1.00 17.34 331 PHE C N 1
ATOM 5851 C CA . PHE B 1 320 ? 34.609 -43.780 -6.680 1.00 16.82 331 PHE C CA 1
ATOM 5852 C C . PHE B 1 320 ? 34.644 -43.248 -8.100 1.00 18.05 331 PHE C C 1
ATOM 5853 O O . PHE B 1 320 ? 33.707 -43.390 -8.903 1.00 16.70 331 PHE C O 1
ATOM 5861 N N . TRP B 1 321 ? 35.773 -42.658 -8.461 1.00 16.35 332 TRP C N 1
ATOM 5862 C CA . TRP B 1 321 ? 36.143 -42.384 -9.862 1.00 17.40 332 TRP C CA 1
ATOM 5863 C C . TRP B 1 321 ? 37.298 -43.323 -10.181 1.00 17.65 332 TRP C C 1
ATOM 5864 O O . TRP B 1 321 ? 38.262 -43.354 -9.411 1.00 18.14 332 TRP C O 1
ATOM 5875 N N . VAL B 1 322 ? 37.114 -44.138 -11.203 1.00 17.59 333 VAL C N 1
ATOM 5876 C CA . VAL B 1 322 ? 38.077 -45.218 -11.505 1.00 15.96 333 VAL C CA 1
ATOM 5877 C C . VAL B 1 322 ? 38.639 -44.998 -12.897 1.00 16.70 333 VAL C C 1
ATOM 5878 O O . VAL B 1 322 ? 37.923 -44.586 -13.755 1.00 17.34 333 VAL C O 1
ATOM 5882 N N . PHE B 1 323 ? 39.942 -45.268 -13.061 1.00 17.39 334 PHE C N 1
ATOM 5883 C CA . PHE B 1 323 ? 40.696 -45.152 -14.335 1.00 19.07 334 PHE C CA 1
ATOM 5884 C C . PHE B 1 323 ? 41.610 -46.352 -14.542 1.00 18.14 334 PHE C C 1
ATOM 5885 O O . PHE B 1 323 ? 42.084 -46.970 -13.581 1.00 18.91 334 PHE C O 1
ATOM 5893 N N . ASP B 1 324 ? 41.932 -46.574 -15.810 1.00 18.53 335 ASP C N 1
ATOM 5894 C CA . ASP B 1 324 ? 43.107 -47.413 -16.163 1.00 19.85 335 ASP C CA 1
ATOM 5895 C C . ASP B 1 324 ? 44.341 -46.514 -16.092 1.00 18.33 335 ASP C C 1
ATOM 5896 O O . ASP B 1 324 ? 44.415 -45.588 -16.875 1.00 20.07 335 ASP C O 1
ATOM 5901 N N . GLY B 1 325 ? 45.251 -46.787 -15.158 1.00 18.44 336 GLY C N 1
ATOM 5902 C CA . GLY B 1 325 ? 46.485 -45.992 -14.971 1.00 19.14 336 GLY C CA 1
ATOM 5903 C C . GLY B 1 325 ? 47.698 -46.648 -15.598 1.00 18.89 336 GLY C C 1
ATOM 5904 O O . GLY B 1 325 ? 48.823 -46.325 -15.175 1.00 20.29 336 GLY C O 1
ATOM 5905 N N . SER B 1 326 ? 47.503 -47.542 -16.555 1.00 19.41 337 SER C N 1
ATOM 5906 C CA . SER B 1 326 ? 48.655 -48.325 -17.085 1.00 19.22 337 SER C CA 1
ATOM 5907 C C . SER B 1 326 ? 49.447 -47.482 -18.081 1.00 17.95 337 SER C C 1
ATOM 5908 O O . SER B 1 326 ? 48.881 -46.972 -19.043 1.00 18.77 337 SER C O 1
ATOM 5911 N N . LYS B 1 327 ? 50.773 -47.542 -17.985 1.00 18.82 338 LYS C N 1
ATOM 5912 C CA . LYS B 1 327 ? 51.659 -47.033 -19.060 1.00 20.28 338 LYS C CA 1
ATOM 5913 C C . LYS B 1 327 ? 52.122 -48.198 -19.922 1.00 19.55 338 LYS C C 1
ATOM 5914 O O . LYS B 1 327 ? 52.343 -49.280 -19.415 1.00 22.34 338 LYS C O 1
ATOM 5920 N N . PRO B 1 328 ? 52.321 -47.952 -21.227 1.00 22.37 339 PRO C N 1
ATOM 5921 C CA . PRO B 1 328 ? 52.780 -49.008 -22.126 1.00 26.02 339 PRO C CA 1
ATOM 5922 C C . PRO B 1 328 ? 54.125 -49.578 -21.649 1.00 22.50 339 PRO C C 1
ATOM 5923 O O . PRO B 1 328 ? 54.312 -50.804 -21.779 1.00 24.45 339 PRO C O 1
ATOM 5927 N N . SER B 1 329 ? 54.977 -48.781 -20.993 1.00 21.43 340 SER C N 1
ATOM 5928 C CA . SER B 1 329 ? 56.325 -49.266 -20.568 1.00 20.61 340 SER C CA 1
ATOM 5929 C C . SER B 1 329 ? 56.282 -49.901 -19.171 1.00 20.29 340 SER C C 1
ATOM 5930 O O . SER B 1 329 ? 57.278 -50.494 -18.724 1.00 20.53 340 SER C O 1
ATOM 5933 N N . ASP B 1 330 ? 55.121 -49.971 -18.500 1.00 19.41 341 ASP C N 1
ATOM 5934 C CA . ASP B 1 330 ? 55.014 -50.643 -17.183 1.00 17.72 341 ASP C CA 1
ATOM 5935 C C . ASP B 1 330 ? 55.043 -52.174 -17.391 1.00 19.47 341 ASP C C 1
ATOM 5936 O O . ASP B 1 330 ? 54.731 -52.606 -18.520 1.00 21.96 341 ASP C O 1
ATOM 5941 N N . SER B 1 331 ? 55.379 -52.933 -16.354 1.00 20.53 342 SER C N 1
ATOM 5942 C CA . SER B 1 331 ? 55.464 -54.418 -16.397 1.00 24.39 342 SER C CA 1
ATOM 5943 C C . SER B 1 331 ? 54.108 -55.048 -16.059 1.00 25.55 342 SER C C 1
ATOM 5944 O O . SER B 1 331 ? 53.955 -56.255 -16.252 1.00 26.18 342 SER C O 1
ATOM 5947 N N . LEU B 1 332 ? 53.211 -54.291 -15.416 1.00 22.35 343 LEU C N 1
ATOM 5948 C CA . LEU B 1 332 ? 51.889 -54.745 -14.935 1.00 21.68 343 LEU C CA 1
ATOM 5949 C C . LEU B 1 332 ? 50.893 -53.689 -15.402 1.00 21.42 343 LEU C C 1
ATOM 5950 O O . LEU B 1 332 ? 51.334 -52.570 -15.710 1.00 22.55 343 LEU C O 1
ATOM 5955 N N . ALA B 1 333 ? 49.617 -54.028 -15.405 1.00 21.46 344 ALA C N 1
ATOM 5956 C CA . ALA B 1 333 ? 48.497 -53.085 -15.623 1.00 21.23 344 ALA C CA 1
ATOM 5957 C C . ALA B 1 333 ? 48.002 -52.570 -14.269 1.00 19.14 344 ALA C C 1
ATOM 5958 O O . ALA B 1 333 ? 48.126 -53.262 -13.244 1.00 19.63 344 ALA C O 1
ATOM 5960 N N . THR B 1 334 ? 47.527 -51.315 -14.277 1.00 18.95 345 THR C N 1
ATOM 5961 C CA . THR B 1 334 ? 47.105 -50.540 -13.072 1.00 18.17 345 THR C CA 1
ATOM 5962 C C . THR B 1 334 ? 45.669 -50.049 -13.200 1.00 17.26 345 THR C C 1
ATOM 5963 O O . THR B 1 334 ? 45.342 -49.490 -14.211 1.00 17.87 345 THR C O 1
ATOM 5967 N N . ILE B 1 335 ? 44.882 -50.293 -12.177 1.00 17.91 346 ILE C N 1
ATOM 5968 C CA . ILE B 1 335 ? 43.590 -49.581 -11.945 1.00 17.50 346 ILE C CA 1
ATOM 5969 C C . ILE B 1 335 ? 43.800 -48.598 -10.800 1.00 17.27 346 ILE C C 1
ATOM 5970 O O . ILE B 1 335 ? 44.387 -48.942 -9.750 1.00 16.97 346 ILE C O 1
ATOM 5975 N N . VAL B 1 336 ? 43.351 -47.354 -11.042 1.00 18.08 347 VAL C N 1
ATOM 5976 C CA . VAL B 1 336 ? 43.402 -46.276 -10.020 1.00 17.62 347 VAL C CA 1
ATOM 5977 C C . VAL B 1 336 ? 41.970 -45.919 -9.631 1.00 15.67 347 VAL C C 1
ATOM 5978 O O . VAL B 1 336 ? 41.195 -45.661 -10.532 1.00 17.38 347 VAL C O 1
ATOM 5982 N N . GLY B 1 337 ? 41.699 -45.869 -8.351 1.00 16.41 348 GLY C N 1
ATOM 5983 C CA . GLY B 1 337 ? 40.412 -45.446 -7.820 1.00 17.11 348 GLY C CA 1
ATOM 5984 C C . GLY B 1 337 ? 40.609 -44.294 -6.870 1.00 16.37 348 GLY C C 1
ATOM 5985 O O . GLY B 1 337 ? 41.523 -44.321 -6.062 1.00 19.24 348 GLY C O 1
ATOM 5986 N N . PHE B 1 338 ? 39.731 -43.327 -6.942 1.00 14.80 349 PHE C N 1
ATOM 5987 C CA . PHE B 1 338 ? 39.661 -42.203 -5.999 1.00 14.74 349 PHE C CA 1
ATOM 5988 C C . PHE B 1 338 ? 38.352 -42.248 -5.206 1.00 14.61 349 PHE C C 1
ATOM 5989 O O . PHE B 1 338 ? 37.318 -42.586 -5.783 1.00 15.65 349 PHE C O 1
ATOM 5997 N N . ILE B 1 339 ? 38.428 -41.945 -3.925 1.00 15.01 350 ILE C N 1
ATOM 5998 C CA . ILE B 1 339 ? 37.261 -41.830 -3.031 1.00 15.07 350 ILE C CA 1
ATOM 5999 C C . ILE B 1 339 ? 37.499 -40.590 -2.163 1.00 14.15 350 ILE C C 1
ATOM 6000 O O . ILE B 1 339 ? 38.598 -40.427 -1.632 1.00 14.47 350 ILE C O 1
ATOM 6005 N N . GLY B 1 340 ? 36.501 -39.745 -2.031 1.00 14.06 351 GLY C N 1
ATOM 6006 C CA . GLY B 1 340 ? 36.624 -38.455 -1.352 1.00 14.14 351 GLY C CA 1
ATOM 6007 C C . GLY B 1 340 ? 35.424 -38.077 -0.551 1.00 15.08 351 GLY C C 1
ATOM 6008 O O . GLY B 1 340 ? 34.367 -38.752 -0.578 1.00 14.80 351 GLY C O 1
ATOM 6009 N N . GLY B 1 341 ? 35.553 -36.987 0.199 1.00 13.69 352 GLY C N 1
ATOM 6010 C CA . GLY B 1 341 ? 34.385 -36.362 0.836 1.00 13.36 352 GLY C CA 1
ATOM 6011 C C . GLY B 1 341 ? 33.593 -37.304 1.718 1.00 13.88 352 GLY C C 1
ATOM 6012 O O . GLY B 1 341 ? 34.168 -38.024 2.527 1.00 14.04 352 GLY C O 1
ATOM 6013 N N . LYS B 1 342 ? 32.276 -37.290 1.580 1.00 14.77 353 LYS C N 1
ATOM 6014 C CA . LYS B 1 342 ? 31.406 -38.096 2.466 1.00 14.79 353 LYS C CA 1
ATOM 6015 C C . LYS B 1 342 ? 31.632 -39.595 2.222 1.00 14.76 353 LYS C C 1
ATOM 6016 O O . LYS B 1 342 ? 31.433 -40.357 3.185 1.00 17.13 353 LYS C O 1
ATOM 6022 N N . HIS B 1 343 ? 32.090 -39.968 1.026 1.00 14.49 354 HIS C N 1
ATOM 6023 C CA . HIS B 1 343 ? 32.310 -41.403 0.717 1.00 14.97 354 HIS C CA 1
ATOM 6024 C C . HIS B 1 343 ? 33.563 -41.849 1.486 1.00 15.86 354 HIS C C 1
ATOM 6025 O O . HIS B 1 343 ? 33.585 -42.903 2.097 1.00 16.68 354 HIS C O 1
ATOM 6032 N N . LEU B 1 344 ? 34.606 -41.016 1.521 1.00 14.18 355 LEU C N 1
ATOM 6033 C CA . LEU B 1 344 ? 35.813 -41.301 2.311 1.00 15.54 355 LEU C CA 1
ATOM 6034 C C . LEU B 1 344 ? 35.489 -41.297 3.814 1.00 16.58 355 LEU C C 1
ATOM 6035 O O . LEU B 1 344 ? 36.108 -42.063 4.569 1.00 17.66 355 LEU C O 1
ATOM 6040 N N . ASP B 1 345 ? 34.556 -40.466 4.259 1.00 15.93 356 ASP C N 1
ATOM 6041 C CA . ASP B 1 345 ? 34.112 -40.498 5.674 1.00 17.17 356 ASP C CA 1
ATOM 6042 C C . ASP B 1 345 ? 33.603 -41.922 5.989 1.00 17.16 356 ASP C C 1
ATOM 6043 O O . ASP B 1 345 ? 33.958 -42.430 7.045 1.00 18.04 356 ASP C O 1
ATOM 6048 N N . LEU B 1 346 ? 32.780 -42.508 5.141 1.00 17.57 357 LEU C N 1
ATOM 6049 C CA . LEU B 1 346 ? 32.301 -43.900 5.334 1.00 18.58 357 LEU C CA 1
ATOM 6050 C C . LEU B 1 346 ? 33.484 -44.869 5.253 1.00 18.92 357 LEU C C 1
ATOM 6051 O O . LEU B 1 346 ? 33.632 -45.738 6.108 1.00 19.58 357 LEU C O 1
ATOM 6056 N N . TRP B 1 347 ? 34.370 -44.680 4.287 1.00 16.08 358 TRP C N 1
ATOM 6057 C CA . TRP B 1 347 ? 35.531 -45.569 4.112 1.00 16.49 358 TRP C CA 1
ATOM 6058 C C . TRP B 1 347 ? 36.373 -45.604 5.376 1.00 17.00 358 TRP C C 1
ATOM 6059 O O . TRP B 1 347 ? 36.935 -46.659 5.780 1.00 18.59 358 TRP C O 1
ATOM 6070 N N . HIS B 1 348 ? 36.543 -44.459 6.003 1.00 17.53 359 HIS C N 1
ATOM 6071 C CA . HIS B 1 348 ? 37.343 -44.304 7.242 1.00 17.84 359 HIS C CA 1
ATOM 6072 C C . HIS B 1 348 ? 36.753 -45.100 8.408 1.00 19.39 359 HIS C C 1
ATOM 6073 O O . HIS B 1 348 ? 37.499 -45.375 9.344 1.00 21.99 359 HIS C O 1
ATOM 6080 N N . SER B 1 349 ? 35.469 -45.417 8.377 1.00 18.79 360 SER C N 1
ATOM 6081 C CA . SER B 1 349 ? 34.788 -46.224 9.424 1.00 20.81 360 SER C CA 1
ATOM 6082 C C . SER B 1 349 ? 35.138 -47.704 9.262 1.00 24.48 360 SER C C 1
ATOM 6083 O O . SER B 1 349 ? 34.939 -48.479 10.220 1.00 26.71 360 SER C O 1
ATOM 6086 N N . PHE B 1 350 ? 35.687 -48.115 8.129 1.00 23.59 361 PHE C N 1
ATOM 6087 C CA . PHE B 1 350 ? 36.060 -49.534 7.879 1.00 22.49 361 PHE C CA 1
ATOM 6088 C C . PHE B 1 350 ? 37.489 -49.855 8.336 1.00 27.11 361 PHE C C 1
ATOM 6089 O O . PHE B 1 350 ? 38.381 -48.975 8.414 1.00 25.75 361 PHE C O 1
ATOM 6097 N N . THR B 1 351 ? 37.757 -51.130 8.616 1.00 26.62 362 THR C N 1
ATOM 6098 C CA . THR B 1 351 ? 39.129 -51.618 8.861 1.00 27.05 362 THR C CA 1
ATOM 6099 C C . THR B 1 351 ? 39.890 -51.635 7.545 1.00 24.74 362 THR C C 1
ATOM 6100 O O . THR B 1 351 ? 39.286 -51.604 6.484 1.00 23.39 362 THR C O 1
ATOM 6104 N N . PRO B 1 352 ? 41.235 -51.646 7.560 1.00 27.61 363 PRO C N 1
ATOM 6105 C CA . PRO B 1 352 ? 42.010 -51.794 6.327 1.00 27.74 363 PRO C CA 1
ATOM 6106 C C . PRO B 1 352 ? 41.645 -53.039 5.494 1.00 28.18 363 PRO C C 1
ATOM 6107 O O . PRO B 1 352 ? 41.595 -52.949 4.272 1.00 27.90 363 PRO C O 1
ATOM 6111 N N . GLU B 1 353 ? 41.420 -54.182 6.142 1.00 30.49 364 GLU C N 1
ATOM 6112 C CA . GLU B 1 353 ? 41.010 -55.433 5.441 1.00 31.56 364 GLU C CA 1
ATOM 6113 C C . GLU B 1 353 ? 39.625 -55.233 4.815 1.00 27.34 364 GLU C C 1
ATOM 6114 O O . GLU B 1 353 ? 39.461 -55.604 3.657 1.00 27.07 364 GLU C O 1
ATOM 6120 N N . GLU B 1 354 ? 38.674 -54.594 5.522 1.00 27.36 365 GLU C N 1
ATOM 6121 C CA . GLU B 1 354 ? 37.324 -54.324 4.958 1.00 25.83 365 GLU C CA 1
ATOM 6122 C C . GLU B 1 354 ? 37.464 -53.386 3.744 1.00 23.62 365 GLU C C 1
ATOM 6123 O O . GLU B 1 354 ? 36.743 -53.579 2.769 1.00 24.69 365 GLU C O 1
ATOM 6129 N N . ARG B 1 355 ? 38.342 -52.386 3.809 1.00 22.17 366 ARG C N 1
ATOM 6130 C CA . ARG B 1 355 ? 38.487 -51.416 2.693 1.00 23.45 366 ARG C CA 1
ATOM 6131 C C . ARG B 1 355 ? 38.973 -52.173 1.467 1.00 21.98 366 ARG C C 1
ATOM 6132 O O . ARG B 1 355 ? 38.449 -51.970 0.397 1.00 21.22 366 ARG C O 1
ATOM 6140 N N . GLU B 1 356 ? 40.033 -52.981 1.604 1.00 21.02 367 GLU C N 1
ATOM 6141 C CA . GLU B 1 356 ? 40.585 -53.699 0.440 1.00 20.94 367 GLU C CA 1
ATOM 6142 C C . GLU B 1 356 ? 39.515 -54.649 -0.131 1.00 21.69 367 GLU C C 1
ATOM 6143 O O . GLU B 1 356 ? 39.324 -54.663 -1.320 1.00 21.27 367 GLU C O 1
ATOM 6149 N N . ALA B 1 357 ? 38.801 -55.381 0.711 1.00 23.41 368 ALA C N 1
ATOM 6150 C CA . ALA B 1 357 ? 37.695 -56.265 0.261 1.00 24.79 368 ALA C CA 1
ATOM 6151 C C . ALA B 1 357 ? 36.594 -55.462 -0.447 1.00 22.18 368 ALA C C 1
ATOM 6152 O O . ALA B 1 357 ? 36.145 -55.859 -1.552 1.00 22.93 368 ALA C O 1
ATOM 6154 N N . ARG B 1 358 ? 36.189 -54.299 0.082 1.00 23.05 369 ARG C N 1
ATOM 6155 C CA . ARG B 1 358 ? 35.121 -53.482 -0.554 1.00 22.43 369 ARG C CA 1
ATOM 6156 C C . ARG B 1 358 ? 35.608 -52.937 -1.897 1.00 21.81 369 ARG C C 1
ATOM 6157 O O . ARG B 1 358 ? 34.841 -52.897 -2.846 1.00 21.70 369 ARG C O 1
ATOM 6165 N N . PHE B 1 359 ? 36.882 -52.528 -1.981 1.00 21.09 370 PHE C N 1
ATOM 6166 C CA . PHE B 1 359 ? 37.436 -51.965 -3.226 1.00 19.93 370 PHE C CA 1
ATOM 6167 C C . PHE B 1 359 ? 37.412 -53.044 -4.310 1.00 18.92 370 PHE C C 1
ATOM 6168 O O . PHE B 1 359 ? 37.038 -52.776 -5.438 1.00 19.94 370 PHE C O 1
ATOM 6176 N N . ILE B 1 360 ? 37.887 -54.233 -3.970 1.00 21.07 371 ILE C N 1
ATOM 6177 C CA . ILE B 1 360 ? 37.955 -55.368 -4.938 1.00 22.23 371 ILE C CA 1
ATOM 6178 C C . ILE B 1 360 ? 36.540 -55.817 -5.333 1.00 19.69 371 ILE C C 1
ATOM 6179 O O . ILE B 1 360 ? 36.339 -55.938 -6.537 1.00 19.90 371 ILE C O 1
ATOM 6184 N N . ASP B 1 361 ? 35.566 -55.817 -4.409 1.00 23.70 372 ASP C N 1
ATOM 6185 C CA . ASP B 1 361 ? 34.135 -56.081 -4.747 1.00 24.98 372 ASP C CA 1
ATOM 6186 C C . ASP B 1 361 ? 33.639 -55.044 -5.748 1.00 21.12 372 ASP C C 1
ATOM 6187 O O . ASP B 1 361 ? 32.959 -55.374 -6.734 1.00 23.09 372 ASP C O 1
ATOM 6192 N N . MET B 1 362 ? 33.969 -53.781 -5.518 1.00 20.81 373 MET C N 1
ATOM 6193 C CA . MET B 1 362 ? 33.551 -52.702 -6.420 1.00 21.01 373 MET C CA 1
ATOM 6194 C C . MET B 1 362 ? 34.149 -52.981 -7.806 1.00 19.99 373 MET C C 1
ATOM 6195 O O . MET B 1 362 ? 33.459 -52.743 -8.853 1.00 21.49 373 MET C O 1
ATOM 6200 N N . LEU B 1 363 ? 35.444 -53.342 -7.873 1.00 20.19 374 LEU C N 1
ATOM 6201 C CA . LEU B 1 363 ? 36.072 -53.555 -9.194 1.00 20.82 374 LEU C CA 1
ATOM 6202 C C . LEU B 1 363 ? 35.439 -54.758 -9.883 1.00 20.86 374 LEU C C 1
ATOM 6203 O O . LEU B 1 363 ? 35.313 -54.715 -11.102 1.00 21.46 374 LEU C O 1
ATOM 6208 N N . VAL B 1 364 ? 35.071 -55.764 -9.116 1.00 21.46 375 VAL C N 1
ATOM 6209 C CA . VAL B 1 364 ? 34.485 -56.988 -9.737 1.00 23.54 375 VAL C CA 1
ATOM 6210 C C . VAL B 1 364 ? 33.199 -56.572 -10.470 1.00 24.67 375 VAL C C 1
ATOM 6211 O O . VAL B 1 364 ? 32.948 -57.031 -11.587 1.00 24.94 375 VAL C O 1
ATOM 6215 N N . THR B 1 365 ? 32.393 -55.676 -9.913 1.00 23.36 376 THR C N 1
ATOM 6216 C CA . THR B 1 365 ? 31.209 -55.159 -10.648 1.00 24.45 376 THR C CA 1
ATOM 6217 C C . THR B 1 365 ? 31.612 -54.466 -11.955 1.00 24.27 376 THR C C 1
ATOM 6218 O O . THR B 1 365 ? 30.868 -54.537 -12.966 1.00 26.07 376 THR C O 1
ATOM 6222 N N . ASN B 1 366 ? 32.728 -53.729 -11.952 1.00 23.88 377 ASN C N 1
ATOM 6223 C CA . ASN B 1 366 ? 33.146 -52.905 -13.103 1.00 22.79 377 ASN C CA 1
ATOM 6224 C C . ASN B 1 366 ? 33.819 -53.757 -14.184 1.00 24.09 377 ASN C C 1
ATOM 6225 O O . ASN B 1 366 ? 33.647 -53.387 -15.341 1.00 26.70 377 ASN C O 1
ATOM 6230 N N . ILE B 1 367 ? 34.694 -54.705 -13.809 1.00 23.49 378 ILE C N 1
ATOM 6231 C CA . ILE B 1 367 ? 35.630 -55.328 -14.794 1.00 25.05 378 ILE C CA 1
ATOM 6232 C C . ILE B 1 367 ? 35.620 -56.858 -14.644 1.00 25.22 378 ILE C C 1
ATOM 6233 O O . ILE B 1 367 ? 36.343 -57.497 -15.414 1.00 25.38 378 ILE C O 1
ATOM 6238 N N . GLY B 1 368 ? 34.820 -57.408 -13.731 1.00 23.95 379 GLY C N 1
ATOM 6239 C CA . GLY B 1 368 ? 34.581 -58.861 -13.590 1.00 25.72 379 GLY C CA 1
ATOM 6240 C C . GLY B 1 368 ? 35.507 -59.533 -12.594 1.00 25.10 379 GLY C C 1
ATOM 6241 O O . GLY B 1 368 ? 36.300 -58.858 -11.878 1.00 24.45 379 GLY C O 1
ATOM 6242 N N . GLU B 1 369 ? 35.428 -60.867 -12.505 1.00 27.25 380 GLU C N 1
ATOM 6243 C CA . GLU B 1 369 ? 36.024 -61.637 -11.382 1.00 28.71 380 GLU C CA 1
ATOM 6244 C C . GLU B 1 369 ? 37.563 -61.660 -11.454 1.00 24.25 380 GLU C C 1
ATOM 6245 O O . GLU B 1 369 ? 38.181 -61.892 -10.395 1.00 25.94 380 GLU C O 1
ATOM 6251 N N . LYS B 1 370 ? 38.178 -61.416 -12.604 1.00 26.64 381 LYS C N 1
ATOM 6252 C CA . LYS B 1 370 ? 39.664 -61.329 -12.673 1.00 26.73 381 LYS C CA 1
ATOM 6253 C C . LYS B 1 370 ? 40.145 -60.184 -11.766 1.00 25.07 381 LYS C C 1
ATOM 6254 O O . LYS B 1 370 ? 41.305 -60.197 -11.369 1.00 23.89 381 LYS C O 1
ATOM 6260 N N . ALA B 1 371 ? 39.280 -59.239 -11.399 1.00 23.28 382 ALA C N 1
ATOM 6261 C CA . ALA B 1 371 ? 39.739 -58.149 -10.492 1.00 22.73 382 ALA C CA 1
ATOM 6262 C C . ALA B 1 371 ? 40.176 -58.685 -9.133 1.00 22.36 382 ALA C C 1
ATOM 6263 O O . ALA B 1 371 ? 40.875 -57.948 -8.383 1.00 22.67 382 ALA C O 1
ATOM 6265 N N . ARG B 1 372 ? 39.796 -59.928 -8.764 1.00 23.46 383 ARG C N 1
ATOM 6266 C CA . ARG B 1 372 ? 40.260 -60.485 -7.483 1.00 23.77 383 ARG C CA 1
ATOM 6267 C C . ARG B 1 372 ? 41.730 -60.922 -7.575 1.00 22.17 383 ARG C C 1
ATOM 6268 O O . ARG B 1 372 ? 42.347 -61.058 -6.511 1.00 27.91 383 ARG C O 1
ATOM 6276 N N . ASP B 1 373 ? 42.278 -61.122 -8.771 1.00 25.27 384 ASP C N 1
ATOM 6277 C CA . ASP B 1 373 ? 43.638 -61.726 -8.940 1.00 27.44 384 ASP C CA 1
ATOM 6278 C C . ASP B 1 373 ? 44.702 -60.611 -8.870 1.00 25.49 384 ASP C C 1
ATOM 6279 O O . ASP B 1 373 ? 45.436 -60.424 -9.851 1.00 27.04 384 ASP C O 1
ATOM 6284 N N . THR B 1 374 ? 44.737 -59.854 -7.774 1.00 28.62 385 THR C N 1
ATOM 6285 C CA . THR B 1 374 ? 45.621 -58.661 -7.653 1.00 25.66 385 THR C CA 1
ATOM 6286 C C . THR B 1 374 ? 47.061 -59.120 -7.441 1.00 25.48 385 THR C C 1
ATOM 6287 O O . THR B 1 374 ? 47.299 -60.148 -6.751 1.00 27.05 385 THR C O 1
ATOM 6291 N N . VAL B 1 375 ? 48.013 -58.383 -7.976 1.00 22.55 386 VAL C N 1
ATOM 6292 C CA . VAL B 1 375 ? 49.469 -58.577 -7.727 1.00 24.50 386 VAL C CA 1
ATOM 6293 C C . VAL B 1 375 ? 49.963 -57.556 -6.715 1.00 24.62 386 VAL C C 1
ATOM 6294 O O . VAL B 1 375 ? 50.912 -57.819 -6.014 1.00 25.81 386 VAL C O 1
ATOM 6298 N N . TYR B 1 376 ? 49.282 -56.415 -6.601 1.00 22.38 387 TYR C N 1
ATOM 6299 C CA . TYR B 1 376 ? 49.719 -55.292 -5.751 1.00 20.28 387 TYR C CA 1
ATOM 6300 C C . TYR B 1 376 ? 48.473 -54.483 -5.438 1.00 17.54 387 TYR C C 1
ATOM 6301 O O . TYR B 1 376 ? 47.555 -54.388 -6.260 1.00 20.32 387 TYR C O 1
ATOM 6310 N N . TYR B 1 377 ? 48.467 -53.974 -4.224 1.00 18.37 388 TYR C N 1
ATOM 6311 C CA . TYR B 1 377 ? 47.347 -53.136 -3.718 1.00 19.50 388 TYR C CA 1
ATOM 6312 C C . TYR B 1 377 ? 47.947 -52.100 -2.788 1.00 20.30 388 TYR C C 1
ATOM 6313 O O . TYR B 1 377 ? 48.716 -52.434 -1.865 1.00 21.74 388 TYR C O 1
ATOM 6322 N N . HIS B 1 378 ? 47.562 -50.843 -2.984 1.00 19.16 389 HIS C N 1
ATOM 6323 C CA . HIS B 1 378 ? 48.096 -49.734 -2.157 1.00 19.34 389 HIS C CA 1
ATOM 6324 C C . HIS B 1 378 ? 47.062 -48.628 -2.031 1.00 16.83 389 HIS C C 1
ATOM 6325 O O . HIS B 1 378 ? 46.473 -48.290 -3.032 1.00 19.57 389 HIS C O 1
ATOM 6332 N N . GLU B 1 379 ? 46.968 -48.060 -0.853 1.00 17.67 390 GLU C N 1
ATOM 6333 C CA . GLU B 1 379 ? 46.154 -46.847 -0.595 1.00 18.65 390 GLU C CA 1
ATOM 6334 C C . GLU B 1 379 ? 47.048 -45.712 -0.109 1.00 19.48 390 GLU C C 1
ATOM 6335 O O . GLU B 1 379 ? 47.858 -45.908 0.758 1.00 18.97 390 GLU C O 1
ATOM 6341 N N . THR B 1 380 ? 46.875 -44.518 -0.669 1.00 16.74 391 THR C N 1
ATOM 6342 C CA . THR B 1 380 ? 47.455 -43.291 -0.113 1.00 15.59 391 THR C CA 1
ATOM 6343 C C . THR B 1 380 ? 46.281 -42.458 0.391 1.00 14.66 391 THR C C 1
ATOM 6344 O O . THR B 1 380 ? 45.482 -41.980 -0.434 1.00 15.68 391 THR C O 1
ATOM 6348 N N . ASP B 1 381 ? 46.230 -42.271 1.688 1.00 15.61 392 ASP C N 1
ATOM 6349 C CA . ASP B 1 381 ? 45.167 -41.472 2.338 1.00 16.00 392 ASP C CA 1
ATOM 6350 C C . ASP B 1 381 ? 45.724 -40.063 2.523 1.00 16.30 392 ASP C C 1
ATOM 6351 O O . ASP B 1 381 ? 46.649 -39.843 3.340 1.00 15.54 392 ASP C O 1
ATOM 6356 N N . TRP B 1 382 ? 45.203 -39.115 1.754 1.00 14.27 393 TRP C N 1
ATOM 6357 C CA . TRP B 1 382 ? 45.718 -37.742 1.792 1.00 15.26 393 TRP C CA 1
ATOM 6358 C C . TRP B 1 382 ? 45.105 -36.946 2.928 1.00 17.06 393 TRP C C 1
ATOM 6359 O O . TRP B 1 382 ? 45.363 -35.712 2.963 1.00 20.00 393 TRP C O 1
ATOM 6370 N N . THR B 1 383 ? 44.463 -37.559 3.889 1.00 15.20 394 THR C N 1
ATOM 6371 C CA . THR B 1 383 ? 44.159 -36.889 5.169 1.00 16.45 394 THR C CA 1
ATOM 6372 C C . THR B 1 383 ? 45.190 -37.220 6.248 1.00 19.02 394 THR C C 1
ATOM 6373 O O . THR B 1 383 ? 45.002 -36.722 7.352 1.00 21.42 394 THR C O 1
ATOM 6377 N N . GLU B 1 384 ? 46.174 -38.074 5.965 1.00 16.60 395 GLU C N 1
ATOM 6378 C CA . GLU B 1 384 ? 47.130 -38.543 7.004 1.00 19.37 395 GLU C CA 1
ATOM 6379 C C . GLU B 1 384 ? 48.546 -38.103 6.690 1.00 19.06 395 GLU C C 1
ATOM 6380 O O . GLU B 1 384 ? 49.486 -38.656 7.263 1.00 24.03 395 GLU C O 1
ATOM 6386 N N . GLN B 1 385 ? 48.746 -37.086 5.876 1.00 18.50 396 GLN C N 1
ATOM 6387 C CA . GLN B 1 385 ? 50.105 -36.647 5.481 1.00 19.49 396 GLN C CA 1
ATOM 6388 C C . GLN B 1 385 ? 50.451 -35.383 6.261 1.00 22.33 396 GLN C C 1
ATOM 6389 O O . GLN B 1 385 ? 49.757 -34.379 6.199 1.00 23.77 396 GLN C O 1
ATOM 6395 N N . PRO B 1 386 ? 51.567 -35.339 6.992 1.00 19.26 397 PRO C N 1
ATOM 6396 C CA . PRO B 1 386 ? 51.857 -34.165 7.787 1.00 19.24 397 PRO C CA 1
ATOM 6397 C C . PRO B 1 386 ? 52.138 -32.908 6.949 1.00 17.57 397 PRO C C 1
ATOM 6398 O O . PRO B 1 386 ? 52.859 -32.990 5.963 1.00 20.44 397 PRO C O 1
ATOM 6402 N N . TRP B 1 387 ? 51.600 -31.794 7.399 1.00 18.42 398 TRP C N 1
ATOM 6403 C CA . TRP B 1 387 ? 51.714 -30.433 6.785 1.00 18.91 398 TRP C CA 1
ATOM 6404 C C . TRP B 1 387 ? 51.012 -30.364 5.421 1.00 20.10 398 TRP C C 1
ATOM 6405 O O . TRP B 1 387 ? 51.320 -29.490 4.614 1.00 21.23 398 TRP C O 1
ATOM 6416 N N . THR B 1 388 ? 50.172 -31.334 5.107 1.00 19.13 399 THR C N 1
ATOM 6417 C CA . THR B 1 388 ? 49.188 -31.237 3.991 1.00 18.52 399 THR C CA 1
ATOM 6418 C C . THR B 1 388 ? 47.815 -31.447 4.603 1.00 18.05 399 THR C C 1
ATOM 6419 O O . THR B 1 388 ? 47.546 -32.499 5.184 1.00 19.67 399 THR C O 1
ATOM 6423 N N . GLY B 1 389 ? 46.975 -30.467 4.440 1.00 18.63 400 GLY C N 1
ATOM 6424 C CA . GLY B 1 389 ? 45.664 -30.521 5.120 1.00 18.75 400 GLY C CA 1
ATOM 6425 C C . GLY B 1 389 ? 44.736 -31.580 4.497 1.00 17.80 400 GLY C C 1
ATOM 6426 O O . GLY B 1 389 ? 43.776 -31.979 5.142 1.00 20.30 400 GLY C O 1
ATOM 6427 N N . GLY B 1 390 ? 44.920 -31.935 3.226 1.00 18.24 401 GLY C N 1
ATOM 6428 C CA . GLY B 1 390 ? 43.956 -32.815 2.539 1.00 18.33 401 GLY C CA 1
ATOM 6429 C C . GLY B 1 390 ? 44.229 -32.766 1.057 1.00 17.75 401 GLY C C 1
ATOM 6430 O O . GLY B 1 390 ? 45.327 -32.383 0.603 1.00 18.19 401 GLY C O 1
ATOM 6431 N N . ALA B 1 391 ? 43.225 -33.096 0.280 1.00 14.14 402 ALA C N 1
ATOM 6432 C CA . ALA B 1 391 ? 43.345 -33.324 -1.163 1.00 13.42 402 ALA C CA 1
ATOM 6433 C C . ALA B 1 391 ? 41.956 -33.385 -1.748 1.00 13.19 402 ALA C C 1
ATOM 6434 O O . ALA B 1 391 ? 40.958 -33.628 -1.055 1.00 14.23 402 ALA C O 1
ATOM 6436 N N . PRO B 1 392 ? 41.828 -33.205 -3.075 1.00 12.52 403 PRO C N 1
ATOM 6437 C CA . PRO B 1 392 ? 42.925 -32.818 -3.959 1.00 12.94 403 PRO C CA 1
ATOM 6438 C C . PRO B 1 392 ? 43.209 -31.324 -3.881 1.00 12.55 403 PRO C C 1
ATOM 6439 O O . PRO B 1 392 ? 44.281 -30.893 -4.317 1.00 14.01 403 PRO C O 1
ATOM 6443 N N . VAL B 1 393 ? 42.230 -30.588 -3.358 1.00 12.88 404 VAL C N 1
ATOM 6444 C CA . VAL B 1 393 ? 42.183 -29.110 -3.436 1.00 13.21 404 VAL C CA 1
ATOM 6445 C C . VAL B 1 393 ? 41.645 -28.525 -2.141 1.00 12.20 404 VAL C C 1
ATOM 6446 O O . VAL B 1 393 ? 40.962 -29.187 -1.347 1.00 13.97 404 VAL C O 1
ATOM 6450 N N . THR B 1 394 ? 41.866 -27.229 -2.010 1.00 11.92 405 THR C N 1
ATOM 6451 C CA . THR B 1 394 ? 41.158 -26.330 -1.111 1.00 13.03 405 THR C CA 1
ATOM 6452 C C . THR B 1 394 ? 39.696 -26.187 -1.587 1.00 13.75 405 THR C C 1
ATOM 6453 O O . THR B 1 394 ? 39.426 -26.122 -2.802 1.00 14.91 405 THR C O 1
ATOM 6457 N N . PHE B 1 395 ? 38.766 -26.159 -0.649 1.00 11.98 406 PHE C N 1
ATOM 6458 C CA . PHE B 1 395 ? 37.377 -25.756 -0.979 1.00 13.40 406 PHE C CA 1
ATOM 6459 C C . PHE B 1 395 ? 36.976 -24.629 -0.023 1.00 13.17 406 PHE C C 1
ATOM 6460 O O . PHE B 1 395 ? 37.691 -24.308 0.946 1.00 14.41 406 PHE C O 1
ATOM 6468 N N . MET B 1 396 ? 35.815 -24.042 -0.256 1.00 12.38 407 MET C N 1
ATOM 6469 C CA . MET B 1 396 ? 35.250 -22.986 0.606 1.00 12.69 407 MET C CA 1
ATOM 6470 C C . MET B 1 396 ? 33.815 -23.279 0.958 1.00 13.13 407 MET C C 1
ATOM 6471 O O . MET B 1 396 ? 33.049 -23.696 0.111 1.00 14.30 407 MET C O 1
ATOM 6476 N N . PRO B 1 397 ? 33.438 -23.075 2.230 1.00 12.48 408 PRO C N 1
ATOM 6477 C CA . PRO B 1 397 ? 32.045 -23.156 2.654 1.00 13.16 408 PRO C CA 1
ATOM 6478 C C . PRO B 1 397 ? 31.319 -21.857 2.377 1.00 13.99 408 PRO C C 1
ATOM 6479 O O . PRO B 1 397 ? 31.877 -20.900 1.887 1.00 13.40 408 PRO C O 1
ATOM 6483 N N . THR B 1 398 ? 30.022 -21.849 2.669 1.00 13.86 409 THR C N 1
ATOM 6484 C CA . THR B 1 398 ? 29.208 -20.654 2.430 1.00 13.70 409 THR C CA 1
ATOM 6485 C C . THR B 1 398 ? 29.804 -19.404 3.085 1.00 13.61 409 THR C C 1
ATOM 6486 O O . THR B 1 398 ? 30.388 -19.446 4.211 1.00 14.49 409 THR C O 1
ATOM 6490 N N . GLY B 1 399 ? 29.710 -18.313 2.326 1.00 14.30 410 GLY C N 1
ATOM 6491 C CA . GLY B 1 399 ? 30.069 -16.976 2.777 1.00 14.87 410 GLY C CA 1
ATOM 6492 C C . GLY B 1 399 ? 31.515 -16.554 2.541 1.00 17.39 410 GLY C C 1
ATOM 6493 O O . GLY B 1 399 ? 31.778 -15.332 2.599 1.00 20.91 410 GLY C O 1
ATOM 6494 N N . LEU B 1 400 ? 32.430 -17.456 2.238 1.00 14.91 411 LEU C N 1
ATOM 6495 C CA . LEU B 1 400 ? 33.861 -17.102 2.231 1.00 14.09 411 LEU C CA 1
ATOM 6496 C C . LEU B 1 400 ? 34.288 -16.465 0.917 1.00 14.98 411 LEU C C 1
ATOM 6497 O O . LEU B 1 400 ? 34.993 -15.444 0.952 1.00 15.45 411 LEU C O 1
ATOM 6502 N N . LEU B 1 401 ? 33.954 -17.039 -0.214 1.00 14.21 412 LEU C N 1
ATOM 6503 C CA . LEU B 1 401 ? 34.422 -16.510 -1.505 1.00 14.69 412 LEU C CA 1
ATOM 6504 C C . LEU B 1 401 ? 33.938 -15.071 -1.675 1.00 15.51 412 LEU C C 1
ATOM 6505 O O . LEU B 1 401 ? 34.731 -14.254 -2.164 1.00 15.38 412 LEU C O 1
ATOM 6510 N N . SER B 1 402 ? 32.699 -14.791 -1.318 1.00 15.11 413 SER C N 1
ATOM 6511 C CA . SER B 1 402 ? 32.077 -13.453 -1.511 1.00 15.65 413 SER C CA 1
ATOM 6512 C C . SER B 1 402 ? 32.667 -12.428 -0.519 1.00 18.58 413 SER C C 1
ATOM 6513 O O . SER B 1 402 ? 32.648 -11.239 -0.839 1.00 24.10 413 SER C O 1
ATOM 6516 N N . SER B 1 403 ? 33.202 -12.836 0.606 1.00 14.75 414 SER C N 1
ATOM 6517 C CA . SER B 1 403 ? 33.746 -11.897 1.620 1.00 17.28 414 SER C CA 1
ATOM 6518 C C . SER B 1 403 ? 35.254 -11.766 1.525 1.00 18.06 414 SER C C 1
ATOM 6519 O O . SER B 1 403 ? 35.774 -10.691 1.839 1.00 21.81 414 SER C O 1
ATOM 6522 N N . SER B 1 404 ? 35.954 -12.802 1.128 1.00 16.97 415 SER C N 1
ATOM 6523 C CA . SER B 1 404 ? 37.415 -12.915 1.305 1.00 16.74 415 SER C CA 1
ATOM 6524 C C . SER B 1 404 ? 38.119 -13.437 0.067 1.00 16.11 415 SER C C 1
ATOM 6525 O O . SER B 1 404 ? 39.345 -13.523 0.095 1.00 16.81 415 SER C O 1
ATOM 6528 N N . GLY B 1 405 ? 37.388 -13.791 -0.999 1.00 15.31 416 GLY C N 1
ATOM 6529 C CA . GLY B 1 405 ? 38.044 -14.431 -2.151 1.00 16.61 416 GLY C CA 1
ATOM 6530 C C . GLY B 1 405 ? 39.167 -13.656 -2.793 1.00 15.74 416 GLY C C 1
ATOM 6531 O O . GLY B 1 405 ? 40.105 -14.293 -3.362 1.00 16.00 416 GLY C O 1
ATOM 6532 N N . SER B 1 406 ? 39.148 -12.333 -2.737 1.00 14.34 417 SER C N 1
ATOM 6533 C CA . SER B 1 406 ? 40.175 -11.517 -3.407 1.00 15.55 417 SER C CA 1
ATOM 6534 C C . SER B 1 406 ? 41.545 -11.806 -2.793 1.00 15.61 417 SER C C 1
ATOM 6535 O O . SER B 1 406 ? 42.588 -11.655 -3.459 1.00 16.56 417 SER C O 1
ATOM 6538 N N . ALA B 1 407 ? 41.576 -12.263 -1.546 1.00 14.23 418 ALA C N 1
ATOM 6539 C CA . ALA B 1 407 ? 42.847 -12.530 -0.841 1.00 14.12 418 ALA C CA 1
ATOM 6540 C C . ALA B 1 407 ? 43.474 -13.865 -1.313 1.00 13.66 418 ALA C C 1
ATOM 6541 O O . ALA B 1 407 ? 44.553 -14.146 -0.877 1.00 14.50 418 ALA C O 1
ATOM 6543 N N . LEU B 1 408 ? 42.861 -14.600 -2.230 1.00 14.29 419 LEU C N 1
ATOM 6544 C CA . LEU B 1 408 ? 43.534 -15.783 -2.859 1.00 14.40 419 LEU C CA 1
ATOM 6545 C C . LEU B 1 408 ? 44.759 -15.357 -3.648 1.00 15.53 419 LEU C C 1
ATOM 6546 O O . LEU B 1 408 ? 45.646 -16.193 -3.781 1.00 15.21 419 LEU C O 1
ATOM 6551 N N . ARG B 1 409 ? 44.823 -14.130 -4.136 1.00 14.45 420 ARG C N 1
ATOM 6552 C CA . ARG B 1 409 ? 45.900 -13.739 -5.093 1.00 14.64 420 ARG C CA 1
ATOM 6553 C C . ARG B 1 409 ? 46.666 -12.529 -4.582 1.00 16.78 420 ARG C C 1
ATOM 6554 O O . ARG B 1 409 ? 46.130 -11.770 -3.777 1.00 19.15 420 ARG C O 1
ATOM 6562 N N . GLY B 1 410 ? 47.838 -12.326 -5.154 1.00 17.81 421 GLY C N 1
ATOM 6563 C CA . GLY B 1 410 ? 48.576 -11.078 -4.951 1.00 18.76 421 GLY C CA 1
ATOM 6564 C C . GLY B 1 410 ? 49.590 -11.188 -3.836 1.00 17.08 421 GLY C C 1
ATOM 6565 O O . GLY B 1 410 ? 50.429 -12.142 -3.834 1.00 18.74 421 GLY C O 1
ATOM 6566 N N . SER B 1 411 ? 49.581 -10.217 -2.962 1.00 17.21 422 SER C N 1
ATOM 6567 C CA . SER B 1 411 ? 50.637 -10.020 -1.959 1.00 18.41 422 SER C CA 1
ATOM 6568 C C . SER B 1 411 ? 50.121 -9.199 -0.804 1.00 18.24 422 SER C C 1
ATOM 6569 O O . SER B 1 411 ? 49.110 -8.523 -0.944 1.00 21.77 422 SER C O 1
ATOM 6572 N N . ALA B 1 412 ? 50.854 -9.288 0.286 1.00 17.55 423 ALA C N 1
ATOM 6573 C CA . ALA B 1 412 ? 50.665 -8.439 1.478 1.00 19.13 423 ALA C CA 1
ATOM 6574 C C . ALA B 1 412 ? 52.046 -7.947 1.880 1.00 19.74 423 ALA C C 1
ATOM 6575 O O . ALA B 1 412 ? 52.783 -8.701 2.459 1.00 19.40 423 ALA C O 1
ATOM 6577 N N . GLY B 1 413 ? 52.402 -6.727 1.473 1.00 20.07 424 GLY C N 1
ATOM 6578 C CA . GLY B 1 413 ? 53.741 -6.216 1.789 1.00 20.95 424 GLY C CA 1
ATOM 6579 C C . GLY B 1 413 ? 54.789 -6.998 1.027 1.00 18.03 424 GLY C C 1
ATOM 6580 O O . GLY B 1 413 ? 54.749 -7.034 -0.211 1.00 21.65 424 GLY C O 1
ATOM 6581 N N . ARG B 1 414 ? 55.709 -7.586 1.758 1.00 18.71 425 ARG C N 1
ATOM 6582 C CA . ARG B 1 414 ? 56.830 -8.364 1.216 1.00 17.97 425 ARG C CA 1
ATOM 6583 C C . ARG B 1 414 ? 56.463 -9.851 1.119 1.00 17.22 425 ARG C C 1
ATOM 6584 O O . ARG B 1 414 ? 57.333 -10.611 0.721 1.00 18.69 425 ARG C O 1
ATOM 6592 N N . ILE B 1 415 ? 55.230 -10.235 1.427 1.00 16.65 426 ILE C N 1
ATOM 6593 C CA . ILE B 1 415 ? 54.791 -11.655 1.317 1.00 16.35 426 ILE C CA 1
ATOM 6594 C C . ILE B 1 415 ? 53.943 -11.812 0.069 1.00 16.63 426 ILE C C 1
ATOM 6595 O O . ILE B 1 415 ? 52.908 -11.153 -0.070 1.00 17.82 426 ILE C O 1
ATOM 6600 N N . TYR B 1 416 ? 54.375 -12.642 -0.862 1.00 17.31 427 TYR C N 1
ATOM 6601 C CA . TYR B 1 416 ? 53.662 -12.865 -2.127 1.00 16.42 427 TYR C CA 1
ATOM 6602 C C . TYR B 1 416 ? 52.988 -14.242 -2.044 1.00 16.12 427 TYR C C 1
ATOM 6603 O O . TYR B 1 416 ? 53.609 -15.222 -1.621 1.00 18.44 427 TYR C O 1
ATOM 6612 N N . PHE B 1 417 ? 51.717 -14.294 -2.403 1.00 15.78 428 PHE C N 1
ATOM 6613 C CA . PHE B 1 417 ? 50.899 -15.524 -2.325 1.00 15.63 428 PHE C CA 1
ATOM 6614 C C . PHE B 1 417 ? 51.030 -16.300 -3.620 1.00 15.51 428 PHE C C 1
ATOM 6615 O O . PHE B 1 417 ? 50.653 -15.854 -4.703 1.00 17.54 428 PHE C O 1
ATOM 6623 N N . ALA B 1 418 ? 51.595 -17.487 -3.495 1.00 16.55 429 ALA C N 1
ATOM 6624 C CA . ALA B 1 418 ? 51.614 -18.484 -4.578 1.00 16.16 429 ALA C CA 1
ATOM 6625 C C . ALA B 1 418 ? 50.840 -19.701 -4.078 1.00 15.45 429 ALA C C 1
ATOM 6626 O O . ALA B 1 418 ? 49.943 -19.523 -3.233 1.00 15.46 429 ALA C O 1
ATOM 6628 N N . GLY B 1 419 ? 51.189 -20.896 -4.564 1.00 13.27 430 GLY C N 1
ATOM 6629 C CA . GLY B 1 419 ? 50.309 -22.062 -4.401 1.00 13.35 430 GLY C CA 1
ATOM 6630 C C . GLY B 1 419 ? 49.228 -22.037 -5.453 1.00 12.77 430 GLY C C 1
ATOM 6631 O O . GLY B 1 419 ? 48.820 -20.978 -5.936 1.00 12.81 430 GLY C O 1
ATOM 6632 N N . THR B 1 420 ? 48.713 -23.208 -5.800 1.00 12.03 431 THR C N 1
ATOM 6633 C CA . THR B 1 420 ? 47.732 -23.317 -6.886 1.00 12.69 431 THR C CA 1
ATOM 6634 C C . THR B 1 420 ? 46.470 -22.463 -6.619 1.00 12.83 431 THR C C 1
ATOM 6635 O O . THR B 1 420 ? 45.891 -21.973 -7.592 1.00 13.23 431 THR C O 1
ATOM 6639 N N . GLU B 1 421 ? 46.074 -22.253 -5.380 1.00 12.93 432 GLU C N 1
ATOM 6640 C CA . GLU B 1 421 ? 44.848 -21.481 -5.069 1.00 12.53 432 GLU C CA 1
ATOM 6641 C C . GLU B 1 421 ? 44.991 -20.025 -5.508 1.00 13.68 432 GLU C C 1
ATOM 6642 O O . GLU B 1 421 ? 43.972 -19.388 -5.728 1.00 14.44 432 GLU C O 1
ATOM 6648 N N . ALA B 1 422 ? 46.199 -19.561 -5.761 1.00 12.40 433 ALA C N 1
ATOM 6649 C CA . ALA B 1 422 ? 46.461 -18.163 -6.178 1.00 12.57 433 ALA C CA 1
ATOM 6650 C C . ALA B 1 422 ? 46.409 -18.044 -7.716 1.00 14.87 433 ALA C C 1
ATOM 6651 O O . ALA B 1 422 ? 46.547 -16.920 -8.226 1.00 16.17 433 ALA C O 1
ATOM 6653 N N . ALA B 1 423 ? 46.242 -19.135 -8.447 1.00 13.05 434 ALA C N 1
ATOM 6654 C CA . ALA B 1 423 ? 46.336 -19.074 -9.926 1.00 13.50 434 ALA C CA 1
ATOM 6655 C C . ALA B 1 423 ? 45.077 -18.484 -10.506 1.00 14.25 434 ALA C C 1
ATOM 6656 O O . ALA B 1 423 ? 43.985 -18.833 -10.105 1.00 14.87 434 ALA C O 1
ATOM 6658 N N . PRO B 1 424 ? 45.146 -17.572 -11.498 1.00 14.70 435 PRO C N 1
ATOM 6659 C CA . PRO B 1 424 ? 43.922 -17.066 -12.096 1.00 15.98 435 PRO C CA 1
ATOM 6660 C C . PRO B 1 424 ? 43.045 -18.092 -12.818 1.00 16.91 435 PRO C C 1
ATOM 6661 O O . PRO B 1 424 ? 41.808 -18.004 -12.796 1.00 19.67 435 PRO C O 1
ATOM 6665 N N . MET B 1 425 ? 43.666 -19.113 -13.393 1.00 16.71 436 MET C N 1
ATOM 6666 C CA . MET B 1 425 ? 43.010 -20.291 -13.959 1.00 16.67 436 MET C CA 1
ATOM 6667 C C . MET B 1 425 ? 43.774 -21.547 -13.561 1.00 15.15 436 MET C C 1
ATOM 6668 O O . MET B 1 425 ? 44.991 -21.466 -13.287 1.00 15.55 436 MET C O 1
ATOM 6673 N N . TRP B 1 426 ? 43.057 -22.639 -13.524 1.00 15.41 437 TRP C N 1
ATOM 6674 C CA . TRP B 1 426 ? 43.636 -23.964 -13.203 1.00 14.76 437 TRP C CA 1
ATOM 6675 C C . TRP B 1 426 ? 44.068 -24.033 -11.749 1.00 13.88 437 TRP C C 1
ATOM 6676 O O . TRP B 1 426 ? 44.866 -24.929 -11.367 1.00 13.91 437 TRP C O 1
ATOM 6687 N N . SER B 1 427 ? 43.488 -23.179 -10.898 1.00 13.35 438 SER C N 1
ATOM 6688 C CA . SER B 1 427 ? 43.580 -23.368 -9.439 1.00 13.56 438 SER C CA 1
ATOM 6689 C C . SER B 1 427 ? 43.096 -24.776 -9.071 1.00 12.80 438 SER C C 1
ATOM 6690 O O . SER B 1 427 ? 42.080 -25.220 -9.598 1.00 13.70 438 SER C O 1
ATOM 6693 N N . GLY B 1 428 ? 43.848 -25.467 -8.227 1.00 12.75 439 GLY C N 1
ATOM 6694 C CA . GLY B 1 428 ? 43.540 -26.842 -7.831 1.00 13.31 439 GLY C CA 1
ATOM 6695 C C . GLY B 1 428 ? 44.411 -27.838 -8.533 1.00 12.85 439 GLY C C 1
ATOM 6696 O O . GLY B 1 428 ? 44.468 -28.958 -8.047 1.00 15.23 439 GLY C O 1
ATOM 6697 N N . TYR B 1 429 ? 45.059 -27.439 -9.619 1.00 11.81 440 TYR C N 1
ATOM 6698 C CA . TYR B 1 429 ? 45.805 -28.352 -10.498 1.00 12.41 440 TYR C CA 1
ATOM 6699 C C . TYR B 1 429 ? 47.279 -27.958 -10.473 1.00 12.47 440 TYR C C 1
ATOM 6700 O O . TYR B 1 429 ? 47.646 -26.837 -10.100 1.00 13.04 440 TYR C O 1
ATOM 6709 N N . ILE B 1 430 ? 48.145 -28.845 -10.945 1.00 13.12 441 ILE C N 1
ATOM 6710 C CA . ILE B 1 430 ? 49.599 -28.582 -11.050 1.00 13.76 441 ILE C CA 1
ATOM 6711 C C . ILE B 1 430 ? 49.793 -27.371 -11.956 1.00 14.35 441 ILE C C 1
ATOM 6712 O O . ILE B 1 430 ? 50.624 -26.510 -11.667 1.00 14.56 441 ILE C O 1
ATOM 6717 N N . GLU B 1 431 ? 49.052 -27.286 -13.046 1.00 13.74 442 GLU C N 1
ATOM 6718 C CA . GLU B 1 431 ? 49.185 -26.129 -13.950 1.00 14.71 442 GLU C CA 1
ATOM 6719 C C . GLU B 1 431 ? 48.947 -24.817 -13.210 1.00 14.70 442 GLU C C 1
ATOM 6720 O O . GLU B 1 431 ? 49.728 -23.879 -13.392 1.00 14.48 442 GLU C O 1
ATOM 6726 N N . GLY B 1 432 ? 47.995 -24.801 -12.267 1.00 14.01 443 GLY C N 1
ATOM 6727 C CA . GLY B 1 432 ? 47.752 -23.602 -11.439 1.00 14.16 443 GLY C CA 1
ATOM 6728 C C . GLY B 1 432 ? 48.893 -23.331 -10.496 1.00 13.50 443 GLY C C 1
ATOM 6729 O O . GLY B 1 432 ? 49.266 -22.177 -10.253 1.00 13.91 443 GLY C O 1
ATOM 6730 N N . ALA B 1 433 ? 49.470 -24.375 -9.911 1.00 13.38 444 ALA C N 1
ATOM 6731 C CA . ALA B 1 433 ? 50.637 -24.200 -9.034 1.00 14.00 444 ALA C CA 1
ATOM 6732 C C . ALA B 1 433 ? 51.728 -23.486 -9.821 1.00 12.60 444 ALA C C 1
ATOM 6733 O O . ALA B 1 433 ? 52.344 -22.549 -9.307 1.00 13.72 444 ALA C O 1
ATOM 6735 N N . LEU B 1 434 ? 51.967 -23.938 -11.053 1.00 14.04 445 LEU C N 1
ATOM 6736 C CA . LEU B 1 434 ? 53.084 -23.346 -11.833 1.00 15.45 445 LEU C CA 1
ATOM 6737 C C . LEU B 1 434 ? 52.712 -21.888 -12.149 1.00 13.06 445 LEU C C 1
ATOM 6738 O O . LEU B 1 434 ? 53.575 -21.001 -12.024 1.00 15.51 445 LEU C O 1
ATOM 6743 N N . ARG B 1 435 ? 51.487 -21.631 -12.599 1.00 14.15 446 ARG C N 1
ATOM 6744 C CA . ARG B 1 435 ? 51.063 -20.279 -12.942 1.00 15.67 446 ARG C CA 1
ATOM 6745 C C . ARG B 1 435 ? 51.207 -19.341 -11.753 1.00 15.84 446 ARG C C 1
ATOM 6746 O O . ARG B 1 435 ? 51.710 -18.234 -11.888 1.00 16.03 446 ARG C O 1
ATOM 6754 N N . ALA B 1 436 ? 50.791 -19.763 -10.566 1.00 14.71 447 ALA C N 1
ATOM 6755 C CA . ALA B 1 436 ? 50.890 -18.915 -9.363 1.00 16.05 447 ALA C CA 1
ATOM 6756 C C . ALA B 1 436 ? 52.340 -18.679 -8.966 1.00 15.24 447 ALA C C 1
ATOM 6757 O O . ALA B 1 436 ? 52.666 -17.550 -8.510 1.00 15.95 447 ALA C O 1
ATOM 6759 N N . GLY B 1 437 ? 53.203 -19.703 -9.122 1.00 14.93 448 GLY C N 1
ATOM 6760 C CA . GLY B 1 437 ? 54.632 -19.536 -8.827 1.00 15.39 448 GLY C CA 1
ATOM 6761 C C . GLY B 1 437 ? 55.260 -18.512 -9.778 1.00 14.83 448 GLY C C 1
ATOM 6762 O O . GLY B 1 437 ? 56.097 -17.704 -9.361 1.00 16.39 448 GLY C O 1
ATOM 6763 N N . LYS B 1 438 ? 54.935 -18.651 -11.037 1.00 15.44 449 LYS C N 1
ATOM 6764 C CA . LYS B 1 438 ? 55.450 -17.744 -12.080 1.00 17.47 449 LYS C CA 1
ATOM 6765 C C . LYS B 1 438 ? 55.015 -16.312 -11.812 1.00 16.74 449 LYS C C 1
ATOM 6766 O O . LYS B 1 438 ? 55.859 -15.414 -11.868 1.00 17.40 449 LYS C O 1
ATOM 6772 N N . ILE B 1 439 ? 53.767 -16.110 -11.381 1.00 16.85 450 ILE C N 1
ATOM 6773 C CA . ILE B 1 439 ? 53.311 -14.722 -11.088 1.00 17.61 450 ILE C CA 1
ATOM 6774 C C . ILE B 1 439 ? 54.087 -14.154 -9.915 1.00 18.08 450 ILE C C 1
ATOM 6775 O O . ILE B 1 439 ? 54.586 -13.018 -9.985 1.00 19.22 450 ILE C O 1
ATOM 6780 N N . ALA B 1 440 ? 54.248 -14.901 -8.834 1.00 16.32 451 ALA C N 1
ATOM 6781 C CA . ALA B 1 440 ? 54.969 -14.374 -7.665 1.00 16.73 451 ALA C CA 1
ATOM 6782 C C . ALA B 1 440 ? 56.429 -14.122 -8.023 1.00 17.85 451 ALA C C 1
ATOM 6783 O O . ALA B 1 440 ? 56.964 -13.051 -7.618 1.00 18.34 451 ALA C O 1
ATOM 6785 N N . ALA B 1 441 ? 57.088 -15.050 -8.717 1.00 17.39 452 ALA C N 1
ATOM 6786 C CA . ALA B 1 441 ? 58.523 -14.870 -9.032 1.00 17.81 452 ALA C CA 1
ATOM 6787 C C . ALA B 1 441 ? 58.664 -13.653 -9.963 1.00 18.13 452 ALA C C 1
ATOM 6788 O O . ALA B 1 441 ? 59.559 -12.868 -9.705 1.00 19.32 452 ALA C O 1
ATOM 6790 N N . THR B 1 442 ? 57.817 -13.528 -10.961 1.00 18.67 453 THR C N 1
ATOM 6791 C CA . THR B 1 442 ? 57.822 -12.418 -11.959 1.00 19.07 453 THR C CA 1
ATOM 6792 C C . THR B 1 442 ? 57.665 -11.086 -11.236 1.00 20.51 453 THR C C 1
ATOM 6793 O O . THR B 1 442 ? 58.469 -10.148 -11.466 1.00 22.13 453 THR C O 1
ATOM 6797 N N . ASP B 1 443 ? 56.727 -10.971 -10.305 1.00 20.65 454 ASP C N 1
ATOM 6798 C CA . ASP B 1 443 ? 56.516 -9.698 -9.590 1.00 21.04 454 ASP C CA 1
ATOM 6799 C C . ASP B 1 443 ? 57.702 -9.384 -8.667 1.00 22.19 454 ASP C C 1
ATOM 6800 O O . ASP B 1 443 ? 58.065 -8.206 -8.561 1.00 22.53 454 ASP C O 1
ATOM 6805 N N . ILE B 1 444 ? 58.286 -10.359 -7.991 1.00 20.76 455 ILE C N 1
ATOM 6806 C CA . ILE B 1 444 ? 59.469 -10.108 -7.133 1.00 19.56 455 ILE C CA 1
ATOM 6807 C C . ILE B 1 444 ? 60.671 -9.735 -8.018 1.00 20.17 455 ILE C C 1
ATOM 6808 O O . ILE B 1 444 ? 61.448 -8.841 -7.616 1.00 22.93 455 ILE C O 1
ATOM 6813 N N . ILE B 1 445 ? 60.861 -10.368 -9.157 1.00 20.19 456 ILE C N 1
ATOM 6814 C CA . ILE B 1 445 ? 62.026 -10.030 -10.027 1.00 23.50 456 ILE C CA 1
ATOM 6815 C C . ILE B 1 445 ? 61.876 -8.543 -10.418 1.00 24.56 456 ILE C C 1
ATOM 6816 O O . ILE B 1 445 ? 62.887 -7.827 -10.392 1.00 25.64 456 ILE C O 1
ATOM 6821 N N . ALA B 1 446 ? 60.676 -8.049 -10.696 1.00 26.15 457 ALA C N 1
ATOM 6822 C CA . ALA B 1 446 ? 60.452 -6.615 -11.041 1.00 26.56 457 ALA C CA 1
ATOM 6823 C C . ALA B 1 446 ? 60.777 -5.739 -9.831 1.00 31.36 457 ALA C C 1
ATOM 6824 O O . ALA B 1 446 ? 61.442 -4.712 -10.033 1.00 33.85 457 ALA C O 1
ATOM 6826 N N . ARG B 1 447 ? 60.402 -6.134 -8.608 1.00 31.80 458 ARG C N 1
ATOM 6827 C CA . ARG B 1 447 ? 60.696 -5.326 -7.394 1.00 29.00 458 ARG C CA 1
ATOM 6828 C C . ARG B 1 447 ? 62.199 -5.308 -7.093 1.00 30.68 458 ARG C C 1
ATOM 6829 O O . ARG B 1 447 ? 62.649 -4.323 -6.536 1.00 30.04 458 ARG C O 1
ATOM 6837 N N . LEU B 1 448 ? 62.942 -6.368 -7.412 1.00 28.98 459 LEU C N 1
ATOM 6838 C CA . LEU B 1 448 ? 64.401 -6.414 -7.189 1.00 27.35 459 LEU C CA 1
ATOM 6839 C C . LEU B 1 448 ? 65.042 -5.535 -8.288 1.00 31.15 459 LEU C C 1
ATOM 6840 O O . LEU B 1 448 ? 66.195 -5.285 -7.943 1.00 34.00 459 LEU C O 1
#

Foldseek 3Di:
DLFQEEEEAQALQSLLLQLVCVVVVGGYFYEHQAQAGHFQWDKDQPPFAFGIDTQGDWFAAPPQDPLVVLCVVLPWDKDWQAFFFWAWEAAPLRIDTHDTQARHPPDPCRVLLVVLQVVLQVLQVQQALQASLPRPSQQVQLQAFQLVVCVVRPDDPSSSQLVQLCCCFLQLAGSRFFRRSQVSNQQVLLVGDCLVLPQCHHRGIMGTHNGPSVSSVSSCVVCDNSYHYSQQWAEWEDDPQWIWTHRPPDIDIHRFYEHAAQLCLVLNHHYVVDFPPLSNCCSPFFFGHWKKKKKWWAQEPQLVVVRYQQFYFHGDLQTWTKGFPDDPPTRITMIIIMGGHNNVVVVVVDDPVRNVVVVLVSVCSVRNDSSVVTPDIDMDTQCPDPSRNHDDATGGGRPNCNRRVVSQEAAGNRYGYAHLSHASHPRSHSSSSSRRSVVRSVVSVVVD/DQFAEEEEAQALQSLLLQLVCVVVVGGYFYEHQAQAHHFQWDKDQPPFAFGIDTQGDWFAAPPQDVLVVLCVVLPWDKDWQAFFFWAWEAAPLRIDTHDTDARHPPDPCRVLLVVLQVVLQVLQVQQALQASLPRPSLQVQLQAFQLVVCVVRPDDPSSSQLVQQCCCFLQLAGSRFFRSSQSSNQQVLQVGDCLVLPQCHHRGTMGTHRGPSVSSVSSCVVCDPSYHYSQQFAEWEDDPQWIWTHRPPRIDIHRFYEHAAALCLVQNHHYVVDFDPLSNCCSPFFFGHWKKKKKFWAQEPQLVVVRYQQFYFHGDLQTWTKGFPDDPPTRTTMIIIMTGHNNVVVLVVDDPVVNVVVVLVSVCSVRNDSSVVTPDIDMDTQCPDPSRNHDDATGGHRPNCNRRVVSQAAAGNRYGYAHLSHASGPRSHSSSSSRRSCVRSVVSVVVD

Radius of gyration: 28.14 Å; Cα contacts (8 Å, |Δi|>4): 2184; chains: 2; bounding box: 68×76×73 Å

Sequence (896 aa):
YDADVIVVGAGPSGSYAAKLLHDRGISVKLVEAKDRVGGRTWSSKTEAQGGPIDFGGQWIGETHVLLPELGEELGLETVSSIKPGNDIFVFNGQVTVGEEDQAPASASWTAELTRSFELLDEAGARLGWEAPWASPAVEALDGMTVAQWLDENVSSDEVRMIHEVMVNILNGANTTEVSMAYWAYFVHQGEGIESLIGTRSGAQIAWFVGGMGQVTELIADRLGDNLHLNWPVTSIEQQDSGVVVSSGDRRLTAKYVILATPPSDASRMIFDQPLPAKRAQLQARAPMGRLAKIQVRYRDAFWQEENLSGAAFVCGDLAFWVFDGSKPSDSLATIVGFIGGKHLDLWHSFTPEEREARFIDMLVTNIGEKARDTVYYHETDWTEQPWTGGAPVTFMPTGLLSSSGSALRGSAGRIYFAGTEAAPMWSGYIEGALRAGKIAATDIIARLYDADVIVVGAGPSGSYAAKLLHDRGISVKLVEAKDRVGGRTWSSKTEAQGGPIDFGGQWIGETHVLLPELGEELGLETVSSIKPGNDIFVFNGQVTVGEEDQAPASASWTAELTRSFELLDEAGARLGWEAPWASPAVEALDGMTVAQWLDENVSSDEVRMIHEVMVNILNGANTTEVSMAYWAYFVHQGEGIESLIGTRSGAQIAWFVGGMGQVTELIADRLGDNLHLNWPVTSIEQQDSGVVVSSGDRRLTAKYVILATPPSDASRMIFDQPLPAKRAQLQARAPMGRLAKIQVRYRDAFWQEENLSGAAFVCGDLAFWVFDGSKPSDSLATIVGFIGGKHLDLWHSFTPEEREARFIDMLVTNIGEKARDTVYYHETDWTEQPWTGGAPVTFMPTGLLSSSGSALRGSAGRIYFAGTEAAPMWSGYIEGALRAGKIAATDIIARL